Protein 4GV8 (pdb70)

Sequence (920 aa):
NTLQVRLLSENARMPERNHKTDAGYDIFSAETVVLEPQEKAVIKKTDVAVSIPEGYVGLLTSRSGVSSKTHLVIETGKIDAGYHGNLGINIKNDAIASNGYITPGVFDIKGEIDLSDAIRQYGTYQINEGDKLAQLVIVPIWTPELKQVEEFESNTLQVRLLSENARMPERNHKTDAGYDIFSAETVVLEPQEKAVIKTDVAVSIPEGYVGLLTSRSGVSSKTHLVIETGKIDAGYHGNLGINIKNDAIASNGYITPGVFDIKGEIDLSDAIRQYGTYQINEGDKLAQLVIVPIWTPELKQVEEFESFTNTLQVRLLSENARMPERNHKTDAGYDIFSAETVVLEPQEKAVIKTDVAVSIPEGYVGLLTSRSGVSSKTHLVIETGKIDAGYHGNLGINIKNDAIASNGYITPGVFDIKGEIDLSDAIRQYGTYQINEGDKLAQLVIVPIWTPELKQVEEFEFNTLQVRLLSENARMPERNHKTDAGYDIFSAETVVLEPQEKAVIKTDVAVSIPEGYVGLLTSRSGVSSKTHLVIETGKIDAGYHGNLGINIKNDAIASNGYITPGVFDIKGEIDLSDAIRQYGTYQINEGDKLAQLVIVPIWTPELKQVEEFETNTLQVRLLSENARMPERNHKTDAGYDIFSAETVVLEPQEKAVIKTDVAVSIPEGYVGLLTSRSGVSSKTHLVIETGKIDAGYHGNLGINIKNDAIASNGYITPGVFDIKGEIDLSDAIRQYGTYQINEGDKLAQLVIVPIWTPELKQVEEFEFNTLQVRLLSENARRMPERNHKTDAGYDIFSAETVVLEPQEKAVIKTDVAVSIPEGYVGLLTSRSGVSSKTHLVIETGKIDAGYHGNLGINIKNDAIASNGYITPGVFDIKGEIDLSDAIRQYGTYQINEGDKLAQLVIVPIWTPELKQVEEFEF

B-factor: mean 62.06, std 19.72, range [25.77, 141.99]

Foldseek 3Di:
DDKDKDQQDPLADDFADDDDPDQWTFAFFSDKDKAAAFGWDWGWRSMFIAFADQKWKWWFFDCQLVVQAQKHWDIDTHHHPPGDTHTTTITNHDDWQPDDWAQWAAESNNDTDGDPDGGTPRMYIGHRGDRGTIIGMDGDDDDDDDDDPDDDD/DDKDKDQQDPLADDFDDPDPPDQWGFAFFSDKDKAAAFGKDWTWRSMFIQAAAQKWKWWFFDCQLVVQAQKHWDIDTHDNVDGDTHTTTITNNDDFQPDDWAQWAAESNNDTDGDPDGDTPRMYIRHRGDRGTIMGMDGDDDDDDDDDPDDPPD/DPDKDKDQQDPLADDFDDPDPPDQWTFAFFSAKDKAAAFDKDWGWRSMFIADAPQKWKWWAFDCQLVVLAQKHWDIDTHDHPDGDTHTTTIHNHDDWLPPDWAQWAAESNNDTDGDPDRGTPRMYIYHRGHRGTIMGMDGDDDDDDDDDPDPCD/DDKDKDQQDPLADDWDDPDDPDQWTQAFFSAKDKAAAFRKDFGWRSMFIADAPQKWKWWFFDPQLVVQAQKHWDTDTHDHGRGDTHTTTITNNDDWLVPDWAQWAAESNNDTHGDPDGDTPRMHIRHRGDRGTTIGMDGDDDDDDDDDPDDD/DPDKDKDQQDPLADDFDDPDDPDQWTQQFFSDKDKAAAFGWDWGWNSMFIQAAPQKWKWWFFDPQLVVLAQKHWDTDTHDNPTGDTHTTTIHNNDDFPPDDWAQWAAESNNDTDGDPDGGGPRMHIRDRGDRGTIIGMDGDDDDDDDDDDDPCD/DDKDKDQQDPLADDFDDDDPPDQWTQAFFSDKDKAAAFRKDWTWRSMFIAAAPQKWKWWFFDCQLVVQFQKHWDTDTHDHGPGDTHTTTIHNNDDWLVDDWAQWAAESNRDTDGDPDRGTPSMYIYHRGDRGTIMGMDGDDDDDDDDDPDPCD

Structure (mmCIF, N/CA/C/O backbone):
data_4GV8
#
_entry.id   4GV8
#
_cell.length_a   109.660
_cell.length_b   109.660
_cell.length_c   169.270
_cell.angle_alpha   90.00
_cell.angle_beta   90.00
_cell.angle_gamma   90.00
#
_symmetry.space_group_name_H-M   'P 43 2 2'
#
loop_
_entity.id
_entity.type
_entity.pdbx_description
1 polymer DUTPase
2 non-polymer "2'-DEOXYURIDINE 5'-ALPHA,BETA-IMIDO-TRIPHOSPHATE"
3 non-polymer 'MAGNESIUM ION'
4 water water
#
loop_
_atom_site.group_PDB
_atom_site.id
_atom_site.type_symbol
_atom_site.label_atom_id
_atom_site.label_alt_id
_atom_site.label_comp_id
_atom_site.label_asym_id
_atom_site.label_entity_id
_atom_site.label_seq_id
_atom_site.pdbx_PDB_ins_code
_atom_site.Cartn_x
_atom_site.Cartn_y
_atom_site.Cartn_z
_atom_site.occupancy
_atom_site.B_iso_or_equiv
_atom_site.auth_seq_id
_atom_site.auth_comp_id
_atom_site.auth_asym_id
_atom_site.auth_atom_id
_atom_site.pdbx_PDB_model_num
ATOM 1 N N . ASN A 1 3 ? 29.606 57.532 -25.514 1.00 79.68 3 ASN A N 1
ATOM 2 C CA . ASN A 1 3 ? 30.354 56.783 -26.600 1.00 76.79 3 ASN A CA 1
ATOM 3 C C . ASN A 1 3 ? 30.102 55.211 -26.623 1.00 64.00 3 ASN A C 1
ATOM 4 O O . ASN A 1 3 ? 28.928 54.777 -26.584 1.00 64.74 3 ASN A O 1
ATOM 9 N N . THR A 1 4 ? 31.157 54.383 -26.733 1.00 60.72 4 THR A N 1
ATOM 10 C CA . THR A 1 4 ? 31.063 52.898 -26.643 1.00 56.77 4 THR A CA 1
ATOM 11 C C . THR A 1 4 ? 32.120 52.273 -25.650 1.00 56.28 4 THR A C 1
ATOM 12 O O . THR A 1 4 ? 33.201 52.802 -25.467 1.00 54.50 4 THR A O 1
ATOM 16 N N . LEU A 1 5 ? 31.722 51.193 -24.973 1.00 55.35 5 LEU A N 1
ATOM 17 C CA . LEU A 1 5 ? 32.519 50.476 -24.019 1.00 51.48 5 LEU A CA 1
ATOM 18 C C . LEU A 1 5 ? 32.798 49.099 -24.601 1.00 51.77 5 LEU A C 1
ATOM 19 O O . LEU A 1 5 ? 31.846 48.355 -24.906 1.00 48.11 5 LEU A O 1
ATOM 24 N N . GLN A 1 6 ? 34.083 48.747 -24.724 1.00 52.08 6 GLN A N 1
ATOM 25 C CA . GLN A 1 6 ? 34.455 47.434 -25.290 1.00 50.71 6 GLN A CA 1
ATOM 26 C C . GLN A 1 6 ? 34.379 46.378 -24.189 1.00 49.28 6 GLN A C 1
ATOM 27 O O . GLN A 1 6 ? 34.789 46.644 -23.026 1.00 47.95 6 GLN A O 1
ATOM 33 N N . VAL A 1 7 ? 33.857 45.212 -24.588 1.00 47.17 7 VAL A N 1
ATOM 34 C CA . VAL A 1 7 ? 33.650 44.041 -23.746 1.00 44.84 7 VAL A CA 1
ATOM 35 C C . VAL A 1 7 ? 34.241 42.853 -24.467 1.00 47.22 7 VAL A C 1
ATOM 36 O O . VAL A 1 7 ? 33.946 42.649 -25.665 1.00 50.45 7 VAL A O 1
ATOM 40 N N . ARG A 1 8 ? 35.094 42.084 -23.779 1.00 47.05 8 ARG A N 1
ATOM 41 C CA . ARG A 1 8 ? 35.578 40.777 -24.281 1.00 52.26 8 ARG A CA 1
ATOM 42 C C . ARG A 1 8 ? 34.929 39.619 -23.533 1.00 54.92 8 ARG A C 1
ATOM 43 O O . ARG A 1 8 ? 34.968 39.604 -22.311 1.00 51.72 8 ARG A O 1
ATOM 51 N N . LEU A 1 9 ? 34.396 38.628 -24.245 1.00 51.73 9 LEU A N 1
ATOM 52 C CA . LEU A 1 9 ? 33.819 37.442 -23.598 1.00 53.74 9 LEU A CA 1
ATOM 53 C C . LEU A 1 9 ? 34.981 36.477 -23.527 1.00 52.63 9 LEU A C 1
ATOM 54 O O . LEU A 1 9 ? 35.661 36.301 -24.514 1.00 57.40 9 LEU A O 1
ATOM 59 N N . LEU A 1 10 ? 35.296 35.941 -22.348 1.00 50.19 10 LEU A N 1
ATOM 60 C CA . LEU A 1 10 ? 36.565 35.270 -22.151 1.00 52.05 10 LEU A CA 1
ATOM 61 C C . LEU A 1 10 ? 36.416 33.724 -22.253 1.00 54.38 10 LEU A C 1
ATOM 62 O O . LEU A 1 10 ? 37.397 32.988 -22.205 1.00 54.82 10 LEU A O 1
ATOM 67 N N . SER A 1 11 ? 35.178 33.267 -22.386 1.00 52.26 11 SER A N 1
ATOM 68 C CA . SER A 1 11 ? 34.840 31.867 -22.489 1.00 59.57 11 SER A CA 1
ATOM 69 C C . SER A 1 11 ? 33.452 31.792 -23.087 1.00 57.88 11 SER A C 1
ATOM 70 O O . SER A 1 11 ? 32.746 32.802 -23.181 1.00 56.71 11 SER A O 1
ATOM 73 N N . GLU A 1 12 ? 33.089 30.571 -23.468 1.00 64.01 12 GLU A N 1
ATOM 74 C CA . GLU A 1 12 ? 31.743 30.190 -23.889 1.00 63.83 12 GLU A CA 1
ATOM 75 C C . GLU A 1 12 ? 30.661 30.449 -22.802 1.00 65.69 12 GLU A C 1
ATOM 76 O O . GLU A 1 12 ? 29.482 30.616 -23.148 1.00 62.48 12 GLU A O 1
ATOM 78 N N . ASN A 1 13 ? 31.053 30.494 -21.509 1.00 63.00 13 ASN A N 1
ATOM 79 C CA . ASN A 1 13 ? 30.077 30.793 -20.421 1.00 60.26 13 ASN A CA 1
ATOM 80 C C . ASN A 1 13 ? 29.850 32.257 -20.134 1.00 58.41 13 AS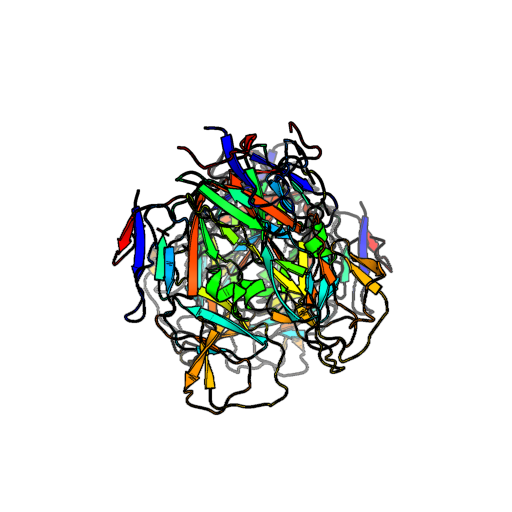N A C 1
ATOM 81 O O . ASN A 1 13 ? 28.900 32.572 -19.393 1.00 56.66 13 ASN A O 1
ATOM 86 N N . ALA A 1 14 ? 30.725 33.122 -20.681 1.00 51.13 14 ALA A N 1
ATOM 87 C CA . ALA A 1 14 ? 30.554 34.595 -20.658 1.00 56.20 14 ALA A CA 1
ATOM 88 C C . ALA A 1 14 ? 29.300 35.046 -21.414 1.00 58.50 14 ALA A C 1
ATOM 89 O O . ALA A 1 14 ? 29.026 34.584 -22.520 1.00 61.55 14 ALA A O 1
ATOM 91 N N . ARG A 1 15 ? 28.535 35.940 -20.793 1.00 54.44 15 ARG A N 1
ATOM 92 C CA . ARG A 1 15 ? 27.425 36.635 -21.419 1.00 51.75 15 ARG A CA 1
ATOM 93 C C . ARG A 1 15 ? 27.756 38.142 -21.489 1.00 56.81 15 ARG A C 1
ATOM 94 O O . ARG A 1 15 ? 28.352 38.687 -20.564 1.00 50.03 15 ARG A O 1
ATOM 102 N N . MET A 1 16 ? 27.342 38.818 -22.562 1.00 48.18 16 MET A N 1
ATOM 103 C CA . MET A 1 16 ? 27.388 40.265 -22.577 1.00 48.52 16 MET A CA 1
ATOM 104 C C . MET A 1 16 ? 26.681 40.912 -21.373 1.00 46.76 16 MET A C 1
ATOM 105 O O . MET A 1 16 ? 25.582 40.564 -21.036 1.00 47.79 16 MET A O 1
ATOM 110 N N . PRO A 1 17 ? 27.323 41.914 -20.742 1.00 49.01 17 PRO A N 1
ATOM 111 C CA . PRO A 1 17 ? 26.535 42.775 -19.864 1.00 49.57 17 PRO A CA 1
ATOM 112 C C . PRO A 1 17 ? 25.257 43.352 -20.541 1.00 51.74 17 PRO A C 1
ATOM 113 O O . PRO A 1 17 ? 25.210 43.504 -21.760 1.00 44.66 17 PRO A O 1
ATOM 117 N N . GLU A 1 18 ? 24.262 43.697 -19.730 1.00 48.54 18 GLU A N 1
ATOM 118 C CA . GLU A 1 18 ? 22.915 43.948 -20.248 1.00 54.10 18 GLU A CA 1
ATOM 119 C C . GLU A 1 18 ? 22.251 45.100 -19.521 1.00 53.90 18 GLU A C 1
ATOM 120 O O . GLU A 1 18 ? 22.009 45.003 -18.315 1.00 49.45 18 GLU A O 1
ATOM 126 N N . ARG A 1 19 ? 21.962 46.179 -20.241 1.00 55.84 19 ARG A N 1
ATOM 127 C CA . ARG A 1 19 ? 21.124 47.236 -19.727 1.00 60.07 19 ARG A CA 1
ATOM 128 C C . ARG A 1 19 ? 19.628 46.762 -19.807 1.00 59.96 19 ARG A C 1
ATOM 129 O O . ARG A 1 19 ? 19.102 46.546 -20.882 1.00 57.72 19 ARG A O 1
ATOM 137 N N . ASN A 1 20 ? 18.989 46.616 -18.648 1.00 62.13 20 ASN A N 1
ATOM 138 C CA . ASN A 1 20 ? 17.617 46.075 -18.532 1.00 63.37 20 ASN A CA 1
ATOM 139 C C . ASN A 1 20 ? 16.598 47.030 -19.186 1.00 64.36 20 ASN A C 1
ATOM 140 O O . ASN A 1 20 ? 16.019 46.719 -20.232 1.00 68.24 20 ASN A O 1
ATOM 145 N N . HIS A 1 21 ? 16.488 48.238 -18.626 1.00 62.44 21 HIS A N 1
ATOM 146 C CA . HIS A 1 21 ? 15.526 49.270 -19.054 1.00 59.05 21 HIS A CA 1
ATOM 147 C C . HIS A 1 21 ? 16.240 50.427 -19.708 1.00 56.03 21 HIS A C 1
ATOM 148 O O . HIS A 1 21 ? 17.451 50.634 -19.468 1.00 52.45 21 HIS A O 1
ATOM 155 N N . LYS A 1 22 ? 15.511 51.205 -20.518 1.00 56.07 22 LYS A N 1
ATOM 156 C CA . LYS A 1 22 ? 16.091 52.269 -21.351 1.00 56.97 22 LYS A CA 1
ATOM 157 C C . LYS A 1 22 ? 17.034 53.252 -20.617 1.00 56.07 22 LYS A C 1
ATOM 158 O O . LYS A 1 22 ? 18.035 53.676 -21.195 1.00 53.00 22 LYS A O 1
ATOM 160 N N . THR A 1 23 ? 16.693 53.666 -19.395 1.00 56.34 23 THR A N 1
ATOM 161 C CA . THR A 1 23 ? 17.451 54.746 -18.679 1.00 59.85 23 THR A CA 1
ATOM 162 C C . THR A 1 23 ? 18.156 54.241 -17.390 1.00 59.23 23 THR A C 1
ATOM 163 O O . THR A 1 23 ? 18.590 55.046 -16.554 1.00 57.42 23 THR A O 1
ATOM 167 N N . ASP A 1 24 ? 18.257 52.913 -17.241 1.00 55.59 24 ASP A N 1
ATOM 168 C CA . ASP A 1 24 ? 19.017 52.313 -16.165 1.00 54.97 24 ASP A CA 1
ATOM 169 C C . ASP A 1 24 ? 20.479 52.837 -16.111 1.00 51.53 24 ASP A C 1
ATOM 170 O O . ASP A 1 24 ? 21.096 53.114 -17.138 1.00 50.69 24 ASP A O 1
ATOM 175 N N . ALA A 1 25 ? 20.975 53.016 -14.877 1.00 54.80 25 ALA A N 1
ATOM 176 C CA . ALA A 1 25 ? 22.336 53.495 -14.603 1.00 49.04 25 ALA A CA 1
ATOM 177 C C . ALA A 1 25 ? 23.387 52.549 -15.166 1.00 57.11 25 ALA A C 1
ATOM 178 O O . ALA A 1 25 ? 24.305 52.992 -15.856 1.00 63.21 25 ALA A O 1
ATOM 180 N N . GLY A 1 26 ? 23.214 51.247 -14.897 1.00 58.25 26 GLY A N 1
ATOM 181 C CA . GLY A 1 26 ? 24.193 50.246 -15.277 1.00 66.74 26 GLY A CA 1
ATOM 182 C C . GLY A 1 26 ? 23.764 49.036 -16.115 1.00 62.11 26 GLY A C 1
ATOM 183 O O . GLY A 1 26 ? 22.703 48.995 -16.775 1.00 55.04 26 GLY A O 1
ATOM 184 N N . TYR A 1 27 ? 24.661 48.066 -16.093 1.00 49.65 27 TYR A N 1
ATOM 185 C CA . TYR A 1 27 ? 24.591 46.891 -16.935 1.00 48.70 27 TYR A CA 1
ATOM 186 C C . TYR A 1 27 ? 24.642 45.729 -15.963 1.0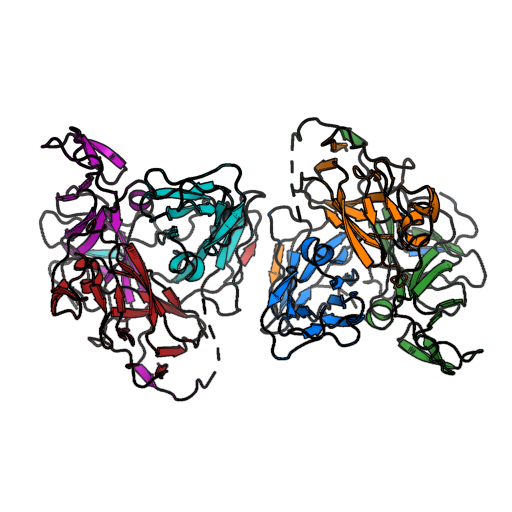0 43.98 27 TYR A C 1
ATOM 187 O O . TYR A 1 27 ? 25.507 45.658 -15.107 1.00 41.85 27 TYR A O 1
ATOM 196 N N . ASP A 1 28 ? 23.694 44.825 -16.129 1.00 43.79 28 ASP A N 1
ATOM 197 C CA . ASP A 1 28 ? 23.651 43.593 -15.409 1.00 41.70 28 ASP A CA 1
ATOM 198 C C . ASP A 1 28 ? 24.778 42.631 -15.866 1.00 44.17 28 ASP A C 1
ATOM 199 O O . ASP A 1 28 ? 25.101 42.540 -17.033 1.00 45.84 28 ASP A O 1
ATOM 204 N N . ILE A 1 29 ? 25.347 41.927 -14.884 1.00 44.90 29 ILE A N 1
ATOM 205 C CA . ILE A 1 29 ? 26.529 41.096 -15.011 1.00 44.47 29 ILE A CA 1
ATOM 206 C C . ILE A 1 29 ? 26.142 39.688 -14.536 1.00 45.93 29 ILE A C 1
ATOM 207 O O . ILE A 1 29 ? 25.564 39.501 -13.437 1.00 48.83 29 ILE A O 1
ATOM 212 N N . PHE A 1 30 ? 26.460 38.716 -15.392 1.00 42.65 30 PHE A N 1
ATOM 213 C CA . PHE A 1 30 ? 26.141 37.329 -15.169 1.00 44.15 30 PHE A CA 1
ATOM 214 C C . PHE A 1 30 ? 27.345 36.531 -14.664 1.00 43.77 30 PHE A C 1
ATOM 215 O O . PHE A 1 30 ? 28.493 36.803 -15.022 1.00 44.70 30 PHE A O 1
ATOM 223 N N . SER A 1 31 ? 27.052 35.535 -13.817 1.00 46.80 31 SER A N 1
ATOM 224 C CA . SER A 1 31 ? 28.007 34.534 -13.380 1.00 42.07 31 SER A CA 1
ATOM 225 C C . SER A 1 31 ? 28.399 33.606 -14.571 1.00 47.16 31 SER A C 1
ATOM 226 O O . SER A 1 31 ? 27.531 33.137 -15.283 1.00 41.30 31 SER A O 1
ATOM 229 N N . ALA A 1 32 ? 29.705 33.317 -14.730 1.00 47.62 32 ALA A N 1
ATOM 230 C CA . ALA A 1 32 ? 30.165 32.319 -15.685 1.00 47.04 32 ALA A CA 1
ATOM 231 C C . ALA A 1 32 ? 30.419 31.014 -14.955 1.00 46.55 32 ALA A C 1
ATOM 232 O O . ALA A 1 32 ? 30.902 30.097 -15.561 1.00 55.76 32 ALA A O 1
ATOM 234 N N . GLU A 1 33 ? 30.069 30.913 -13.666 1.00 50.09 33 GLU A N 1
ATOM 235 C CA . GLU A 1 33 ? 30.285 29.670 -12.956 1.00 48.44 33 GLU A CA 1
ATOM 236 C C . GLU A 1 33 ? 29.120 29.250 -12.118 1.00 49.27 33 GLU A C 1
ATOM 237 O O . GLU A 1 33 ? 28.250 30.047 -11.743 1.00 45.35 33 GLU A O 1
ATOM 243 N N . THR A 1 34 ? 29.123 27.951 -11.860 1.00 45.98 34 THR A N 1
ATOM 244 C CA . THR A 1 34 ? 28.137 27.304 -11.014 1.00 51.74 34 THR A CA 1
ATOM 245 C C . THR A 1 34 ? 28.863 26.876 -9.752 1.00 48.48 34 THR A C 1
ATOM 246 O O . THR A 1 34 ? 29.813 26.125 -9.818 1.00 49.46 34 THR A O 1
ATOM 250 N N . VAL A 1 35 ? 28.426 27.413 -8.611 1.00 52.89 35 VAL A N 1
ATOM 251 C CA . VAL A 1 35 ? 29.127 27.250 -7.333 1.00 47.69 35 VAL A CA 1
ATOM 252 C C . VAL A 1 35 ? 28.150 27.217 -6.128 1.00 45.14 35 VAL A C 1
ATOM 253 O O . VAL A 1 35 ? 27.204 27.998 -6.028 1.00 46.17 35 VAL A O 1
ATOM 257 N N . VAL A 1 36 ? 28.404 26.323 -5.188 1.00 49.30 36 VAL A N 1
ATOM 258 C CA . VAL A 1 36 ? 27.621 26.268 -3.959 1.00 48.43 36 VAL A CA 1
ATOM 259 C C . VAL A 1 36 ? 28.312 27.152 -2.911 1.00 50.27 36 VAL A C 1
ATOM 260 O O . VAL A 1 36 ? 29.548 27.192 -2.816 1.00 48.74 36 VAL A O 1
ATOM 264 N N . LEU A 1 37 ? 27.505 27.871 -2.140 1.00 47.27 37 LEU A N 1
ATOM 265 C CA . LEU A 1 37 ? 28.024 28.787 -1.158 1.00 46.40 37 LEU A CA 1
ATOM 266 C C . LEU A 1 37 ? 27.199 28.628 0.103 1.00 46.87 37 LEU A C 1
ATOM 267 O O . LEU A 1 37 ? 26.026 29.061 0.181 1.00 43.71 37 LEU A O 1
ATOM 272 N N . GLU A 1 38 ? 27.823 27.976 1.080 1.00 46.21 38 GLU A N 1
ATOM 273 C CA . GLU A 1 38 ? 27.135 27.620 2.318 1.00 48.08 38 GLU A CA 1
ATOM 274 C C . GLU A 1 38 ? 27.308 28.785 3.284 1.00 45.62 38 GLU A C 1
ATOM 275 O O . GLU A 1 38 ? 28.063 29.714 3.013 1.00 41.52 38 GLU A O 1
ATOM 281 N N . PRO A 1 39 ? 26.574 28.743 4.397 1.00 44.75 39 PRO A N 1
ATOM 282 C CA . PRO A 1 39 ? 26.626 29.857 5.308 1.00 44.38 39 PRO A CA 1
ATOM 283 C C . PRO A 1 39 ? 28.038 30.169 5.756 1.00 48.39 39 PRO A C 1
ATOM 284 O O . PRO A 1 39 ? 28.846 29.230 6.024 1.00 44.06 39 PRO A O 1
ATOM 288 N N . GLN A 1 40 ? 28.308 31.492 5.720 1.00 40.68 40 GLN A N 1
ATOM 289 C CA . GLN A 1 40 ? 29.542 32.159 6.155 1.00 42.31 40 GLN A CA 1
ATOM 290 C C . GLN A 1 40 ? 30.690 32.016 5.134 1.00 41.61 40 GLN A C 1
ATOM 291 O O . GLN A 1 40 ? 31.770 32.529 5.364 1.00 43.82 40 GLN A O 1
ATOM 297 N N . GLU A 1 41 ? 30.424 31.346 4.002 1.00 41.41 41 GLU A N 1
ATOM 298 C CA . GLU A 1 41 ? 31.441 31.129 2.955 1.00 42.35 41 GLU A CA 1
ATOM 299 C C . GLU A 1 41 ? 31.639 32.325 2.048 1.00 40.81 41 GLU A C 1
ATOM 300 O O . GLU A 1 41 ? 30.714 33.137 1.830 1.00 40.19 41 GLU A O 1
ATOM 306 N N . LYS A 1 42 ? 32.873 32.412 1.529 1.00 39.46 42 LYS A N 1
ATOM 307 C CA . LYS A 1 42 ? 33.309 33.490 0.654 1.00 39.99 42 LYS A CA 1
ATOM 308 C C . LYS A 1 42 ? 33.871 32.877 -0.650 1.00 40.60 42 LYS A C 1
ATOM 309 O O . LYS A 1 42 ? 34.343 31.753 -0.669 1.00 44.54 42 LYS A O 1
ATOM 315 N N . ALA A 1 43 ? 33.749 33.619 -1.734 1.00 38.98 43 ALA A N 1
ATOM 316 C CA . ALA A 1 43 ? 34.210 33.216 -3.053 1.00 42.00 43 ALA A CA 1
ATOM 317 C C . ALA A 1 43 ? 34.306 34.494 -3.916 1.00 39.07 43 ALA A C 1
ATOM 318 O O . ALA A 1 43 ? 33.649 35.512 -3.627 1.00 36.84 43 ALA A O 1
ATOM 320 N N . VAL A 1 44 ? 35.205 34.465 -4.890 1.00 40.98 44 VAL A N 1
ATOM 321 C CA . VAL A 1 44 ? 35.164 35.362 -6.076 1.00 40.57 44 VAL A CA 1
ATOM 322 C C . VAL A 1 44 ? 34.543 34.613 -7.254 1.00 42.21 44 VAL A C 1
ATOM 323 O O . VAL A 1 44 ? 35.066 33.585 -7.715 1.00 39.94 44 VAL A O 1
ATOM 327 N N . ILE A 1 45 ? 33.348 35.052 -7.659 1.00 45.02 45 ILE A N 1
ATOM 328 C CA . ILE A 1 45 ? 32.593 34.360 -8.731 1.00 44.90 45 ILE A CA 1
ATOM 329 C C . ILE A 1 45 ? 33.077 34.967 -10.038 1.00 44.11 45 ILE A C 1
ATOM 330 O O . ILE A 1 45 ? 32.980 36.174 -10.234 1.00 41.23 45 ILE A O 1
ATOM 335 N N . LYS A 1 46 ? 33.538 34.127 -10.954 1.00 44.22 46 LYS A N 1
ATOM 336 C CA A LYS A 1 46 ? 34.041 34.565 -12.262 0.50 46.30 46 LYS A CA 1
ATOM 337 C CA B LYS A 1 46 ? 34.033 34.686 -12.207 0.50 47.07 46 LYS A CA 1
ATOM 338 C C . LYS A 1 46 ? 32.894 34.963 -13.216 1.00 47.08 46 LYS A C 1
ATOM 339 O O . LYS A 1 46 ? 31.877 34.223 -13.314 1.00 43.90 46 LYS A O 1
ATOM 350 N N . THR A 1 47 ? 33.031 36.097 -13.897 1.00 43.86 47 THR A N 1
ATOM 351 C CA . THR A 1 47 ? 32.086 36.514 -14.939 1.00 47.28 47 THR A CA 1
ATOM 352 C C . THR A 1 47 ? 32.576 36.004 -16.290 1.00 45.72 47 THR A C 1
ATOM 353 O O . THR A 1 47 ? 31.792 35.849 -17.237 1.00 50.18 47 THR A O 1
ATOM 357 N N . ASP A 1 48 ? 33.873 35.753 -16.385 1.00 45.15 48 ASP A N 1
ATOM 358 C CA . ASP A 1 48 ? 34.520 35.505 -17.688 1.00 50.63 48 ASP A CA 1
ATOM 359 C C . ASP A 1 48 ? 34.288 36.631 -18.705 1.00 44.61 48 ASP A C 1
ATOM 360 O O . ASP A 1 48 ? 34.227 36.396 -19.933 1.00 49.34 48 ASP A O 1
ATOM 365 N N . VAL A 1 49 ? 34.148 37.848 -18.191 1.00 46.23 49 VAL A N 1
ATOM 366 C CA . VAL A 1 49 ? 34.002 39.092 -18.998 1.00 45.64 49 VAL A CA 1
ATOM 367 C C . VAL A 1 49 ? 35.109 40.071 -18.602 1.00 46.36 49 VAL A C 1
ATOM 368 O O . VAL A 1 49 ? 35.387 40.210 -17.384 1.00 45.10 49 VAL A O 1
ATOM 372 N N . ALA A 1 50 ? 35.744 40.738 -19.595 1.00 44.25 50 ALA A N 1
ATOM 373 C CA . ALA A 1 50 ? 36.615 41.888 -19.354 1.00 43.29 50 ALA A CA 1
ATOM 374 C C . ALA A 1 50 ? 35.987 43.097 -20.028 1.00 44.90 50 ALA A C 1
ATOM 375 O O . ALA A 1 50 ? 35.397 42.969 -21.089 1.00 43.87 50 ALA A O 1
ATOM 377 N N . VAL A 1 51 ? 36.175 44.268 -19.428 1.00 40.07 51 VAL A N 1
ATOM 378 C CA . VAL A 1 51 ? 35.776 45.515 -20.022 1.00 41.99 51 VAL A CA 1
ATOM 379 C C . VAL A 1 51 ? 37.011 46.427 -20.155 1.00 45.41 51 VAL A C 1
ATOM 380 O O . VAL A 1 51 ? 38.070 46.158 -19.545 1.00 46.81 51 VAL A O 1
ATOM 384 N N . SER A 1 52 ? 36.891 47.491 -20.954 1.00 47.04 52 SER A N 1
ATOM 385 C CA . SER A 1 52 ? 37.942 48.504 -20.993 1.00 45.58 52 SER A CA 1
ATOM 386 C C . SER A 1 52 ? 37.395 49.881 -20.608 1.00 48.72 52 SER A C 1
ATOM 387 O O . SER A 1 52 ? 37.027 50.669 -21.453 1.00 44.36 52 SER A O 1
ATOM 390 N N . ILE A 1 53 ? 37.330 50.162 -19.304 1.00 48.84 53 ILE A N 1
ATOM 391 C CA . ILE A 1 53 ? 36.849 51.493 -18.848 1.00 50.81 53 ILE A CA 1
ATOM 392 C C . ILE A 1 53 ? 37.904 52.524 -19.232 1.00 48.07 53 ILE A C 1
ATOM 393 O O . ILE A 1 53 ? 39.086 52.268 -18.979 1.00 46.36 53 ILE A O 1
ATOM 398 N N . PRO A 1 54 ? 37.502 53.654 -19.902 1.00 47.73 54 PRO A N 1
ATOM 399 C CA . PRO A 1 54 ? 38.500 54.661 -20.207 1.00 47.84 54 PRO A CA 1
ATOM 400 C C . PRO A 1 54 ? 39.008 55.440 -18.983 1.00 47.50 54 PRO A C 1
ATOM 401 O O . PRO A 1 54 ? 38.397 55.442 -17.877 1.00 47.10 54 PRO A O 1
ATOM 405 N N . GLU A 1 55 ? 40.165 56.046 -19.210 1.00 50.20 55 GLU A N 1
ATOM 406 C CA . GLU A 1 55 ? 40.812 56.922 -18.265 1.00 54.82 55 GLU A CA 1
ATOM 407 C C . GLU A 1 55 ? 39.764 57.944 -17.925 1.00 49.68 55 GLU A C 1
ATOM 408 O O . GLU A 1 55 ? 38.956 58.315 -18.795 1.00 48.75 55 GLU A O 1
ATOM 411 N N . GLY A 1 56 ? 39.740 58.399 -16.680 1.00 50.02 56 GLY A N 1
ATOM 412 C CA . GLY A 1 56 ? 38.716 59.404 -16.276 1.00 51.08 56 GLY A CA 1
ATOM 413 C C . GLY A 1 56 ? 37.414 58.851 -15.681 1.00 46.97 56 GLY A C 1
ATOM 414 O O . GLY A 1 56 ? 36.611 59.636 -15.151 1.00 44.62 56 GLY A O 1
ATOM 415 N N . TYR A 1 57 ? 37.266 57.517 -15.704 1.00 46.56 57 TYR A N 1
ATOM 416 C CA . TYR A 1 57 ? 36.135 56.759 -15.124 1.00 44.95 57 TYR A CA 1
ATOM 417 C C . TYR A 1 57 ? 36.608 55.592 -14.200 1.00 42.81 57 TYR A C 1
ATOM 418 O O . TYR A 1 57 ? 37.744 55.149 -14.263 1.00 46.88 57 TYR A O 1
ATOM 427 N N . VAL A 1 58 ? 35.717 55.137 -13.332 1.00 40.38 58 VAL A N 1
ATOM 428 C CA . VAL A 1 58 ? 35.844 53.885 -12.555 1.00 40.62 58 VAL A CA 1
ATOM 429 C C . VAL A 1 58 ? 34.533 53.084 -12.759 1.00 41.94 58 VAL A C 1
ATOM 430 O O . VAL A 1 58 ? 33.434 53.676 -12.821 1.00 41.95 58 VAL A O 1
ATOM 434 N N . GLY A 1 59 ? 34.638 51.761 -12.851 1.00 40.93 59 GLY A N 1
ATOM 435 C CA . GLY A 1 59 ? 33.456 50.912 -12.747 1.00 42.36 59 GLY A CA 1
ATOM 436 C C . GLY A 1 59 ? 33.135 50.585 -11.288 1.00 42.16 59 GLY A C 1
ATOM 437 O O . GLY A 1 59 ? 34.065 50.318 -10.464 1.00 42.29 59 GLY A O 1
ATOM 438 N N . LEU A 1 60 ? 31.838 50.606 -10.949 1.00 42.08 60 LEU A N 1
ATOM 439 C CA . LEU A 1 60 ? 31.352 50.087 -9.661 1.00 40.17 60 LEU A CA 1
ATOM 440 C C . LEU A 1 60 ? 30.605 48.792 -9.949 1.00 39.01 60 LEU A C 1
ATOM 441 O O . LEU A 1 60 ? 29.561 48.784 -10.577 1.00 38.63 60 LEU A O 1
ATOM 446 N N . LEU A 1 61 ? 31.177 47.694 -9.502 1.00 39.14 61 LEU A N 1
ATOM 447 C CA . LEU A 1 61 ? 30.621 46.389 -9.704 1.00 38.98 61 LEU A CA 1
ATOM 448 C C . LEU A 1 61 ? 29.934 46.054 -8.373 1.00 42.97 61 LEU A C 1
ATOM 449 O O . LEU A 1 61 ? 30.601 45.732 -7.383 1.00 41.12 61 LEU A O 1
ATOM 454 N N . THR A 1 62 ? 28.599 46.053 -8.391 1.00 40.30 62 THR A N 1
ATOM 455 C CA . THR A 1 62 ? 27.805 46.294 -7.200 1.00 38.37 62 THR A CA 1
ATOM 456 C C . THR A 1 62 ? 26.594 45.298 -7.185 1.00 42.59 62 THR A C 1
ATOM 457 O O . THR A 1 62 ? 26.254 44.613 -8.210 1.00 42.27 62 THR A O 1
ATOM 461 N N . SER A 1 63 ? 25.946 45.226 -6.029 1.00 37.03 63 SER A N 1
ATOM 462 C CA . SER A 1 63 ? 24.774 44.393 -5.851 1.00 37.59 63 SER A CA 1
ATOM 463 C C . SER A 1 63 ? 23.551 44.877 -6.662 1.00 40.02 63 SER A C 1
ATOM 464 O O . SER A 1 63 ? 23.462 46.070 -7.036 1.00 38.75 63 SER A O 1
ATOM 467 N N . ARG A 1 64 ? 22.642 43.925 -6.919 1.00 40.38 64 ARG A N 1
ATOM 468 C CA . ARG A 1 64 ? 21.307 44.206 -7.338 1.00 39.73 64 ARG A CA 1
ATOM 469 C C . ARG A 1 64 ? 20.397 44.191 -6.108 1.00 42.83 64 ARG A C 1
ATOM 470 O O . ARG A 1 64 ? 20.565 43.361 -5.205 1.00 42.62 64 ARG A O 1
ATOM 478 N N . SER A 1 65 ? 19.415 45.090 -6.056 1.00 39.69 65 SER A N 1
ATOM 479 C CA . SER A 1 65 ? 18.615 45.244 -4.822 1.00 41.57 65 SER A CA 1
ATOM 480 C C . SER A 1 65 ? 17.763 44.001 -4.526 1.00 41.26 65 SER A C 1
ATOM 481 O O . SER A 1 65 ? 17.535 43.673 -3.362 1.00 42.63 65 SER A O 1
ATOM 484 N N . GLY A 1 66 ? 17.311 43.291 -5.564 1.00 44.01 66 GLY A N 1
ATOM 485 C CA . GLY A 1 66 ? 16.517 42.078 -5.358 1.00 45.15 66 GLY A CA 1
ATOM 486 C C . GLY A 1 66 ? 17.277 40.917 -4.690 1.00 45.59 66 GLY A C 1
ATOM 487 O O . GLY A 1 66 ? 16.866 40.343 -3.660 1.00 42.37 66 GLY A O 1
ATOM 488 N N . VAL A 1 67 ? 18.385 40.546 -5.299 1.00 42.01 67 VAL A N 1
ATOM 489 C CA . VAL A 1 67 ? 19.293 39.562 -4.683 1.00 44.40 67 VAL A CA 1
ATOM 490 C C . VAL A 1 67 ? 19.705 39.942 -3.236 1.00 45.53 67 VAL A C 1
ATOM 491 O O . VAL A 1 67 ? 19.634 39.120 -2.302 1.00 42.49 67 VAL A O 1
ATOM 495 N N . SER A 1 68 ? 20.157 41.183 -3.078 1.00 43.21 68 SER A N 1
ATOM 496 C CA . SER A 1 68 ? 20.648 41.727 -1.792 1.00 41.63 68 SER A CA 1
ATOM 497 C C . SER A 1 68 ? 19.612 41.652 -0.681 1.00 40.25 68 SER A C 1
ATOM 498 O O . SER A 1 68 ? 19.885 41.258 0.460 1.00 42.19 68 SER A O 1
ATOM 501 N N . SER A 1 69 ? 18.393 42.051 -1.028 1.00 38.74 69 SER A N 1
ATOM 502 C CA . SER A 1 69 ? 17.333 42.208 -0.058 1.00 41.41 69 SER A CA 1
ATOM 503 C C . SER A 1 69 ? 16.634 40.919 0.311 1.00 44.41 69 SER A C 1
ATOM 504 O O . SER A 1 69 ? 16.158 40.806 1.438 1.00 44.77 69 SER A O 1
ATOM 507 N N . LYS A 1 70 ? 16.617 39.955 -0.624 1.00 44.67 70 LYS A N 1
ATOM 508 C CA . LYS A 1 70 ? 15.912 38.668 -0.496 1.00 45.97 70 LYS A CA 1
ATOM 509 C C . LYS A 1 70 ? 16.804 37.443 -0.149 1.00 48.81 70 LYS A C 1
ATOM 510 O O . LYS A 1 70 ? 16.292 36.332 0.107 1.00 49.76 70 LYS A O 1
ATOM 515 N N . THR A 1 71 ? 18.120 37.612 -0.184 1.00 44.98 71 THR A N 1
ATOM 516 C CA . THR A 1 71 ? 19.017 36.512 0.090 1.00 42.52 71 THR A CA 1
ATOM 517 C C . THR A 1 71 ? 20.064 37.023 1.082 1.00 42.89 71 THR A C 1
ATOM 518 O O . THR A 1 71 ? 20.143 38.223 1.385 1.00 42.79 71 THR A O 1
ATOM 522 N N . HIS A 1 72 ? 20.888 36.096 1.560 1.00 41.51 72 HIS A N 1
ATOM 523 C CA . HIS A 1 72 ? 22.045 36.421 2.390 1.00 41.46 72 HIS A CA 1
ATOM 524 C C . HIS A 1 72 ? 23.312 36.683 1.623 1.00 38.75 72 HIS A C 1
ATOM 525 O O . HIS A 1 72 ? 24.379 36.859 2.235 1.00 42.12 72 HIS A O 1
ATOM 532 N N . LEU A 1 73 ? 23.236 36.672 0.292 1.00 38.54 73 LEU A N 1
ATOM 533 C CA . LEU A 1 73 ? 24.424 36.904 -0.590 1.00 36.64 73 LEU A CA 1
ATOM 534 C C . LEU A 1 73 ? 24.767 38.378 -0.558 1.00 39.64 73 LEU A C 1
ATOM 535 O O . LEU A 1 73 ? 23.966 39.247 -1.020 1.00 38.75 73 LEU A O 1
ATOM 540 N N . VAL A 1 74 ? 25.903 38.658 0.072 1.00 39.07 74 VAL A N 1
ATOM 541 C CA . VAL A 1 74 ? 26.453 40.007 0.173 1.00 39.20 74 VAL A CA 1
ATOM 542 C C . VAL A 1 74 ? 27.599 40.183 -0.831 1.00 36.73 74 VAL A C 1
ATOM 543 O O . VAL A 1 74 ? 28.612 39.474 -0.767 1.00 34.86 74 VAL A O 1
ATOM 547 N N . ILE A 1 75 ? 27.460 41.169 -1.720 1.00 38.63 75 ILE A N 1
ATOM 548 C CA . ILE A 1 75 ? 28.480 41.466 -2.700 1.00 39.86 75 ILE A CA 1
ATOM 549 C C . ILE A 1 75 ? 29.163 42.729 -2.265 1.00 38.85 75 ILE A C 1
ATOM 550 O O . ILE A 1 75 ? 28.498 43.740 -2.044 1.00 42.55 75 ILE A O 1
ATOM 555 N N . GLU A 1 76 ? 30.484 42.665 -2.126 1.00 38.45 76 GLU A N 1
ATOM 556 C CA . GLU A 1 76 ? 31.285 43.844 -1.835 1.00 38.65 76 GLU A CA 1
ATOM 557 C C . GLU A 1 76 ? 31.530 44.584 -3.129 1.00 40.22 76 GLU A C 1
ATOM 558 O O . GLU A 1 76 ? 32.081 44.007 -4.089 1.00 41.33 76 GLU A O 1
ATOM 564 N N . THR A 1 77 ? 31.131 45.860 -3.162 1.00 40.32 77 THR A N 1
ATOM 565 C CA . THR A 1 77 ? 31.319 46.674 -4.366 1.00 39.96 77 THR A CA 1
ATOM 566 C C . THR A 1 77 ? 32.788 46.735 -4.786 1.00 40.18 77 THR A C 1
ATOM 567 O O . THR A 1 77 ? 33.660 47.156 -4.035 1.00 40.08 77 THR A O 1
ATOM 571 N N . GLY A 1 78 ? 33.019 46.331 -6.025 1.00 38.71 78 GLY A N 1
ATOM 572 C CA . GLY A 1 78 ? 34.338 46.384 -6.706 1.00 41.11 78 GLY A CA 1
ATOM 573 C C . GLY A 1 78 ? 34.539 47.689 -7.471 1.00 39.21 78 GLY A C 1
ATOM 574 O O . GLY A 1 78 ? 33.615 48.246 -8.102 1.00 40.60 78 GLY A O 1
ATOM 575 N N . LYS A 1 79 ? 35.726 48.246 -7.287 1.00 39.55 79 LYS A N 1
ATOM 576 C CA . LYS A 1 79 ? 36.164 49.417 -8.010 1.00 35.75 79 LYS A CA 1
ATOM 577 C C . LYS A 1 79 ? 37.008 48.946 -9.168 1.00 38.12 79 LYS A C 1
ATOM 578 O O . LYS A 1 79 ? 38.101 48.431 -8.945 1.00 38.09 79 LYS A O 1
ATOM 584 N N . ILE A 1 80 ? 36.494 49.115 -10.391 1.00 37.90 80 ILE A N 1
ATOM 585 C CA . ILE A 1 80 ? 37.137 48.643 -11.636 1.00 37.85 80 ILE A CA 1
ATOM 586 C C . ILE A 1 80 ? 37.838 49.826 -12.310 1.00 39.59 80 ILE A C 1
ATOM 587 O O . ILE A 1 80 ? 37.204 50.810 -12.731 1.00 38.38 80 ILE A O 1
ATOM 592 N N . ASP A 1 81 ? 39.158 49.726 -12.371 1.00 39.19 81 ASP A N 1
ATOM 593 C CA . ASP A 1 81 ? 40.028 50.813 -12.785 1.00 44.41 81 ASP A CA 1
ATOM 594 C C . ASP A 1 81 ? 40.035 50.793 -14.305 1.00 45.61 81 ASP A C 1
ATOM 595 O O . ASP A 1 81 ? 40.015 49.691 -14.931 1.00 43.35 81 ASP A O 1
ATOM 600 N N . ALA A 1 82 ? 40.214 51.984 -14.865 1.00 47.11 82 ALA A N 1
ATOM 601 C CA . ALA A 1 82 ? 40.466 52.160 -16.315 1.00 49.49 82 ALA A CA 1
ATOM 602 C C . ALA A 1 82 ? 41.655 51.317 -16.677 1.00 46.54 82 ALA A C 1
ATOM 603 O O . ALA A 1 82 ? 42.555 51.089 -15.869 1.00 48.61 82 ALA A O 1
ATOM 605 N N . GLY A 1 83 ? 41.596 50.698 -17.837 1.00 51.56 83 GLY A N 1
ATOM 606 C CA . GLY A 1 83 ? 42.639 49.774 -18.213 1.00 54.53 83 GLY A CA 1
ATOM 607 C C . GLY A 1 83 ? 42.767 48.412 -17.549 1.00 60.84 83 GLY A C 1
ATOM 608 O O . GLY A 1 83 ? 43.681 47.663 -17.967 1.00 65.66 83 GLY A O 1
ATOM 609 N N . TYR A 1 84 ? 41.929 48.049 -16.538 1.00 56.01 84 TYR A N 1
ATOM 610 C CA . TYR A 1 84 ? 41.932 46.662 -16.017 1.00 45.98 84 TYR A CA 1
ATOM 611 C C . TYR A 1 84 ? 41.211 45.817 -17.081 1.00 45.55 84 TYR A C 1
ATOM 612 O O . TYR A 1 84 ? 40.033 46.022 -17.389 1.00 49.92 84 TYR A O 1
ATOM 621 N N . HIS A 1 85 ? 41.957 44.911 -17.693 1.00 45.82 85 HIS A N 1
ATOM 622 C CA . HIS A 1 85 ? 41.467 44.102 -18.799 1.00 45.83 85 HIS A CA 1
ATOM 623 C C . HIS A 1 85 ? 41.388 42.664 -18.423 1.00 48.24 85 HIS A C 1
ATOM 624 O O . HIS A 1 85 ? 41.290 41.820 -19.279 1.00 48.64 85 HIS A O 1
ATOM 631 N N . GLY A 1 86 ? 41.373 42.385 -17.114 1.00 47.98 86 GLY A N 1
ATOM 632 C CA . GLY A 1 86 ? 41.187 41.056 -16.611 1.00 44.24 86 GLY A CA 1
ATOM 633 C C . GLY A 1 86 ? 39.718 40.707 -16.466 1.00 45.62 86 GLY A C 1
ATOM 634 O O . GLY A 1 86 ? 38.832 41.545 -16.657 1.00 44.64 86 GLY A O 1
ATOM 635 N N . ASN A 1 87 ? 39.521 39.441 -16.113 1.00 43.47 87 ASN A N 1
ATOM 636 C CA . ASN A 1 87 ? 38.254 38.822 -15.821 1.00 48.98 87 ASN A CA 1
ATOM 637 C C . ASN A 1 87 ? 37.645 39.484 -14.574 1.00 44.96 87 ASN A C 1
ATOM 638 O O . ASN A 1 87 ? 38.276 39.547 -13.536 1.00 46.48 87 ASN A O 1
ATOM 643 N N . LEU A 1 88 ? 36.438 40.015 -14.702 1.00 44.18 88 LEU A N 1
ATOM 644 C CA . LEU A 1 88 ? 35.772 40.666 -13.604 1.00 42.60 88 LEU A CA 1
ATOM 645 C C . LEU A 1 88 ? 35.298 39.574 -12.625 1.00 45.20 88 LEU A C 1
ATOM 646 O O . LEU A 1 88 ? 34.626 38.581 -13.028 1.00 41.82 88 LEU A O 1
ATOM 651 N N . GLY A 1 89 ? 35.709 39.723 -11.358 1.00 39.53 89 GLY A N 1
ATOM 652 C CA . GLY A 1 89 ? 35.308 38.804 -10.268 1.00 39.45 89 GLY A CA 1
ATOM 653 C C . GLY A 1 89 ? 34.274 39.484 -9.348 1.00 41.24 89 GLY A C 1
ATOM 654 O O . GLY A 1 89 ? 34.453 40.659 -8.965 1.00 45.18 89 GLY A O 1
ATOM 655 N N . ILE A 1 90 ? 33.218 38.746 -9.026 1.00 36.00 90 ILE A N 1
ATOM 656 C CA . ILE A 1 90 ? 32.175 39.146 -8.103 1.00 38.43 90 ILE A CA 1
ATOM 657 C C . ILE A 1 90 ? 32.505 38.634 -6.698 1.00 38.31 90 ILE A C 1
ATOM 658 O O . ILE A 1 90 ? 32.567 37.417 -6.435 1.00 43.46 90 ILE A O 1
ATOM 663 N N . ASN A 1 91 ? 32.759 39.602 -5.804 1.00 39.76 91 ASN A N 1
ATOM 664 C CA . ASN A 1 91 ? 33.379 39.353 -4.500 1.00 38.76 91 ASN A CA 1
ATOM 665 C C . ASN A 1 91 ? 32.215 39.186 -3.496 1.00 37.50 91 ASN A C 1
ATOM 666 O O . ASN A 1 91 ? 31.555 40.144 -3.096 1.00 39.56 91 ASN A O 1
ATOM 671 N N . ILE A 1 92 ? 31.962 37.945 -3.116 1.00 36.60 92 ILE A N 1
ATOM 672 C CA . ILE A 1 92 ? 30.662 37.553 -2.547 1.00 38.58 92 ILE A CA 1
ATOM 673 C C . ILE A 1 92 ? 30.859 36.766 -1.199 1.00 39.91 92 ILE A C 1
ATOM 674 O O . ILE A 1 92 ? 31.841 36.027 -0.997 1.00 37.16 92 ILE A O 1
ATOM 679 N N . LYS A 1 93 ? 29.905 36.954 -0.283 1.00 36.14 93 LYS A N 1
ATOM 680 C CA . LYS A 1 93 ? 29.805 36.203 0.939 1.00 35.56 93 LYS A CA 1
ATOM 681 C C . LYS A 1 93 ? 28.365 35.742 1.127 1.00 37.80 93 LYS A C 1
ATOM 682 O O . LYS A 1 93 ? 27.420 36.480 0.837 1.00 37.14 93 LYS A O 1
ATOM 688 N N . ASN A 1 94 ? 28.201 34.519 1.594 1.00 36.10 94 ASN A N 1
ATOM 689 C CA . ASN A 1 94 ? 26.927 34.090 2.144 1.00 37.66 94 ASN A CA 1
ATOM 690 C C . ASN A 1 94 ? 26.974 34.369 3.594 1.00 37.24 94 ASN A C 1
ATOM 691 O O . ASN A 1 94 ? 27.600 33.651 4.363 1.00 39.94 94 ASN A O 1
ATOM 696 N N . ASP A 1 95 ? 26.319 35.460 3.994 1.00 39.68 95 ASP A N 1
ATOM 697 C CA . ASP A 1 95 ? 26.362 35.885 5.382 1.00 38.72 95 ASP A CA 1
ATOM 698 C C . ASP A 1 95 ? 25.246 35.323 6.336 1.00 37.83 95 ASP A C 1
ATOM 699 O O . ASP A 1 95 ? 24.966 35.960 7.388 1.00 41.56 95 ASP A O 1
ATOM 704 N N . ALA A 1 96 ? 24.580 34.237 5.935 1.00 39.31 96 ALA A N 1
ATOM 705 C CA . ALA A 1 96 ? 23.686 33.472 6.792 1.00 42.38 96 ALA A CA 1
ATOM 706 C C . ALA A 1 96 ? 24.544 32.921 7.890 1.00 43.33 96 ALA A C 1
ATOM 707 O O . ALA A 1 96 ? 25.712 32.575 7.644 1.00 40.53 96 ALA A O 1
ATOM 709 N N . ILE A 1 97 ? 23.991 32.816 9.094 1.00 44.68 97 ILE A N 1
ATOM 710 C CA . ILE A 1 97 ? 24.658 32.098 10.203 1.00 48.87 97 ILE A CA 1
ATOM 711 C C . ILE A 1 97 ? 24.491 30.591 9.969 1.00 54.08 97 ILE A C 1
ATOM 712 O O . ILE A 1 97 ? 23.395 30.189 9.613 1.00 53.13 97 ILE A O 1
ATOM 717 N N . ALA A 1 98 ? 25.551 29.788 10.219 1.00 60.87 98 ALA A N 1
ATOM 718 C CA . ALA A 1 98 ? 25.546 28.324 9.960 1.00 72.73 98 ALA A CA 1
ATOM 719 C C . ALA A 1 98 ? 24.369 27.625 10.672 1.00 75.19 98 ALA A C 1
ATOM 720 O O . ALA A 1 98 ? 23.956 28.072 11.757 1.00 63.55 98 ALA A O 1
ATOM 722 N N . SER A 1 99 ? 23.804 26.577 10.024 1.00 88.23 99 SER A N 1
ATOM 723 C CA . SER A 1 99 ? 22.632 25.774 10.573 1.00 97.54 99 SER A CA 1
ATOM 724 C C . SER A 1 99 ? 23.018 24.696 11.682 1.00 93.84 99 SER A C 1
ATOM 725 O O . SER A 1 99 ? 22.149 23.951 12.190 1.00 84.55 99 SER A O 1
ATOM 727 N N . ASN A 1 100 ? 24.309 24.651 12.067 1.00 95.63 100 ASN A N 1
ATOM 728 C CA . ASN A 1 100 ? 24.792 23.771 13.154 1.00 98.35 100 ASN A CA 1
ATOM 729 C C . ASN A 1 100 ? 24.575 22.258 12.853 1.00 89.80 100 ASN A C 1
ATOM 730 O O . ASN A 1 100 ? 24.572 21.427 13.770 1.00 86.00 100 ASN A O 1
ATOM 732 N N . GLY A 1 101 ? 24.404 21.929 11.562 1.00 92.66 101 GLY A N 1
ATOM 733 C CA . GLY A 1 101 ? 24.125 20.563 11.082 1.00 81.93 101 GLY A CA 1
ATOM 734 C C . GLY A 1 101 ? 22.747 20.215 10.489 1.00 77.58 101 GLY A C 1
ATOM 735 O O . GLY A 1 101 ? 22.625 19.102 9.990 1.00 63.85 101 GLY A O 1
ATOM 736 N N . TYR A 1 102 ? 21.731 21.117 10.560 1.00 74.83 102 TYR A N 1
ATOM 737 C CA . TYR A 1 102 ? 20.380 20.918 9.932 1.00 72.60 102 TYR A CA 1
ATOM 738 C C . TYR A 1 102 ? 20.519 20.900 8.408 1.00 66.12 102 TYR A C 1
ATOM 739 O O . TYR A 1 102 ? 21.030 21.862 7.844 1.00 68.32 102 TYR A O 1
ATOM 741 N N . ILE A 1 103 ? 20.130 19.781 7.766 1.00 62.87 103 ILE A N 1
ATOM 742 C CA . ILE A 1 103 ? 20.206 19.630 6.288 1.00 60.13 103 ILE A CA 1
ATOM 743 C C . ILE A 1 103 ? 18.824 19.467 5.638 1.00 61.50 103 ILE A C 1
ATOM 744 O O . ILE A 1 103 ? 17.920 18.902 6.247 1.00 62.05 103 ILE A O 1
ATOM 749 N N . THR A 1 104 ? 18.700 19.955 4.404 1.00 57.79 104 THR A N 1
ATOM 750 C CA . THR A 1 104 ? 17.453 20.029 3.652 1.00 60.77 104 THR A CA 1
ATOM 751 C C . THR A 1 104 ? 17.815 19.584 2.241 1.00 60.44 104 THR A C 1
ATOM 752 O O . THR A 1 104 ? 18.870 19.954 1.725 1.00 57.19 104 THR A O 1
ATOM 754 N N . PRO A 1 105 ? 16.951 18.793 1.594 1.00 59.07 105 PRO A N 1
ATOM 755 C CA . PRO A 1 105 ? 17.194 18.404 0.167 1.00 63.55 105 PRO A CA 1
ATOM 756 C C . PRO A 1 105 ? 17.220 19.561 -0.888 1.00 63.03 105 PRO A C 1
ATOM 757 O O . PRO A 1 105 ? 17.782 19.402 -1.992 1.00 68.23 105 PRO A O 1
ATOM 761 N N . GLY A 1 106 ? 16.590 20.694 -0.569 1.00 66.11 106 GLY A N 1
ATOM 762 C CA . GLY A 1 106 ? 16.624 21.869 -1.434 1.00 62.27 106 GLY A CA 1
ATOM 763 C C . GLY A 1 106 ? 17.893 22.693 -1.236 1.00 66.44 106 GLY A C 1
ATOM 764 O O . GLY A 1 106 ? 18.621 22.497 -0.251 1.00 57.80 106 GLY A O 1
ATOM 765 N N . VAL A 1 107 ? 18.172 23.572 -2.213 1.00 63.09 107 VAL A N 1
ATOM 766 C CA . VAL A 1 107 ? 19.089 24.715 -2.068 1.00 57.50 107 VAL A CA 1
ATOM 767 C C . VAL A 1 107 ? 18.315 25.971 -2.505 1.00 52.57 107 VAL A C 1
ATOM 768 O O . VAL A 1 107 ? 17.395 25.884 -3.308 1.00 48.63 107 VAL A O 1
ATOM 772 N N . PHE A 1 108 ? 18.659 27.108 -1.897 1.00 53.39 108 PHE A N 1
ATOM 773 C CA . PHE A 1 108 ? 18.224 28.422 -2.365 1.00 51.47 108 PHE A CA 1
ATOM 774 C C . PHE A 1 108 ? 18.957 28.878 -3.623 1.00 49.43 108 PHE A C 1
ATOM 775 O O . PHE A 1 108 ? 20.137 28.609 -3.798 1.00 45.52 108 PHE A O 1
ATOM 783 N N . ASP A 1 109 ? 18.254 29.601 -4.483 1.00 49.02 109 ASP A N 1
ATOM 784 C CA . ASP A 1 109 ? 18.894 30.291 -5.617 1.00 50.05 109 ASP A CA 1
ATOM 785 C C . ASP A 1 109 ? 18.883 31.785 -5.304 1.00 49.81 109 ASP A C 1
ATOM 786 O O . ASP A 1 109 ? 18.491 32.186 -4.180 1.00 50.45 109 ASP A O 1
ATOM 791 N N . ILE A 1 110 ? 19.291 32.612 -6.268 1.00 48.60 110 ILE A N 1
ATOM 792 C CA . ILE A 1 110 ? 19.400 34.063 -6.033 1.00 46.27 110 ILE A CA 1
ATOM 793 C C . ILE A 1 110 ? 18.071 34.839 -6.003 1.00 48.05 110 ILE A C 1
ATOM 794 O O . ILE A 1 110 ? 18.049 36.055 -5.725 1.00 47.12 110 ILE A O 1
ATOM 799 N N . LYS A 1 111 ? 16.958 34.150 -6.290 1.00 51.88 111 LYS A N 1
ATOM 800 C CA . LYS A 1 111 ? 15.627 34.739 -6.241 1.00 53.33 111 LYS A CA 1
ATOM 801 C C . LYS A 1 111 ? 15.000 34.572 -4.845 1.00 56.62 111 LYS A C 1
ATOM 802 O O . LYS A 1 111 ? 13.907 35.031 -4.617 1.00 61.93 111 LYS A O 1
ATOM 804 N N . GLY A 1 112 ? 15.699 33.909 -3.921 1.00 58.99 112 GLY A N 1
ATOM 805 C CA . GLY A 1 112 ? 15.106 33.428 -2.659 1.00 60.26 112 GLY A CA 1
ATOM 806 C C . GLY A 1 112 ? 14.341 32.088 -2.724 1.00 61.59 112 GLY A C 1
ATOM 807 O O . GLY A 1 112 ? 13.755 31.655 -1.725 1.00 70.60 112 GLY A O 1
ATOM 808 N N . GLU A 1 113 ? 14.358 31.409 -3.866 1.00 63.58 113 GLU A N 1
ATOM 809 C CA . GLU A 1 113 ? 13.508 30.210 -4.075 1.00 60.66 113 GLU A CA 1
ATOM 810 C C . GLU A 1 113 ? 14.274 28.882 -3.924 1.00 61.73 113 GLU A C 1
ATOM 811 O O . GLU A 1 113 ? 15.479 28.869 -4.026 1.00 60.52 113 GLU A O 1
ATOM 817 N N . ILE A 1 114 ? 13.575 27.764 -3.695 1.00 63.59 114 ILE A N 1
ATOM 818 C CA . ILE A 1 114 ? 14.217 26.466 -3.435 1.00 62.42 114 ILE A CA 1
ATOM 819 C C . ILE A 1 114 ? 14.221 25.563 -4.654 1.00 61.15 114 ILE A C 1
ATOM 820 O O . ILE A 1 114 ? 13.181 25.311 -5.214 1.00 64.24 114 ILE A O 1
ATOM 825 N N . ASP A 1 115 ? 15.409 25.078 -5.032 1.00 65.09 115 ASP A N 1
ATOM 826 C CA . ASP A 1 115 ? 15.612 24.117 -6.139 1.00 64.47 115 ASP A CA 1
ATOM 827 C C . ASP A 1 115 ? 16.129 22.745 -5.640 1.00 69.41 115 ASP A C 1
ATOM 828 O O . ASP A 1 115 ? 16.754 22.654 -4.569 1.00 61.10 115 ASP A O 1
ATOM 833 N N . LEU A 1 116 ? 15.894 21.704 -6.437 1.00 69.97 116 LEU A N 1
ATOM 834 C CA . LEU A 1 116 ? 16.502 20.400 -6.207 1.00 73.06 116 LEU A CA 1
ATOM 835 C C . LEU A 1 116 ? 18.002 20.615 -6.348 1.00 70.72 116 LEU A C 1
ATOM 836 O O . LEU A 1 116 ? 18.460 21.470 -7.103 1.00 68.01 116 LEU A O 1
ATOM 838 N N . SER A 1 117 ? 18.748 19.830 -5.589 1.00 70.14 117 SER A N 1
ATOM 839 C CA . SER A 1 117 ? 20.184 19.965 -5.458 1.00 70.23 117 SER A CA 1
ATOM 840 C C . SER A 1 117 ? 20.798 18.573 -5.722 1.00 73.84 117 SER A C 1
ATOM 841 O O . SER A 1 117 ? 20.057 17.586 -5.723 1.00 65.80 117 SER A O 1
ATOM 844 N N . ASP A 1 118 ? 22.129 18.511 -5.940 1.00 75.03 118 ASP A N 1
ATOM 845 C CA . ASP A 1 118 ? 22.896 17.242 -6.093 1.00 73.72 118 ASP A CA 1
ATOM 846 C C . ASP A 1 118 ? 23.266 16.513 -4.763 1.00 70.16 118 ASP A C 1
ATOM 847 O O . ASP A 1 118 ? 23.706 15.339 -4.768 1.00 65.55 118 ASP A O 1
ATOM 852 N N . ALA A 1 119 ? 23.086 17.214 -3.645 1.00 63.68 119 ALA A N 1
ATOM 853 C CA . ALA A 1 119 ? 23.334 16.668 -2.303 1.00 60.00 119 ALA A CA 1
ATOM 854 C C . ALA A 1 119 ? 22.242 17.212 -1.364 1.00 58.32 119 ALA A C 1
ATOM 855 O O . ALA A 1 119 ? 21.509 18.147 -1.705 1.00 58.24 119 ALA A O 1
ATOM 857 N N . ILE A 1 120 ? 22.079 16.575 -0.214 1.00 60.25 120 ILE A N 1
ATOM 858 C CA . ILE A 1 120 ? 21.212 17.090 0.864 1.00 57.29 120 ILE A CA 1
ATOM 859 C C . ILE A 1 120 ? 22.115 18.034 1.688 1.00 58.84 120 ILE A C 1
ATOM 860 O O . ILE A 1 120 ? 23.066 17.579 2.357 1.00 53.62 120 ILE A O 1
ATOM 865 N N . ARG A 1 121 ? 21.836 19.341 1.599 1.00 56.53 121 ARG A N 1
ATOM 866 C CA . ARG A 1 121 ? 22.775 20.393 2.026 1.00 51.55 121 ARG A CA 1
ATOM 867 C C . ARG A 1 121 ? 22.330 21.234 3.239 1.00 50.95 121 ARG A C 1
ATOM 868 O O . ARG A 1 121 ? 21.138 21.331 3.560 1.00 47.16 121 ARG A O 1
ATOM 876 N N . GLN A 1 122 ? 23.315 21.792 3.949 1.00 51.45 122 GLN A N 1
ATOM 877 C CA . GLN A 1 122 ? 23.028 22.632 5.136 1.00 50.29 122 GLN A CA 1
ATOM 878 C C . GLN A 1 122 ? 22.029 23.723 4.779 1.00 51.05 122 GLN A C 1
ATOM 879 O O . GLN A 1 122 ? 22.171 24.375 3.737 1.00 46.08 122 GLN A O 1
ATOM 885 N N . TYR A 1 123 ? 21.003 23.883 5.618 1.00 51.36 123 TYR A N 1
ATOM 886 C CA . TYR A 1 123 ? 20.032 24.923 5.408 1.00 51.55 123 TYR A CA 1
ATOM 887 C C . TYR A 1 123 ? 20.702 26.314 5.432 1.00 52.11 123 TYR A C 1
ATOM 888 O O . TYR A 1 123 ? 21.571 26.600 6.266 1.00 53.77 123 TYR A O 1
ATOM 897 N N . GLY A 1 124 ? 20.322 27.148 4.468 1.00 52.56 124 GLY A N 1
ATOM 898 C CA . GLY A 1 124 ? 20.955 28.453 4.277 1.00 53.05 124 GLY A CA 1
ATOM 899 C C . GLY A 1 124 ? 21.978 28.505 3.144 1.00 49.38 124 GLY A C 1
ATOM 900 O O . GLY A 1 124 ? 22.477 29.590 2.837 1.00 48.75 124 GLY A O 1
ATOM 901 N N . THR A 1 125 ? 22.326 27.340 2.586 1.00 45.15 125 THR A N 1
ATOM 902 C CA . THR A 1 125 ? 23.156 27.213 1.360 1.00 44.08 125 THR A CA 1
ATOM 903 C C . THR A 1 125 ? 22.434 27.712 0.096 1.00 46.28 125 THR A C 1
ATOM 904 O O . THR A 1 125 ? 21.231 27.507 -0.101 1.00 45.67 125 THR A O 1
ATOM 908 N N . TYR A 1 126 ? 23.212 28.406 -0.747 1.00 47.76 126 TYR A N 1
ATOM 909 C CA . TYR A 1 126 ? 22.791 28.860 -2.043 1.00 42.49 126 TYR A CA 1
ATOM 910 C C . TYR A 1 126 ? 23.578 28.122 -3.086 1.00 43.58 126 TYR A C 1
ATOM 911 O O . TYR A 1 126 ? 24.703 27.730 -2.863 1.00 42.84 126 TYR A O 1
ATOM 920 N N . GLN A 1 127 ? 22.941 27.903 -4.239 1.00 49.55 127 GLN A N 1
ATOM 921 C CA . GLN A 1 127 ? 23.666 27.563 -5.448 1.00 50.35 127 GLN A CA 1
ATOM 922 C C . GLN A 1 127 ? 23.536 28.724 -6.415 1.00 47.01 127 GLN A C 1
ATOM 923 O O . GLN A 1 127 ? 22.422 29.189 -6.719 1.00 45.92 127 GLN A O 1
ATOM 929 N N . ILE A 1 128 ? 24.689 29.190 -6.870 1.00 44.68 128 ILE A N 1
ATOM 930 C CA . ILE A 1 128 ? 24.798 30.211 -7.936 1.00 45.65 128 ILE A CA 1
ATOM 931 C C . ILE A 1 128 ? 25.078 29.377 -9.189 1.00 45.39 128 ILE A C 1
ATOM 932 O O . ILE A 1 128 ? 25.928 28.467 -9.167 1.00 46.51 128 ILE A O 1
ATOM 937 N N . ASN A 1 129 ? 24.274 29.618 -10.216 1.00 46.13 129 ASN A N 1
ATOM 938 C CA . ASN A 1 129 ? 24.368 28.957 -11.494 1.00 47.97 129 ASN A CA 1
ATOM 939 C C . ASN A 1 129 ? 24.928 29.848 -12.579 1.00 47.79 129 ASN A C 1
ATOM 940 O O . ASN A 1 129 ? 24.680 31.046 -12.633 1.00 53.97 129 ASN A O 1
ATOM 945 N N . GLU A 1 130 ? 25.691 29.226 -13.444 1.00 50.68 130 GLU A N 1
ATOM 946 C CA . GLU A 1 130 ? 26.151 29.830 -14.647 1.00 54.68 130 GLU A CA 1
ATOM 947 C C . GLU A 1 130 ? 24.918 30.454 -15.330 1.00 55.81 130 GLU A C 1
ATOM 948 O O . GLU A 1 130 ? 23.861 29.806 -15.474 1.00 47.00 130 GLU A O 1
ATOM 954 N N . GLY A 1 131 ? 25.056 31.745 -15.661 1.00 52.52 131 GLY A N 1
ATOM 955 C CA . GLY A 1 131 ? 23.975 32.545 -16.229 1.00 50.80 131 GLY A CA 1
ATOM 956 C C . GLY A 1 131 ? 23.159 33.387 -15.248 1.00 48.25 131 GLY A C 1
ATOM 957 O O . GLY A 1 131 ? 22.366 34.218 -15.672 1.00 47.77 131 GLY A O 1
ATOM 958 N N . ASP A 1 132 ? 23.347 33.207 -13.938 1.00 46.54 132 ASP A N 1
ATOM 959 C CA . ASP A 1 132 ? 22.602 33.997 -12.958 1.00 46.56 132 ASP A CA 1
ATOM 960 C C . ASP A 1 132 ? 23.002 35.479 -13.093 1.00 48.14 132 ASP A C 1
ATOM 961 O O . ASP A 1 132 ? 24.190 35.808 -13.158 1.00 44.03 132 ASP A O 1
ATOM 966 N N . LYS A 1 133 ? 21.992 36.337 -13.082 1.00 42.70 133 LYS A N 1
ATOM 967 C CA . LYS A 1 133 ? 22.140 37.768 -13.117 1.00 49.49 133 LYS A CA 1
ATOM 968 C C . LYS A 1 133 ? 22.432 38.215 -11.673 1.00 47.08 133 LYS A C 1
ATOM 969 O O . LYS A 1 133 ? 21.536 38.509 -10.859 1.00 49.07 133 LYS A O 1
ATOM 975 N N . LEU A 1 134 ? 23.710 38.246 -11.364 1.00 48.68 134 LEU A N 1
ATOM 976 C CA . LEU A 1 134 ? 24.200 38.313 -9.945 1.00 43.63 134 LEU A CA 1
ATOM 977 C C . LEU A 1 134 ? 24.576 39.732 -9.411 1.00 42.14 134 LEU A C 1
ATOM 978 O O . LEU A 1 134 ? 24.457 40.014 -8.199 1.00 41.68 134 LEU A O 1
ATOM 983 N N . ALA A 1 135 ? 25.008 40.607 -10.323 1.00 41.64 135 ALA A N 1
ATOM 984 C CA . ALA A 1 135 ? 25.621 41.897 -9.994 1.00 42.82 135 ALA A CA 1
ATOM 985 C C . ALA A 1 135 ? 25.282 42.854 -11.119 1.00 43.47 135 ALA A C 1
ATOM 986 O O . ALA A 1 135 ? 24.608 42.465 -12.071 1.00 44.05 135 ALA A O 1
ATOM 988 N N . GLN A 1 136 ? 25.777 44.098 -10.986 1.00 41.43 136 GLN A N 1
ATOM 989 C CA . GLN A 1 136 ? 25.645 45.112 -11.997 1.00 42.49 136 GLN A CA 1
ATOM 990 C C . GLN A 1 136 ? 26.827 46.041 -11.987 1.00 42.10 136 GLN A C 1
ATOM 991 O O . GLN A 1 136 ? 27.515 46.159 -10.993 1.00 40.20 136 GLN A O 1
ATOM 997 N N . LEU A 1 137 ? 27.028 46.718 -13.102 1.00 39.96 137 LEU A N 1
ATOM 998 C CA . LEU A 1 137 ? 28.220 47.535 -13.305 1.00 41.00 137 LEU A CA 1
ATOM 999 C C . LEU A 1 137 ? 27.673 48.916 -13.697 1.00 44.01 137 LEU A C 1
ATOM 1000 O O . LEU A 1 137 ? 26.858 49.030 -14.629 1.00 41.66 137 LEU A O 1
ATOM 1005 N N . VAL A 1 138 ? 28.089 49.929 -12.947 1.00 38.30 138 VAL A N 1
ATOM 1006 C CA . VAL A 1 138 ? 27.715 51.332 -13.149 1.00 41.48 138 VAL A CA 1
ATOM 1007 C C . VAL A 1 138 ? 29.056 52.095 -13.285 1.00 42.53 138 VAL A C 1
ATOM 1008 O O . VAL A 1 138 ? 29.941 51.942 -12.429 1.00 43.16 138 VAL A O 1
ATOM 1012 N N . ILE A 1 139 ? 29.204 52.916 -14.316 1.00 41.85 139 ILE A N 1
ATOM 1013 C CA . ILE A 1 139 ? 30.501 53.592 -14.637 1.00 40.51 139 ILE A CA 1
ATOM 1014 C C . ILE A 1 139 ? 30.345 55.083 -14.324 1.00 44.89 139 ILE A C 1
ATOM 1015 O O . ILE A 1 139 ? 29.381 55.741 -14.790 1.00 41.78 139 ILE A O 1
ATOM 1020 N N . VAL A 1 140 ? 31.236 55.592 -13.463 1.00 40.08 140 VAL A N 1
ATOM 1021 C CA . VAL A 1 140 ? 31.120 56.945 -12.903 1.00 40.61 140 VAL A CA 1
ATOM 1022 C C . VAL A 1 140 ? 32.405 57.701 -13.298 1.00 42.54 140 VAL A C 1
ATOM 1023 O O . VAL A 1 140 ? 33.508 57.115 -13.295 1.00 41.75 140 VAL A O 1
ATOM 1027 N N . PRO A 1 141 ? 32.290 58.989 -13.668 1.00 44.50 141 PRO A N 1
ATOM 1028 C CA . PRO A 1 141 ? 33.576 59.729 -13.805 1.00 47.33 141 PRO A CA 1
ATOM 1029 C C . PRO A 1 141 ? 34.335 59.956 -12.432 1.00 45.02 141 PRO A C 1
ATOM 1030 O O . PRO A 1 141 ? 33.718 60.059 -11.350 1.00 42.78 141 PRO A O 1
ATOM 1034 N N . ILE A 1 142 ? 35.653 60.010 -12.497 1.00 41.08 142 ILE A N 1
ATOM 1035 C CA . ILE A 1 142 ? 36.494 60.223 -11.305 1.00 43.74 142 ILE A CA 1
ATOM 1036 C C . ILE A 1 142 ? 37.376 61.495 -11.449 1.00 43.58 142 ILE A C 1
ATOM 1037 O O . ILE A 1 142 ? 37.639 61.989 -12.536 1.00 38.31 142 ILE A O 1
ATOM 1042 N N . TRP A 1 143 ? 37.799 62.024 -10.313 1.00 44.24 143 TRP A N 1
ATOM 1043 C CA . TRP A 1 143 ? 38.767 63.110 -10.256 1.00 46.01 143 TRP A CA 1
ATOM 1044 C C . TRP A 1 143 ? 40.004 62.508 -9.711 1.00 48.49 143 TRP A C 1
ATOM 1045 O O . TRP A 1 143 ? 39.938 61.891 -8.594 1.00 46.34 143 TRP A O 1
ATOM 1056 N N . THR A 1 144 ? 41.105 62.600 -10.481 1.00 44.55 144 THR A N 1
ATOM 1057 C CA . THR A 1 144 ? 42.403 62.015 -10.052 1.00 46.02 144 THR A CA 1
ATOM 1058 C C . THR A 1 144 ? 43.544 63.074 -9.985 1.00 47.83 144 THR A C 1
ATOM 1059 O O . THR A 1 144 ? 44.538 62.988 -10.744 1.00 44.95 144 THR A O 1
ATOM 1063 N N . PRO A 1 145 ? 43.421 64.059 -9.058 1.00 48.46 145 PRO A N 1
ATOM 1064 C CA . PRO A 1 145 ? 44.465 65.100 -8.927 1.00 53.44 145 PRO A CA 1
ATOM 1065 C C . PRO A 1 145 ? 45.830 64.612 -8.392 1.00 50.13 145 PRO A C 1
ATOM 1066 O O . PRO A 1 145 ? 45.950 63.545 -7.775 1.00 50.96 145 PRO A O 1
ATOM 1070 N N . GLU A 1 146 ? 46.853 65.408 -8.657 1.00 52.33 146 GLU A N 1
ATOM 1071 C CA . GLU A 1 146 ? 48.129 65.342 -7.908 1.00 53.11 146 GLU A CA 1
ATOM 1072 C C . GLU A 1 146 ? 47.790 65.757 -6.470 1.00 50.74 146 GLU A C 1
ATOM 1073 O O . GLU A 1 146 ? 46.949 66.627 -6.218 1.00 47.02 146 GLU A O 1
ATOM 1075 N N . LEU A 1 147 ? 48.441 65.135 -5.524 1.00 51.16 147 LEU A N 1
ATOM 1076 C CA . LEU A 1 147 ? 48.295 65.493 -4.116 1.00 55.78 147 LEU A CA 1
ATOM 1077 C C . LEU A 1 147 ? 49.340 66.556 -3.713 1.00 58.20 147 LEU A C 1
ATOM 1078 O O . LEU A 1 147 ? 50.492 66.434 -4.089 1.00 54.92 147 LEU A O 1
ATOM 1083 N N . LYS A 1 148 ? 48.943 67.561 -2.932 1.00 53.86 148 LYS A N 1
ATOM 1084 C CA . LYS A 1 148 ? 49.915 68.462 -2.310 1.00 54.66 148 LYS A CA 1
ATOM 1085 C C . LYS A 1 148 ? 49.809 68.322 -0.787 1.00 51.32 148 LYS A C 1
ATOM 1086 O O . LYS A 1 148 ? 48.768 68.624 -0.161 1.00 48.88 148 LYS A O 1
ATOM 1088 N N . GLN A 1 149 ? 50.912 67.883 -0.190 1.00 52.08 149 GLN A N 1
ATOM 1089 C CA . GLN A 1 149 ? 51.059 67.934 1.242 1.00 52.61 149 GLN A CA 1
ATOM 1090 C C . GLN A 1 149 ? 51.224 69.361 1.744 1.00 50.35 149 GLN A C 1
ATOM 1091 O O . GLN A 1 149 ? 52.076 70.094 1.296 1.00 56.62 149 GLN A O 1
ATOM 1097 N N . VAL A 1 150 ? 50.349 69.746 2.662 1.00 52.99 150 VAL A N 1
ATOM 1098 C CA . VAL A 1 150 ? 50.328 71.079 3.269 1.00 49.00 150 VAL A CA 1
ATOM 1099 C C . VAL A 1 150 ? 50.402 70.957 4.796 1.00 49.71 150 VAL A C 1
ATOM 1100 O O . VAL A 1 150 ? 49.910 69.981 5.411 1.00 52.13 150 VAL A O 1
ATOM 1104 N N . GLU A 1 151 ? 51.034 71.936 5.410 1.00 52.92 151 GLU A N 1
ATOM 1105 C CA . GLU A 1 151 ? 51.127 72.017 6.866 1.00 56.20 151 GLU A CA 1
ATOM 1106 C C . GLU A 1 151 ? 49.773 72.452 7.401 1.00 53.74 151 GLU A C 1
ATOM 1107 O O . GLU A 1 151 ? 49.344 72.004 8.481 1.00 53.23 151 GLU A O 1
ATOM 1109 N N . GLU A 1 152 ? 49.104 73.321 6.641 1.00 50.87 152 GLU A N 1
ATOM 1110 C CA . GLU A 1 152 ? 47.806 73.868 7.031 1.00 55.84 152 GLU A CA 1
ATOM 1111 C C . GLU A 1 152 ? 46.989 74.002 5.740 1.00 60.65 152 GLU A C 1
ATOM 1112 O O . GLU A 1 152 ? 47.558 74.194 4.676 1.00 53.62 152 GLU A O 1
ATOM 1118 N N . PHE A 1 153 ? 45.666 73.824 5.829 1.00 58.28 153 PHE A N 1
ATOM 1119 C CA . PHE A 1 153 ? 44.773 74.025 4.672 1.00 59.40 153 PHE A CA 1
ATOM 1120 C C . PHE A 1 153 ? 44.610 75.516 4.245 1.00 66.75 153 PHE A C 1
ATOM 1121 O O . PHE A 1 153 ? 44.357 76.369 5.081 1.00 73.92 153 PHE A O 1
ATOM 1129 N N . GLU A 1 154 ? 44.746 75.804 2.945 1.00 80.53 154 GLU A N 1
ATOM 1130 C CA . GLU A 1 154 ? 44.614 77.173 2.381 1.00 86.19 154 GLU A CA 1
ATOM 1131 C C . GLU A 1 154 ? 43.843 77.104 1.068 1.00 88.39 154 GLU A C 1
ATOM 1132 O O . GLU A 1 154 ? 44.202 76.323 0.199 1.00 81.99 154 GLU A O 1
ATOM 1134 N N . SER A 1 155 ? 42.801 77.916 0.902 1.00 96.10 155 SER A N 1
ATOM 1135 C CA . SER A 1 155 ? 42.002 77.888 -0.345 1.00 100.76 155 SER A CA 1
ATOM 1136 C C . SER A 1 155 ? 42.022 79.231 -1.093 1.00 102.55 155 SER A C 1
ATOM 1137 O O . SER A 1 155 ? 42.899 80.065 -0.875 1.00 90.61 155 SER A O 1
ATOM 1140 N N . ASN B 1 3 ? 20.647 73.249 -10.328 1.00 82.34 3 ASN B N 1
ATOM 1141 C CA . ASN B 1 3 ? 19.419 72.774 -11.049 1.00 74.69 3 ASN B CA 1
ATOM 1142 C C . ASN B 1 3 ? 18.425 72.384 -9.935 1.00 68.53 3 ASN B C 1
ATOM 1143 O O . ASN B 1 3 ? 18.663 72.702 -8.768 1.00 61.80 3 ASN B O 1
ATOM 1148 N N . THR B 1 4 ? 17.315 71.717 -10.259 1.00 67.18 4 THR B N 1
ATOM 1149 C CA . THR B 1 4 ? 16.395 71.215 -9.216 1.00 64.19 4 THR B CA 1
ATOM 1150 C C . THR B 1 4 ? 16.120 69.671 -9.325 1.00 59.67 4 THR B C 1
ATOM 1151 O O . THR B 1 4 ? 16.104 69.083 -10.423 1.00 54.66 4 THR B O 1
ATOM 1155 N N . LEU B 1 5 ? 15.932 69.029 -8.178 1.00 56.60 5 LEU B N 1
ATOM 1156 C CA . LEU B 1 5 ? 15.487 67.626 -8.129 1.00 57.75 5 LEU B CA 1
ATOM 1157 C C . LEU B 1 5 ? 14.042 67.539 -7.587 1.00 58.14 5 LEU B C 1
ATOM 1158 O O . LEU B 1 5 ? 13.737 67.999 -6.482 1.00 55.63 5 LEU B O 1
ATOM 1163 N N . GLN B 1 6 ? 13.146 66.974 -8.396 1.00 59.56 6 GLN B N 1
ATOM 1164 C CA . GLN B 1 6 ? 11.775 66.742 -7.946 1.00 59.45 6 GLN B CA 1
ATOM 1165 C C . GLN B 1 6 ? 11.690 65.628 -6.921 1.00 56.19 6 GLN B C 1
ATOM 1166 O O . GLN B 1 6 ? 12.256 64.530 -7.123 1.00 56.74 6 GLN B O 1
ATOM 1172 N N . VAL B 1 7 ? 10.962 65.906 -5.842 1.00 54.86 7 VAL B N 1
ATOM 1173 C CA . VAL B 1 7 ? 10.687 64.946 -4.783 1.00 53.46 7 VAL B CA 1
ATOM 1174 C C . VAL B 1 7 ? 9.169 64.875 -4.551 1.00 57.10 7 VAL B C 1
ATOM 1175 O O . VAL B 1 7 ? 8.503 65.901 -4.407 1.00 54.91 7 VAL B O 1
ATOM 1179 N N . ARG B 1 8 ? 8.624 63.659 -4.511 1.00 57.35 8 ARG B N 1
ATOM 1180 C CA . ARG B 1 8 ? 7.241 63.424 -4.041 1.00 59.87 8 ARG B CA 1
ATOM 1181 C C . ARG B 1 8 ? 7.254 62.768 -2.672 1.00 58.07 8 ARG B C 1
ATOM 1182 O O . ARG B 1 8 ? 7.953 61.775 -2.492 1.00 58.62 8 ARG B O 1
ATOM 1190 N N . LEU B 1 9 ? 6.494 63.327 -1.717 1.00 53.75 9 LEU B N 1
ATOM 1191 C CA . LEU B 1 9 ? 6.234 62.700 -0.448 1.00 52.37 9 LEU B CA 1
ATOM 1192 C C . LEU B 1 9 ? 4.993 61.825 -0.641 1.00 55.45 9 LEU B C 1
ATOM 1193 O O . LEU B 1 9 ? 3.994 62.281 -1.202 1.00 57.29 9 LEU B O 1
ATOM 1198 N N . LEU B 1 10 ? 5.062 60.557 -0.242 1.00 55.21 10 LEU B N 1
ATOM 1199 C CA . LEU B 1 10 ? 3.984 59.572 -0.595 1.00 55.59 10 LEU B CA 1
ATOM 1200 C C . LEU B 1 10 ? 3.042 59.283 0.558 1.00 56.06 10 LEU B C 1
ATOM 1201 O O . LEU B 1 10 ? 2.012 58.613 0.397 1.00 60.58 10 LEU B O 1
ATOM 1206 N N . SER B 1 11 ? 3.369 59.800 1.729 1.00 58.19 11 SER B N 1
ATOM 1207 C CA . SER B 1 11 ? 2.445 59.740 2.845 1.00 60.88 11 SER B CA 1
ATOM 1208 C C . SER B 1 11 ? 2.687 60.878 3.817 1.00 60.38 11 SER B C 1
ATOM 1209 O O . SER B 1 11 ? 3.612 61.698 3.642 1.00 56.88 11 SER B O 1
ATOM 1212 N N . GLU B 1 12 ? 1.816 60.890 4.828 1.00 59.48 12 GLU B N 1
ATOM 1213 C CA . GLU B 1 12 ? 1.915 61.769 5.981 1.00 66.24 12 GLU B CA 1
ATOM 1214 C C . GLU B 1 12 ? 3.150 61.453 6.854 1.00 61.83 12 GLU B C 1
ATOM 1215 O O . GLU B 1 12 ? 3.591 62.324 7.593 1.00 63.47 12 GLU B O 1
ATOM 1221 N N . ASN B 1 13 ? 3.656 60.212 6.764 1.00 56.53 13 ASN B N 1
ATOM 1222 C CA . ASN B 1 13 ? 4.853 59.736 7.517 1.00 56.32 13 ASN B CA 1
ATOM 1223 C C . ASN B 1 13 ? 6.204 60.126 6.852 1.00 52.74 13 ASN B C 1
ATOM 1224 O O . ASN B 1 13 ? 7.276 59.938 7.442 1.00 50.10 13 ASN B O 1
ATOM 1229 N N . ALA B 1 14 ? 6.126 60.676 5.636 1.00 54.03 14 ALA B N 1
ATOM 1230 C CA . ALA B 1 14 ? 7.308 61.047 4.826 1.00 56.36 14 ALA B CA 1
ATOM 1231 C C . ALA B 1 14 ? 7.868 62.410 5.212 1.00 58.37 14 ALA B C 1
ATOM 1232 O O . ALA B 1 14 ? 7.213 63.245 5.811 1.00 58.07 14 ALA B O 1
ATOM 1234 N N . ARG B 1 15 ? 9.121 62.625 4.873 1.00 60.12 15 ARG B N 1
ATOM 1235 C CA . ARG B 1 15 ? 9.745 63.875 5.214 1.00 57.39 15 ARG B CA 1
ATOM 1236 C C . ARG B 1 15 ? 10.706 64.214 4.133 1.00 57.48 15 ARG B C 1
ATOM 1237 O O . ARG B 1 15 ? 11.458 63.337 3.676 1.00 51.93 15 ARG B O 1
ATOM 1245 N N . MET B 1 16 ? 10.690 65.482 3.741 1.00 54.05 16 MET B N 1
ATOM 1246 C CA . MET B 1 16 ? 11.596 65.979 2.724 1.00 59.42 16 MET B CA 1
ATOM 1247 C C . MET B 1 16 ? 13.029 65.613 3.124 1.00 54.25 16 MET B C 1
ATOM 1248 O O . MET B 1 16 ? 13.450 65.900 4.251 1.00 53.83 16 MET B O 1
ATOM 1253 N N . PRO B 1 17 ? 13.767 64.935 2.230 1.00 57.00 17 PRO B N 1
ATOM 1254 C CA . PRO B 1 17 ? 15.206 64.787 2.497 1.00 54.78 17 PRO B CA 1
ATOM 1255 C C . PRO B 1 17 ? 15.900 66.128 2.779 1.00 59.34 17 PRO B C 1
ATOM 1256 O O . PRO B 1 17 ? 15.381 67.193 2.468 1.00 59.47 17 PRO B O 1
ATOM 1260 N N . GLU B 1 18 ? 17.085 66.055 3.357 1.00 67.23 18 GLU B N 1
ATOM 1261 C CA . GLU B 1 18 ? 17.690 67.215 4.007 1.00 70.36 18 GLU B CA 1
ATOM 1262 C C . GLU B 1 18 ? 19.203 67.167 3.920 1.00 62.01 18 GLU B C 1
ATOM 1263 O O . GLU B 1 18 ? 19.824 66.197 4.354 1.00 57.99 18 GLU B O 1
ATOM 1269 N N . ARG B 1 19 ? 19.790 68.235 3.408 1.00 67.29 19 ARG B N 1
ATOM 1270 C CA . ARG B 1 19 ? 21.249 68.405 3.368 1.00 75.59 19 ARG B CA 1
ATOM 1271 C C . ARG B 1 19 ? 21.766 69.109 4.588 1.00 80.25 19 ARG B C 1
ATOM 1272 O O . ARG B 1 19 ? 21.380 70.277 4.847 1.00 74.76 19 ARG B O 1
ATOM 1280 N N . ASN B 1 20 ? 22.679 68.421 5.282 1.00 81.73 20 ASN B N 1
ATOM 1281 C CA . ASN B 1 20 ? 23.258 68.892 6.546 1.00 84.99 20 ASN B CA 1
ATOM 1282 C C . ASN B 1 20 ? 23.945 70.279 6.349 1.00 87.47 20 ASN B C 1
ATOM 1283 O O . ASN B 1 20 ? 23.551 71.259 6.987 1.00 93.47 20 ASN B O 1
ATOM 1288 N N . HIS B 1 21 ? 24.919 70.394 5.451 1.00 89.57 21 HIS B N 1
ATOM 1289 C CA . HIS B 1 21 ? 25.506 71.716 5.164 1.00 93.25 21 HIS B CA 1
ATOM 1290 C C . HIS B 1 21 ? 25.343 72.013 3.699 1.00 89.94 21 HIS B C 1
ATOM 1291 O O . HIS B 1 21 ? 24.894 71.162 2.937 1.00 78.11 21 HIS B O 1
ATOM 1298 N N . LYS B 1 22 ? 25.737 73.225 3.310 1.00 91.86 22 LYS B N 1
ATOM 1299 C CA . LYS B 1 22 ? 25.610 73.745 1.939 1.00 100.73 22 LYS B CA 1
ATOM 1300 C C . LYS B 1 22 ? 26.377 72.940 0.863 1.00 102.83 22 LYS B C 1
ATOM 1301 O O . LYS B 1 22 ? 25.926 72.881 -0.285 1.00 106.94 22 LYS B O 1
ATOM 1303 N N . THR B 1 23 ? 27.516 72.333 1.221 1.00 96.64 23 THR B N 1
ATOM 1304 C CA . THR B 1 23 ? 28.353 71.555 0.257 1.00 90.65 23 THR B CA 1
ATOM 1305 C C . THR B 1 23 ? 28.383 70.000 0.486 1.00 80.62 23 THR B C 1
ATOM 1306 O O . THR B 1 23 ? 29.088 69.238 -0.251 1.00 67.54 23 THR B O 1
ATOM 1310 N N . ASP B 1 24 ? 27.641 69.544 1.499 1.00 65.34 24 ASP B N 1
ATOM 1311 C CA . ASP B 1 24 ? 27.534 68.121 1.764 1.00 61.47 24 ASP B CA 1
ATOM 1312 C C . ASP B 1 24 ? 27.033 67.323 0.549 1.00 56.40 24 ASP B C 1
ATOM 1313 O O . ASP B 1 24 ? 26.123 67.755 -0.193 1.00 57.87 24 ASP B O 1
ATOM 1318 N N . ALA B 1 25 ? 27.671 66.175 0.340 1.00 51.52 25 ALA B N 1
ATOM 1319 C CA . ALA B 1 25 ? 27.365 65.267 -0.760 1.00 56.33 25 ALA B CA 1
ATOM 1320 C C . ALA B 1 25 ? 25.900 64.791 -0.701 1.00 54.68 25 ALA B C 1
ATOM 1321 O O . ALA B 1 25 ? 25.204 64.745 -1.719 1.00 55.33 25 ALA B O 1
ATOM 1323 N N . GLY B 1 26 ? 25.455 64.416 0.491 1.00 57.44 26 GLY B N 1
ATOM 1324 C CA . GLY B 1 26 ? 24.199 63.702 0.631 1.00 63.59 26 GLY B CA 1
ATOM 1325 C C . GLY B 1 26 ? 23.034 64.514 1.199 1.00 56.99 26 GLY B C 1
ATOM 1326 O O . GLY B 1 26 ? 23.215 65.431 2.050 1.00 53.93 26 GLY B O 1
ATOM 1327 N N . TYR B 1 27 ? 21.850 64.117 0.721 1.00 48.98 27 TYR B N 1
ATOM 1328 C CA . TYR B 1 27 ? 20.555 64.454 1.331 1.00 49.72 27 TYR B CA 1
ATOM 1329 C C . TYR B 1 27 ? 20.212 63.309 2.292 1.00 45.45 27 TYR B C 1
ATOM 1330 O O . TYR B 1 27 ? 20.134 62.132 1.906 1.00 40.62 27 TYR B O 1
ATOM 1339 N N . ASP B 1 28 ? 20.073 63.672 3.560 1.00 45.56 28 ASP B N 1
ATOM 1340 C CA . ASP B 1 28 ? 19.676 62.749 4.585 1.00 44.76 28 ASP B CA 1
ATOM 1341 C C . ASP B 1 28 ? 18.241 62.326 4.378 1.00 43.25 28 ASP B C 1
ATOM 1342 O O . ASP B 1 28 ? 17.378 63.096 3.995 1.00 43.38 28 ASP B O 1
ATOM 1347 N N . ILE B 1 29 ? 18.038 61.038 4.580 1.00 44.16 29 ILE B N 1
ATOM 1348 C CA . ILE B 1 29 ? 16.810 60.357 4.254 1.00 44.40 29 ILE B CA 1
ATOM 1349 C C . ILE B 1 29 ? 16.257 59.786 5.567 1.00 46.75 29 ILE B C 1
ATOM 1350 O O . ILE B 1 29 ? 17.017 59.210 6.368 1.00 42.11 29 ILE B O 1
ATOM 1355 N N . PHE B 1 30 ? 14.927 59.901 5.731 1.00 45.05 30 PHE B N 1
ATOM 1356 C CA . PHE B 1 30 ? 14.234 59.548 6.973 1.00 43.69 30 PHE B CA 1
ATOM 1357 C C . PHE B 1 30 ? 13.340 58.343 6.810 1.00 44.66 30 PHE B C 1
ATOM 1358 O O . PHE B 1 30 ? 12.720 58.157 5.775 1.00 43.35 30 PHE B O 1
ATOM 1366 N N . SER B 1 31 ? 13.269 57.533 7.865 1.00 48.34 31 SER B N 1
ATOM 1367 C CA . SER B 1 31 ? 12.369 56.398 7.896 1.00 48.90 31 SER B CA 1
ATOM 1368 C C . SER B 1 31 ? 10.895 56.868 7.967 1.00 48.34 31 SER B C 1
ATOM 1369 O O . SER B 1 31 ? 10.576 57.766 8.719 1.00 46.55 31 SER B O 1
ATOM 1372 N N . ALA B 1 32 ? 10.033 56.254 7.159 1.00 46.98 32 ALA B N 1
ATOM 1373 C CA . ALA B 1 32 ? 8.606 56.440 7.252 1.00 51.21 32 ALA B CA 1
ATOM 1374 C C . ALA B 1 32 ? 7.989 55.324 8.094 1.00 50.20 32 ALA B C 1
ATOM 1375 O O . ALA B 1 32 ? 6.771 55.257 8.173 1.00 52.80 32 ALA B O 1
ATOM 1377 N N . GLU B 1 33 ? 8.819 54.452 8.683 1.00 53.09 33 GLU B N 1
ATOM 1378 C CA . GLU B 1 33 ? 8.311 53.312 9.465 1.00 55.96 33 GLU B CA 1
ATOM 1379 C C . GLU B 1 33 ? 9.021 53.072 10.780 1.00 52.27 33 GLU B C 1
ATOM 1380 O O . GLU B 1 33 ? 10.220 53.406 10.945 1.00 51.96 33 GLU B O 1
ATOM 1386 N N . THR B 1 34 ? 8.236 52.537 11.731 1.00 48.97 34 THR B N 1
ATOM 1387 C CA . THR B 1 34 ? 8.733 52.068 13.010 1.00 53.17 34 THR B CA 1
ATOM 1388 C C . THR B 1 34 ? 8.771 50.559 12.921 1.00 52.77 34 THR B C 1
ATOM 1389 O O . THR B 1 34 ? 7.753 49.927 12.666 1.00 48.12 34 THR B O 1
ATOM 1393 N N . VAL B 1 35 ? 9.967 49.995 13.048 1.00 50.82 35 VAL B N 1
ATOM 1394 C CA . VAL B 1 35 ? 10.157 48.557 12.971 1.00 48.90 35 VAL B CA 1
ATOM 1395 C C . VAL B 1 35 ? 11.257 48.090 13.941 1.00 50.28 35 VAL B C 1
ATOM 1396 O O . VAL B 1 35 ? 12.309 48.744 14.099 1.00 45.22 35 VAL B O 1
ATOM 1400 N N . VAL B 1 36 ? 10.956 46.979 14.631 1.00 48.54 36 VAL B N 1
ATOM 1401 C CA . VAL B 1 36 ? 11.905 46.273 15.474 1.00 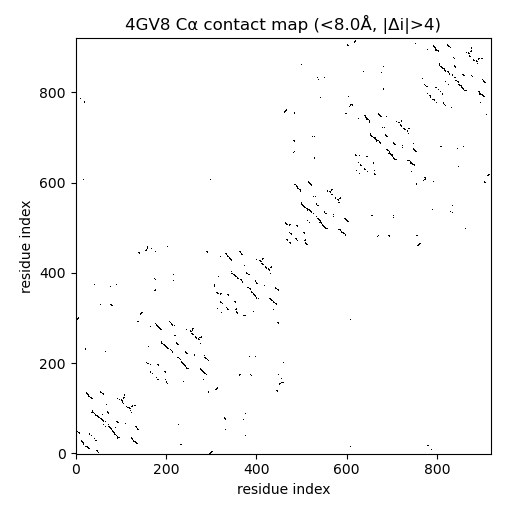47.92 36 VAL B CA 1
ATOM 1402 C C . VAL B 1 36 ? 12.702 45.321 14.579 1.00 43.98 36 VAL B C 1
ATOM 1403 O O . VAL B 1 36 ? 12.136 44.639 13.741 1.00 43.81 36 VAL B O 1
ATOM 1407 N N . LEU B 1 37 ? 14.015 45.323 14.735 1.00 44.73 37 LEU B N 1
ATOM 1408 C CA . LEU B 1 37 ? 14.905 44.478 13.949 1.00 44.83 37 LEU B CA 1
ATOM 1409 C C . LEU B 1 37 ? 15.914 43.777 14.889 1.00 43.68 37 LEU B C 1
ATOM 1410 O O . LEU B 1 37 ? 16.814 44.406 15.467 1.00 40.83 37 LEU B O 1
ATOM 1415 N N . GLU B 1 38 ? 15.752 42.465 15.028 1.00 44.78 38 GLU B N 1
ATOM 1416 C CA . GLU B 1 38 ? 16.535 41.681 15.973 1.00 43.82 38 GLU B CA 1
ATOM 1417 C C . GLU B 1 38 ? 17.777 41.118 15.264 1.00 44.60 38 GLU B C 1
ATOM 1418 O O . GLU B 1 38 ? 17.857 41.141 14.033 1.00 43.98 38 GLU B O 1
ATOM 1424 N N . PRO B 1 39 ? 18.769 40.638 16.034 1.00 44.77 39 PRO B N 1
ATOM 1425 C CA . PRO B 1 39 ? 19.996 40.136 15.405 1.00 42.45 39 PRO B CA 1
ATOM 1426 C C . PRO B 1 39 ? 19.742 39.178 14.258 1.00 43.61 39 PRO B C 1
ATOM 1427 O O . PRO B 1 39 ? 18.889 38.247 14.334 1.00 41.58 39 PRO B O 1
ATOM 1431 N N . GLN B 1 40 ? 20.461 39.477 13.182 1.00 42.78 40 GLN B N 1
ATOM 1432 C CA . GLN B 1 40 ? 20.486 38.726 11.948 1.00 42.22 40 GLN B CA 1
ATOM 1433 C C . GLN B 1 40 ? 19.273 38.975 11.035 1.00 43.10 40 GLN B C 1
ATOM 1434 O O . GLN B 1 40 ? 19.252 38.441 9.934 1.00 44.46 40 GLN B O 1
ATOM 1440 N N . GLU B 1 41 ? 18.318 39.802 11.479 1.00 41.40 41 GLU B N 1
ATOM 1441 C CA . GLU B 1 41 ? 17.097 40.139 10.674 1.00 41.26 41 GLU B CA 1
ATOM 1442 C C . GLU B 1 41 ? 17.332 41.172 9.586 1.00 39.79 41 GLU B C 1
ATOM 1443 O O . GLU B 1 41 ? 18.185 42.046 9.720 1.00 39.42 41 GLU B O 1
ATOM 1449 N N . LYS B 1 42 ? 16.558 41.038 8.512 1.00 41.09 42 LYS B N 1
ATOM 1450 C CA . LYS B 1 42 ? 16.649 41.864 7.299 1.00 44.49 42 LYS B CA 1
ATOM 1451 C C . LYS B 1 42 ? 15.265 42.499 7.044 1.00 44.04 42 LYS B C 1
ATOM 1452 O O . LYS B 1 42 ? 14.251 41.915 7.325 1.00 41.97 42 LYS B O 1
ATOM 1458 N N . ALA B 1 43 ? 15.276 43.730 6.562 1.00 45.83 43 ALA B N 1
ATOM 1459 C CA . ALA B 1 43 ? 14.082 44.443 6.154 1.00 43.00 43 ALA B CA 1
ATOM 1460 C C . ALA B 1 43 ? 14.456 45.481 5.082 1.00 45.57 43 ALA B C 1
ATOM 1461 O O . ALA B 1 43 ? 15.657 45.862 4.896 1.00 44.63 43 ALA B O 1
ATOM 1463 N N . VAL B 1 44 ? 13.420 45.942 4.382 1.00 47.09 44 VAL B N 1
ATOM 1464 C CA . VAL B 1 44 ? 13.464 47.143 3.511 1.00 47.47 44 VAL B CA 1
ATOM 1465 C C . VAL B 1 44 ? 12.579 48.141 4.237 1.00 46.90 44 VAL B C 1
ATOM 1466 O O . VAL B 1 44 ? 11.377 47.922 4.415 1.00 46.25 44 VAL B O 1
ATOM 1470 N N . ILE B 1 45 ? 13.227 49.193 4.715 1.00 45.16 45 ILE B N 1
ATOM 1471 C CA . ILE B 1 45 ? 12.605 50.253 5.431 1.00 48.41 45 ILE B CA 1
ATOM 1472 C C . ILE B 1 45 ? 12.124 51.286 4.412 1.00 50.31 45 ILE B C 1
ATOM 1473 O O . ILE B 1 45 ? 12.888 51.783 3.542 1.00 46.20 45 ILE B O 1
ATOM 1478 N N . LYS B 1 46 ? 10.842 51.616 4.520 1.00 49.00 46 LYS B N 1
ATOM 1479 C CA . LYS B 1 46 ? 10.236 52.576 3.596 1.00 52.06 46 LYS B CA 1
ATOM 1480 C C . LYS B 1 46 ? 10.532 53.983 4.048 1.00 48.54 46 LYS B C 1
ATOM 1481 O O . LYS B 1 46 ? 10.437 54.292 5.230 1.00 49.15 46 LYS B O 1
ATOM 1484 N N . THR B 1 47 ? 10.832 54.839 3.067 1.00 50.30 47 THR B N 1
ATOM 1485 C CA . THR B 1 47 ? 11.054 56.278 3.258 1.00 47.31 47 THR B CA 1
ATOM 1486 C C . THR B 1 47 ? 9.764 57.085 3.004 1.00 48.29 47 THR B C 1
ATOM 1487 O O . THR B 1 47 ? 9.635 58.273 3.420 1.00 49.91 47 THR B O 1
ATOM 1491 N N . ASP B 1 48 ? 8.842 56.437 2.290 1.00 48.88 48 ASP B N 1
ATOM 1492 C CA . ASP B 1 48 ? 7.685 57.098 1.650 1.00 51.39 48 ASP B CA 1
ATOM 1493 C C . ASP B 1 48 ? 8.084 58.363 0.844 1.00 50.31 48 ASP B C 1
ATOM 1494 O O . ASP B 1 48 ? 7.404 59.401 0.824 1.00 53.32 48 ASP B O 1
ATOM 1499 N N . VAL B 1 49 ? 9.183 58.247 0.127 1.00 52.54 49 VAL B N 1
ATOM 1500 C CA . VAL B 1 49 ? 9.672 59.348 -0.712 1.00 51.31 49 VAL B CA 1
ATOM 1501 C C . VAL B 1 49 ? 9.968 58.764 -2.102 1.00 52.43 49 VAL B C 1
ATOM 1502 O O . VAL B 1 49 ? 10.577 57.699 -2.197 1.00 51.94 49 VAL B O 1
ATOM 1506 N N . ALA B 1 50 ? 9.476 59.422 -3.159 1.00 48.13 50 ALA B N 1
ATOM 1507 C CA . ALA B 1 50 ? 9.948 59.185 -4.537 1.00 47.27 50 ALA B CA 1
ATOM 1508 C C . ALA B 1 50 ? 10.749 60.429 -5.029 1.00 49.08 50 ALA B C 1
ATOM 1509 O O . ALA B 1 50 ? 10.495 61.570 -4.638 1.00 50.30 50 ALA B O 1
ATOM 1511 N N . VAL B 1 51 ? 11.771 60.178 -5.844 1.00 49.41 51 VAL B N 1
ATOM 1512 C CA . VAL B 1 51 ? 12.523 61.258 -6.486 1.00 49.13 51 VAL B CA 1
ATOM 1513 C C . VAL B 1 51 ? 12.466 60.973 -7.997 1.00 49.73 51 VAL B C 1
ATOM 1514 O O . VAL B 1 51 ? 12.121 59.855 -8.402 1.00 55.58 51 VAL B O 1
ATOM 1518 N N . SER B 1 52 ? 12.762 61.976 -8.823 1.00 54.09 52 SER B N 1
ATOM 1519 C CA . SER B 1 52 ? 12.961 61.797 -10.258 1.00 53.33 52 SER B CA 1
ATOM 1520 C C . SER B 1 52 ? 14.381 62.267 -10.626 1.00 56.21 52 SER B C 1
ATOM 1521 O O . SER B 1 52 ? 14.610 63.450 -10.934 1.00 55.29 52 SER B O 1
ATOM 1524 N N . ILE B 1 53 ? 15.320 61.330 -10.568 1.00 53.33 53 ILE B N 1
ATOM 1525 C CA . ILE B 1 53 ? 16.712 61.569 -10.965 1.00 49.61 53 ILE B CA 1
ATOM 1526 C C . ILE B 1 53 ? 16.733 61.646 -12.492 1.00 52.42 53 ILE B C 1
ATOM 1527 O O . ILE B 1 53 ? 16.157 60.783 -13.207 1.00 46.87 53 ILE B O 1
ATOM 1532 N N . PRO B 1 54 ? 17.367 62.694 -13.018 1.00 53.25 54 PRO B N 1
ATOM 1533 C CA . PRO B 1 54 ? 17.413 62.727 -14.472 1.00 53.97 54 PRO B CA 1
ATOM 1534 C C . PRO B 1 54 ? 18.377 61.670 -15.057 1.00 57.34 54 PRO B C 1
ATOM 1535 O O . PRO B 1 54 ? 19.323 61.210 -14.379 1.00 49.24 54 PRO B O 1
ATOM 1539 N N . GLU B 1 55 ? 18.125 61.333 -16.319 1.00 52.47 55 GLU B N 1
ATOM 1540 C CA . GLU B 1 55 ? 18.984 60.470 -17.080 1.00 58.48 55 GLU B CA 1
ATOM 1541 C C . GLU B 1 55 ? 20.424 61.029 -17.063 1.00 55.54 55 GLU B C 1
ATOM 1542 O O . GLU B 1 55 ? 20.639 62.241 -17.082 1.00 52.74 55 GLU B O 1
ATOM 1548 N N . GLY B 1 56 ? 21.408 60.153 -16.962 1.00 47.98 56 GLY B N 1
ATOM 1549 C CA . GLY B 1 56 ? 22.791 60.607 -16.885 1.00 49.09 56 GLY B CA 1
ATOM 1550 C C . GLY B 1 56 ? 23.325 60.833 -15.473 1.00 50.38 56 GLY B C 1
ATOM 1551 O O . GLY B 1 56 ? 24.437 61.360 -15.312 1.00 47.54 56 GLY B O 1
ATOM 1552 N N . TYR B 1 57 ? 22.505 60.472 -14.471 1.00 48.09 57 TYR B N 1
ATOM 1553 C CA . TYR B 1 57 ? 22.868 60.421 -13.057 1.00 44.69 57 TYR B CA 1
ATOM 1554 C C . TYR B 1 57 ? 22.321 59.165 -12.394 1.00 42.04 57 TYR B C 1
ATOM 1555 O O . TYR B 1 57 ? 21.336 58.596 -12.852 1.00 46.59 57 TYR B O 1
ATOM 1564 N N . VAL B 1 58 ? 22.974 58.759 -11.304 1.00 41.38 58 VAL B N 1
ATOM 1565 C CA . VAL B 1 58 ? 22.524 57.667 -10.454 1.00 42.03 58 VAL B CA 1
ATOM 1566 C C . VAL B 1 58 ? 22.499 58.153 -8.994 1.00 44.80 58 VAL B C 1
ATOM 1567 O O . VAL B 1 58 ? 23.364 58.971 -8.565 1.00 40.42 58 VAL B O 1
ATOM 1571 N N . GLY B 1 59 ? 21.469 57.722 -8.275 1.00 38.88 59 GLY B N 1
ATOM 1572 C CA . GLY B 1 59 ? 21.412 57.982 -6.874 1.00 39.71 59 GLY B CA 1
ATOM 1573 C C . GLY B 1 59 ? 22.033 56.789 -6.144 1.00 38.88 59 GLY B C 1
ATOM 1574 O O . GLY B 1 59 ? 21.877 55.611 -6.512 1.00 39.47 59 GLY B O 1
ATOM 1575 N N . LEU B 1 60 ? 22.751 57.102 -5.095 1.00 41.22 60 LEU B N 1
ATOM 1576 C CA . LEU B 1 60 ? 23.322 56.101 -4.196 1.00 41.34 60 LEU B CA 1
ATOM 1577 C C . LEU B 1 60 ? 22.692 56.298 -2.841 1.00 40.18 60 LEU B C 1
ATOM 1578 O O . LEU B 1 60 ? 22.940 57.300 -2.138 1.00 37.33 60 LEU B O 1
ATOM 1583 N N . LEU B 1 61 ? 21.836 55.354 -2.497 1.00 36.93 61 LEU B N 1
ATOM 1584 C CA . LEU B 1 61 ? 21.141 55.394 -1.255 1.00 38.98 61 LEU B CA 1
ATOM 1585 C C . LEU B 1 61 ? 21.988 54.587 -0.254 1.00 38.93 61 LEU B C 1
ATOM 1586 O O . LEU B 1 61 ? 22.096 53.358 -0.337 1.00 41.35 61 LEU B O 1
ATOM 1591 N N . THR B 1 62 ? 22.559 55.296 0.711 1.00 41.46 62 THR B N 1
ATOM 1592 C CA . THR B 1 62 ? 23.744 54.828 1.377 1.00 41.04 62 THR B CA 1
ATOM 1593 C C . THR B 1 62 ? 23.769 55.165 2.867 1.00 39.71 62 THR B C 1
ATOM 1594 O O . THR B 1 62 ? 23.002 55.995 3.390 1.00 42.85 62 THR B O 1
ATOM 1598 N N . SER B 1 63 ? 24.639 54.485 3.565 1.00 39.08 63 SER B N 1
ATOM 1599 C CA . SER B 1 63 ? 24.728 54.600 5.023 1.00 36.56 63 SER B CA 1
ATOM 1600 C C . SER B 1 63 ? 25.238 55.988 5.472 1.00 37.49 63 SER B C 1
ATOM 1601 O O . SER B 1 63 ? 25.926 56.699 4.708 1.00 37.71 63 SER B O 1
ATOM 1604 N N . ARG B 1 64 ? 24.908 56.332 6.722 1.00 38.05 64 ARG B N 1
ATOM 1605 C CA . ARG B 1 64 ? 25.532 57.431 7.467 1.00 38.09 64 ARG B CA 1
ATOM 1606 C C . ARG B 1 64 ? 26.616 56.834 8.356 1.00 40.90 64 ARG B C 1
ATOM 1607 O O . ARG B 1 64 ? 26.453 55.725 8.884 1.00 41.56 64 ARG B O 1
ATOM 1615 N N . SER B 1 65 ? 27.741 57.528 8.496 1.00 39.21 65 SER B N 1
ATOM 1616 C CA . SER B 1 65 ? 28.869 56.946 9.260 1.00 41.59 65 SER B CA 1
ATOM 1617 C C . SER B 1 65 ? 28.618 56.770 10.777 1.00 43.98 65 SER B C 1
ATOM 1618 O O . SER B 1 65 ? 29.225 55.874 11.411 1.00 39.89 65 SER B O 1
ATOM 1621 N N . GLY B 1 66 ? 27.740 57.610 11.355 1.00 38.18 66 GLY B N 1
ATOM 1622 C CA . GLY B 1 66 ? 27.414 57.490 12.771 1.00 35.79 66 GLY B CA 1
ATOM 1623 C C . GLY B 1 66 ? 26.564 56.242 12.993 1.00 35.71 66 GLY B C 1
ATOM 1624 O O . GLY B 1 66 ? 26.909 55.367 13.810 1.00 34.78 66 GLY B O 1
ATOM 1625 N N . VAL B 1 67 ? 25.487 56.106 12.254 1.00 37.65 67 VAL B N 1
ATOM 1626 C CA . VAL B 1 67 ? 24.658 54.874 12.372 1.00 39.66 67 VAL B CA 1
ATOM 1627 C C . VAL B 1 67 ? 25.513 53.631 12.107 1.00 40.03 67 VAL B C 1
ATOM 1628 O O . VAL B 1 67 ? 25.543 52.627 12.859 1.00 36.99 67 VAL B O 1
ATOM 1632 N N . SER B 1 68 ? 26.275 53.730 11.039 1.00 39.63 68 SER B N 1
ATOM 1633 C CA . SER B 1 68 ? 27.082 52.582 10.576 1.00 38.19 68 SER B CA 1
ATOM 1634 C C . SER B 1 68 ? 28.147 52.117 11.598 1.00 39.77 68 SER B C 1
ATOM 1635 O O . SER B 1 68 ? 28.295 50.922 11.889 1.00 39.38 68 SER B O 1
ATOM 1638 N N . SER B 1 69 ? 28.931 53.075 12.109 1.00 37.87 69 SER B N 1
ATOM 1639 C CA . SER B 1 69 ? 30.021 52.788 12.988 1.00 41.19 69 SER B CA 1
ATOM 1640 C C . SER B 1 69 ? 29.576 52.414 14.379 1.00 40.15 69 SER B C 1
ATOM 1641 O O . SER B 1 69 ? 30.271 51.671 15.074 1.00 42.99 69 SER B O 1
ATOM 1644 N N . LYS B 1 70 ? 28.425 52.891 14.772 1.00 40.56 70 LYS B N 1
ATOM 1645 C CA . LYS B 1 70 ? 28.008 52.789 16.149 1.00 43.64 70 LYS B CA 1
ATOM 1646 C C . LYS B 1 70 ? 26.970 51.702 16.357 1.00 41.64 70 LYS B C 1
ATOM 1647 O O . LYS B 1 70 ? 26.641 51.393 17.481 1.00 44.01 70 LYS B O 1
ATOM 1652 N N . THR B 1 71 ? 26.436 51.117 15.301 1.00 41.70 71 THR B N 1
ATOM 1653 C CA . THR B 1 71 ? 25.406 50.114 15.471 1.00 39.54 71 THR B CA 1
ATOM 1654 C C . THR B 1 71 ? 25.704 48.902 14.587 1.00 40.21 71 THR B C 1
ATOM 1655 O O . THR B 1 71 ? 26.639 48.895 13.775 1.00 40.78 71 THR B O 1
ATOM 1659 N N . HIS B 1 72 ? 24.878 47.886 14.721 1.00 39.15 72 HIS B N 1
ATOM 1660 C CA . HIS B 1 72 ? 24.973 46.703 13.841 1.00 39.58 72 HIS B CA 1
ATOM 1661 C C . HIS B 1 72 ? 24.143 46.801 12.628 1.00 38.16 72 HIS B C 1
ATOM 1662 O O . HIS B 1 72 ? 23.997 45.800 11.897 1.00 40.68 72 HIS B O 1
ATOM 1669 N N . LEU B 1 73 ? 23.548 47.979 12.422 1.00 38.42 73 LEU B N 1
ATOM 1670 C CA . LEU B 1 73 ? 22.648 48.208 11.302 1.00 37.68 73 LEU B CA 1
ATOM 1671 C C . LEU B 1 73 ? 23.447 48.496 10.048 1.00 36.96 73 LEU B C 1
ATOM 1672 O O . LEU B 1 73 ? 24.109 49.538 9.956 1.00 38.90 73 LEU B O 1
ATOM 1677 N N . VAL B 1 74 ? 23.408 47.534 9.117 1.00 39.26 74 VAL B N 1
ATOM 1678 C CA . VAL B 1 74 ? 24.185 47.538 7.870 1.00 36.48 74 VAL B CA 1
ATOM 1679 C C . VAL B 1 74 ? 23.175 47.808 6.754 1.00 36.40 74 VAL B C 1
ATOM 1680 O O . VAL B 1 74 ? 22.238 47.040 6.523 1.00 39.53 74 VAL B O 1
ATOM 1684 N N . ILE B 1 75 ? 23.398 48.907 6.040 1.00 37.52 75 ILE B N 1
ATOM 1685 C CA . ILE B 1 75 ? 22.664 49.256 4.879 1.00 36.83 75 ILE B CA 1
ATOM 1686 C C . ILE B 1 75 ? 23.495 48.923 3.629 1.00 38.87 75 ILE B C 1
ATOM 1687 O O . ILE B 1 75 ? 24.627 49.431 3.472 1.00 37.91 75 ILE B O 1
ATOM 1692 N N . GLU B 1 76 ? 22.890 48.127 2.737 1.00 38.55 76 GLU B N 1
ATOM 1693 C CA . GLU B 1 76 ? 23.443 47.876 1.419 1.00 40.84 76 GLU B CA 1
ATOM 1694 C C . GLU B 1 76 ? 23.066 49.070 0.556 1.00 41.11 76 GLU B C 1
ATOM 1695 O O . GLU B 1 76 ? 21.875 49.364 0.322 1.00 42.79 76 GLU B O 1
ATOM 1701 N N . THR B 1 77 ? 24.075 49.773 0.099 1.00 39.95 77 THR B N 1
ATOM 1702 C CA . THR B 1 77 ? 23.915 50.900 -0.840 1.00 39.76 77 THR B CA 1
ATOM 1703 C C . THR B 1 77 ? 23.057 50.501 -2.062 1.00 42.49 77 THR B C 1
ATOM 1704 O O . THR B 1 77 ? 23.308 49.509 -2.757 1.00 42.19 77 THR B O 1
ATOM 1708 N N . GLY B 1 78 ? 22.006 51.276 -2.242 1.00 38.99 78 GLY B N 1
ATOM 1709 C CA . GLY B 1 78 ? 21.065 51.111 -3.325 1.00 43.25 78 GLY B CA 1
ATOM 1710 C C . GLY B 1 78 ? 21.412 52.022 -4.455 1.00 40.46 78 GLY B C 1
ATOM 1711 O O . GLY B 1 78 ? 21.705 53.206 -4.265 1.00 41.83 78 GLY B O 1
ATOM 1712 N N . LYS B 1 79 ? 21.393 51.452 -5.646 1.00 42.69 79 LYS B N 1
ATOM 1713 C CA . LYS B 1 79 ? 21.590 52.225 -6.881 1.00 43.41 79 LYS B CA 1
ATOM 1714 C C . LYS B 1 79 ? 20.203 52.588 -7.374 1.00 42.07 79 LYS B C 1
ATOM 1715 O O . LYS B 1 79 ? 19.396 51.713 -7.723 1.00 44.01 79 LYS B O 1
ATOM 1721 N N . ILE B 1 80 ? 19.914 53.878 -7.365 1.00 44.70 80 ILE B N 1
ATOM 1722 C CA . ILE B 1 80 ? 18.588 54.395 -7.728 1.00 47.15 80 ILE B CA 1
ATOM 1723 C C . ILE B 1 80 ? 18.647 54.919 -9.191 1.00 46.75 80 ILE B C 1
ATOM 1724 O O . ILE B 1 80 ? 19.322 55.920 -9.456 1.00 43.05 80 ILE B O 1
ATOM 1729 N N . ASP B 1 81 ? 17.989 54.215 -10.128 1.00 45.64 81 ASP B N 1
ATOM 1730 C CA . ASP B 1 81 ? 18.036 54.614 -11.546 1.00 47.68 81 ASP B CA 1
ATOM 1731 C C . ASP B 1 81 ? 17.223 55.873 -11.820 1.00 49.16 81 ASP B C 1
ATOM 1732 O O . ASP B 1 81 ? 16.157 56.134 -11.192 1.00 47.67 81 ASP B O 1
ATOM 1737 N N . ALA B 1 82 ? 17.700 56.599 -12.830 1.00 53.60 82 ALA B N 1
ATOM 1738 C CA . ALA B 1 82 ? 16.978 57.736 -13.449 1.00 51.30 82 ALA B CA 1
ATOM 1739 C C . ALA B 1 82 ? 15.491 57.439 -13.742 1.00 59.22 82 ALA B C 1
ATOM 1740 O O . ALA B 1 82 ? 14.580 58.267 -13.449 1.00 62.57 82 ALA B O 1
ATOM 1742 N N . GLY B 1 83 ? 15.144 56.257 -14.221 1.00 55.54 83 GLY B N 1
ATOM 1743 C CA . GLY B 1 83 ? 13.643 56.096 -14.439 1.00 61.37 83 GLY B CA 1
ATOM 1744 C C . GLY B 1 83 ? 12.731 55.740 -13.232 1.00 64.17 83 GLY B C 1
ATOM 1745 O O . GLY B 1 83 ? 11.529 55.492 -13.387 1.00 60.28 83 GLY B O 1
ATOM 1746 N N . TYR B 1 84 ? 13.272 55.706 -12.020 1.00 54.47 84 TYR B N 1
ATOM 1747 C CA . TYR B 1 84 ? 12.542 55.114 -10.909 1.00 53.38 84 TYR B CA 1
ATOM 1748 C C . TYR B 1 84 ? 11.779 56.144 -10.099 1.00 54.06 84 TYR B C 1
ATOM 1749 O O . TYR B 1 84 ? 12.383 57.005 -9.432 1.00 51.25 84 TYR B O 1
ATOM 1758 N N . HIS B 1 85 ? 10.446 56.024 -10.119 1.00 52.07 85 HIS B N 1
ATOM 1759 C CA . HIS B 1 85 ? 9.560 56.957 -9.389 1.00 54.62 85 HIS B CA 1
ATOM 1760 C C . HIS B 1 85 ? 8.780 56.294 -8.262 1.00 54.88 85 HIS B C 1
ATOM 1761 O O . HIS B 1 85 ? 7.793 56.840 -7.770 1.00 59.65 85 HIS B O 1
ATOM 1768 N N . GLY B 1 86 ? 9.235 55.123 -7.826 1.00 53.28 86 GLY B N 1
ATOM 1769 C CA . GLY B 1 86 ? 8.686 54.455 -6.671 1.00 52.45 86 GLY B CA 1
ATOM 1770 C C . GLY B 1 86 ? 9.264 54.923 -5.333 1.00 50.88 86 GLY B C 1
ATOM 1771 O O . GLY B 1 86 ? 10.138 55.817 -5.244 1.00 51.40 86 GLY B O 1
ATOM 1772 N N . ASN B 1 87 ? 8.762 54.254 -4.300 1.00 53.88 87 ASN B N 1
ATOM 1773 C CA . ASN B 1 87 ? 9.146 54.427 -2.888 1.00 48.40 87 ASN B CA 1
ATOM 1774 C C . ASN B 1 87 ? 10.607 53.930 -2.796 1.00 47.59 87 ASN B C 1
ATOM 1775 O O . ASN B 1 87 ? 10.964 52.815 -3.234 1.00 49.96 87 ASN B O 1
ATOM 1780 N N . LEU B 1 88 ? 11.457 54.810 -2.301 1.00 44.16 88 LEU B N 1
ATOM 1781 C CA . LEU B 1 88 ? 12.842 54.494 -2.032 1.00 47.31 88 LEU B CA 1
ATOM 1782 C C . LEU B 1 88 ? 12.809 53.631 -0.770 1.00 50.35 88 LEU B C 1
ATOM 1783 O O . LEU B 1 88 ? 12.294 54.057 0.300 1.00 47.54 88 LEU B O 1
ATOM 1788 N N . GLY B 1 89 ? 13.297 52.396 -0.924 1.00 47.53 89 GLY B N 1
ATOM 1789 C CA . GLY B 1 89 ? 13.477 51.485 0.198 1.00 43.26 89 GLY B CA 1
ATOM 1790 C C . GLY B 1 89 ? 14.946 51.375 0.659 1.00 46.67 89 GLY B C 1
ATOM 1791 O O . GLY B 1 89 ? 15.880 51.226 -0.165 1.00 43.42 89 GLY B O 1
ATOM 1792 N N . ILE B 1 90 ? 15.136 51.457 1.988 1.00 44.17 90 ILE B N 1
ATOM 1793 C CA . ILE B 1 90 ? 16.429 51.274 2.646 1.00 42.74 90 ILE B CA 1
ATOM 1794 C C . ILE B 1 90 ? 16.651 49.774 3.038 1.00 42.34 90 ILE B C 1
ATOM 1795 O O . ILE B 1 90 ? 15.964 49.225 3.914 1.00 42.56 90 ILE B O 1
ATOM 1800 N N . ASN B 1 91 ? 17.613 49.161 2.353 1.00 39.59 91 ASN B N 1
ATOM 1801 C CA . ASN B 1 91 ? 17.965 47.750 2.406 1.00 40.94 91 ASN B CA 1
ATOM 1802 C C . ASN B 1 91 ? 18.917 47.490 3.589 1.00 38.32 91 ASN B C 1
ATOM 1803 O O . ASN B 1 91 ? 20.121 47.735 3.478 1.00 40.82 91 ASN B O 1
ATOM 1808 N N . ILE B 1 92 ? 18.361 46.968 4.691 1.00 38.18 92 ILE B N 1
ATOM 1809 C CA . ILE B 1 92 ? 18.997 46.900 6.036 1.00 38.59 92 ILE B CA 1
ATOM 1810 C C . ILE B 1 92 ? 19.038 45.477 6.581 1.00 37.67 92 ILE B C 1
ATOM 1811 O O . ILE B 1 92 ? 18.222 44.651 6.197 1.00 42.16 92 ILE B O 1
ATOM 1816 N N . LYS B 1 93 ? 20.085 45.182 7.368 1.00 37.39 93 LYS B N 1
ATOM 1817 C CA . LYS B 1 93 ? 20.260 43.977 8.149 1.00 36.31 93 LYS B CA 1
ATOM 1818 C C . LYS B 1 93 ? 20.770 44.405 9.543 1.00 37.81 93 LYS B C 1
ATOM 1819 O O . LYS B 1 93 ? 21.615 45.312 9.665 1.00 37.30 93 LYS B O 1
ATOM 1825 N N . ASN B 1 94 ? 20.274 43.764 10.591 1.00 40.18 94 ASN B N 1
ATOM 1826 C CA . ASN B 1 94 ? 20.949 43.814 11.880 1.00 39.74 94 ASN B CA 1
ATOM 1827 C C . ASN B 1 94 ? 21.954 42.686 11.857 1.00 42.63 94 ASN B C 1
ATOM 1828 O O . ASN B 1 94 ? 21.554 41.504 11.953 1.00 43.30 94 ASN B O 1
ATOM 1833 N N . ASP B 1 95 ? 23.244 43.026 11.679 1.00 38.62 95 ASP B N 1
ATOM 1834 C CA . ASP B 1 95 ? 24.301 41.998 11.599 1.00 39.51 95 ASP B CA 1
ATOM 1835 C C . ASP B 1 95 ? 24.931 41.587 12.973 1.00 40.30 95 ASP B C 1
ATOM 1836 O O . ASP B 1 95 ? 25.975 40.887 13.021 1.00 37.38 95 ASP B O 1
ATOM 1841 N N . ALA B 1 96 ? 24.294 41.991 14.081 1.00 41.16 96 ALA B N 1
ATOM 1842 C CA . ALA B 1 96 ? 24.661 41.437 15.405 1.00 42.23 96 ALA B CA 1
ATOM 1843 C C . ALA B 1 96 ? 24.359 39.946 15.420 1.00 42.69 96 ALA B C 1
ATOM 1844 O O . ALA B 1 96 ? 23.456 39.456 14.702 1.00 41.51 96 ALA B O 1
ATOM 1846 N N . ILE B 1 97 ? 25.197 39.216 16.165 1.00 47.93 97 ILE B N 1
ATOM 1847 C CA . ILE B 1 97 ? 25.060 37.775 16.342 1.00 51.67 97 ILE B CA 1
ATOM 1848 C C . ILE B 1 97 ? 23.916 37.554 17.348 1.00 57.12 97 ILE B C 1
ATOM 1849 O O . ILE B 1 97 ? 23.719 38.348 18.282 1.00 54.24 97 ILE B O 1
ATOM 1854 N N . ALA B 1 98 ? 23.151 36.486 17.121 1.00 64.42 98 ALA B N 1
ATOM 1855 C CA . ALA B 1 98 ? 21.985 36.207 17.933 1.00 71.88 98 ALA B CA 1
ATOM 1856 C C . ALA B 1 98 ? 22.374 35.992 19.430 1.00 71.74 98 ALA B C 1
ATOM 1857 O O . ALA B 1 98 ? 23.392 35.363 19.737 1.00 64.39 98 ALA B O 1
ATOM 1859 N N . SER B 1 99 ? 21.560 36.566 20.334 1.00 87.52 99 SER B N 1
ATOM 1860 C CA . SER B 1 99 ? 21.701 36.461 21.826 1.00 87.58 99 SER B CA 1
ATOM 1861 C C . SER B 1 99 ? 21.402 35.061 22.485 1.00 89.43 99 SER B C 1
ATOM 1862 O O . SER B 1 99 ? 21.592 34.896 23.711 1.00 84.18 99 SER B O 1
ATOM 1865 N N . ASN B 1 100 ? 20.898 34.101 21.684 1.00 93.72 100 ASN B N 1
ATOM 1866 C CA . ASN B 1 100 ? 20.465 32.760 22.154 1.00 93.47 100 ASN B CA 1
ATOM 1867 C C . ASN B 1 100 ? 19.448 32.819 23.341 1.00 91.49 100 ASN B C 1
ATOM 1868 O O . ASN B 1 100 ? 19.385 31.909 24.181 1.00 95.13 100 ASN B O 1
ATOM 1870 N N . GLY B 1 101 ? 18.659 33.904 23.375 1.00 88.60 101 GLY B N 1
ATOM 1871 C CA . GLY B 1 101 ? 17.616 34.134 24.380 1.00 75.52 101 GLY B CA 1
ATOM 1872 C C . GLY B 1 101 ? 17.960 34.899 25.669 1.00 71.90 101 GLY B C 1
ATOM 1873 O O . GLY B 1 101 ? 17.181 34.736 26.625 1.00 63.41 101 GLY B O 1
ATOM 1874 N N . TYR B 1 102 ? 19.086 35.675 25.741 1.00 60.41 102 TYR B N 1
ATOM 1875 C CA . TYR B 1 102 ? 19.277 36.755 26.776 1.00 57.46 102 TYR B CA 1
ATOM 1876 C C . TYR B 1 102 ? 18.309 37.922 26.450 1.00 57.50 102 TYR B C 1
ATOM 1877 O O . TYR B 1 102 ? 18.372 38.508 25.357 1.00 52.65 102 TYR B O 1
ATOM 1879 N N . ILE B 1 103 ? 17.370 38.224 27.350 1.00 50.98 103 ILE B N 1
ATOM 1880 C CA . ILE B 1 103 ? 16.445 39.340 27.111 1.00 54.55 103 ILE B CA 1
ATOM 1881 C C . ILE B 1 103 ? 16.613 40.453 28.150 1.00 51.62 103 ILE B C 1
ATOM 1882 O O . ILE B 1 103 ? 17.054 40.210 29.271 1.00 53.34 103 ILE B O 1
ATOM 1887 N N . THR B 1 104 ? 16.267 41.673 27.721 1.00 52.65 104 THR B N 1
ATOM 1888 C CA . THR B 1 104 ? 16.418 42.903 28.516 1.00 56.53 104 THR B CA 1
ATOM 1889 C C . THR B 1 104 ? 15.307 43.842 28.154 1.00 56.14 104 THR B C 1
ATOM 1890 O O . THR B 1 104 ? 14.730 43.755 27.044 1.00 53.64 104 THR B O 1
ATOM 1894 N N . PRO B 1 105 ? 14.984 44.753 29.081 1.00 61.51 105 PRO B N 1
ATOM 1895 C CA . PRO B 1 105 ? 13.771 45.565 28.853 1.00 65.42 105 PRO B CA 1
ATOM 1896 C C . PRO B 1 105 ? 13.954 46.725 27.838 1.00 66.77 105 PRO B C 1
ATOM 1897 O O . PRO B 1 105 ? 12.958 47.257 27.320 1.00 68.48 105 PRO B O 1
ATOM 1901 N N . GLY B 1 106 ? 15.205 47.103 27.567 1.00 59.24 106 GLY B N 1
ATOM 1902 C CA . GLY B 1 106 ? 15.491 48.137 26.588 1.00 61.23 106 GLY B CA 1
ATOM 1903 C C . GLY B 1 106 ? 15.794 47.616 25.185 1.00 52.99 106 GLY B C 1
ATOM 1904 O O . GLY B 1 106 ? 16.061 46.435 24.998 1.00 54.52 106 GLY B O 1
ATOM 1905 N N . VAL B 1 107 ? 15.719 48.524 24.212 1.00 53.85 107 VAL B N 1
ATOM 1906 C CA . VAL B 1 107 ? 16.118 48.315 22.816 1.00 50.37 107 VAL B CA 1
ATOM 1907 C C . VAL B 1 107 ? 17.106 49.422 22.438 1.00 49.88 107 VAL B C 1
ATOM 1908 O O . VAL B 1 107 ? 17.076 50.519 22.988 1.00 52.27 107 VAL B O 1
ATOM 1912 N N . PHE B 1 108 ? 17.948 49.128 21.463 1.00 47.98 108 PHE B N 1
ATOM 1913 C CA . PHE B 1 108 ? 18.838 50.114 20.890 1.00 48.14 108 PHE B CA 1
ATOM 1914 C C . PHE B 1 108 ? 18.123 50.886 19.803 1.00 50.28 108 PHE B C 1
ATOM 1915 O O . PHE B 1 108 ? 17.258 50.350 19.061 1.00 44.92 108 PHE B O 1
ATOM 1923 N N . ASP B 1 109 ? 18.486 52.161 19.742 1.00 48.45 109 ASP B N 1
ATOM 1924 C CA . ASP B 1 109 ? 18.155 53.010 18.625 1.00 48.94 109 ASP B CA 1
ATOM 1925 C C . ASP B 1 109 ? 19.394 53.250 17.728 1.00 51.85 109 ASP B C 1
ATOM 1926 O O . ASP B 1 109 ? 20.509 52.702 17.976 1.00 47.21 109 ASP B O 1
ATOM 1931 N N . ILE B 1 110 ? 19.166 54.041 16.674 1.00 45.50 110 ILE B N 1
ATOM 1932 C CA . ILE B 1 110 ? 20.169 54.281 15.632 1.00 47.40 110 ILE B CA 1
ATOM 1933 C C . ILE B 1 110 ? 21.323 55.205 16.107 1.00 46.72 110 ILE B C 1
ATOM 1934 O O . ILE B 1 110 ? 22.299 55.312 15.416 1.00 51.78 110 ILE B O 1
ATOM 1939 N N . LYS B 1 111 ? 21.206 55.854 17.272 1.00 55.74 111 LYS B N 1
ATOM 1940 C CA . LYS B 1 111 ? 22.333 56.574 17.936 1.00 54.12 111 LYS B CA 1
ATOM 1941 C C . LYS B 1 111 ? 23.209 55.623 18.811 1.00 61.26 111 LYS B C 1
ATOM 1942 O O . LYS B 1 111 ? 24.206 56.045 19.450 1.00 59.58 111 LYS B O 1
ATOM 1944 N N . GLY B 1 112 ? 22.810 54.352 18.909 1.00 56.81 112 GLY B N 1
ATOM 1945 C CA . GLY B 1 112 ? 23.483 53.418 19.852 1.00 57.18 112 GLY B CA 1
ATOM 1946 C C . GLY B 1 112 ? 23.126 53.568 21.333 1.00 56.93 112 GLY B C 1
ATOM 1947 O O . GLY B 1 112 ? 23.817 53.019 22.181 1.00 56.98 112 GLY B O 1
ATOM 1948 N N . GLU B 1 113 ? 22.056 54.315 21.633 1.00 55.15 113 GLU B N 1
ATOM 1949 C CA . GLU B 1 113 ? 21.530 54.479 22.989 1.00 59.96 113 GLU B CA 1
ATOM 1950 C C . GLU B 1 113 ? 20.397 53.489 23.242 1.00 64.75 113 GLU B C 1
ATOM 1951 O O . GLU B 1 113 ? 19.868 52.865 22.305 1.00 56.80 113 GLU B O 1
ATOM 1957 N N . ILE B 1 114 ? 19.998 53.385 24.506 1.00 62.19 114 ILE B N 1
ATOM 1958 C CA . ILE B 1 114 ? 18.928 52.450 24.897 1.00 63.09 114 ILE B CA 1
ATOM 1959 C C . ILE B 1 114 ? 17.586 53.119 25.173 1.00 58.08 114 ILE B C 1
ATOM 1960 O O . ILE B 1 114 ? 17.480 53.966 26.039 1.00 68.69 114 ILE B O 1
ATOM 1965 N N . ASP B 1 115 ? 16.540 52.679 24.493 1.00 61.33 115 ASP B N 1
ATOM 1966 C CA . ASP B 1 115 ? 15.182 53.157 24.778 1.00 62.71 115 ASP B CA 1
ATOM 1967 C C . ASP B 1 115 ? 14.285 52.107 25.472 1.00 68.62 115 ASP B C 1
ATOM 1968 O O . ASP B 1 115 ? 14.545 50.904 25.398 1.00 62.29 115 ASP B O 1
ATOM 1973 N N . LEU B 1 116 ? 13.236 52.598 26.155 1.00 72.09 116 LEU B N 1
ATOM 1974 C CA . LEU B 1 116 ? 12.149 51.773 26.674 1.00 66.37 116 LEU B CA 1
ATOM 1975 C C . LEU B 1 116 ? 11.442 51.083 25.508 1.00 64.28 116 LEU B C 1
ATOM 1976 O O . LEU B 1 116 ? 11.180 51.687 24.464 1.00 67.15 116 LEU B O 1
ATOM 1978 N N . SER B 1 117 ? 11.155 49.809 25.687 1.00 61.87 117 SER B N 1
ATOM 1979 C CA . SER B 1 117 ? 10.427 49.013 24.698 1.00 61.85 117 SER B CA 1
ATOM 1980 C C . SER B 1 117 ? 9.040 48.558 25.236 1.00 67.01 117 SER B C 1
ATOM 1981 O O . SER B 1 117 ? 8.741 48.672 26.423 1.00 60.77 117 SER B O 1
ATOM 1984 N N . ASP B 1 118 ? 8.232 48.029 24.323 1.00 72.23 118 ASP B N 1
ATOM 1985 C CA . ASP B 1 118 ? 6.922 47.450 24.597 1.00 68.74 118 ASP B CA 1
ATOM 1986 C C . ASP B 1 118 ? 7.038 45.958 24.928 1.00 69.04 118 ASP B C 1
ATOM 1987 O O . ASP B 1 118 ? 6.025 45.277 25.069 1.00 64.94 118 ASP B O 1
ATOM 1992 N N . ALA B 1 119 ? 8.273 45.436 24.983 1.00 65.99 119 ALA B N 1
ATOM 1993 C CA . ALA B 1 119 ? 8.506 44.023 25.232 1.00 54.13 119 ALA B CA 1
ATOM 1994 C C . ALA B 1 119 ? 9.863 43.887 25.884 1.00 53.27 119 ALA B C 1
ATOM 1995 O O . ALA B 1 119 ? 10.672 44.817 25.830 1.00 52.90 119 ALA B O 1
ATOM 1997 N N . ILE B 1 120 ? 10.106 42.749 26.530 1.00 48.16 120 ILE B N 1
ATOM 1998 C CA . ILE B 1 120 ? 11.461 42.428 27.020 1.00 50.24 120 ILE B CA 1
ATOM 1999 C C . ILE B 1 120 ? 12.077 41.606 25.919 1.00 47.95 120 ILE B C 1
ATOM 2000 O O . ILE B 1 120 ? 11.645 40.471 25.651 1.00 44.05 120 ILE B O 1
ATOM 2005 N N . ARG B 1 121 ? 13.020 42.230 25.217 1.00 47.78 121 ARG B N 1
ATOM 2006 C CA . ARG B 1 121 ? 13.467 41.761 23.909 1.00 50.51 121 ARG B CA 1
ATOM 2007 C C . ARG B 1 121 ? 14.901 41.282 23.982 1.00 51.31 121 ARG B C 1
ATOM 2008 O O . ARG B 1 121 ? 15.660 41.690 24.858 1.00 47.17 121 ARG B O 1
ATOM 2016 N N . GLN B 1 122 ? 15.238 40.384 23.054 1.00 52.19 122 GLN B N 1
ATOM 2017 C CA . GLN B 1 122 ? 16.574 39.846 22.933 1.00 51.08 122 GLN B CA 1
ATOM 2018 C C . GLN B 1 122 ? 17.627 40.985 22.766 1.00 52.06 122 GLN B C 1
ATOM 2019 O O . GLN B 1 122 ? 17.465 41.901 21.941 1.00 44.18 122 GLN B O 1
ATOM 2025 N N . TYR B 1 123 ? 18.728 40.853 23.508 1.00 52.03 123 TYR B N 1
ATOM 2026 C CA . TYR B 1 123 ? 19.781 41.849 23.560 1.00 51.86 123 TYR B CA 1
ATOM 2027 C C . TYR B 1 123 ? 20.405 41.945 22.151 1.00 47.40 123 TYR B C 1
ATOM 2028 O O . TYR B 1 123 ? 20.655 40.916 21.514 1.00 47.93 123 TYR B O 1
ATOM 2037 N N . GLY B 1 124 ? 20.606 43.171 21.648 1.00 48.73 124 GLY B N 1
ATOM 2038 C CA . GLY B 1 124 ? 21.126 43.382 20.277 1.00 42.91 124 GLY B CA 1
ATOM 2039 C C . GLY B 1 124 ? 20.034 43.766 19.262 1.00 46.47 124 GLY B C 1
ATOM 2040 O O . GLY B 1 124 ? 20.308 44.044 18.073 1.00 42.24 124 GLY B O 1
ATOM 2041 N N . THR B 1 125 ? 18.787 43.769 19.742 1.00 45.66 125 THR B N 1
ATOM 2042 C CA . THR B 1 125 ? 17.631 44.225 18.979 1.00 43.96 125 THR B CA 1
ATOM 2043 C C . THR B 1 125 ? 17.655 45.757 18.919 1.00 43.02 125 THR B C 1
ATOM 2044 O O . THR B 1 125 ? 17.969 46.424 19.928 1.00 45.61 125 THR B O 1
ATOM 2048 N N . TYR B 1 126 ? 17.346 46.298 17.736 1.00 43.75 126 TYR B N 1
ATOM 2049 C CA . TYR B 1 126 ? 17.179 47.751 17.478 1.00 40.97 126 TYR B CA 1
ATOM 2050 C C . TYR B 1 126 ? 15.716 48.078 17.204 1.00 44.65 126 TYR B C 1
ATOM 2051 O O . TYR B 1 126 ? 14.978 47.262 16.618 1.00 45.10 126 TYR B O 1
ATOM 2060 N N . GLN B 1 127 ? 15.281 49.260 17.644 1.00 47.49 127 GLN B N 1
ATOM 2061 C CA . GLN B 1 127 ? 14.040 49.813 17.127 1.00 49.08 127 GLN B CA 1
ATOM 2062 C C . GLN B 1 127 ? 14.338 51.077 16.269 1.00 48.07 127 GLN B C 1
ATOM 2063 O O . GLN B 1 127 ? 14.969 52.048 16.710 1.00 49.05 127 GLN B O 1
ATOM 2069 N N . ILE B 1 128 ? 13.985 50.958 15.003 1.00 46.26 128 ILE B N 1
ATOM 2070 C CA . ILE B 1 128 ? 14.045 52.049 14.042 1.00 48.77 128 ILE B CA 1
ATOM 2071 C C . ILE B 1 128 ? 12.650 52.695 14.156 1.00 45.79 128 ILE B C 1
ATOM 2072 O O . ILE B 1 128 ? 11.608 52.014 14.146 1.00 47.39 128 ILE B O 1
ATOM 2077 N N . ASN B 1 129 ? 12.658 53.987 14.331 1.00 46.33 129 ASN B N 1
ATOM 2078 C CA . ASN B 1 129 ? 11.442 54.754 14.528 1.00 51.23 129 ASN B CA 1
ATOM 2079 C C . ASN B 1 129 ? 11.209 55.623 13.343 1.00 49.01 129 ASN B C 1
ATOM 2080 O O . ASN B 1 129 ? 12.152 56.168 12.728 1.00 43.58 129 ASN B O 1
ATOM 2085 N N . GLU B 1 130 ? 9.938 55.691 12.992 1.00 53.98 130 GLU B N 1
ATOM 2086 C CA . GLU B 1 130 ? 9.426 56.656 12.043 1.00 55.48 130 GLU B CA 1
ATOM 2087 C C . GLU B 1 130 ? 10.139 57.978 12.357 1.00 50.59 130 GLU B C 1
ATOM 2088 O O . GLU B 1 130 ? 10.187 58.372 13.518 1.00 47.60 130 GLU B O 1
ATOM 2094 N N . GLY B 1 131 ? 10.774 58.622 11.368 1.00 49.75 131 GLY B N 1
ATOM 2095 C CA . GLY B 1 131 ? 11.435 59.936 11.588 1.00 47.93 131 GLY B CA 1
ATOM 2096 C C . GLY B 1 131 ? 12.953 59.833 11.738 1.00 52.87 131 GLY B C 1
ATOM 2097 O O . GLY B 1 131 ? 13.667 60.837 11.645 1.00 46.77 131 GLY B O 1
ATOM 2098 N N . ASP B 1 132 ? 13.445 58.619 11.998 1.00 44.45 132 ASP B N 1
ATOM 2099 C CA . ASP B 1 132 ? 14.906 58.406 12.113 1.00 49.73 132 ASP B CA 1
ATOM 2100 C C . ASP B 1 132 ? 15.629 58.777 10.831 1.00 45.56 132 ASP B C 1
ATOM 2101 O O . ASP B 1 132 ? 15.199 58.398 9.727 1.00 51.07 132 ASP B O 1
ATOM 2106 N N . LYS B 1 133 ? 16.708 59.532 10.998 1.00 44.46 133 LYS B N 1
ATOM 2107 C CA . LYS B 1 133 ? 17.626 59.925 9.904 1.00 46.10 133 LYS B CA 1
ATOM 2108 C C . LYS B 1 133 ? 18.621 58.748 9.679 1.00 44.23 133 LYS B C 1
ATOM 2109 O O . LYS B 1 133 ? 19.707 58.673 10.270 1.00 45.53 133 LYS B O 1
ATOM 2115 N N . LEU B 1 134 ? 18.148 57.785 8.886 1.00 45.42 134 LEU B N 1
ATOM 2116 C CA . LEU B 1 134 ? 18.700 56.441 8.811 1.00 42.85 134 LEU B CA 1
ATOM 2117 C C . LEU B 1 134 ? 19.748 56.235 7.690 1.00 41.67 134 LEU B C 1
ATOM 2118 O O . LEU B 1 134 ? 20.629 55.384 7.807 1.00 39.35 134 LEU B O 1
ATOM 2123 N N . ALA B 1 135 ? 19.608 56.972 6.598 1.00 41.74 135 ALA B N 1
ATOM 2124 C CA . ALA B 1 135 ? 20.505 56.878 5.401 1.00 43.09 135 ALA B CA 1
ATOM 2125 C C . ALA B 1 135 ? 20.675 58.241 4.754 1.00 41.09 135 ALA B C 1
ATOM 2126 O O . ALA B 1 135 ? 20.121 59.255 5.222 1.00 45.09 135 ALA B O 1
ATOM 2128 N N . GLN B 1 136 ? 21.443 58.271 3.667 1.00 41.95 136 GLN B N 1
ATOM 2129 C CA . GLN B 1 136 ? 21.618 59.468 2.834 1.00 40.53 136 GLN B CA 1
ATOM 2130 C C . GLN B 1 136 ? 21.664 59.097 1.372 1.00 42.17 136 GLN B C 1
ATOM 2131 O O . GLN B 1 136 ? 21.889 57.949 1.008 1.00 41.55 136 GLN B O 1
ATOM 2137 N N . LEU B 1 137 ? 21.379 60.093 0.544 1.00 45.09 137 LEU B N 1
ATOM 2138 C CA . LEU B 1 137 ? 21.240 59.950 -0.914 1.00 45.54 137 LEU B CA 1
ATOM 2139 C C . LEU B 1 137 ? 22.240 60.892 -1.583 1.00 42.00 137 LEU B C 1
ATOM 2140 O O . LEU B 1 137 ? 22.161 62.128 -1.448 1.00 43.23 137 LEU B O 1
ATOM 2145 N N . VAL B 1 138 ? 23.228 60.295 -2.259 1.00 42.97 138 VAL B N 1
ATOM 2146 C CA . VAL B 1 138 ? 24.266 61.033 -2.975 1.00 36.99 138 VAL B CA 1
ATOM 2147 C C . VAL B 1 138 ? 24.017 60.778 -4.474 1.00 42.66 138 VAL B C 1
ATOM 2148 O O . VAL B 1 138 ? 23.852 59.636 -4.883 1.00 40.15 138 VAL B O 1
ATOM 2152 N N . ILE B 1 139 ? 23.999 61.835 -5.284 1.00 44.43 139 ILE B N 1
ATOM 2153 C CA . ILE B 1 139 ? 23.738 61.728 -6.739 1.00 43.83 139 ILE B CA 1
ATOM 2154 C C . ILE B 1 139 ? 25.021 62.082 -7.530 1.00 45.09 139 ILE B C 1
ATOM 2155 O O . ILE B 1 139 ? 25.677 63.122 -7.284 1.00 45.23 139 ILE B O 1
ATOM 2160 N N . VAL B 1 140 ? 25.370 61.197 -8.469 1.00 40.88 140 VAL B N 1
ATOM 2161 C CA . VAL B 1 140 ? 26.610 61.273 -9.166 1.00 43.47 140 VAL B CA 1
ATOM 2162 C C . VAL B 1 140 ? 26.307 61.078 -10.649 1.00 45.94 140 VAL B C 1
ATOM 2163 O O . VAL B 1 140 ? 25.393 60.342 -11.026 1.00 43.51 140 VAL B O 1
ATOM 2167 N N . PRO B 1 141 ? 27.049 61.788 -11.507 1.00 46.28 141 PRO B N 1
ATOM 2168 C CA . PRO B 1 141 ? 26.828 61.573 -12.954 1.00 49.57 141 PRO B CA 1
ATOM 2169 C C . PRO B 1 141 ? 27.345 60.189 -13.348 1.00 45.38 141 PRO B C 1
ATOM 2170 O O . PRO B 1 141 ? 28.223 59.658 -12.652 1.00 49.32 141 PRO B O 1
ATOM 2174 N N . ILE B 1 142 ? 26.773 59.622 -14.417 1.00 46.99 142 ILE B N 1
ATOM 2175 C CA . ILE B 1 142 ? 27.175 58.320 -14.929 1.00 45.38 142 ILE B CA 1
ATOM 2176 C C . ILE B 1 142 ? 27.450 58.381 -16.421 1.00 47.88 142 ILE B C 1
ATOM 2177 O O . ILE B 1 142 ? 27.088 59.342 -17.085 1.00 45.69 142 ILE B O 1
ATOM 2182 N N . TRP B 1 143 ? 28.084 57.321 -16.904 1.00 43.39 143 TRP B N 1
ATOM 2183 C CA . TRP B 1 143 ? 28.351 57.106 -18.271 1.00 46.92 143 TRP B CA 1
ATOM 2184 C C . TRP B 1 143 ? 27.716 55.807 -18.620 1.00 49.33 143 TRP B C 1
ATOM 2185 O O . TRP B 1 143 ? 28.012 54.758 -17.986 1.00 46.02 143 TRP B O 1
ATOM 2196 N N . THR B 1 144 ? 26.824 55.851 -19.624 1.00 44.01 144 THR B N 1
ATOM 2197 C CA . THR B 1 144 ? 26.064 54.681 -20.011 1.00 50.76 144 THR B CA 1
ATOM 2198 C C . THR B 1 144 ? 26.184 54.527 -21.544 1.00 51.84 144 THR B C 1
ATOM 2199 O O . THR B 1 144 ? 25.176 54.640 -22.266 1.00 47.63 144 THR B O 1
ATOM 2203 N N . PRO B 1 145 ? 27.396 54.230 -22.018 1.00 50.24 145 PRO B N 1
ATOM 2204 C CA . PRO B 1 145 ? 27.645 53.978 -23.447 1.00 53.73 145 PRO B CA 1
ATOM 2205 C C . PRO B 1 145 ? 26.904 52.752 -24.047 1.00 51.66 145 PRO B C 1
ATOM 2206 O O . PRO B 1 145 ? 26.390 51.878 -23.354 1.00 49.32 145 PRO B O 1
ATOM 2210 N N . GLU B 1 146 ? 26.895 52.678 -25.361 1.00 55.46 146 GLU B N 1
ATOM 2211 C CA . GLU B 1 146 ? 26.546 51.435 -26.024 1.00 58.89 146 GLU B CA 1
ATOM 2212 C C . GLU B 1 146 ? 27.719 50.485 -25.821 1.00 53.11 146 GLU B C 1
ATOM 2213 O O . GLU B 1 146 ? 28.852 50.913 -25.606 1.00 51.08 146 GLU B O 1
ATOM 2219 N N . LEU B 1 147 ? 27.440 49.192 -25.837 1.00 48.54 147 LEU B N 1
ATOM 2220 C CA . LEU B 1 147 ? 28.476 48.191 -25.646 1.00 53.28 147 LEU B CA 1
ATOM 2221 C C . LEU B 1 147 ? 28.892 47.661 -27.039 1.00 56.49 147 LEU B C 1
ATOM 2222 O O . LEU B 1 147 ? 28.026 47.489 -27.921 1.00 58.79 147 LEU B O 1
ATOM 2227 N N . LYS B 1 148 ? 30.202 47.435 -27.229 1.00 57.48 148 LYS B N 1
ATOM 2228 C CA . LYS B 1 148 ? 30.755 46.743 -28.411 1.00 52.95 148 LYS B CA 1
ATOM 2229 C C . LYS B 1 148 ? 31.566 45.545 -27.935 1.00 50.50 148 LYS B C 1
ATOM 2230 O O . LYS B 1 148 ? 32.548 45.704 -27.236 1.00 46.48 148 LYS B O 1
ATOM 2232 N N . GLN B 1 149 ? 31.129 44.345 -28.301 1.00 52.10 149 GLN B N 1
ATOM 2233 C CA . GLN B 1 149 ? 31.923 43.138 -28.118 1.00 50.61 149 GLN B CA 1
ATOM 2234 C C . GLN B 1 149 ? 33.129 43.161 -29.067 1.00 53.46 149 GLN B C 1
ATOM 2235 O O . GLN B 1 149 ? 32.970 43.419 -30.260 1.00 49.91 149 GLN B O 1
ATOM 2241 N N . VAL B 1 150 ? 34.307 42.861 -28.529 1.00 50.99 150 VAL B N 1
ATOM 2242 C CA . VAL B 1 150 ? 35.561 42.841 -29.278 1.00 50.87 150 VAL B CA 1
ATOM 2243 C C . VAL B 1 150 ? 36.314 41.562 -28.945 1.00 47.62 150 VAL B C 1
ATOM 2244 O O . VAL B 1 150 ? 36.096 40.938 -27.889 1.00 50.39 150 VAL B O 1
ATOM 2248 N N . GLU B 1 151 ? 37.209 41.170 -29.835 1.00 47.52 151 GLU B N 1
ATOM 2249 C CA . GLU B 1 151 ? 38.093 40.026 -29.603 1.00 48.01 151 GLU B CA 1
ATOM 2250 C C . GLU B 1 151 ? 39.372 40.494 -28.879 1.00 52.74 151 GLU B C 1
ATOM 2251 O O . GLU B 1 151 ? 39.967 39.722 -28.141 1.00 55.46 151 GLU B O 1
ATOM 2253 N N . GLU B 1 152 ? 39.773 41.749 -29.126 1.00 53.53 152 GLU B N 1
ATOM 2254 C CA . GLU B 1 152 ? 40.939 42.389 -28.540 1.00 53.95 152 GLU B CA 1
ATOM 2255 C C . GLU B 1 152 ? 40.542 43.818 -28.203 1.00 51.73 152 GLU B C 1
ATOM 2256 O O . GLU B 1 152 ? 39.823 44.447 -28.959 1.00 53.86 152 GLU B O 1
ATOM 2262 N N . PHE B 1 153 ? 41.040 44.340 -27.092 1.00 47.61 153 PHE B N 1
ATOM 2263 C CA . PHE B 1 153 ? 40.816 45.721 -26.732 1.00 47.50 153 PHE B CA 1
ATOM 2264 C C . PHE B 1 153 ? 41.705 46.592 -27.559 1.00 50.94 153 PHE B C 1
ATOM 2265 O O . PHE B 1 153 ? 42.881 46.268 -27.859 1.00 48.20 153 PHE B O 1
ATOM 2273 N N . GLU B 1 154 ? 41.117 47.716 -27.918 1.00 53.96 154 GLU B N 1
ATOM 2274 C CA . GLU B 1 154 ? 41.826 48.785 -28.566 1.00 57.71 154 GLU B CA 1
ATOM 2275 C C . GLU B 1 154 ? 41.925 49.980 -27.581 1.00 64.86 154 GLU B C 1
ATOM 2276 O O . GLU B 1 154 ? 41.025 50.231 -26.771 1.00 65.65 154 GLU B O 1
ATOM 2282 N N . SER B 1 155 ? 43.059 50.665 -27.623 1.00 69.55 155 SER B N 1
ATOM 2283 C CA . SER B 1 155 ? 43.206 52.021 -27.111 1.00 72.22 155 SER B CA 1
ATOM 2284 C C . SER B 1 155 ? 43.845 52.851 -28.244 1.00 83.97 155 SER B C 1
ATOM 2285 O O . SER B 1 155 ? 43.315 53.852 -28.724 1.00 82.12 155 SER B O 1
ATOM 2288 N N . PHE B 1 164 ? 43.890 41.500 -7.173 1.00 99.48 164 PHE B N 1
ATOM 2289 C CA . PHE B 1 164 ? 43.486 41.322 -5.758 1.00 101.46 164 PHE B CA 1
ATOM 2290 C C . PHE B 1 164 ? 44.724 41.070 -4.854 1.00 95.18 164 PHE B C 1
ATOM 2291 O O . PHE B 1 164 ? 45.341 42.011 -4.298 1.00 73.56 164 PHE B O 1
ATOM 2299 N N . THR C 1 2 ? 41.296 73.375 -9.428 1.00 84.81 2 THR C N 1
ATOM 2300 C CA . THR C 1 2 ? 42.706 72.874 -9.573 1.00 91.24 2 THR C CA 1
ATOM 2301 C C . THR C 1 2 ? 42.709 71.404 -10.030 1.00 83.62 2 THR C C 1
ATOM 2302 O O . THR C 1 2 ? 41.667 70.736 -10.032 1.00 85.26 2 THR C O 1
ATOM 2304 N N . ASN C 1 3 ? 43.870 70.908 -10.456 1.00 81.58 3 ASN C N 1
ATOM 2305 C CA . ASN C 1 3 ? 44.093 69.466 -10.454 1.00 70.16 3 ASN C CA 1
ATOM 2306 C C . ASN C 1 3 ? 45.078 69.130 -9.314 1.00 61.72 3 ASN C C 1
ATOM 2307 O O . ASN C 1 3 ? 46.033 68.342 -9.490 1.00 59.87 3 ASN C O 1
ATOM 2312 N N . THR C 1 4 ? 44.803 69.738 -8.149 1.00 55.05 4 THR C N 1
ATOM 2313 C CA . THR C 1 4 ? 45.506 69.470 -6.875 1.00 59.08 4 THR C CA 1
ATOM 2314 C C . THR C 1 4 ? 44.526 69.192 -5.731 1.00 50.14 4 THR C C 1
ATOM 2315 O O . THR C 1 4 ? 43.507 69.865 -5.609 1.00 55.06 4 THR C O 1
ATOM 2319 N N . LEU C 1 5 ? 44.828 68.180 -4.924 1.00 50.38 5 LEU C N 1
ATOM 2320 C CA . LEU C 1 5 ? 44.100 67.906 -3.676 1.00 53.39 5 LEU C CA 1
ATOM 2321 C C . LEU C 1 5 ? 45.099 68.148 -2.550 1.00 50.91 5 LEU C C 1
ATOM 2322 O O . LEU C 1 5 ? 46.161 67.537 -2.525 1.00 47.16 5 LEU C O 1
ATOM 2327 N N . GLN C 1 6 ? 44.761 69.034 -1.615 1.00 51.90 6 GLN C N 1
ATOM 2328 C CA . GLN C 1 6 ? 45.606 69.194 -0.469 1.00 52.03 6 GLN C CA 1
ATOM 2329 C C . GLN C 1 6 ? 45.384 68.102 0.588 1.00 48.13 6 GLN C C 1
ATOM 2330 O O . GLN C 1 6 ? 44.262 67.708 0.855 1.00 40.73 6 GLN C O 1
ATOM 2336 N N . VAL C 1 7 ? 46.487 67.667 1.189 1.00 46.30 7 VAL C N 1
ATOM 2337 C CA . VAL C 1 7 ? 46.517 66.572 2.139 1.00 46.51 7 VAL C CA 1
ATOM 2338 C C . VAL C 1 7 ? 47.322 67.026 3.364 1.00 47.33 7 VAL C C 1
ATOM 2339 O O . VAL C 1 7 ? 48.392 67.663 3.230 1.00 50.74 7 VAL C O 1
ATOM 2343 N N . ARG C 1 8 ? 46.824 66.735 4.566 1.00 45.75 8 ARG C N 1
ATOM 2344 C CA . ARG C 1 8 ? 47.526 67.205 5.776 1.00 45.18 8 ARG C CA 1
ATOM 2345 C C . ARG C 1 8 ? 47.772 65.970 6.638 1.00 46.85 8 ARG C C 1
ATOM 2346 O O . ARG C 1 8 ? 46.820 65.255 7.008 1.00 48.29 8 ARG C O 1
ATOM 2354 N N . LEU C 1 9 ? 49.038 65.695 6.920 1.00 45.43 9 LEU C N 1
ATOM 2355 C CA . LEU C 1 9 ? 49.381 64.571 7.760 1.00 46.37 9 LEU C CA 1
ATOM 2356 C C . LEU C 1 9 ? 49.279 64.988 9.212 1.00 47.20 9 LEU C C 1
ATOM 2357 O O . LEU C 1 9 ? 49.825 65.992 9.628 1.00 51.40 9 LEU C O 1
ATOM 2362 N N . LEU C 1 10 ? 48.499 64.237 9.969 1.00 46.91 10 LEU C N 1
ATOM 2363 C CA . LEU C 1 10 ? 48.224 64.605 11.354 1.00 49.72 10 LEU C CA 1
ATOM 2364 C C . LEU C 1 10 ? 49.261 64.021 12.344 1.00 47.79 10 LEU C C 1
ATOM 2365 O O . LEU C 1 10 ? 49.307 64.458 13.460 1.00 47.64 10 LEU C O 1
ATOM 2370 N N . SER C 1 11 ? 50.083 63.070 11.926 1.00 47.82 11 SER C N 1
ATOM 2371 C CA . SER C 1 11 ? 51.161 62.554 12.756 1.00 50.58 11 SER C CA 1
ATOM 2372 C C . SER C 1 11 ? 52.225 61.866 11.942 1.00 50.56 11 SER C C 1
ATOM 2373 O O . SER C 1 11 ? 52.096 61.678 10.741 1.00 49.73 11 SER C O 1
ATOM 2376 N N . GLU C 1 12 ? 53.300 61.518 12.636 1.00 57.74 12 GLU C N 1
ATOM 2377 C CA . GLU C 1 12 ? 54.380 60.638 12.106 1.00 63.23 12 GLU C CA 1
ATOM 2378 C C . GLU C 1 12 ? 53.919 59.176 11.810 1.00 55.57 12 GLU C C 1
ATOM 2379 O O . GLU C 1 12 ? 54.624 58.410 11.175 1.00 57.32 12 GLU C O 1
ATOM 2385 N N . ASN C 1 13 ? 52.758 58.768 12.311 1.00 51.25 13 ASN C N 1
ATOM 2386 C CA . ASN C 1 13 ? 52.218 57.451 11.957 1.00 55.35 13 ASN C CA 1
ATOM 2387 C C . ASN C 1 13 ? 51.452 57.483 10.670 1.00 50.26 13 ASN C C 1
ATOM 2388 O O . ASN C 1 13 ? 51.182 56.425 10.129 1.00 53.26 13 ASN C O 1
ATOM 2393 N N . ALA C 1 14 ? 51.137 58.707 10.220 1.00 47.50 14 ALA C N 1
ATOM 2394 C CA . ALA C 1 14 ? 50.504 59.024 8.954 1.00 48.87 14 ALA C CA 1
ATOM 2395 C C . ALA C 1 14 ? 51.425 58.814 7.764 1.00 50.93 14 ALA C C 1
ATOM 2396 O O . ALA C 1 14 ? 52.645 59.097 7.793 1.00 48.74 14 ALA C O 1
ATOM 2398 N N . ARG C 1 15 ? 50.803 58.360 6.682 1.00 50.42 15 ARG C N 1
ATOM 2399 C CA . ARG C 1 15 ? 51.509 58.147 5.412 1.00 56.10 15 ARG C CA 1
ATOM 2400 C C . ARG C 1 15 ? 50.720 58.774 4.302 1.00 50.05 15 ARG C C 1
ATOM 2401 O O . ARG C 1 15 ? 49.480 58.602 4.273 1.00 46.13 15 ARG C O 1
ATOM 2409 N N . MET C 1 16 ? 51.406 59.487 3.410 1.00 47.08 16 MET C N 1
ATOM 2410 C CA . MET C 1 16 ? 50.747 60.068 2.231 1.00 51.22 16 MET C CA 1
ATOM 2411 C C . MET C 1 16 ? 49.987 58.972 1.476 1.00 52.09 16 MET C C 1
ATOM 2412 O O . MET C 1 16 ? 50.557 57.910 1.173 1.00 53.00 16 MET C O 1
ATOM 2417 N N . PRO C 1 17 ? 48.704 59.232 1.152 1.00 48.53 17 PRO C N 1
ATOM 2418 C CA . PRO C 1 17 ? 48.003 58.343 0.215 1.00 49.31 17 PRO C CA 1
ATOM 2419 C C . PRO C 1 17 ? 48.766 58.215 -1.103 1.00 46.50 17 PRO C C 1
ATOM 2420 O O . PRO C 1 17 ? 49.382 59.159 -1.499 1.00 51.19 17 PRO C O 1
ATOM 2424 N N . GLU C 1 18 ? 48.665 57.082 -1.785 1.00 51.41 18 GLU C N 1
ATOM 2425 C CA . GLU C 1 18 ? 49.478 56.784 -2.963 1.00 51.98 18 GLU C CA 1
ATOM 2426 C C . GLU C 1 18 ? 48.648 56.204 -4.089 1.00 55.58 18 GLU C C 1
ATOM 2427 O O . GLU C 1 18 ? 47.952 55.205 -3.875 1.00 50.76 18 GLU C O 1
ATOM 2433 N N . ARG C 1 19 ? 48.735 56.771 -5.294 1.00 58.66 19 ARG C N 1
ATOM 2434 C CA . ARG C 1 19 ? 48.265 56.032 -6.499 1.00 70.78 19 ARG C CA 1
ATOM 2435 C C . ARG C 1 19 ? 49.146 54.879 -7.069 1.00 73.63 19 ARG C C 1
ATOM 2436 O O . ARG C 1 19 ? 50.293 55.097 -7.466 1.00 58.74 19 ARG C O 1
ATOM 2444 N N . ASN C 1 20 ? 48.529 53.695 -7.180 1.00 81.85 20 ASN C N 1
ATOM 2445 C CA . ASN C 1 20 ? 49.174 52.414 -7.574 1.00 91.25 20 ASN C CA 1
ATOM 2446 C C . ASN C 1 20 ? 49.676 52.377 -9.055 1.00 98.60 20 ASN C C 1
ATOM 2447 O O . ASN C 1 20 ? 50.800 51.938 -9.334 1.00 90.58 20 ASN C O 1
ATOM 2452 N N . HIS C 1 21 ? 48.839 52.846 -9.985 1.00 105.87 21 HIS C N 1
ATOM 2453 C CA . HIS C 1 21 ? 49.247 53.182 -11.377 1.00 90.89 21 HIS C CA 1
ATOM 2454 C C . HIS C 1 21 ? 48.581 54.522 -11.723 1.00 84.55 21 HIS C C 1
ATOM 2455 O O . HIS C 1 21 ? 47.616 54.898 -11.049 1.00 76.17 21 HIS C O 1
ATOM 2457 N N . LYS C 1 22 ? 49.061 55.265 -12.741 1.00 77.38 22 LYS C N 1
ATOM 2458 C CA . LYS C 1 22 ? 48.395 56.533 -13.200 1.00 78.59 22 LYS C CA 1
ATOM 2459 C C . LYS C 1 22 ? 47.007 56.273 -13.825 1.00 78.55 22 LYS C C 1
ATOM 2460 O O . LYS C 1 22 ? 46.226 57.195 -14.050 1.00 79.35 22 LYS C O 1
ATOM 2462 N N . THR C 1 23 ? 46.742 55.000 -14.120 1.00 83.67 23 THR C N 1
ATOM 2463 C CA . THR C 1 23 ? 45.443 54.475 -14.575 1.00 80.81 23 THR C CA 1
ATOM 2464 C C . THR C 1 23 ? 44.446 54.086 -13.418 1.00 79.30 23 THR C C 1
ATOM 2465 O O . THR C 1 23 ? 43.260 53.813 -13.658 1.00 72.50 23 THR C O 1
ATOM 2469 N N . ASP C 1 24 ? 44.922 54.092 -12.171 1.00 65.64 24 ASP C N 1
ATOM 2470 C CA . ASP C 1 24 ? 44.098 53.693 -11.036 1.00 61.98 24 ASP C CA 1
ATOM 2471 C C . ASP C 1 24 ? 43.141 54.803 -10.544 1.00 55.20 24 ASP C C 1
ATOM 2472 O O . ASP C 1 24 ? 43.483 55.991 -10.513 1.00 57.79 24 ASP C O 1
ATOM 2477 N N . ALA C 1 25 ? 41.906 54.394 -10.257 1.00 51.60 25 ALA C N 1
ATOM 2478 C CA . ALA C 1 25 ? 40.805 55.293 -9.849 1.00 54.54 25 ALA C CA 1
ATOM 2479 C C . ALA C 1 25 ? 41.065 55.996 -8.498 1.00 54.75 25 ALA C C 1
ATOM 2480 O O . ALA C 1 25 ? 40.551 57.068 -8.226 1.00 53.73 25 ALA C O 1
ATOM 2482 N N . GLY C 1 26 ? 41.841 55.347 -7.642 1.00 52.56 26 GLY C N 1
ATOM 2483 C CA . GLY C 1 26 ? 41.902 55.704 -6.237 1.00 57.09 26 GLY C CA 1
ATOM 2484 C C . GLY C 1 26 ? 43.305 55.829 -5.635 1.00 50.40 26 GLY C C 1
ATOM 2485 O O . GLY C 1 26 ? 44.309 55.456 -6.241 1.00 47.67 26 GLY C O 1
ATOM 2486 N N . TYR C 1 27 ? 43.325 56.406 -4.435 1.00 45.39 27 TYR C N 1
ATOM 2487 C CA . TYR C 1 27 ? 44.527 56.620 -3.664 1.00 43.14 27 TYR C CA 1
ATOM 2488 C C . TYR C 1 27 ? 44.427 55.598 -2.542 1.00 42.95 27 TYR C C 1
ATOM 2489 O O . TYR C 1 27 ? 43.468 55.595 -1.763 1.00 41.17 27 TYR C O 1
ATOM 2498 N N . ASP C 1 28 ? 45.439 54.749 -2.461 1.00 42.07 28 ASP C N 1
ATOM 2499 C CA . ASP C 1 28 ? 45.623 53.872 -1.332 1.00 44.72 28 ASP C CA 1
ATOM 2500 C C . ASP C 1 28 ? 45.891 54.686 -0.050 1.00 44.87 28 ASP C C 1
ATOM 2501 O O . ASP C 1 28 ? 46.643 55.691 -0.035 1.00 41.26 28 ASP C O 1
ATOM 2506 N N . ILE C 1 29 ? 45.216 54.224 1.000 1.00 43.59 29 ILE C N 1
ATOM 2507 C CA . ILE C 1 29 ? 45.122 54.865 2.327 1.00 40.77 29 ILE C CA 1
ATOM 2508 C C . ILE C 1 29 ? 45.660 53.843 3.304 1.00 42.09 29 ILE C C 1
ATOM 2509 O O . ILE C 1 29 ? 45.324 52.658 3.209 1.00 42.12 29 ILE C O 1
ATOM 2514 N N . PHE C 1 30 ? 46.507 54.322 4.223 1.00 42.42 30 PHE C N 1
ATOM 2515 C CA . PHE C 1 30 ? 47.291 53.495 5.146 1.00 41.75 30 PHE C CA 1
ATOM 2516 C C . PHE C 1 30 ? 46.743 53.675 6.565 1.00 39.87 30 PHE C C 1
ATOM 2517 O O . PHE C 1 30 ? 46.391 54.805 6.940 1.00 40.73 30 PHE C O 1
ATOM 2525 N N . SER C 1 31 ? 46.658 52.579 7.337 1.00 41.06 31 SER C N 1
ATOM 2526 C CA . SER C 1 31 ? 46.427 52.641 8.790 1.00 41.99 31 SER C CA 1
ATOM 2527 C C . SER C 1 31 ? 47.509 53.496 9.554 1.00 46.01 31 SER C C 1
ATOM 2528 O O . SER C 1 31 ? 48.705 53.328 9.300 1.00 44.67 31 SER C O 1
ATOM 2531 N N . ALA C 1 32 ? 47.070 54.400 10.450 1.00 40.68 32 ALA C N 1
ATOM 2532 C CA . ALA C 1 32 ? 47.996 55.130 11.316 1.00 43.56 32 ALA C CA 1
ATOM 2533 C C . ALA C 1 32 ? 48.094 54.388 12.677 1.00 47.97 32 ALA C C 1
ATOM 2534 O O . ALA C 1 32 ? 48.870 54.806 13.520 1.00 50.31 32 ALA C O 1
ATOM 2536 N N . GLU C 1 33 ? 47.346 53.283 12.861 1.00 43.36 33 GLU C N 1
ATOM 2537 C CA . GLU C 1 33 ? 47.319 52.569 14.113 1.00 49.49 33 GLU C CA 1
ATOM 2538 C C . GLU C 1 33 ? 47.473 51.041 14.042 1.00 48.54 33 GLU C C 1
ATOM 2539 O O . GLU C 1 33 ? 47.105 50.396 13.080 1.00 39.27 33 GLU C O 1
ATOM 2545 N N . THR C 1 34 ? 48.075 50.494 15.094 1.00 45.89 34 THR C N 1
ATOM 2546 C CA . THR C 1 34 ? 48.130 49.065 15.290 1.00 47.04 34 THR C CA 1
ATOM 2547 C C . THR C 1 34 ? 46.939 48.674 16.194 1.00 46.17 34 THR C C 1
ATOM 2548 O O . THR C 1 34 ? 46.869 49.098 17.329 1.00 43.56 34 THR C O 1
ATOM 2552 N N . VAL C 1 35 ? 45.998 47.886 15.666 1.00 45.51 35 VAL C N 1
ATOM 2553 C CA . VAL C 1 35 ? 44.834 47.461 16.418 1.00 46.66 35 VAL C CA 1
ATOM 2554 C C . VAL C 1 35 ? 44.586 45.967 16.166 1.00 42.31 35 VAL C C 1
ATOM 2555 O O . VAL C 1 35 ? 44.585 45.529 15.034 1.00 36.73 35 VAL C O 1
ATOM 2559 N N . VAL C 1 36 ? 44.221 45.250 17.218 1.00 41.79 36 VAL C N 1
ATOM 2560 C CA . VAL C 1 36 ? 43.757 43.890 17.123 1.00 41.31 36 VAL C CA 1
ATOM 2561 C C . VAL C 1 36 ? 42.230 43.952 16.991 1.00 39.35 36 VAL C C 1
ATOM 2562 O O . VAL C 1 36 ? 41.554 44.693 17.716 1.00 38.73 36 VAL C O 1
ATOM 2566 N N . LEU C 1 37 ? 41.686 43.174 16.057 1.00 39.58 37 LEU C N 1
ATOM 2567 C CA . LEU C 1 37 ? 40.247 43.098 15.862 1.00 39.84 37 LEU C CA 1
ATOM 2568 C C . LEU C 1 37 ? 39.830 41.648 15.802 1.00 37.85 37 LEU C C 1
ATOM 2569 O O . LEU C 1 37 ? 40.163 40.948 14.822 1.00 41.18 37 LEU C O 1
ATOM 2574 N N . GLU C 1 38 ? 39.019 41.240 16.779 1.00 37.32 38 GLU C N 1
ATOM 2575 C CA . GLU C 1 38 ? 38.626 39.876 16.982 1.00 39.58 38 GLU C CA 1
ATOM 2576 C C . GLU C 1 38 ? 37.278 39.652 16.299 1.00 39.71 38 GLU C C 1
ATOM 2577 O O . GLU C 1 38 ? 36.594 40.600 15.883 1.00 40.19 38 GLU C O 1
ATOM 2583 N N . PRO C 1 39 ? 36.906 38.387 16.132 1.00 39.71 39 PRO C N 1
ATOM 2584 C CA . PRO C 1 39 ? 35.646 38.174 15.396 1.00 41.50 39 PRO C CA 1
ATOM 2585 C C . PRO C 1 39 ? 34.447 38.911 15.943 1.00 39.66 39 PRO C C 1
ATOM 2586 O O . PRO C 1 39 ? 34.222 38.929 17.163 1.00 39.99 39 PRO C O 1
ATOM 2590 N N . GLN C 1 40 ? 33.704 39.529 15.023 1.00 40.71 40 GLN C N 1
ATOM 2591 C CA . GLN C 1 40 ? 32.475 40.285 15.293 1.00 38.63 40 GLN C CA 1
ATOM 2592 C C . GLN C 1 40 ? 32.720 41.696 15.830 1.00 37.15 40 GLN C C 1
ATOM 2593 O O . GLN C 1 40 ? 31.789 42.486 15.862 1.00 39.52 40 GLN C O 1
ATOM 2599 N N . GLU C 1 41 ? 33.976 42.046 16.123 1.00 37.80 41 GLU C N 1
ATOM 2600 C CA . GLU C 1 41 ? 34.317 43.398 16.605 1.00 37.69 41 GLU C CA 1
ATOM 2601 C C . GLU C 1 41 ? 34.344 44.455 15.452 1.00 41.30 41 GLU C C 1
ATOM 2602 O O . GLU C 1 41 ? 34.550 44.145 14.298 1.00 35.64 41 GLU C O 1
ATOM 2608 N N . LYS C 1 42 ? 34.133 45.701 15.868 1.00 37.71 42 LYS C N 1
ATOM 2609 C CA . LYS C 1 42 ? 33.967 46.848 15.051 1.00 37.21 42 LYS C CA 1
ATOM 2610 C C . LYS C 1 42 ? 34.930 47.913 15.590 1.00 37.57 42 LYS C C 1
ATOM 2611 O O . LYS C 1 42 ? 35.134 48.045 16.809 1.00 35.03 42 LYS C O 1
ATOM 2617 N N . ALA C 1 43 ? 35.475 48.705 14.685 1.00 38.24 43 ALA C N 1
ATOM 2618 C CA . ALA C 1 43 ? 36.325 49.841 15.064 1.00 36.57 43 ALA C CA 1
ATOM 2619 C C . ALA C 1 43 ? 36.349 50.860 13.905 1.00 39.73 43 ALA C C 1
ATOM 2620 O O . ALA C 1 43 ? 35.918 50.559 12.766 1.00 37.88 43 ALA C O 1
ATOM 2622 N N . VAL C 1 44 ? 36.777 52.078 14.251 1.00 38.85 44 VAL C N 1
ATOM 2623 C CA . VAL C 1 44 ? 37.164 53.118 13.310 1.00 40.86 44 VAL C CA 1
ATOM 2624 C C . VAL C 1 44 ? 38.701 53.233 13.379 1.00 38.37 44 VAL C C 1
ATOM 2625 O O . VAL C 1 44 ? 39.225 53.677 14.356 1.00 40.50 44 VAL C O 1
ATOM 2629 N N . ILE C 1 45 ? 39.400 52.795 12.327 1.00 37.05 45 ILE C N 1
ATOM 2630 C CA . ILE C 1 45 ? 40.827 52.820 12.298 1.00 37.74 45 ILE C CA 1
ATOM 2631 C C . ILE C 1 45 ? 41.253 54.240 11.833 1.00 40.44 45 ILE C C 1
ATOM 2632 O O . ILE C 1 45 ? 40.905 54.660 10.733 1.00 36.77 45 ILE C O 1
ATOM 2637 N N . LYS C 1 46 ? 41.961 54.991 12.678 1.00 39.14 46 LYS C N 1
ATOM 2638 C CA . LYS C 1 46 ? 42.535 56.265 12.253 1.00 41.64 46 LYS C CA 1
ATOM 2639 C C . LYS C 1 46 ? 43.616 56.112 11.149 1.00 43.30 46 LYS C C 1
ATOM 2640 O O . LYS C 1 46 ? 44.459 55.226 11.174 1.00 42.49 46 LYS C O 1
ATOM 2643 N N . THR C 1 47 ? 43.578 57.042 10.207 1.00 38.10 47 THR C N 1
ATOM 2644 C CA . THR C 1 47 ? 44.616 57.217 9.202 1.00 41.11 47 THR C CA 1
ATOM 2645 C C . THR C 1 47 ? 45.618 58.342 9.511 1.00 40.23 47 THR C C 1
ATOM 2646 O O . THR C 1 47 ? 46.657 58.414 8.880 1.00 39.21 47 THR C O 1
ATOM 2650 N N . ASP C 1 48 ? 45.238 59.248 10.409 1.00 42.06 48 ASP C N 1
ATOM 2651 C CA . ASP C 1 48 ? 45.942 60.503 10.642 1.00 42.36 48 ASP C CA 1
ATOM 2652 C C . ASP C 1 48 ? 46.189 61.299 9.353 1.00 41.90 48 ASP C C 1
ATOM 2653 O O . ASP C 1 48 ? 47.133 62.042 9.243 1.00 42.66 48 ASP C O 1
ATOM 2658 N N . VAL C 1 49 ? 45.271 61.155 8.397 1.00 41.42 49 VAL C N 1
ATOM 2659 C CA . VAL C 1 49 ? 45.254 61.968 7.177 1.00 40.42 49 VAL C CA 1
ATOM 2660 C C . VAL C 1 49 ? 43.943 62.806 7.143 1.00 38.44 49 VAL C C 1
ATOM 2661 O O . VAL C 1 49 ? 42.881 62.307 7.489 1.00 39.96 49 VAL C O 1
ATOM 2665 N N . ALA C 1 50 ? 44.083 64.104 6.865 1.00 41.49 50 ALA C N 1
ATOM 2666 C CA . ALA C 1 50 ? 42.989 65.018 6.487 1.00 42.53 50 ALA C CA 1
ATOM 2667 C C . ALA C 1 50 ? 43.190 65.402 5.008 1.00 42.30 50 ALA C C 1
ATOM 2668 O O . ALA C 1 50 ? 44.327 65.592 4.565 1.00 42.85 50 ALA C O 1
ATOM 2670 N N . VAL C 1 51 ? 42.078 65.503 4.255 1.00 43.19 51 VAL C N 1
ATOM 2671 C CA . VAL C 1 51 ? 42.090 65.965 2.850 1.00 41.49 51 VAL C CA 1
ATOM 2672 C C . VAL C 1 51 ? 41.158 67.169 2.728 1.00 46.42 51 VAL C C 1
ATOM 2673 O O . VAL C 1 51 ? 40.302 67.430 3.608 1.00 42.05 51 VAL C O 1
ATOM 2677 N N . SER C 1 52 ? 41.367 67.954 1.671 1.00 45.02 52 SER C N 1
ATOM 2678 C CA . SER C 1 52 ? 40.412 69.026 1.348 1.00 44.44 52 SER C CA 1
ATOM 2679 C C . SER C 1 52 ? 39.701 68.798 -0.001 1.00 42.77 52 SER C C 1
ATOM 2680 O O . SER C 1 52 ? 40.081 69.312 -1.041 1.00 42.95 52 SER C O 1
ATOM 2683 N N . ILE C 1 53 ? 38.676 67.975 0.018 1.00 43.22 53 ILE C N 1
ATOM 2684 C CA . ILE C 1 53 ? 37.939 67.699 -1.175 1.00 44.79 53 ILE C CA 1
ATOM 2685 C C . ILE C 1 53 ? 37.167 68.985 -1.534 1.00 45.46 53 ILE C C 1
ATOM 2686 O O . ILE C 1 53 ? 36.432 69.513 -0.688 1.00 44.66 53 ILE C O 1
ATOM 2691 N N . PRO C 1 54 ? 37.368 69.521 -2.766 1.00 47.67 54 PRO C N 1
ATOM 2692 C CA . PRO C 1 54 ? 36.575 70.728 -3.143 1.00 50.32 54 PRO C CA 1
ATOM 2693 C C . PRO C 1 54 ? 35.065 70.523 -3.353 1.00 47.76 54 PRO C C 1
ATOM 2694 O O . PRO C 1 54 ? 34.580 69.406 -3.598 1.00 44.30 54 PRO C O 1
ATOM 2698 N N . GLU C 1 55 ? 34.363 71.649 -3.354 1.00 48.72 55 GLU C N 1
ATOM 2699 C CA . GLU C 1 55 ? 32.935 71.675 -3.608 1.00 52.02 55 GLU C CA 1
ATOM 2700 C C . GLU C 1 55 ? 32.712 71.019 -4.978 1.00 46.01 55 GLU C C 1
ATOM 2701 O O . GLU C 1 55 ? 33.519 71.182 -5.949 1.00 45.79 55 GLU C O 1
ATOM 2703 N N . GLY C 1 56 ? 31.609 70.280 -5.045 1.00 41.99 56 GLY C N 1
ATOM 2704 C CA . GLY C 1 56 ? 31.220 69.582 -6.274 1.00 46.53 56 GLY C CA 1
ATOM 2705 C C . GLY C 1 56 ? 31.686 68.129 -6.375 1.00 45.75 56 GLY C C 1
ATOM 2706 O O . GLY C 1 56 ? 31.449 67.479 -7.395 1.00 46.01 56 GLY C O 1
ATOM 2707 N N . TYR C 1 57 ? 32.326 67.626 -5.306 1.00 46.19 57 TYR C N 1
ATOM 2708 C CA . TYR C 1 57 ? 32.874 66.273 -5.273 1.00 43.32 57 TYR C CA 1
ATOM 2709 C C . TYR C 1 57 ? 32.589 65.582 -3.941 1.00 42.81 57 TYR C C 1
ATOM 2710 O O . TYR C 1 57 ? 32.270 66.205 -2.929 1.00 41.30 57 TYR C O 1
ATOM 2719 N N . VAL C 1 58 ? 32.751 64.267 -3.954 1.00 42.88 58 VAL C N 1
ATOM 2720 C CA . VAL C 1 58 ? 32.681 63.471 -2.746 1.00 42.24 58 VAL C CA 1
ATOM 2721 C C . VAL C 1 58 ? 33.819 62.450 -2.854 1.00 42.06 58 VAL C C 1
ATOM 2722 O O . VAL C 1 58 ? 34.111 61.914 -3.965 1.00 40.59 58 VAL C O 1
ATOM 2726 N N . GLY C 1 59 ? 34.416 62.138 -1.720 1.00 40.48 59 GLY C N 1
ATOM 2727 C CA . GLY C 1 59 ? 35.397 61.029 -1.669 1.00 41.31 59 GLY C CA 1
ATOM 2728 C C . GLY C 1 59 ? 34.680 59.820 -1.166 1.00 43.14 59 GLY C C 1
ATOM 2729 O O . GLY C 1 59 ? 33.771 59.936 -0.318 1.00 39.08 59 GLY C O 1
ATOM 2730 N N . LEU C 1 60 ? 35.084 58.665 -1.705 1.00 41.22 60 LEU C N 1
ATOM 2731 C CA . LEU C 1 60 ? 34.556 57.407 -1.321 1.00 38.84 60 LEU C CA 1
ATOM 2732 C C . LEU C 1 60 ? 35.738 56.627 -0.751 1.00 39.07 60 LEU C C 1
ATOM 2733 O O . LEU C 1 60 ? 36.650 56.215 -1.469 1.00 38.63 60 LEU C O 1
ATOM 2738 N N . LEU C 1 61 ? 35.704 56.489 0.566 1.00 37.37 61 LEU C N 1
ATOM 2739 C CA . LEU C 1 61 ? 36.718 55.780 1.357 1.00 37.57 61 LEU C CA 1
ATOM 2740 C C . LEU C 1 61 ? 36.231 54.325 1.446 1.00 36.98 61 LEU C C 1
ATOM 2741 O O . LEU C 1 61 ? 35.289 54.012 2.157 1.00 35.03 61 LEU C O 1
ATOM 2746 N N . THR C 1 62 ? 36.905 53.439 0.726 1.00 36.14 62 THR C N 1
ATOM 2747 C CA . THR C 1 62 ? 36.302 52.189 0.356 1.00 37.32 62 THR C CA 1
ATOM 2748 C C . THR C 1 62 ? 37.321 51.051 0.383 1.00 38.03 62 THR C C 1
ATOM 2749 O O . THR C 1 62 ? 38.562 51.272 0.416 1.00 36.84 62 THR C O 1
ATOM 2753 N N . SER C 1 63 ? 36.802 49.831 0.399 1.00 36.61 63 SER C N 1
ATOM 2754 C CA . SER C 1 63 ? 37.665 48.630 0.433 1.00 37.26 63 SER C CA 1
ATOM 2755 C C . SER C 1 63 ? 38.607 48.486 -0.820 1.00 41.39 63 SER C C 1
ATOM 2756 O O . SER C 1 63 ? 38.366 49.011 -1.924 1.00 37.74 63 SER C O 1
ATOM 2759 N N . ARG C 1 64 ? 39.693 47.746 -0.586 1.00 39.52 64 ARG C N 1
ATOM 2760 C CA . ARG C 1 64 ? 40.523 47.151 -1.663 1.00 39.80 64 ARG C CA 1
ATOM 2761 C C . ARG C 1 64 ? 40.119 45.724 -1.852 1.00 37.94 64 ARG C C 1
ATOM 2762 O O . ARG C 1 64 ? 39.765 45.057 -0.871 1.00 37.47 64 ARG C O 1
ATOM 2770 N N . SER C 1 65 ? 40.167 45.218 -3.079 1.00 38.81 65 SER C N 1
ATOM 2771 C CA . SER C 1 65 ? 39.527 43.862 -3.359 1.00 39.17 65 SER C CA 1
ATOM 2772 C C . SER C 1 65 ? 40.327 42.713 -2.740 1.00 40.51 65 SER C C 1
ATOM 2773 O O . SER C 1 65 ? 39.768 41.680 -2.447 1.00 41.63 65 SER C O 1
ATOM 2776 N N . GLY C 1 66 ? 41.650 42.895 -2.592 1.00 40.49 66 GLY C N 1
ATOM 2777 C CA . GLY C 1 66 ? 42.532 41.898 -1.972 1.00 40.36 66 GLY C CA 1
ATOM 2778 C C . GLY C 1 66 ? 42.082 41.697 -0.551 1.00 39.48 66 GLY C C 1
ATOM 2779 O O . GLY C 1 66 ? 41.634 40.606 -0.178 1.00 40.38 66 GLY C O 1
ATOM 2780 N N . VAL C 1 67 ? 42.157 42.763 0.239 1.00 38.15 67 VAL C N 1
ATOM 2781 C CA . VAL C 1 67 ? 41.815 42.698 1.638 1.00 37.08 67 VAL C CA 1
ATOM 2782 C C . VAL C 1 67 ? 40.400 42.112 1.808 1.00 40.26 67 VAL C C 1
ATOM 2783 O O . VAL C 1 67 ? 40.149 41.184 2.543 1.00 41.22 67 VAL C O 1
ATOM 2787 N N . SER C 1 68 ? 39.480 42.704 1.087 1.00 39.67 68 SER C N 1
ATOM 2788 C CA . SER C 1 68 ? 38.080 42.381 1.155 1.00 40.21 68 SER C CA 1
ATOM 2789 C C . SER C 1 68 ? 37.745 40.901 0.852 1.00 41.32 68 SER C C 1
ATOM 2790 O O . SER C 1 68 ? 36.998 40.199 1.594 1.00 37.95 68 SER C O 1
ATOM 2793 N N . SER C 1 69 ? 38.240 40.434 -0.291 1.00 38.75 69 SER C N 1
ATOM 2794 C CA . SER C 1 69 ? 37.991 39.031 -0.738 1.00 40.09 69 SER C CA 1
ATOM 2795 C C . SER C 1 69 ? 38.783 37.974 0.053 1.00 41.30 69 SER C C 1
ATOM 2796 O O . SER C 1 69 ? 38.365 36.777 0.139 1.00 41.98 69 SER C O 1
ATOM 2799 N N . LYS C 1 70 ? 39.964 38.352 0.541 1.00 40.42 70 LYS C N 1
ATOM 2800 C CA . LYS C 1 70 ? 40.857 37.352 1.218 1.00 40.78 70 LYS C CA 1
ATOM 2801 C C . LYS C 1 70 ? 40.735 37.330 2.745 1.00 40.22 70 LYS C C 1
ATOM 2802 O O . LYS C 1 70 ? 41.251 36.407 3.384 1.00 41.81 70 LYS C O 1
ATOM 2807 N N . THR C 1 71 ? 40.103 38.355 3.341 1.00 39.94 71 THR C N 1
ATOM 2808 C CA . THR C 1 71 ? 39.910 38.444 4.799 1.00 36.55 71 THR C CA 1
ATOM 2809 C C . THR C 1 71 ? 38.405 38.688 5.130 1.00 39.57 71 THR C C 1
ATOM 2810 O O . THR C 1 71 ? 37.584 38.930 4.236 1.00 40.18 71 THR C O 1
ATOM 2814 N N . HIS C 1 72 ? 38.074 38.602 6.426 1.00 40.15 72 HIS C N 1
ATOM 2815 C CA . HIS C 1 72 ? 36.772 38.966 6.992 1.00 35.68 72 HIS C CA 1
ATOM 2816 C C . HIS C 1 72 ? 36.608 40.368 7.416 1.00 37.05 72 HIS C C 1
ATOM 2817 O O . HIS C 1 72 ? 35.595 40.717 8.034 1.00 38.98 72 HIS C O 1
ATOM 2824 N N . LEU C 1 73 ? 37.590 41.182 7.091 1.00 35.63 73 LEU C N 1
ATOM 2825 C CA . LEU C 1 73 ? 37.548 42.588 7.337 1.00 38.23 73 LEU C CA 1
ATOM 2826 C C . LEU C 1 73 ? 36.660 43.279 6.334 1.00 39.34 73 LEU C C 1
ATOM 2827 O O . LEU C 1 73 ? 36.931 43.290 5.103 1.00 39.36 73 LEU C O 1
ATOM 2832 N N . VAL C 1 74 ? 35.567 43.833 6.879 1.00 39.15 74 VAL C N 1
ATOM 2833 C CA . VAL C 1 74 ? 34.520 44.450 6.057 1.00 37.57 74 VAL C CA 1
ATOM 2834 C C . VAL C 1 74 ? 34.586 45.920 6.359 1.00 36.20 74 VAL C C 1
ATOM 2835 O O . VAL C 1 74 ? 34.433 46.332 7.534 1.00 36.44 74 VAL C O 1
ATOM 2839 N N . ILE C 1 75 ? 34.849 46.713 5.323 1.00 38.54 75 ILE C N 1
ATOM 2840 C CA . ILE C 1 75 ? 34.917 48.172 5.442 1.00 33.88 75 ILE C CA 1
ATOM 2841 C C . ILE C 1 75 ? 33.717 48.782 4.808 1.00 36.28 75 ILE C C 1
ATOM 2842 O O . ILE C 1 75 ? 33.414 48.484 3.612 1.00 34.65 75 ILE C O 1
ATOM 2847 N N . GLU C 1 76 ? 33.001 49.602 5.601 1.00 38.50 76 GLU C N 1
ATOM 2848 C CA . GLU C 1 76 ? 31.803 50.288 5.111 1.00 39.07 76 GLU C CA 1
ATOM 2849 C C . GLU C 1 76 ? 32.262 51.589 4.442 1.00 37.47 76 GLU C C 1
ATOM 2850 O O . GLU C 1 76 ? 32.924 52.461 5.073 1.00 38.37 76 GLU C O 1
ATOM 2856 N N . THR C 1 77 ? 31.893 51.721 3.174 1.00 36.78 77 THR C N 1
ATOM 2857 C CA . THR C 1 77 ? 32.317 52.898 2.376 1.00 38.71 77 THR C CA 1
ATOM 2858 C C . THR C 1 77 ? 31.870 54.180 2.972 1.00 37.61 77 THR C C 1
ATOM 2859 O O . TH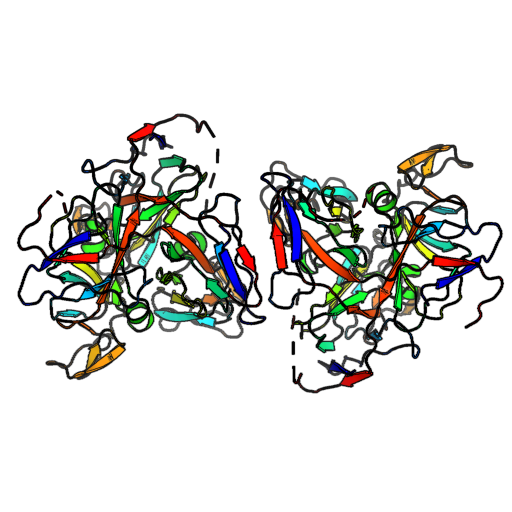R C 1 77 ? 30.682 54.395 3.237 1.00 39.76 77 THR C O 1
ATOM 2863 N N . GLY C 1 78 ? 32.861 55.040 3.172 1.00 36.05 78 GLY C N 1
ATOM 2864 C CA . GLY C 1 78 ? 32.669 56.317 3.805 1.00 37.45 78 GLY C CA 1
ATOM 2865 C C . GLY C 1 78 ? 32.460 57.360 2.749 1.00 37.35 78 GLY C C 1
ATOM 2866 O O . GLY C 1 78 ? 33.115 57.336 1.668 1.00 40.03 78 GLY C O 1
ATOM 2867 N N . LYS C 1 79 ? 31.503 58.242 3.025 1.00 35.98 79 LYS C N 1
ATOM 2868 C CA . LYS C 1 79 ? 31.222 59.358 2.132 1.00 38.47 79 LYS C CA 1
ATOM 2869 C C . LYS C 1 79 ? 31.864 60.613 2.718 1.00 39.66 79 LYS C C 1
ATOM 2870 O O . LYS C 1 79 ? 31.390 61.160 3.700 1.00 42.49 79 LYS C O 1
ATOM 2876 N N . ILE C 1 80 ? 32.964 61.030 2.089 1.00 39.21 80 ILE C N 1
ATOM 2877 C CA . ILE C 1 80 ? 33.821 62.086 2.572 1.00 38.59 80 ILE C CA 1
ATOM 2878 C C . ILE C 1 80 ? 33.399 63.374 1.851 1.00 40.95 80 ILE C C 1
ATOM 2879 O O . ILE C 1 80 ? 33.672 63.569 0.673 1.00 40.10 80 ILE C O 1
ATOM 2884 N N . ASP C 1 81 ? 32.769 64.254 2.624 1.00 41.27 81 ASP C N 1
ATOM 2885 C CA . ASP C 1 81 ? 32.216 65.504 2.162 1.00 42.65 81 ASP C CA 1
ATOM 2886 C C . ASP C 1 81 ? 33.294 66.530 1.830 1.00 41.82 81 ASP C C 1
ATOM 2887 O O . ASP C 1 81 ? 34.382 66.609 2.501 1.00 45.56 81 ASP C O 1
ATOM 2892 N N . ALA C 1 82 ? 32.985 67.346 0.824 1.00 41.38 82 ALA C N 1
ATOM 2893 C CA . ALA C 1 82 ? 33.790 68.556 0.557 1.00 43.65 82 ALA C CA 1
ATOM 2894 C C . ALA C 1 82 ? 33.970 69.370 1.832 1.00 43.55 82 ALA C C 1
ATOM 2895 O O . ALA C 1 82 ? 33.022 69.509 2.646 1.00 46.53 82 ALA C O 1
ATOM 2897 N N . GLY C 1 83 ? 35.185 69.880 2.028 1.00 49.62 83 GLY C N 1
ATOM 2898 C CA . GLY C 1 83 ? 35.524 70.669 3.230 1.00 47.88 83 GLY C CA 1
ATOM 2899 C C . GLY C 1 83 ? 35.646 69.985 4.593 1.00 48.49 83 GLY C C 1
ATOM 2900 O O . GLY C 1 83 ? 35.872 70.663 5.625 1.00 49.28 83 GLY C O 1
ATOM 2901 N N . TYR C 1 84 ? 35.458 68.659 4.656 1.00 45.53 84 TYR C N 1
ATOM 2902 C CA . TYR C 1 84 ? 35.694 67.956 5.916 1.00 46.25 84 TYR C CA 1
ATOM 2903 C C . TYR C 1 84 ? 37.223 67.849 6.040 1.00 44.08 84 TYR C C 1
ATOM 2904 O O . TYR C 1 84 ? 37.876 67.196 5.214 1.00 43.94 84 TYR C O 1
ATOM 2913 N N . HIS C 1 85 ? 37.757 68.439 7.106 1.00 44.39 85 HIS C N 1
ATOM 2914 C CA . HIS C 1 85 ? 39.190 68.475 7.391 1.00 45.90 85 HIS C CA 1
ATOM 2915 C C . HIS C 1 85 ? 39.558 67.670 8.599 1.00 48.57 85 HIS C C 1
ATOM 2916 O O . HIS C 1 85 ? 40.585 67.897 9.218 1.00 49.36 85 HIS C O 1
ATOM 2923 N N . GLY C 1 86 ? 38.728 66.693 8.937 1.00 48.00 86 GLY C N 1
ATOM 2924 C CA . GLY C 1 86 ? 39.025 65.789 10.067 1.00 43.61 86 GLY C CA 1
ATOM 2925 C C . GLY C 1 86 ? 39.889 64.626 9.634 1.00 43.78 86 GLY C C 1
ATOM 2926 O O . GLY C 1 86 ? 40.245 64.478 8.447 1.00 39.49 86 GLY C O 1
ATOM 2927 N N . ASN C 1 87 ? 40.289 63.852 10.630 1.00 41.15 87 ASN C N 1
ATOM 2928 C CA . ASN C 1 87 ? 41.029 62.607 10.473 1.00 42.16 87 ASN C CA 1
ATOM 2929 C C . ASN C 1 87 ? 40.128 61.631 9.683 1.00 42.99 87 ASN C C 1
ATOM 2930 O O . ASN C 1 87 ? 39.014 61.332 10.099 1.00 43.73 87 ASN C O 1
ATOM 2935 N N . LEU C 1 88 ? 40.565 61.184 8.507 1.00 40.64 88 LEU C N 1
ATOM 2936 C CA . LEU C 1 88 ? 39.781 60.141 7.810 1.00 42.45 88 LEU C CA 1
ATOM 2937 C C . LEU C 1 88 ? 39.717 58.815 8.631 1.00 42.09 88 LEU C C 1
ATOM 2938 O O . LEU C 1 88 ? 40.783 58.237 8.987 1.00 39.12 88 LEU C O 1
ATOM 2943 N N . GLY C 1 89 ? 38.488 58.323 8.914 1.00 38.62 89 GLY C N 1
ATOM 2944 C CA . GLY C 1 89 ? 38.358 57.073 9.715 1.00 37.43 89 GLY C CA 1
ATOM 2945 C C . GLY C 1 89 ? 37.861 55.921 8.868 1.00 37.87 89 GLY C C 1
ATOM 2946 O O . GLY C 1 89 ? 36.869 56.095 8.178 1.00 39.09 89 GLY C O 1
ATOM 2947 N N . ILE C 1 90 ? 38.608 54.795 8.891 1.00 37.62 90 ILE C N 1
ATOM 2948 C CA . ILE C 1 90 ? 38.243 53.531 8.236 1.00 36.83 90 ILE C CA 1
ATOM 2949 C C . ILE C 1 90 ? 37.270 52.756 9.155 1.00 38.14 90 ILE C C 1
ATOM 2950 O O . ILE C 1 90 ? 37.611 52.285 10.225 1.00 35.38 90 ILE C O 1
ATOM 2955 N N . ASN C 1 91 ? 36.015 52.745 8.748 1.00 35.77 91 ASN C N 1
ATOM 2956 C CA . ASN C 1 91 ? 34.912 52.093 9.462 1.00 38.53 91 ASN C CA 1
ATOM 2957 C C . ASN C 1 91 ? 34.868 50.580 9.126 1.00 35.56 91 ASN C C 1
ATOM 2958 O O . ASN C 1 91 ? 34.467 50.208 8.015 1.00 35.87 91 ASN C O 1
ATOM 2963 N N . ILE C 1 92 ? 35.284 49.727 10.070 1.00 33.90 92 ILE C N 1
ATOM 2964 C CA . ILE C 1 92 ? 35.683 48.322 9.799 1.00 34.20 92 ILE C CA 1
ATOM 2965 C C . ILE C 1 92 ? 34.995 47.379 10.774 1.00 33.44 92 ILE C C 1
ATOM 2966 O O . ILE C 1 92 ? 34.741 47.741 11.960 1.00 36.59 92 ILE C O 1
ATOM 2971 N N . LYS C 1 93 ? 34.614 46.193 10.268 1.00 34.37 93 LYS C N 1
ATOM 2972 C CA . LYS C 1 93 ? 34.151 45.098 11.131 1.00 34.85 93 LYS C CA 1
ATOM 2973 C C . LYS C 1 93 ? 34.906 43.825 10.743 1.00 35.80 93 LYS C C 1
ATOM 2974 O O . LYS C 1 93 ? 35.181 43.618 9.552 1.00 35.99 93 LYS C O 1
ATOM 2980 N N . ASN C 1 94 ? 35.298 43.027 11.752 1.00 35.48 94 ASN C N 1
ATOM 2981 C CA . ASN C 1 94 ? 35.731 41.666 11.546 1.00 35.19 94 ASN C CA 1
ATOM 2982 C C . ASN C 1 94 ? 34.467 40.819 11.601 1.00 36.22 94 ASN C C 1
ATOM 2983 O O . ASN C 1 94 ? 33.901 40.595 12.664 1.00 33.68 94 ASN C O 1
ATOM 2988 N N . ASP C 1 95 ? 34.011 40.385 10.420 1.00 36.15 95 ASP C N 1
ATOM 2989 C CA . ASP C 1 95 ? 32.722 39.656 10.317 1.00 36.84 95 ASP C CA 1
ATOM 2990 C C . ASP C 1 95 ? 32.844 38.123 10.296 1.00 36.23 95 ASP C C 1
ATOM 2991 O O . ASP C 1 95 ? 31.880 37.428 9.920 1.00 40.74 95 ASP C O 1
ATOM 2996 N N . ALA C 1 96 ? 34.002 37.615 10.692 1.00 37.43 96 ALA C N 1
ATOM 2997 C CA . ALA C 1 96 ? 34.188 36.191 11.042 1.00 42.04 96 ALA C CA 1
ATOM 2998 C C . ALA C 1 96 ? 33.270 35.908 12.222 1.00 42.08 96 ALA C C 1
ATOM 2999 O O . ALA C 1 96 ? 33.072 36.766 13.076 1.00 42.28 96 ALA C O 1
ATOM 3001 N N . ILE C 1 97 ? 32.731 34.701 12.256 1.00 45.39 97 ILE C N 1
ATOM 3002 C CA . ILE C 1 97 ? 31.947 34.173 13.425 1.00 50.73 97 ILE C CA 1
ATOM 3003 C C . ILE C 1 97 ? 32.932 33.824 14.590 1.00 57.14 97 ILE C C 1
ATOM 3004 O O . ILE C 1 97 ? 34.048 33.407 14.345 1.00 52.54 97 ILE C O 1
ATOM 3009 N N . ALA C 1 98 ? 32.548 34.087 15.849 1.00 72.50 98 ALA C N 1
ATOM 3010 C CA . ALA C 1 98 ? 33.460 33.852 16.991 1.00 76.35 98 ALA C CA 1
ATOM 3011 C C . ALA C 1 98 ? 33.865 32.361 17.104 1.00 72.36 98 ALA C C 1
ATOM 3012 O O . ALA C 1 98 ? 33.020 31.485 16.974 1.00 64.24 98 ALA C O 1
ATOM 3014 N N . SER C 1 99 ? 35.177 32.124 17.266 1.00 80.26 99 SER C N 1
ATOM 3015 C CA . SER C 1 99 ? 35.781 30.779 17.482 1.00 89.98 99 SER C CA 1
ATOM 3016 C C . SER C 1 99 ? 35.512 30.186 18.893 1.00 91.05 99 SER C C 1
ATOM 3017 O O . SER C 1 99 ? 36.067 29.129 19.222 1.00 82.03 99 SER C O 1
ATOM 3019 N N . ASN C 1 100 ? 34.686 30.870 19.714 1.00 98.80 100 ASN C N 1
ATOM 3020 C CA . ASN C 1 100 ? 34.127 30.306 20.974 1.00 97.68 100 ASN C CA 1
ATOM 3021 C C . ASN C 1 100 ? 35.166 29.857 22.015 1.00 90.61 100 ASN C C 1
ATOM 3022 O O . ASN C 1 100 ? 34.855 29.043 22.891 1.00 89.25 100 ASN C O 1
ATOM 3027 N N . GLY C 1 101 ? 36.383 30.407 21.919 1.00 86.17 101 GLY C N 1
ATOM 3028 C CA . GLY C 1 101 ? 37.492 30.049 22.811 1.00 75.38 101 GLY C CA 1
ATOM 3029 C C . GLY C 1 101 ? 38.639 29.197 22.248 1.00 70.01 101 GLY C C 1
ATOM 3030 O O . GLY C 1 101 ? 39.531 28.874 23.032 1.00 70.20 101 GLY C O 1
ATOM 3031 N N . TYR C 1 102 ? 38.624 28.793 20.950 1.00 65.70 102 TYR C N 1
ATOM 3032 C CA . TYR C 1 102 ? 39.847 28.271 20.251 1.00 57.83 102 TYR C CA 1
ATOM 3033 C C . TYR C 1 102 ? 40.893 29.430 20.089 1.00 56.60 102 TYR C C 1
ATOM 3034 O O . TYR C 1 102 ? 40.630 30.474 19.432 1.00 49.59 102 TYR C O 1
ATOM 3036 N N . ILE C 1 103 ? 42.061 29.253 20.715 1.00 49.78 103 ILE C N 1
ATOM 3037 C CA . ILE C 1 103 ? 43.115 30.253 20.677 1.00 48.44 103 ILE C CA 1
ATOM 3038 C C . ILE C 1 103 ? 44.341 29.633 19.960 1.00 52.76 103 ILE C C 1
ATOM 3039 O O . ILE C 1 103 ? 44.496 28.400 19.935 1.00 59.78 103 ILE C O 1
ATOM 3044 N N . THR C 1 104 ? 45.145 30.485 19.302 1.00 48.49 104 THR C N 1
ATOM 3045 C CA . THR C 1 104 ? 46.334 30.069 18.592 1.00 50.04 104 THR C CA 1
ATOM 3046 C C . THR C 1 104 ? 47.364 31.158 18.766 1.00 51.53 104 THR C C 1
ATOM 3047 O O . THR C 1 104 ? 47.022 32.353 18.903 1.00 46.58 104 THR C O 1
ATOM 3051 N N . PRO C 1 105 ? 48.637 30.773 18.685 1.00 52.44 105 PRO C N 1
ATOM 3052 C CA . PRO C 1 105 ? 49.725 31.749 18.769 1.00 54.09 105 PRO C CA 1
ATOM 3053 C C . PRO C 1 105 ? 49.895 32.742 17.558 1.00 53.71 105 PRO C C 1
ATOM 3054 O O . PRO C 1 105 ? 50.555 33.769 17.668 1.00 63.66 105 PRO C O 1
ATOM 3058 N N . GLY C 1 106 ? 49.325 32.470 16.412 1.00 53.59 106 GLY C N 1
ATOM 3059 C CA . GLY C 1 106 ? 49.404 33.478 15.348 1.00 52.83 106 GLY C CA 1
ATOM 3060 C C . GLY C 1 106 ? 48.145 34.326 15.306 1.00 52.38 106 GLY C C 1
ATOM 3061 O O . GLY C 1 106 ? 47.129 33.933 15.909 1.00 54.51 106 GLY C O 1
ATOM 3062 N N . VAL C 1 107 ? 48.235 35.490 14.639 1.00 46.90 107 VAL C N 1
ATOM 3063 C CA . VAL C 1 107 ? 47.087 36.295 14.182 1.00 46.61 107 VAL C CA 1
ATOM 3064 C C . VAL C 1 107 ? 47.170 36.507 12.654 1.00 46.78 107 VAL C C 1
ATOM 3065 O O . VAL C 1 107 ? 48.263 36.532 12.090 1.00 47.64 107 VAL C O 1
ATOM 3069 N N . PHE C 1 108 ? 46.008 36.739 12.041 1.00 43.42 108 PHE C N 1
ATOM 3070 C CA . PHE C 1 108 ? 45.896 37.100 10.648 1.00 42.84 108 PHE C CA 1
ATOM 3071 C C . PHE C 1 108 ? 46.214 38.561 10.392 1.00 44.14 108 PHE C C 1
ATOM 3072 O O . PHE C 1 108 ? 46.012 39.414 11.218 1.00 38.94 108 PHE C O 1
ATOM 3080 N N . ASP C 1 109 ? 46.815 38.787 9.232 1.00 46.63 109 ASP C N 1
ATOM 3081 C CA . ASP C 1 109 ? 47.062 40.077 8.732 1.00 43.32 109 ASP C CA 1
ATOM 3082 C C . ASP C 1 109 ? 46.092 40.331 7.596 1.00 42.96 109 ASP C C 1
ATOM 3083 O O . ASP C 1 109 ? 45.262 39.457 7.213 1.00 43.18 109 ASP C O 1
ATOM 3088 N N . ILE C 1 110 ? 46.166 41.555 7.101 1.00 40.80 110 ILE C N 1
ATOM 3089 C CA . ILE C 1 110 ? 45.243 42.029 6.083 1.00 44.50 110 ILE C CA 1
ATOM 3090 C C . ILE C 1 110 ? 45.493 41.365 4.721 1.00 42.04 110 ILE C C 1
ATOM 3091 O O . ILE C 1 110 ? 44.755 41.604 3.812 1.00 44.86 110 ILE C O 1
ATOM 3096 N N . LYS C 1 111 ? 46.543 40.549 4.593 1.00 49.59 111 LYS C N 1
ATOM 3097 C CA . LYS C 1 111 ? 46.883 39.809 3.363 1.00 48.34 111 LYS C CA 1
ATOM 3098 C C . LYS C 1 111 ? 46.355 38.359 3.474 1.00 56.10 111 LYS C C 1
ATOM 3099 O O . LYS C 1 111 ? 46.478 37.569 2.540 1.00 54.80 111 LYS C O 1
ATOM 3101 N N . GLY C 1 112 ? 45.740 38.005 4.604 1.00 53.18 112 GLY C N 1
ATOM 3102 C CA . GLY C 1 112 ? 45.232 36.651 4.792 1.00 52.14 112 GLY C CA 1
ATOM 3103 C C . GLY C 1 112 ? 46.307 35.710 5.331 1.00 54.69 112 GLY C C 1
ATOM 3104 O O . GLY C 1 112 ? 46.067 34.530 5.453 1.00 53.21 112 GLY C O 1
ATOM 3105 N N . GLU C 1 113 ? 47.471 36.255 5.678 1.00 49.74 113 GLU C N 1
ATOM 3106 C CA . GLU C 1 113 ? 48.595 35.449 6.108 1.00 56.40 113 GLU C CA 1
ATOM 3107 C C . GLU C 1 113 ? 48.607 35.450 7.639 1.00 56.15 113 GLU C C 1
ATOM 3108 O O . GLU C 1 113 ? 47.907 36.271 8.271 1.00 48.78 113 GLU C O 1
ATOM 3110 N N . ILE C 1 114 ? 49.376 34.513 8.216 1.00 55.24 114 ILE C N 1
ATOM 3111 C CA . ILE C 1 114 ? 49.543 34.348 9.670 1.00 54.31 114 ILE C CA 1
ATOM 3112 C C . ILE C 1 114 ? 50.880 34.944 10.134 1.00 54.82 114 ILE C C 1
ATOM 3113 O O . ILE C 1 114 ? 51.917 34.715 9.527 1.00 56.12 114 ILE C O 1
ATOM 3118 N N . ASP C 1 115 ? 50.811 35.767 11.175 1.00 50.95 115 ASP C N 1
ATOM 3119 C CA . ASP C 1 115 ? 51.966 36.436 11.790 1.00 54.61 115 ASP C CA 1
ATOM 3120 C C . ASP C 1 115 ? 52.045 35.974 13.271 1.00 56.75 115 ASP C C 1
ATOM 3121 O O . ASP C 1 115 ? 50.998 35.834 13.902 1.00 52.50 115 ASP C O 1
ATOM 3126 N N . LEU C 1 116 ? 53.258 35.810 13.816 1.00 61.10 116 LEU C N 1
ATOM 3127 C CA . LEU C 1 116 ? 53.481 35.717 15.272 1.00 63.47 116 LEU C CA 1
ATOM 3128 C C . LEU C 1 116 ? 52.803 36.942 15.931 1.00 64.69 116 LEU C C 1
ATOM 3129 O O . LEU C 1 116 ? 52.836 38.054 15.382 1.00 70.53 116 LEU C O 1
ATOM 3131 N N . SER C 1 117 ? 52.115 36.732 17.049 1.00 60.33 117 SER C N 1
ATOM 3132 C CA . SER C 1 117 ? 51.604 37.871 17.844 1.00 64.95 117 SER C CA 1
ATOM 3133 C C . SER C 1 117 ? 52.114 37.867 19.312 1.00 64.04 117 SER C C 1
ATOM 3134 O O . SER C 1 117 ? 52.768 36.906 19.754 1.00 58.13 117 SER C O 1
ATOM 3137 N N . ASP C 1 118 ? 51.769 38.942 20.020 1.00 59.16 118 ASP C N 1
ATOM 3138 C CA . ASP C 1 118 ? 52.151 39.211 21.421 1.00 68.77 118 ASP C CA 1
ATOM 3139 C C . ASP C 1 118 ? 51.262 38.485 22.502 1.00 65.28 118 ASP C C 1
ATOM 3140 O O . ASP C 1 118 ? 51.599 38.472 23.676 1.00 65.59 118 ASP C O 1
ATOM 3145 N N . ALA C 1 119 ? 50.133 37.915 22.080 1.00 54.62 119 ALA C N 1
ATOM 3146 C CA . ALA C 1 119 ? 49.232 37.124 22.925 1.00 50.64 119 ALA C CA 1
ATOM 3147 C C . ALA C 1 119 ? 48.899 35.850 22.117 1.00 48.65 119 ALA C C 1
ATOM 3148 O O . ALA C 1 119 ? 49.055 35.811 20.889 1.00 44.33 119 ALA C O 1
ATOM 3150 N N . ILE C 1 120 ? 48.430 34.820 22.795 1.00 46.40 120 ILE C N 1
ATOM 3151 C CA . ILE C 1 120 ? 47.800 33.647 22.128 1.00 45.90 120 ILE C CA 1
ATOM 3152 C C . ILE C 1 120 ? 46.305 34.007 22.033 1.00 46.00 120 ILE C C 1
ATOM 3153 O O . ILE C 1 120 ? 45.587 34.020 23.046 1.00 43.79 120 ILE C O 1
ATOM 3158 N N . ARG C 1 121 ? 45.854 34.366 20.831 1.00 43.18 121 ARG C N 1
ATOM 3159 C CA . ARG C 1 121 ? 44.545 34.956 20.648 1.00 42.14 121 ARG C CA 1
ATOM 3160 C C . ARG C 1 121 ? 43.531 34.050 19.972 1.00 42.76 121 ARG C C 1
ATOM 3161 O O . ARG C 1 121 ? 43.876 33.121 19.276 1.00 41.83 121 ARG C O 1
ATOM 3169 N N . GLN C 1 122 ? 42.254 34.384 20.150 1.00 45.38 122 GLN C N 1
ATOM 3170 C CA . GLN C 1 122 ? 41.163 33.694 19.462 1.00 42.95 122 GLN C CA 1
ATOM 3171 C C . GLN C 1 122 ? 41.331 33.623 17.938 1.00 42.03 122 GLN C C 1
ATOM 3172 O O . GLN C 1 122 ? 41.521 34.633 17.249 1.00 44.42 122 GLN C O 1
ATOM 3178 N N . TYR C 1 123 ? 41.190 32.418 17.414 1.00 45.51 123 TYR C N 1
ATOM 3179 C CA . TYR C 1 123 ? 41.274 32.154 15.987 1.00 47.36 123 TYR C CA 1
ATOM 3180 C C . TYR C 1 123 ? 40.226 32.978 15.228 1.00 43.24 123 TYR C C 1
ATOM 3181 O O . TYR C 1 123 ? 39.057 33.066 15.641 1.00 40.50 123 TYR C O 1
ATOM 3190 N N . GLY C 1 124 ? 40.692 33.599 14.137 1.00 43.07 124 GLY C N 1
ATOM 3191 C CA . GLY C 1 124 ? 39.890 34.518 13.315 1.00 41.35 124 GLY C CA 1
ATOM 3192 C C . GLY C 1 124 ? 40.193 35.991 13.588 1.00 42.85 124 GLY C C 1
ATOM 3193 O O . GLY C 1 124 ? 39.615 36.882 12.949 1.00 43.96 124 GLY C O 1
ATOM 3194 N N . THR C 1 125 ? 41.062 36.251 14.566 1.00 39.10 125 THR C N 1
ATOM 3195 C CA . THR C 1 125 ? 41.451 37.603 14.966 1.00 39.45 125 THR C CA 1
ATOM 3196 C C . THR C 1 125 ? 42.483 38.077 13.944 1.00 41.18 125 THR C C 1
ATOM 3197 O O . THR C 1 125 ? 43.368 37.303 13.508 1.00 40.93 125 THR C O 1
ATOM 3201 N N . TYR C 1 126 ? 42.381 39.369 13.626 1.00 37.29 126 TYR C N 1
ATOM 3202 C CA . TYR C 1 126 ? 43.302 40.100 12.720 1.00 39.62 126 TYR C CA 1
ATOM 3203 C C . TYR C 1 126 ? 44.101 41.068 13.547 1.00 39.48 126 TYR C C 1
ATOM 3204 O O . TYR C 1 126 ? 43.613 41.663 14.521 1.00 39.65 126 TYR C O 1
ATOM 3213 N N . GLN C 1 127 ? 45.341 41.221 13.166 1.00 42.42 127 GLN C N 1
ATOM 3214 C CA . GLN C 1 127 ? 46.058 42.349 13.656 1.00 46.21 127 GLN C CA 1
ATOM 3215 C C . GLN C 1 127 ? 46.264 43.316 12.520 1.00 42.12 127 GLN C C 1
ATOM 3216 O O . GLN C 1 127 ? 46.898 42.982 11.539 1.00 44.99 127 GLN C O 1
ATOM 3222 N N . ILE C 1 128 ? 45.734 44.511 12.685 1.00 38.43 128 ILE C N 1
ATOM 3223 C CA . ILE C 1 128 ? 45.938 45.579 11.693 1.00 43.41 128 ILE C CA 1
ATOM 3224 C C . ILE C 1 128 ? 47.135 46.380 12.207 1.00 39.22 128 ILE C C 1
ATOM 3225 O O . ILE C 1 128 ? 47.176 46.765 13.357 1.00 44.78 128 ILE C O 1
ATOM 3230 N N . ASN C 1 129 ? 48.138 46.550 11.384 1.00 40.53 129 ASN C N 1
ATOM 3231 C CA . ASN C 1 129 ? 49.380 47.252 11.789 1.00 45.99 129 ASN C CA 1
ATOM 3232 C C . ASN C 1 129 ? 49.505 48.675 11.242 1.00 45.47 129 ASN C C 1
ATOM 3233 O O . ASN C 1 129 ? 49.006 48.978 10.133 1.00 44.80 129 ASN C O 1
ATOM 3238 N N . GLU C 1 130 ? 50.161 49.558 11.998 1.00 45.42 130 GLU C N 1
ATOM 3239 C CA . GLU C 1 130 ? 50.501 50.907 11.458 1.00 49.10 130 GLU C CA 1
ATOM 3240 C C . GLU C 1 130 ? 51.207 50.688 10.129 1.00 46.69 130 GLU C C 1
ATOM 3241 O O . GLU C 1 130 ? 52.063 49.828 10.044 1.00 42.79 130 GLU C O 1
ATOM 3244 N N . GLY C 1 131 ? 50.808 51.431 9.088 1.00 40.64 131 GLY C N 1
ATOM 3245 C CA . GLY C 1 131 ? 51.497 51.400 7.803 1.00 40.32 131 GLY C CA 1
ATOM 3246 C C . GLY C 1 131 ? 50.796 50.430 6.819 1.00 44.68 131 GLY C C 1
ATOM 3247 O O . GLY C 1 131 ? 51.184 50.369 5.692 1.00 40.61 131 GLY C O 1
ATOM 3248 N N . ASP C 1 132 ? 49.776 49.656 7.268 1.00 43.05 132 ASP C N 1
ATOM 3249 C CA . ASP C 1 132 ? 49.066 48.678 6.380 1.00 40.61 132 ASP C CA 1
ATOM 3250 C C . ASP C 1 132 ? 48.231 49.428 5.389 1.00 41.25 132 ASP C C 1
ATOM 3251 O O . ASP C 1 132 ? 47.570 50.416 5.761 1.00 38.87 132 ASP C O 1
ATOM 3256 N N . LYS C 1 133 ? 48.224 48.945 4.148 1.00 39.60 133 LYS C N 1
ATOM 3257 C CA . LYS C 1 133 ? 47.452 49.552 3.094 1.00 39.73 133 LYS C CA 1
ATOM 3258 C C . LYS C 1 133 ? 46.039 48.899 3.085 1.00 39.68 133 LYS C C 1
ATOM 3259 O O . LYS C 1 133 ? 45.756 47.922 2.399 1.00 38.28 133 LYS C O 1
ATOM 3265 N N . LEU C 1 134 ? 45.176 49.509 3.871 1.00 36.87 134 LEU C N 1
ATOM 3266 C CA . LEU C 1 134 ? 43.901 48.963 4.281 1.00 39.84 134 LEU C CA 1
ATOM 3267 C C . LEU C 1 134 ? 42.680 49.376 3.408 1.00 40.62 134 LEU C C 1
ATOM 3268 O O . LEU C 1 134 ? 41.669 48.643 3.320 1.00 38.12 134 LEU C O 1
ATOM 3273 N N . ALA C 1 135 ? 42.751 50.576 2.828 1.00 39.51 135 ALA C N 1
ATOM 3274 C CA . ALA C 1 135 ? 41.599 51.142 2.053 1.00 37.97 135 ALA C CA 1
ATOM 3275 C C . ALA C 1 135 ? 42.117 51.961 0.866 1.00 37.27 135 ALA C C 1
ATOM 3276 O O . ALA C 1 135 ? 43.377 52.126 0.608 1.00 38.62 135 ALA C O 1
ATOM 3278 N N . GLN C 1 136 ? 41.160 52.440 0.110 1.00 37.73 136 GLN C N 1
ATOM 3279 C CA . GLN C 1 136 ? 41.427 53.423 -0.916 1.00 39.28 136 GLN C CA 1
ATOM 3280 C C . GLN C 1 136 ? 40.353 54.520 -0.935 1.00 36.22 136 GLN C C 1
ATOM 3281 O O . GLN C 1 136 ? 39.230 54.363 -0.468 1.00 39.09 136 GLN C O 1
ATOM 3287 N N . LEU C 1 137 ? 40.744 55.629 -1.521 1.00 36.82 137 LEU C N 1
ATOM 3288 C CA . LEU C 1 137 ? 39.896 56.779 -1.683 1.00 38.64 137 LEU C CA 1
ATOM 3289 C C . LEU C 1 137 ? 39.713 57.090 -3.170 1.00 37.71 137 LEU C C 1
ATOM 3290 O O . LEU C 1 137 ? 40.656 57.372 -3.881 1.00 37.86 137 LEU C O 1
ATOM 3295 N N . VAL C 1 138 ? 38.464 57.086 -3.612 1.00 42.88 138 VAL C N 1
ATOM 3296 C CA . VAL C 1 138 ? 38.088 57.386 -4.996 1.00 42.38 138 VAL C CA 1
ATOM 3297 C C . VAL C 1 138 ? 37.218 58.630 -4.934 1.00 46.15 138 VAL C C 1
ATOM 3298 O O . VAL C 1 138 ? 36.228 58.649 -4.206 1.00 45.91 138 VAL C O 1
ATOM 3302 N N . ILE C 1 139 ? 37.579 59.669 -5.688 1.00 42.75 139 ILE C N 1
ATOM 3303 C CA . ILE C 1 139 ? 36.863 60.930 -5.650 1.00 39.72 139 ILE C CA 1
ATOM 3304 C C . ILE C 1 139 ? 36.030 61.104 -6.930 1.00 42.86 139 ILE C C 1
ATOM 3305 O O . ILE C 1 139 ? 36.553 60.977 -8.042 1.00 39.45 139 ILE C O 1
ATOM 3310 N N . VAL C 1 140 ? 34.728 61.348 -6.766 1.00 43.74 140 VAL C N 1
ATOM 33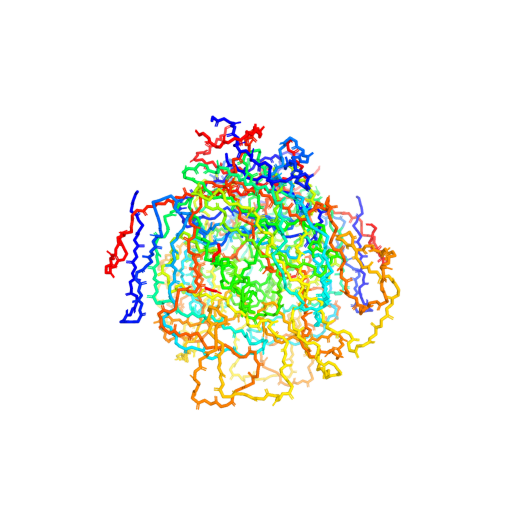11 C CA . VAL C 1 140 ? 33.792 61.455 -7.894 1.00 42.64 140 VAL C CA 1
ATOM 3312 C C . VAL C 1 140 ? 33.014 62.754 -7.816 1.00 43.83 140 VAL C C 1
ATOM 3313 O O . VAL C 1 140 ? 32.714 63.257 -6.681 1.00 40.00 140 VAL C O 1
ATOM 3317 N N . PRO C 1 141 ? 32.648 63.316 -8.995 1.00 46.96 141 PRO C N 1
ATOM 3318 C CA . PRO C 1 141 ? 31.822 64.543 -8.993 1.00 45.45 141 PRO C CA 1
ATOM 3319 C C . PRO C 1 141 ? 30.443 64.237 -8.433 1.00 42.61 141 PRO C C 1
ATOM 3320 O O . PRO C 1 141 ? 30.010 63.096 -8.502 1.00 42.62 141 PRO C O 1
ATOM 3324 N N . ILE C 1 142 ? 29.784 65.231 -7.845 1.00 45.16 142 ILE C N 1
ATOM 3325 C CA . ILE C 1 142 ? 28.418 65.048 -7.325 1.00 46.30 142 ILE C CA 1
ATOM 3326 C C . ILE C 1 142 ? 27.441 66.055 -7.943 1.00 47.34 142 ILE C C 1
ATOM 3327 O O . ILE C 1 142 ? 27.838 67.139 -8.345 1.00 46.27 142 ILE C O 1
ATOM 3332 N N . TRP C 1 143 ? 26.152 65.698 -8.010 1.00 47.40 143 TRP C N 1
ATOM 3333 C CA . TRP C 1 143 ? 25.108 66.686 -8.328 1.00 50.76 143 TRP C CA 1
ATOM 3334 C C . TRP C 1 143 ? 24.422 67.077 -7.052 1.00 49.83 143 TRP C C 1
ATOM 3335 O O . TRP C 1 143 ? 23.931 66.188 -6.339 1.00 48.30 143 TRP C O 1
ATOM 3346 N N . THR C 1 144 ? 24.388 68.379 -6.726 1.00 47.35 144 THR C N 1
ATOM 3347 C CA . THR C 1 144 ? 23.740 68.850 -5.464 1.00 54.38 144 THR C CA 1
ATOM 3348 C C . THR C 1 144 ? 22.618 69.937 -5.681 1.00 56.23 144 THR C C 1
ATOM 3349 O O . THR C 1 144 ? 22.723 71.086 -5.187 1.00 55.33 144 THR C O 1
ATOM 3353 N N . PRO C 1 145 ? 21.539 69.564 -6.403 1.00 58.54 145 PRO C N 1
ATOM 3354 C CA . PRO C 1 145 ? 20.473 70.499 -6.763 1.00 57.02 145 PRO C CA 1
ATOM 3355 C C . PRO C 1 145 ? 19.601 70.841 -5.577 1.00 55.67 145 PRO C C 1
ATOM 3356 O O . PRO C 1 145 ? 19.516 70.051 -4.629 1.00 58.16 145 PRO C O 1
ATOM 3360 N N . GLU C 1 146 ? 18.941 71.992 -5.628 1.00 55.75 146 GLU C N 1
ATOM 3361 C CA . GLU C 1 146 ? 17.858 72.327 -4.683 1.00 56.54 146 GLU C CA 1
ATOM 3362 C C . GLU C 1 146 ? 16.725 71.302 -4.898 1.00 56.93 146 GLU C C 1
ATOM 3363 O O . GLU C 1 146 ? 16.413 70.950 -6.049 1.00 59.07 146 GLU C O 1
ATOM 3365 N N . LEU C 1 147 ? 16.116 70.807 -3.817 1.00 55.11 147 LEU C N 1
ATOM 3366 C CA . LEU C 1 147 ? 14.984 69.873 -3.966 1.00 60.26 147 LEU C CA 1
ATOM 3367 C C . LEU C 1 147 ? 13.707 70.679 -4.200 1.00 58.61 147 LEU C C 1
ATOM 3368 O O . LEU C 1 147 ? 13.510 71.709 -3.558 1.00 57.94 147 LEU C O 1
ATOM 3373 N N . LYS C 1 148 ? 12.867 70.232 -5.137 1.00 65.45 148 LYS C N 1
ATOM 3374 C CA . LYS C 1 148 ? 11.526 70.795 -5.320 1.00 59.46 148 LYS C CA 1
ATOM 3375 C C . LYS C 1 148 ? 10.474 69.748 -4.966 1.00 55.38 148 LYS C C 1
ATOM 3376 O O . LYS C 1 148 ? 10.286 68.791 -5.698 1.00 54.21 148 LYS C O 1
ATOM 3378 N N . GLN C 1 149 ? 9.751 69.932 -3.862 1.00 60.72 149 GLN C N 1
ATOM 3379 C CA . GLN C 1 149 ? 8.587 69.059 -3.597 1.00 61.19 149 GLN C CA 1
ATOM 3380 C C . GLN C 1 149 ? 7.466 69.289 -4.639 1.00 68.80 149 GLN C C 1
ATOM 3381 O O . GLN C 1 149 ? 7.047 70.431 -4.890 1.00 64.55 149 GLN C O 1
ATOM 3387 N N . VAL C 1 150 ? 7.012 68.196 -5.256 1.00 62.99 150 VAL C N 1
ATOM 3388 C CA . VAL C 1 150 ? 5.918 68.235 -6.236 1.00 64.96 150 VAL C CA 1
ATOM 3389 C C . VAL C 1 150 ? 4.821 67.230 -5.799 1.00 68.69 150 VAL C C 1
ATOM 3390 O O . VAL C 1 150 ? 5.087 66.230 -5.079 1.00 62.38 150 VAL C O 1
ATOM 3394 N N . GLU C 1 151 ? 3.589 67.510 -6.213 1.00 67.73 151 GLU C N 1
ATOM 3395 C CA . GLU C 1 151 ? 2.462 66.579 -6.061 1.00 73.33 151 GLU C CA 1
ATOM 3396 C C . GLU C 1 151 ? 2.505 65.447 -7.119 1.00 64.84 151 GLU C C 1
ATOM 3397 O O . GLU C 1 151 ? 2.110 64.323 -6.852 1.00 70.24 151 GLU C O 1
ATOM 3403 N N . GLU C 1 152 ? 2.967 65.778 -8.316 1.00 63.82 152 GLU C N 1
ATOM 3404 C CA . GLU C 1 152 ? 3.055 64.859 -9.457 1.00 68.79 152 GLU C CA 1
ATOM 3405 C C . GLU C 1 152 ? 4.330 65.247 -10.226 1.00 64.64 152 GLU C C 1
ATOM 3406 O O . GLU C 1 152 ? 4.569 66.428 -10.412 1.00 62.38 152 GLU C O 1
ATOM 3409 N N . PHE C 1 153 ? 5.147 64.261 -10.639 1.00 65.27 153 PHE C N 1
ATOM 3410 C CA . PHE C 1 153 ? 6.371 64.510 -11.478 1.00 63.87 153 PHE C CA 1
ATOM 3411 C C . PHE C 1 153 ? 5.999 64.961 -12.900 1.00 66.22 153 PHE C C 1
ATOM 3412 O O . PHE C 1 153 ? 5.067 64.395 -13.498 1.00 69.61 153 PHE C O 1
ATOM 3420 N N . GLU C 1 154 ? 6.746 65.908 -13.479 1.00 75.19 154 GLU C N 1
ATOM 3421 C CA . GLU C 1 154 ? 6.399 66.455 -14.828 1.00 90.23 154 GLU C CA 1
ATOM 3422 C C . GLU C 1 154 ? 7.024 65.675 -16.000 1.00 91.13 154 GLU C C 1
ATOM 3423 O O . GLU C 1 154 ? 8.010 64.954 -15.831 1.00 90.22 154 GLU C O 1
ATOM 3425 N N . PHE C 1 164 ? 12.760 47.611 -6.750 1.00 93.39 164 PHE C N 1
ATOM 3426 C CA . PHE C 1 164 ? 13.337 46.258 -6.752 1.00 91.97 164 PHE C CA 1
ATOM 3427 C C . PHE C 1 164 ? 12.651 45.391 -7.811 1.00 92.53 164 PHE C C 1
ATOM 3428 O O . PHE C 1 164 ? 12.299 45.886 -8.891 1.00 82.43 164 PHE C O 1
ATOM 3436 N N . ASN D 1 3 ? 23.870 15.744 -44.888 1.00 118.52 3 ASN D N 1
ATOM 3437 C CA . ASN D 1 3 ? 24.708 15.764 -43.652 1.00 120.61 3 ASN D CA 1
ATOM 3438 C C . ASN D 1 3 ? 24.221 14.642 -42.698 1.00 120.62 3 ASN D C 1
ATOM 3439 O O . ASN D 1 3 ? 23.490 13.750 -43.130 1.00 126.95 3 ASN D O 1
ATOM 3444 N N . THR D 1 4 ? 24.650 14.640 -41.436 1.00 117.25 4 THR D N 1
ATOM 3445 C CA . THR D 1 4 ? 24.066 13.729 -40.434 1.00 116.58 4 THR D CA 1
ATOM 3446 C C . THR D 1 4 ? 23.398 14.546 -39.290 1.00 117.70 4 THR D C 1
ATOM 3447 O O . THR D 1 4 ? 23.949 15.551 -38.821 1.00 120.36 4 THR D O 1
ATOM 3449 N N . LEU D 1 5 ? 22.185 14.153 -38.889 1.00 119.55 5 LEU D N 1
ATOM 3450 C CA . LEU D 1 5 ? 21.570 14.623 -37.622 1.00 113.55 5 LEU D CA 1
ATOM 3451 C C . LEU D 1 5 ? 21.426 13.377 -36.732 1.00 106.24 5 LEU D C 1
ATOM 3452 O O . LEU D 1 5 ? 20.907 12.352 -37.176 1.00 106.14 5 LEU D O 1
ATOM 3454 N N . GLN D 1 6 ? 21.917 13.439 -35.500 1.00 102.12 6 GLN D N 1
ATOM 3455 C CA . GLN D 1 6 ? 21.803 12.290 -34.599 1.00 105.60 6 GLN D CA 1
ATOM 3456 C C . GLN D 1 6 ? 20.361 12.156 -34.065 1.00 108.88 6 GLN D C 1
ATOM 3457 O O . GLN D 1 6 ? 19.593 13.143 -34.020 1.00 94.86 6 GLN D O 1
ATOM 3463 N N . VAL D 1 7 ? 20.007 10.918 -33.715 1.00 106.75 7 VAL D N 1
ATOM 3464 C CA . VAL D 1 7 ? 18.715 10.573 -33.131 1.00 106.99 7 VAL D CA 1
ATOM 3465 C C . VAL D 1 7 ? 18.916 9.488 -32.063 1.00 107.24 7 VAL D C 1
ATOM 3466 O O . VAL D 1 7 ? 19.652 8.518 -32.279 1.00 114.17 7 VAL D O 1
ATOM 3470 N N . ARG D 1 8 ? 18.258 9.665 -30.920 1.00 106.14 8 ARG D N 1
ATOM 3471 C CA . ARG D 1 8 ? 18.176 8.653 -29.869 1.00 103.81 8 ARG D CA 1
ATOM 3472 C C . ARG D 1 8 ? 16.732 8.192 -29.667 1.00 105.08 8 ARG D C 1
ATOM 3473 O O . ARG D 1 8 ? 15.849 9.008 -29.378 1.00 97.59 8 ARG D O 1
ATOM 3481 N N . LEU D 1 9 ? 16.487 6.892 -29.816 1.00 104.38 9 LEU D N 1
ATOM 3482 C CA . LEU D 1 9 ? 15.213 6.308 -29.396 1.00 104.32 9 LEU D CA 1
ATOM 3483 C C . LEU D 1 9 ? 15.299 6.107 -27.882 1.00 103.57 9 LEU D C 1
ATOM 3484 O O . LEU D 1 9 ? 16.080 5.282 -27.411 1.00 101.60 9 LEU D O 1
ATOM 3489 N N . LEU D 1 10 ? 14.509 6.873 -27.125 1.00 101.29 10 LEU D N 1
ATOM 3490 C CA . LEU D 1 10 ? 14.522 6.791 -25.655 1.00 98.06 10 LEU D CA 1
ATOM 3491 C C . LEU D 1 10 ? 13.751 5.574 -25.069 1.00 96.35 10 LEU D C 1
ATOM 3492 O O . LEU D 1 10 ? 13.735 5.413 -23.834 1.00 93.31 10 LEU D O 1
ATOM 3497 N N . SER D 1 11 ? 13.130 4.733 -25.917 1.00 91.82 11 SER D N 1
ATOM 3498 C CA . SER D 1 11 ? 12.384 3.545 -25.434 1.00 95.17 11 SER D CA 1
ATOM 3499 C C . SER D 1 11 ? 11.997 2.516 -26.517 1.00 99.49 11 SER D C 1
ATOM 3500 O O . SER D 1 11 ? 12.090 2.790 -27.729 1.00 99.12 11 SER D O 1
ATOM 3503 N N . GLU D 1 12 ? 11.531 1.348 -26.049 1.00 97.25 12 GLU D N 1
ATOM 3504 C CA . GLU D 1 12 ? 10.908 0.330 -26.903 1.00 101.21 12 GLU D CA 1
ATOM 3505 C C . GLU D 1 12 ? 9.638 0.836 -27.637 1.00 101.78 12 GLU D C 1
ATOM 3506 O O . GLU D 1 12 ? 9.165 0.179 -28.572 1.00 101.82 12 GLU D O 1
ATOM 3508 N N . ASN D 1 13 ? 9.104 1.999 -27.216 1.00 107.54 13 ASN D N 1
ATOM 3509 C CA . ASN D 1 13 ? 7.918 2.660 -27.833 1.00 96.54 13 ASN D CA 1
ATOM 3510 C C . ASN D 1 13 ? 8.237 3.817 -28.787 1.00 93.49 13 ASN D C 1
ATOM 3511 O O . ASN D 1 13 ? 7.346 4.299 -29.488 1.00 99.93 13 ASN D O 1
ATOM 3516 N N . ALA D 1 14 ? 9.479 4.296 -28.785 1.00 87.99 14 ALA D N 1
ATOM 3517 C CA . ALA D 1 14 ? 9.904 5.293 -29.766 1.00 87.15 14 ALA D CA 1
ATOM 3518 C C . ALA D 1 14 ? 10.075 4.644 -31.124 1.00 90.41 14 ALA D C 1
ATOM 3519 O O . ALA D 1 14 ? 10.369 3.449 -31.224 1.00 105.20 14 ALA D O 1
ATOM 3521 N N . ARG D 1 15 ? 9.878 5.442 -32.166 1.00 94.81 15 ARG D N 1
ATOM 3522 C CA . ARG D 1 15 ? 10.125 5.040 -33.551 1.00 99.01 15 ARG D CA 1
ATOM 3523 C C . ARG D 1 15 ? 10.925 6.163 -34.252 1.00 99.89 15 ARG D C 1
ATOM 3524 O O . ARG D 1 15 ? 10.621 7.347 -34.100 1.00 97.32 15 ARG D O 1
ATOM 3532 N N . MET D 1 16 ? 11.962 5.783 -34.999 1.00 101.84 16 MET D N 1
ATOM 3533 C CA . MET D 1 16 ? 12.741 6.735 -35.804 1.00 98.92 16 MET D CA 1
ATOM 3534 C C . MET D 1 16 ? 11.827 7.647 -36.639 1.00 89.89 16 MET D C 1
ATOM 3535 O O . MET D 1 16 ? 10.823 7.191 -37.163 1.00 88.25 16 MET D O 1
ATOM 3540 N N . PRO D 1 17 ? 12.185 8.933 -36.764 1.00 86.53 17 PRO D N 1
ATOM 3541 C CA . PRO D 1 17 ? 11.588 9.839 -37.741 1.00 90.79 17 PRO D CA 1
ATOM 3542 C C . PRO D 1 17 ? 11.782 9.403 -39.201 1.00 97.99 17 PRO D C 1
ATOM 3543 O O . PRO D 1 17 ? 12.559 8.486 -39.462 1.00 101.33 17 PRO D O 1
ATOM 3547 N N . GLU D 1 18 ? 11.089 10.060 -40.139 1.00 100.05 18 GLU D N 1
ATOM 3548 C CA . GLU D 1 18 ? 10.842 9.481 -41.477 1.00 108.33 18 GLU D CA 1
ATOM 3549 C C . GLU D 1 18 ? 10.382 10.488 -42.554 1.00 109.30 18 GLU D C 1
ATOM 3550 O O . GLU D 1 18 ? 9.576 11.362 -42.265 1.00 101.16 18 GLU D O 1
ATOM 3556 N N . ARG D 1 19 ? 10.843 10.327 -43.798 1.00 123.19 19 ARG D N 1
ATOM 3557 C CA . ARG D 1 19 ? 10.464 11.233 -44.925 1.00 132.62 19 ARG D CA 1
ATOM 3558 C C . ARG D 1 19 ? 9.688 10.561 -46.099 1.00 139.16 19 ARG D C 1
ATOM 3559 O O . ARG D 1 19 ? 10.163 9.573 -46.687 1.00 122.39 19 ARG D O 1
ATOM 3567 N N . ASN D 1 20 ? 8.523 11.137 -46.453 1.00 141.99 20 ASN D N 1
ATOM 3568 C CA . ASN D 1 20 ? 7.618 10.593 -47.510 1.00 141.35 20 ASN D CA 1
ATOM 3569 C C . ASN D 1 20 ? 8.149 10.701 -48.957 1.00 138.90 20 ASN D C 1
ATOM 3570 O O . ASN D 1 20 ? 7.580 10.125 -49.896 1.00 127.04 20 ASN D O 1
ATOM 3572 N N . HIS D 1 21 ? 9.227 11.458 -49.130 1.00 138.64 21 HIS D N 1
ATOM 3573 C CA . HIS D 1 21 ? 9.884 11.592 -50.421 1.00 131.06 21 HIS D CA 1
ATOM 3574 C C . HIS D 1 21 ? 11.262 12.164 -50.210 1.00 129.58 21 HIS D C 1
ATOM 3575 O O . HIS D 1 21 ? 11.643 12.456 -49.073 1.00 128.15 21 HIS D O 1
ATOM 3577 N N . LYS D 1 22 ? 12.025 12.321 -51.293 1.00 128.80 22 LYS D N 1
ATOM 3578 C CA . LYS D 1 22 ? 13.360 12.938 -51.228 1.00 127.93 22 LYS D CA 1
ATOM 3579 C C . LYS D 1 22 ? 13.271 14.419 -50.838 1.00 127.34 22 LYS D C 1
ATOM 3580 O O . LYS D 1 22 ? 13.931 14.846 -49.895 1.00 120.61 22 LYS D O 1
ATOM 3582 N N . THR D 1 23 ? 12.449 15.197 -51.550 1.00 122.94 23 THR D N 1
ATOM 3583 C CA . THR D 1 23 ? 12.379 16.656 -51.336 1.00 125.80 23 THR D CA 1
ATOM 3584 C C . THR D 1 23 ? 11.148 17.078 -50.461 1.00 130.19 23 THR D C 1
ATOM 3585 O O . THR D 1 23 ? 10.470 18.083 -50.752 1.00 106.27 23 THR D O 1
ATOM 3589 N N . ASP D 1 24 ? 10.883 16.289 -49.405 1.00 124.44 24 ASP D N 1
ATOM 3590 C CA . ASP D 1 24 ? 9.953 16.656 -48.321 1.00 113.06 24 ASP D CA 1
ATOM 3591 C C . ASP D 1 24 ? 10.685 17.523 -47.278 1.00 107.91 24 ASP D C 1
ATOM 3592 O O . ASP D 1 24 ? 11.793 17.178 -46.836 1.00 107.79 24 ASP D O 1
ATOM 3597 N N . ALA D 1 25 ? 10.045 18.633 -46.894 1.00 101.79 25 ALA D N 1
ATOM 3598 C CA . ALA D 1 25 ? 10.586 19.635 -45.951 1.00 94.05 25 ALA D CA 1
ATOM 3599 C C . ALA D 1 25 ? 11.071 19.089 -44.612 1.00 96.03 25 ALA D C 1
ATOM 3600 O O . ALA D 1 25 ? 12.038 19.621 -44.034 1.00 106.83 25 ALA D O 1
ATOM 3602 N N . GLY D 1 26 ? 10.408 18.043 -44.115 1.00 91.54 26 GLY D N 1
ATOM 3603 C CA . GLY D 1 26 ? 10.665 17.559 -42.760 1.00 91.76 26 GLY D CA 1
ATOM 3604 C C . GLY D 1 26 ? 10.346 16.106 -42.467 1.00 90.32 26 GLY D C 1
ATOM 3605 O O . GLY D 1 26 ? 9.897 15.359 -43.326 1.00 91.96 26 GLY D O 1
ATOM 3606 N N . TYR D 1 27 ? 10.543 15.743 -41.207 1.00 90.32 27 TYR D N 1
ATOM 3607 C CA . TYR D 1 27 ? 10.521 14.360 -40.752 1.00 94.63 27 TYR D CA 1
ATOM 3608 C C . TYR D 1 27 ? 9.276 14.111 -39.936 1.00 90.76 27 TYR D C 1
ATOM 3609 O O . TYR D 1 27 ? 9.070 14.747 -38.881 1.00 88.50 27 TYR D O 1
ATOM 3618 N N . ASP D 1 28 ? 8.455 13.188 -40.428 1.00 88.28 28 ASP D N 1
ATOM 3619 C CA . ASP D 1 28 ? 7.261 12.730 -39.715 1.00 94.87 28 ASP D CA 1
ATOM 3620 C C . ASP D 1 28 ? 7.611 12.039 -38.361 1.00 89.07 28 ASP D C 1
ATOM 3621 O O . ASP D 1 28 ? 8.365 11.071 -38.322 1.00 84.13 28 ASP D O 1
ATOM 3626 N N . ILE D 1 29 ? 7.054 12.591 -37.272 1.00 85.09 29 ILE D N 1
ATOM 3627 C CA . ILE D 1 29 ? 7.282 12.166 -35.878 1.00 80.53 29 ILE D CA 1
ATOM 3628 C C . ILE D 1 29 ? 6.094 11.358 -35.346 1.00 83.61 29 ILE D C 1
ATOM 3629 O O . ILE D 1 29 ? 4.939 11.705 -35.632 1.00 77.83 29 ILE D O 1
ATOM 3634 N N . PHE D 1 30 ? 6.381 10.316 -34.550 1.00 86.61 30 PHE D N 1
ATOM 3635 C CA . PHE D 1 30 ? 5.360 9.382 -34.031 1.00 83.17 30 PHE D CA 1
ATOM 3636 C C . PHE D 1 30 ? 5.112 9.474 -32.521 1.00 81.87 30 PHE D C 1
ATOM 3637 O O . PHE D 1 30 ? 6.059 9.586 -31.728 1.00 82.32 30 PHE D O 1
ATOM 3645 N N . SER D 1 31 ? 3.837 9.435 -32.122 1.00 79.96 31 SER D N 1
ATOM 3646 C CA . SER D 1 31 ? 3.483 9.252 -30.704 1.00 77.50 31 SER D CA 1
ATOM 3647 C C . SER D 1 31 ? 4.140 7.968 -30.124 1.00 77.47 31 SER D C 1
ATOM 3648 O O . SER D 1 31 ? 4.083 6.915 -30.755 1.00 72.22 31 SER D O 1
ATOM 3651 N N . ALA D 1 32 ? 4.742 8.086 -28.936 1.00 78.38 32 ALA D N 1
ATOM 3652 C CA . ALA D 1 32 ? 5.157 6.933 -28.130 1.00 81.17 32 ALA D CA 1
ATOM 3653 C C . ALA D 1 32 ? 4.205 6.665 -26.941 1.00 81.95 32 ALA D C 1
ATOM 3654 O O . ALA D 1 32 ? 4.547 5.916 -26.043 1.00 76.04 32 ALA D O 1
ATOM 3656 N N . GLU D 1 33 ? 3.010 7.281 -26.941 1.00 90.54 33 GLU D N 1
ATOM 3657 C CA . GLU D 1 33 ? 1.962 6.985 -25.930 1.00 87.96 33 GLU D CA 1
ATOM 3658 C C . GLU D 1 33 ? 0.533 6.917 -26.498 1.00 87.73 33 GLU D C 1
ATOM 3659 O O . GLU D 1 33 ? 0.200 7.573 -27.502 1.00 84.67 33 GLU D O 1
ATOM 3665 N N . THR D 1 34 ? -0.289 6.087 -25.855 1.00 81.19 34 THR D N 1
ATOM 3666 C CA . THR D 1 34 ? -1.728 6.035 -26.136 1.00 82.84 34 THR D CA 1
ATOM 3667 C C . THR D 1 34 ? -2.405 6.977 -25.113 1.00 74.69 34 THR D C 1
ATOM 3668 O O . THR D 1 34 ? -2.210 6.817 -23.909 1.00 73.07 34 THR D O 1
ATOM 3672 N N . VAL D 1 35 ? -3.120 7.992 -25.618 1.00 72.05 35 VAL D N 1
ATOM 3673 C CA . VAL D 1 35 ? -3.798 9.025 -24.803 1.00 73.34 35 VAL D CA 1
ATOM 3674 C C . VAL D 1 35 ? -5.205 9.366 -25.315 1.00 70.37 35 VAL D C 1
ATOM 3675 O O . VAL D 1 35 ? -5.368 9.755 -26.467 1.00 71.87 35 VAL D O 1
ATOM 3679 N N . VAL D 1 36 ? -6.207 9.222 -24.440 1.00 76.09 36 VAL D N 1
ATOM 3680 C CA . VAL D 1 36 ? -7.568 9.761 -24.652 1.00 72.77 36 VAL D CA 1
ATOM 3681 C C . VAL D 1 36 ? -7.519 11.262 -24.364 1.00 64.64 36 VAL D C 1
ATOM 3682 O O . VAL D 1 36 ? -7.102 11.683 -23.275 1.00 62.10 36 VAL D O 1
ATOM 3686 N N . LEU D 1 37 ? -7.904 12.063 -25.354 1.00 61.40 37 LEU D N 1
ATOM 3687 C CA . LEU D 1 37 ? -7.916 13.512 -25.212 1.00 63.66 37 LEU D CA 1
ATOM 3688 C C . LEU D 1 37 ? -9.282 14.047 -25.642 1.00 61.37 37 LEU D C 1
ATOM 3689 O O . LEU D 1 37 ? -9.591 14.067 -26.830 1.00 59.70 37 LEU D O 1
ATOM 3694 N N . GLU D 1 38 ? -10.075 14.478 -24.661 1.00 61.02 38 GLU D N 1
ATOM 3695 C CA . GLU D 1 38 ? -11.477 14.850 -24.839 1.00 61.36 38 GLU D CA 1
ATOM 3696 C C . GLU D 1 38 ? -11.578 16.325 -25.092 1.00 59.72 38 GLU D C 1
ATOM 3697 O O . GLU D 1 38 ? -10.601 17.041 -24.883 1.00 53.09 38 GLU D O 1
ATOM 3703 N N . PRO D 1 39 ? -12.777 16.803 -25.502 1.00 54.57 39 PRO D N 1
ATOM 3704 C CA . PRO D 1 39 ? -12.858 18.227 -25.834 1.00 57.16 39 PRO D CA 1
ATOM 3705 C C . PRO D 1 39 ? -12.283 19.173 -24.783 1.00 54.65 39 PRO D C 1
ATOM 3706 O O . PRO D 1 39 ? -12.531 19.003 -23.574 1.00 55.54 39 PRO D O 1
ATOM 3710 N N . GLN D 1 40 ? -11.543 20.160 -25.287 1.00 54.30 40 GLN D N 1
ATOM 3711 C CA . GLN D 1 40 ? -10.853 21.223 -24.527 1.00 55.97 40 GLN D CA 1
ATOM 3712 C C . GLN D 1 40 ? -9.612 20.779 -23.687 1.00 53.65 40 GLN D C 1
ATOM 3713 O O . GLN D 1 40 ? -8.900 21.606 -23.114 1.00 56.08 40 GLN D O 1
ATOM 3719 N N . GLU D 1 41 ? -9.371 19.493 -23.609 1.00 54.62 41 GLU D N 1
ATOM 3720 C CA . GLU D 1 41 ? -8.198 18.979 -22.889 1.00 60.07 41 GLU D CA 1
ATOM 3721 C C . GLU D 1 41 ? -6.858 19.287 -23.591 1.00 60.39 41 GLU D C 1
ATOM 3722 O O . GLU D 1 41 ? -6.786 19.299 -24.825 1.00 54.50 41 GLU D O 1
ATOM 3728 N N . LYS D 1 42 ? -5.823 19.526 -22.775 1.00 59.77 42 LYS D N 1
ATOM 3729 C CA . LYS D 1 42 ? -4.435 19.747 -23.236 1.00 60.72 42 LYS D CA 1
ATOM 3730 C C . LYS D 1 42 ? -3.521 18.618 -22.762 1.00 63.51 42 LYS D C 1
ATOM 3731 O O . LYS D 1 42 ? -3.748 18.035 -21.703 1.00 64.79 42 LYS D O 1
ATOM 3737 N N . ALA D 1 43 ? -2.496 18.308 -23.551 1.00 59.90 43 ALA D N 1
ATOM 3738 C CA . ALA D 1 43 ? -1.473 17.319 -23.159 1.00 66.60 43 ALA D CA 1
ATOM 3739 C C . ALA D 1 43 ? -0.110 17.612 -23.862 1.00 65.78 43 ALA D C 1
ATOM 3740 O O . ALA D 1 43 ? -0.040 18.339 -24.862 1.00 66.00 43 ALA D O 1
ATOM 3742 N N . VAL D 1 44 ? 0.973 17.103 -23.287 1.00 67.78 44 VAL D N 1
ATOM 3743 C CA . VAL D 1 44 ? 2.251 17.000 -23.996 1.00 67.21 44 VAL D CA 1
ATOM 3744 C C . VAL D 1 44 ? 2.401 15.507 -24.244 1.00 67.92 44 VAL D C 1
ATOM 3745 O O . VAL D 1 44 ? 2.598 14.709 -23.303 1.00 68.80 44 VAL D O 1
ATOM 3749 N N . ILE D 1 45 ? 2.268 15.145 -25.513 1.00 69.35 45 ILE D N 1
ATOM 3750 C CA . ILE D 1 45 ? 2.374 13.772 -25.978 1.00 67.37 45 ILE D CA 1
ATOM 3751 C C . ILE D 1 45 ? 3.891 13.407 -26.158 1.00 79.80 45 ILE D C 1
ATOM 3752 O O . ILE D 1 45 ? 4.571 13.983 -27.026 1.00 74.84 45 ILE D O 1
ATOM 3756 N N . LYS D 1 46 ? 4.417 12.504 -25.299 1.00 78.68 46 LYS D N 1
ATOM 3757 C CA . LYS D 1 46 ? 5.803 11.931 -25.421 1.00 82.91 46 LYS D CA 1
ATOM 3758 C C . LYS D 1 46 ? 6.052 11.241 -26.779 1.00 78.04 46 LYS D C 1
ATOM 3759 O O . LYS D 1 46 ? 5.284 10.351 -27.178 1.00 80.29 46 LYS D O 1
ATOM 3762 N N . THR D 1 47 ? 7.112 11.647 -27.484 1.00 77.46 47 THR D N 1
ATOM 3763 C CA . THR D 1 47 ? 7.638 10.862 -28.653 1.00 81.02 47 THR D CA 1
ATOM 3764 C C . THR D 1 47 ? 8.650 9.723 -28.262 1.00 83.12 47 THR D C 1
ATOM 3765 O O . THR D 1 47 ? 8.796 8.722 -28.990 1.00 85.78 47 THR D O 1
ATOM 3769 N N . ASP D 1 48 ? 9.318 9.893 -27.113 1.00 86.44 48 ASP D N 1
ATOM 3770 C CA . ASP D 1 48 ? 10.496 9.098 -26.701 1.00 90.83 48 ASP D CA 1
ATOM 3771 C C . ASP D 1 48 ? 11.572 9.120 -27.796 1.00 90.77 48 ASP D C 1
ATOM 3772 O O . ASP D 1 48 ? 12.277 8.133 -28.016 1.00 98.87 48 ASP D O 1
ATOM 3777 N N . VAL D 1 49 ? 11.663 10.257 -28.489 1.00 87.39 49 VAL D N 1
ATOM 3778 C CA . VAL D 1 49 ? 12.708 10.522 -29.464 1.00 82.59 49 VAL D CA 1
ATOM 3779 C C . VAL D 1 49 ? 13.429 11.760 -28.948 1.00 88.49 49 VAL D C 1
ATOM 3780 O O . VAL D 1 49 ? 12.799 12.749 -28.535 1.00 84.72 49 VAL D O 1
ATOM 3784 N N . ALA D 1 50 ? 14.759 11.655 -28.920 1.00 90.36 50 ALA D N 1
ATOM 3785 C CA . ALA D 1 50 ? 15.639 12.766 -28.633 1.00 84.00 50 ALA D CA 1
ATOM 3786 C C . ALA D 1 50 ? 16.522 12.963 -29.857 1.00 91.28 50 ALA D C 1
ATOM 3787 O O . ALA D 1 50 ? 17.066 11.982 -30.380 1.00 91.21 50 ALA D O 1
ATOM 3789 N N . VAL D 1 51 ? 16.614 14.212 -30.334 1.00 95.17 51 VAL D N 1
ATOM 3790 C CA . VAL D 1 51 ? 17.497 14.603 -31.458 1.00 93.24 51 VAL D CA 1
ATOM 3791 C C . VAL D 1 51 ? 18.576 15.566 -30.968 1.00 99.02 51 VAL D C 1
ATOM 3792 O O . VAL D 1 51 ? 18.463 16.148 -29.879 1.00 96.26 51 VAL D O 1
ATOM 3796 N N . SER D 1 52 ? 19.621 15.723 -31.785 1.00 101.37 52 SER D N 1
ATOM 3797 C CA . SER D 1 52 ? 20.718 16.655 -31.502 1.00 100.40 52 SER D CA 1
ATOM 3798 C C . SER D 1 52 ? 20.886 17.583 -32.696 1.00 100.51 52 SER D C 1
ATOM 3799 O O . SER D 1 52 ? 21.587 17.279 -33.666 1.00 100.63 52 SER D O 1
ATOM 3802 N N . ILE D 1 53 ? 20.218 18.724 -32.606 1.00 103.20 53 ILE D N 1
ATOM 3803 C CA . ILE D 1 53 ? 20.189 19.690 -33.689 1.00 99.91 53 ILE D CA 1
ATOM 3804 C C . ILE D 1 53 ? 21.462 20.531 -33.523 1.00 96.35 53 ILE D C 1
ATOM 3805 O O . ILE D 1 53 ? 21.731 21.025 -32.425 1.00 86.15 53 ILE D O 1
ATOM 3810 N N . PRO D 1 54 ? 22.285 20.636 -34.586 1.00 99.84 54 PRO D N 1
ATOM 3811 C CA . PRO D 1 54 ? 23.563 21.371 -34.465 1.00 100.87 54 PRO D CA 1
ATOM 3812 C C . PRO D 1 54 ? 23.362 22.863 -34.224 1.00 96.34 54 PRO D C 1
ATOM 3813 O O . PRO D 1 54 ? 22.280 23.359 -34.504 1.00 96.33 54 PRO D O 1
ATOM 3817 N N . GLU D 1 55 ? 24.382 23.558 -33.708 1.00 95.67 55 GLU D N 1
ATOM 3818 C CA . GLU D 1 55 ? 24.350 25.027 -33.577 1.00 95.05 55 GLU D CA 1
ATOM 3819 C C . GLU D 1 55 ? 24.076 25.647 -34.961 1.00 90.45 55 GLU D C 1
ATOM 3820 O O . GLU D 1 55 ? 24.466 25.086 -35.990 1.00 93.29 55 GLU D O 1
ATOM 3822 N N . GLY D 1 56 ? 23.370 26.778 -34.974 1.00 89.21 56 GLY D N 1
ATOM 3823 C CA . GLY D 1 56 ? 22.978 27.472 -36.212 1.00 88.58 56 GLY D CA 1
ATOM 3824 C C . GLY D 1 56 ? 21.657 27.038 -36.860 1.00 85.61 56 GLY D C 1
ATOM 3825 O O . GLY D 1 56 ? 21.290 27.581 -37.906 1.00 84.72 56 GLY D O 1
ATOM 3826 N N . TYR D 1 57 ? 20.952 26.079 -36.236 1.00 87.87 57 TYR D N 1
ATOM 3827 C CA . TYR D 1 57 ? 19.620 25.586 -36.682 1.00 87.06 57 TYR D CA 1
ATOM 3828 C C . TYR D 1 57 ? 18.556 25.502 -35.561 1.00 84.17 57 TYR D C 1
ATOM 3829 O O . TYR D 1 57 ? 18.881 25.352 -34.382 1.00 83.44 57 TYR D O 1
ATOM 3838 N N . VAL D 1 58 ? 17.282 25.585 -35.955 1.00 81.24 58 VAL D N 1
ATOM 3839 C CA . VAL D 1 58 ? 16.135 25.373 -35.051 1.00 80.51 58 VAL D CA 1
ATOM 3840 C C . VAL D 1 58 ? 15.209 24.287 -35.619 1.00 76.97 58 VAL D C 1
ATOM 3841 O O . VAL D 1 58 ? 14.877 24.296 -36.798 1.00 73.16 58 VAL D O 1
ATOM 3845 N N . GLY D 1 59 ? 14.840 23.323 -34.781 1.00 77.44 59 GLY D N 1
ATOM 3846 C CA . GLY D 1 59 ? 13.808 22.356 -35.126 1.00 75.23 59 GLY D CA 1
ATOM 3847 C C . GLY D 1 59 ? 12.426 23.004 -34.917 1.00 76.85 59 GLY D C 1
ATOM 3848 O O . GLY D 1 59 ? 12.187 23.713 -33.917 1.00 66.12 59 GLY D O 1
ATOM 3849 N N . LEU D 1 60 ? 11.534 22.787 -35.884 1.00 75.59 60 LEU D N 1
ATOM 3850 C CA . LEU D 1 60 ? 10.114 23.165 -35.763 1.00 70.83 60 LEU D CA 1
ATOM 3851 C C . LEU D 1 60 ? 9.274 21.874 -35.659 1.00 72.54 60 LEU D C 1
ATOM 3852 O O . LEU D 1 60 ? 9.034 21.181 -36.685 1.00 66.19 60 LEU D O 1
ATOM 3857 N N . LEU D 1 61 ? 8.872 21.533 -34.423 1.00 67.41 61 LEU D N 1
ATOM 3858 C CA . LEU D 1 61 ? 7.938 20.428 -34.200 1.00 67.55 61 LEU D CA 1
ATOM 3859 C C . LEU D 1 61 ? 6.535 21.014 -34.476 1.00 68.97 61 LEU D C 1
ATOM 3860 O O . LEU D 1 61 ? 5.995 21.820 -33.680 1.00 71.81 61 LEU D O 1
ATOM 3865 N N . THR D 1 62 ? 5.980 20.624 -35.626 1.00 66.65 62 THR D N 1
ATOM 3866 C CA . THR D 1 62 ? 4.832 21.314 -36.252 1.00 68.79 62 THR D CA 1
ATOM 3867 C C . THR D 1 62 ? 3.751 20.321 -36.752 1.00 70.76 62 THR D C 1
ATOM 3868 O O . THR D 1 62 ? 3.971 19.088 -36.780 1.00 64.52 62 THR D O 1
ATOM 3872 N N . SER D 1 63 ? 2.580 20.864 -37.119 1.00 68.34 63 SER D N 1
ATOM 3873 C CA . SER D 1 63 ? 1.430 20.041 -37.522 1.00 60.30 63 SER D CA 1
ATOM 3874 C C . SER D 1 63 ? 1.608 19.433 -38.916 1.00 63.25 63 SER D C 1
ATOM 3875 O O . SER D 1 63 ? 2.346 19.954 -39.750 1.00 64.97 63 SER D O 1
ATOM 3878 N N . ARG D 1 64 ? 0.928 18.311 -39.128 1.00 60.78 64 ARG D N 1
ATOM 3879 C CA . ARG D 1 64 ? 0.602 17.800 -40.454 1.00 65.86 64 ARG D CA 1
ATOM 3880 C C . ARG D 1 64 ? -0.732 18.378 -40.934 1.00 65.79 64 ARG D C 1
ATOM 3881 O O . ARG D 1 64 ? -1.650 18.573 -40.139 1.00 67.27 64 ARG D O 1
ATOM 3889 N N . SER D 1 65 ? -0.813 18.692 -42.222 1.00 69.68 65 SER D N 1
ATOM 3890 C CA . SER D 1 65 ? -2.017 19.307 -42.801 1.00 72.02 65 SER D CA 1
ATOM 3891 C C . SER D 1 65 ? -3.244 18.407 -42.682 1.00 69.02 65 SER D C 1
ATOM 3892 O O . SER D 1 65 ? -4.330 18.915 -42.457 1.00 74.93 65 SER D O 1
ATOM 3895 N N . GLY D 1 66 ? -3.074 17.089 -42.807 1.00 69.80 66 GLY D N 1
ATOM 3896 C CA . GLY D 1 66 ? -4.187 16.131 -42.711 1.00 70.50 66 GLY D CA 1
ATOM 3897 C C . GLY D 1 66 ? -4.857 16.093 -41.328 1.00 74.59 66 GLY D C 1
ATOM 3898 O O . GLY D 1 66 ? -6.103 16.247 -41.204 1.00 65.83 66 GLY D O 1
ATOM 3899 N N . VAL D 1 67 ? -4.042 15.894 -40.289 1.00 66.36 67 VAL D N 1
ATOM 3900 C CA . VAL D 1 67 ? -4.556 15.834 -38.904 1.00 66.47 67 VAL D CA 1
ATOM 3901 C C . VAL D 1 67 ? -5.200 17.190 -38.524 1.00 67.37 67 VAL D C 1
ATOM 3902 O O . VAL D 1 67 ? -6.349 17.242 -38.122 1.00 68.31 67 VAL D O 1
ATOM 3906 N N . SER D 1 68 ? -4.424 18.261 -38.658 1.00 65.92 68 SER D N 1
ATOM 3907 C CA . SER D 1 68 ? -4.862 19.636 -38.480 1.00 68.03 68 SER D CA 1
ATOM 3908 C C . SER D 1 68 ? -6.203 20.010 -39.191 1.00 67.13 68 SER D C 1
ATOM 3909 O O . SER D 1 68 ? -7.130 20.541 -38.558 1.00 60.44 68 SER D O 1
ATOM 3912 N N . SER D 1 69 ? -6.281 19.745 -40.501 1.00 61.31 69 SER D N 1
ATOM 3913 C CA . SER D 1 69 ? -7.465 20.080 -41.314 1.00 63.09 69 SER D CA 1
ATOM 3914 C C . SER D 1 69 ? -8.715 19.216 -41.023 1.00 63.16 69 SER D C 1
ATOM 3915 O O . SER D 1 69 ? -9.833 19.715 -41.081 1.00 61.99 69 SER D O 1
ATOM 3918 N N . LYS D 1 70 ? -8.496 17.948 -40.683 1.00 63.08 70 LYS D N 1
ATOM 3919 C CA . LYS D 1 70 ? -9.531 16.927 -40.548 1.00 65.00 70 LYS D CA 1
ATOM 3920 C C . LYS D 1 70 ? -9.969 16.678 -39.100 1.00 64.24 70 LYS D C 1
ATOM 3921 O O . LYS D 1 70 ? -11.010 16.079 -38.852 1.00 63.45 70 LYS D O 1
ATOM 3926 N N . THR D 1 71 ? -9.159 17.105 -38.133 1.00 65.41 71 THR D N 1
ATOM 3927 C CA . THR D 1 71 ? -9.477 16.877 -36.736 1.00 61.35 71 THR D CA 1
ATOM 3928 C C . THR D 1 71 ? -9.430 18.209 -35.945 1.00 59.18 71 THR D C 1
ATOM 3929 O O . THR D 1 71 ? -9.016 19.265 -36.454 1.00 63.79 71 THR D O 1
ATOM 3933 N N . HIS D 1 72 ? -9.887 18.134 -34.700 1.00 54.46 72 HIS D N 1
ATOM 3934 C CA . HIS D 1 72 ? -9.833 19.230 -33.737 1.00 53.66 72 HIS D CA 1
ATOM 3935 C C . HIS D 1 72 ? -8.524 19.269 -32.958 1.00 55.79 72 HIS D C 1
ATOM 3936 O O . HIS D 1 72 ? -8.381 20.041 -31.987 1.00 57.04 72 HIS D O 1
ATOM 3943 N N . LEU D 1 73 ? -7.551 18.450 -33.371 1.00 59.17 73 LEU D N 1
ATOM 3944 C CA . LEU D 1 73 ? -6.246 18.376 -32.698 1.00 61.08 73 LEU D CA 1
ATOM 3945 C C . LEU D 1 73 ? -5.333 19.515 -33.170 1.00 57.35 73 LEU D C 1
ATOM 3946 O O . LEU D 1 73 ? -4.966 19.603 -34.329 1.00 59.15 73 LEU D O 1
ATOM 3951 N N . VAL D 1 74 ? -5.040 20.419 -32.243 1.00 55.77 74 VAL D N 1
ATOM 3952 C CA . VAL D 1 74 ? -4.259 21.636 -32.518 1.00 59.37 74 VAL D CA 1
ATOM 3953 C C . VAL D 1 74 ? -2.889 21.510 -31.841 1.00 55.93 74 VAL D C 1
ATOM 3954 O O . VAL D 1 74 ? -2.784 21.507 -30.630 1.00 56.78 74 VAL D O 1
ATOM 3958 N N . ILE D 1 75 ? -1.856 21.406 -32.650 1.00 57.42 75 ILE D N 1
ATOM 3959 C CA . ILE D 1 75 ? -0.469 21.253 -32.168 1.00 59.71 75 ILE D CA 1
ATOM 3960 C C . ILE D 1 75 ? 0.143 22.634 -32.222 1.00 62.00 75 ILE D C 1
ATOM 3961 O O . ILE D 1 75 ? 0.113 23.294 -33.296 1.00 59.79 75 ILE D O 1
ATOM 3966 N N . GLU D 1 76 ? 0.646 23.096 -31.063 1.00 58.74 76 GLU D N 1
ATOM 3967 C CA . GLU D 1 76 ? 1.422 24.351 -31.008 1.00 61.48 76 GLU D CA 1
ATOM 3968 C C . GLU D 1 76 ? 2.876 24.098 -31.473 1.00 62.00 76 GLU D C 1
ATOM 3969 O O . GLU D 1 76 ? 3.581 23.226 -30.933 1.00 61.94 76 GLU D O 1
ATOM 3975 N N . THR D 1 77 ? 3.296 24.851 -32.486 1.00 63.85 77 THR D N 1
ATOM 3976 C CA . THR D 1 77 ? 4.599 24.609 -33.109 1.00 67.95 77 THR D CA 1
ATOM 3977 C C . THR D 1 77 ? 5.703 24.870 -32.054 1.00 67.20 77 THR D C 1
ATOM 3978 O O . THR D 1 77 ? 5.771 25.964 -31.459 1.00 62.59 77 THR D O 1
ATOM 3982 N N . GLY D 1 78 ? 6.491 23.819 -31.795 1.00 67.75 78 GLY D N 1
ATOM 3983 C CA . GLY D 1 78 ? 7.598 23.825 -30.834 1.00 70.15 78 GLY D CA 1
ATOM 3984 C C . GLY D 1 78 ? 8.975 24.140 -31.431 1.00 68.86 78 GLY D C 1
ATOM 3985 O O . GLY D 1 78 ? 9.377 23.535 -32.417 1.00 64.89 78 GLY D O 1
ATOM 3986 N N . LYS D 1 79 ? 9.685 25.093 -30.811 1.00 67.59 79 LYS D N 1
ATOM 3987 C CA . LYS D 1 79 ? 10.995 25.573 -31.279 1.00 65.42 79 LYS D CA 1
ATOM 3988 C C . LYS D 1 79 ? 12.010 24.779 -30.557 1.00 66.06 79 LYS D C 1
ATOM 3989 O O . LYS D 1 79 ? 12.240 25.018 -29.382 1.00 67.20 79 LYS D O 1
ATOM 3995 N N . ILE D 1 80 ? 12.586 23.811 -31.274 1.00 70.19 80 ILE D N 1
ATOM 3996 C CA . ILE D 1 80 ? 13.479 22.809 -30.720 1.00 74.38 80 ILE D CA 1
ATOM 3997 C C . ILE D 1 80 ? 14.938 23.305 -30.931 1.00 75.23 80 ILE D C 1
ATOM 3998 O O . ILE D 1 80 ? 15.430 23.441 -32.057 1.00 78.23 80 ILE D O 1
ATOM 4002 N N . ASP D 1 81 ? 15.591 23.601 -29.810 1.00 75.32 81 ASP D N 1
ATOM 4003 C CA . ASP D 1 81 ? 16.836 24.362 -29.759 1.00 80.04 81 ASP D CA 1
ATOM 4004 C C . ASP D 1 81 ? 18.032 23.495 -30.063 1.00 79.82 81 ASP D C 1
ATOM 4005 O O . ASP D 1 81 ? 18.007 22.266 -29.879 1.00 77.38 81 ASP D O 1
ATOM 4010 N N . ALA D 1 82 ? 19.074 24.161 -30.553 1.00 89.68 82 ALA D N 1
ATOM 4011 C CA . ALA D 1 82 ? 20.393 23.539 -30.731 1.00 91.52 82 ALA D CA 1
ATOM 4012 C C . ALA D 1 82 ? 20.849 23.015 -29.369 1.00 89.20 82 ALA D C 1
ATOM 4013 O O . ALA D 1 82 ? 20.738 23.722 -28.351 1.00 88.44 82 ALA D O 1
ATOM 4015 N N . GLY D 1 83 ? 21.273 21.755 -29.342 1.00 94.40 83 GLY D N 1
ATOM 4016 C CA . GLY D 1 83 ? 21.773 21.131 -28.118 1.00 100.93 83 GLY D CA 1
ATOM 4017 C C . GLY D 1 83 ? 20.729 20.692 -27.097 1.00 110.70 83 GLY D C 1
ATOM 4018 O O . GLY D 1 83 ? 21.114 20.197 -26.035 1.00 115.01 83 GLY D O 1
ATOM 4019 N N . TYR D 1 84 ? 19.427 20.876 -27.387 1.00 110.56 84 TYR D N 1
ATOM 4020 C CA . TYR D 1 84 ? 18.355 20.283 -26.558 1.00 101.31 84 TYR D CA 1
ATOM 4021 C C . TYR D 1 84 ? 18.313 18.795 -26.911 1.00 98.08 84 TYR D C 1
ATOM 4022 O O . TYR D 1 84 ? 17.958 18.425 -28.047 1.00 96.83 84 TYR D O 1
ATOM 4031 N N . HIS D 1 85 ? 18.681 17.965 -25.932 1.00 99.01 85 HIS D N 1
ATOM 4032 C CA . HIS D 1 85 ? 18.906 16.529 -26.136 1.00 103.76 85 HIS D CA 1
ATOM 4033 C C . HIS D 1 85 ? 17.790 15.692 -25.584 1.00 97.70 85 HIS D C 1
ATOM 4034 O O . HIS D 1 85 ? 17.828 14.468 -25.681 1.00 95.62 85 HIS D O 1
ATOM 4041 N N . GLY D 1 86 ? 16.767 16.350 -25.033 1.00 102.84 86 GLY D N 1
ATOM 4042 C CA . GLY D 1 86 ? 15.668 15.671 -24.350 1.00 94.25 86 GLY D CA 1
ATOM 4043 C C . GLY D 1 86 ? 14.615 15.019 -25.236 1.00 89.46 86 GLY D C 1
ATOM 4044 O O . GLY D 1 86 ? 14.692 15.054 -26.490 1.00 82.71 86 GLY D O 1
ATOM 4045 N N . ASN D 1 87 ? 13.656 14.402 -24.539 1.00 88.25 87 ASN D N 1
ATOM 4046 C CA . ASN D 1 87 ? 12.433 13.834 -25.114 1.00 89.82 87 ASN D CA 1
ATOM 4047 C C . ASN D 1 87 ? 11.620 14.929 -25.823 1.00 83.53 87 ASN D C 1
ATOM 4048 O O . ASN D 1 87 ? 11.289 15.955 -25.225 1.00 79.64 87 ASN D O 1
ATOM 4053 N N . LEU D 1 88 ? 11.337 14.725 -27.107 1.00 85.45 88 LEU D N 1
ATOM 4054 C CA . LEU D 1 88 ? 10.546 15.682 -27.875 1.00 83.40 88 LEU D CA 1
ATOM 4055 C C . LEU D 1 88 ? 9.044 15.515 -27.507 1.00 80.86 88 LEU D C 1
ATOM 4056 O O . LEU D 1 88 ? 8.455 14.435 -27.706 1.00 75.45 88 LEU D O 1
ATOM 4061 N N . GLY D 1 89 ? 8.453 16.580 -26.947 1.00 71.77 89 GLY D N 1
ATOM 4062 C CA . GLY D 1 89 ? 7.033 16.586 -26.508 1.00 70.79 89 GLY D CA 1
ATOM 4063 C C . GLY D 1 89 ? 6.143 17.302 -27.518 1.00 66.65 89 GLY D C 1
ATOM 4064 O O . GLY D 1 89 ? 6.423 18.442 -27.865 1.00 65.89 89 GLY D O 1
ATOM 4065 N N . ILE D 1 90 ? 5.106 16.632 -28.036 1.00 67.36 90 ILE D N 1
ATOM 4066 C CA . ILE D 1 90 ? 4.134 17.306 -28.926 1.00 67.25 90 ILE D CA 1
ATOM 4067 C C . ILE D 1 90 ? 3.061 18.070 -28.073 1.00 68.22 90 ILE D C 1
ATOM 4068 O O . ILE D 1 90 ? 2.272 17.477 -27.336 1.00 60.81 90 ILE D O 1
ATOM 4073 N N . ASN D 1 91 ? 3.073 19.393 -28.160 1.00 64.77 91 ASN D N 1
ATOM 4074 C CA . ASN D 1 91 ? 2.197 20.239 -27.327 1.00 64.81 91 ASN D CA 1
ATOM 4075 C C . ASN D 1 91 ? 0.790 20.412 -27.997 1.00 65.81 91 ASN D C 1
ATOM 4076 O O . ASN D 1 91 ? 0.619 21.214 -28.926 1.00 68.09 91 ASN D O 1
ATOM 4081 N N . ILE D 1 92 ? -0.194 19.636 -27.511 1.00 62.15 92 ILE D N 1
ATOM 4082 C CA . ILE D 1 92 ? -1.477 19.400 -28.224 1.00 65.40 92 ILE D CA 1
ATOM 4083 C C . ILE D 1 92 ? -2.727 19.752 -27.362 1.00 60.65 92 ILE D C 1
ATOM 4084 O O . ILE D 1 92 ? -2.746 19.533 -26.148 1.00 56.64 92 ILE D O 1
ATOM 4089 N N . LYS D 1 93 ? -3.754 20.290 -28.022 1.00 59.43 93 LYS D N 1
ATOM 4090 C CA . LYS D 1 93 ? -5.083 20.554 -27.420 1.00 60.89 93 LYS D CA 1
ATOM 4091 C C . LYS D 1 93 ? -6.178 19.990 -28.315 1.00 56.51 93 LYS D C 1
ATOM 4092 O O . LYS D 1 93 ? -6.083 20.074 -29.539 1.00 57.25 93 LYS D O 1
ATOM 4098 N N . ASN D 1 94 ? -7.202 19.392 -27.714 1.00 54.22 94 ASN D N 1
ATOM 4099 C CA . ASN D 1 94 ? -8.418 19.076 -28.461 1.00 53.44 94 ASN D CA 1
ATOM 4100 C C . ASN D 1 94 ? -9.265 20.335 -28.310 1.00 53.03 94 ASN D C 1
ATOM 4101 O O . ASN D 1 94 ? -9.722 20.609 -27.224 1.00 52.34 94 ASN D O 1
ATOM 4106 N N . ASP D 1 95 ? -9.382 21.128 -29.383 1.00 52.27 95 ASP D N 1
ATOM 4107 C CA . ASP D 1 95 ? -10.093 22.410 -29.347 1.00 51.26 95 ASP D CA 1
ATOM 4108 C C . ASP D 1 95 ? -11.534 22.283 -29.819 1.00 51.93 95 ASP D C 1
ATOM 4109 O O . ASP D 1 95 ? -12.165 23.301 -30.135 1.00 50.57 95 ASP D O 1
ATOM 4114 N N . ALA D 1 96 ? -12.042 21.043 -29.879 1.00 52.50 96 ALA D N 1
ATOM 4115 C CA . ALA D 1 96 ? -13.501 20.826 -29.984 1.00 56.55 96 ALA D CA 1
ATOM 4116 C C . ALA D 1 96 ? -14.216 21.452 -28.783 1.00 59.95 96 ALA D C 1
ATOM 4117 O O . ALA D 1 96 ? -13.661 21.507 -27.684 1.00 60.17 96 ALA D O 1
ATOM 4119 N N . ILE D 1 97 ? -15.441 21.940 -28.992 1.00 66.66 97 ILE D N 1
ATOM 4120 C CA . ILE D 1 97 ? -16.299 22.385 -27.884 1.00 61.17 97 ILE D CA 1
ATOM 4121 C C . ILE D 1 97 ? -16.883 21.128 -27.211 1.00 62.89 97 ILE D C 1
ATOM 4122 O O . ILE D 1 97 ? -17.101 20.120 -27.881 1.00 66.17 97 ILE D O 1
ATOM 4127 N N . ALA D 1 98 ? -17.106 21.203 -25.890 1.00 66.16 98 ALA D N 1
ATOM 4128 C CA . ALA D 1 98 ? -17.646 20.093 -25.062 1.00 76.89 98 ALA D CA 1
ATOM 4129 C C . ALA D 1 98 ? -19.063 19.566 -25.450 1.00 80.22 98 ALA D C 1
ATOM 4130 O O . ALA D 1 98 ? -19.987 20.339 -25.777 1.00 74.65 98 ALA D O 1
ATOM 4132 N N . SER D 1 99 ? -19.192 18.230 -25.365 1.00 88.81 99 SER D N 1
ATOM 4133 C CA . SER D 1 99 ? -20.405 17.475 -25.730 1.00 96.79 99 SER D CA 1
ATOM 4134 C C . SER D 1 99 ? -21.566 17.735 -24.764 1.00 99.88 99 SER D C 1
ATOM 4135 O O . SER D 1 99 ? -22.722 17.418 -25.093 1.00 95.38 99 SER D O 1
ATOM 4137 N N . ASN D 1 100 ? -21.244 18.294 -23.582 1.00 101.39 100 ASN D N 1
ATOM 4138 C CA . ASN D 1 100 ? -22.219 18.608 -22.528 1.00 101.88 100 ASN D CA 1
ATOM 4139 C C . ASN D 1 100 ? -22.816 17.317 -21.908 1.00 97.72 100 ASN D C 1
ATOM 4140 O O . ASN D 1 100 ? -23.867 17.342 -21.268 1.00 93.32 100 ASN D O 1
ATOM 4142 N N . GLY D 1 101 ? -22.117 16.195 -22.099 1.00 100.06 101 GLY D N 1
ATOM 4143 C CA . GLY D 1 101 ? -22.573 14.881 -21.646 1.00 92.33 101 GLY D CA 1
ATOM 4144 C C . GLY D 1 101 ? -23.058 13.889 -22.705 1.00 87.77 101 GLY D C 1
ATOM 4145 O O . GLY D 1 101 ? -23.335 12.756 -22.331 1.00 86.27 101 GLY D O 1
ATOM 4146 N N . TYR D 1 102 ? -23.205 14.281 -23.992 1.00 89.03 102 TYR D N 1
ATOM 4147 C CA . TYR D 1 102 ? -23.596 13.315 -25.081 1.00 88.44 102 TYR D CA 1
ATOM 4148 C C . TYR D 1 102 ? -22.447 12.326 -25.253 1.00 75.05 102 TYR D C 1
ATOM 4149 O O . TYR D 1 102 ? -21.309 12.744 -25.446 1.00 76.15 102 TYR D O 1
ATOM 4151 N N . ILE D 1 103 ? -22.746 11.035 -25.130 1.00 71.98 103 ILE D N 1
ATOM 4152 C CA . ILE D 1 103 ? -21.737 9.964 -25.266 1.00 72.88 103 ILE D CA 1
ATOM 4153 C C . ILE D 1 103 ? -22.077 8.949 -26.402 1.00 73.20 103 ILE D C 1
ATOM 4154 O O . ILE D 1 103 ? -23.226 8.837 -26.832 1.00 75.49 103 ILE D O 1
ATOM 4159 N N . THR D 1 104 ? -21.034 8.282 -26.910 1.00 71.97 104 THR D N 1
ATOM 4160 C CA . THR D 1 104 ? -21.090 7.366 -28.069 1.00 72.32 104 THR D CA 1
ATOM 4161 C C . THR D 1 104 ? -19.946 6.339 -27.898 1.00 75.78 104 THR D C 1
ATOM 4162 O O . THR D 1 104 ? -18.846 6.691 -27.438 1.00 62.17 104 THR D O 1
ATOM 4166 N N . PRO D 1 105 ? -20.203 5.062 -28.239 1.00 77.02 105 PRO D N 1
ATOM 4167 C CA . PRO D 1 105 ? -19.209 3.972 -28.141 1.00 77.43 105 PRO D CA 1
ATOM 4168 C C . PRO D 1 105 ? -17.912 4.180 -28.943 1.00 75.34 105 PRO D C 1
ATOM 4169 O O . PRO D 1 105 ? -16.869 3.594 -28.607 1.00 76.13 105 PRO D O 1
ATOM 4173 N N . GLY D 1 106 ? -17.988 4.983 -29.999 1.00 71.87 106 GLY D N 1
ATOM 4174 C CA . GLY D 1 106 ? -16.837 5.231 -30.857 1.00 76.59 106 GLY D CA 1
ATOM 4175 C C . GLY D 1 106 ? -15.851 6.228 -30.282 1.00 78.39 106 GLY D C 1
ATOM 4176 O O . GLY D 1 106 ? -16.085 6.826 -29.230 1.00 75.44 106 GLY D O 1
ATOM 4177 N N . VAL D 1 107 ? -14.730 6.401 -30.969 1.00 78.58 107 VAL D N 1
ATOM 4178 C CA . VAL D 1 107 ? -13.786 7.460 -30.625 1.00 75.80 107 VAL D CA 1
ATOM 4179 C C . VAL D 1 107 ? -13.060 7.863 -31.918 1.00 71.74 107 VAL D C 1
ATOM 4180 O O . VAL D 1 107 ? -12.894 7.068 -32.829 1.00 78.51 107 VAL D O 1
ATOM 4184 N N . PHE D 1 108 ? -12.668 9.117 -32.003 1.00 71.06 108 PHE D N 1
ATOM 4185 C CA . PHE D 1 108 ? -12.005 9.612 -33.194 1.00 73.62 108 PHE D CA 1
ATOM 4186 C C . PHE D 1 108 ? -10.493 9.376 -33.137 1.00 72.57 108 PHE D C 1
ATOM 4187 O O . PHE D 1 108 ? -9.831 9.608 -32.115 1.00 65.19 108 PHE D O 1
ATOM 4195 N N . ASP D 1 109 ? -9.948 8.944 -34.263 1.00 76.69 109 ASP D N 1
ATOM 4196 C CA . ASP D 1 109 ? -8.508 8.896 -34.415 1.00 71.88 109 ASP D CA 1
ATOM 4197 C C . ASP D 1 109 ? -8.029 10.138 -35.164 1.00 74.73 109 ASP D C 1
ATOM 4198 O O . ASP D 1 109 ? -8.838 10.979 -35.607 1.00 68.81 109 ASP D O 1
ATOM 4203 N N . ILE D 1 110 ? -6.704 10.214 -35.313 1.00 72.10 110 ILE D N 1
ATOM 4204 C CA . ILE D 1 110 ? -6.025 11.347 -35.911 1.00 68.65 110 ILE D CA 1
ATOM 4205 C C . ILE D 1 110 ? -6.236 11.477 -37.433 1.00 68.92 110 ILE D C 1
ATOM 4206 O O . ILE D 1 110 ? -5.823 12.481 -38.022 1.00 68.73 110 ILE D O 1
ATOM 4211 N N . LYS D 1 111 ? -6.863 10.471 -38.058 1.00 71.89 111 LYS D N 1
ATOM 4212 C CA . LYS D 1 111 ? -7.332 10.543 -39.462 1.00 77.71 111 LYS D CA 1
ATOM 4213 C C . LYS D 1 111 ? -8.758 11.159 -39.602 1.00 81.76 111 LYS D C 1
ATOM 4214 O O . LYS D 1 111 ? -9.210 11.462 -40.719 1.00 77.55 111 LYS D O 1
ATOM 4216 N N . GLY D 1 112 ? -9.443 11.364 -38.473 1.00 74.88 112 GLY D N 1
ATOM 4217 C CA . GLY D 1 112 ? -10.841 11.792 -38.481 1.00 80.52 112 GLY D CA 1
ATOM 4218 C C . GLY D 1 112 ? -11.837 10.642 -38.645 1.00 77.85 112 GLY D C 1
ATOM 4219 O O . GLY D 1 112 ? -13.013 10.883 -38.877 1.00 80.83 112 GLY D O 1
ATOM 4220 N N . GLU D 1 113 ? -11.356 9.400 -38.543 1.00 85.16 113 GLU D N 1
ATOM 4221 C CA . GLU D 1 113 ? -12.191 8.180 -38.607 1.00 84.69 113 GLU D CA 1
ATOM 4222 C C . GLU D 1 113 ? -12.666 7.812 -37.195 1.00 74.61 113 GLU D C 1
ATOM 4223 O O . GLU D 1 113 ? -12.064 8.245 -36.226 1.00 71.01 113 GLU D O 1
ATOM 4229 N N . ILE D 1 114 ? -13.725 7.005 -37.0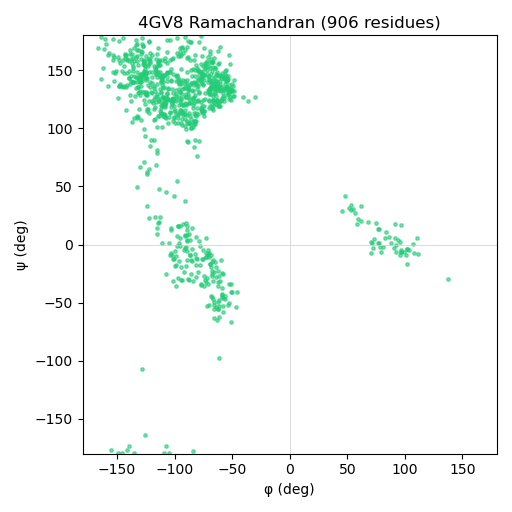94 1.00 73.46 114 ILE D N 1
ATOM 4230 C CA . ILE D 1 114 ? -14.253 6.519 -35.808 1.00 77.11 114 ILE D CA 1
ATOM 4231 C C . ILE D 1 114 ? -13.744 5.095 -35.507 1.00 76.72 114 ILE D C 1
ATOM 4232 O O . ILE D 1 114 ? -13.765 4.239 -36.387 1.00 85.83 114 ILE D O 1
ATOM 4237 N N . ASP D 1 115 ? -13.260 4.861 -34.273 1.00 84.52 115 ASP D N 1
ATOM 4238 C CA . ASP D 1 115 ? -12.792 3.514 -33.799 1.00 77.84 115 ASP D CA 1
ATOM 4239 C C . ASP D 1 115 ? -13.536 3.034 -32.545 1.00 77.93 115 ASP D C 1
ATOM 4240 O O . ASP D 1 115 ? -14.064 3.848 -31.792 1.00 81.61 115 ASP D O 1
ATOM 4245 N N . LEU D 1 116 ? -13.513 1.717 -32.317 1.00 82.65 116 LEU D N 1
ATOM 4246 C CA . LEU D 1 116 ? -14.049 1.064 -31.116 1.00 79.95 116 LEU D CA 1
ATOM 4247 C C . LEU D 1 116 ? -13.253 1.535 -29.900 1.00 81.61 116 LEU D C 1
ATOM 4248 O O . LEU D 1 116 ? -12.041 1.483 -29.929 1.00 87.72 116 LEU D O 1
ATOM 4250 N N . SER D 1 117 ? -13.916 2.021 -28.847 1.00 82.91 117 SER D N 1
ATOM 4251 C CA . SER D 1 117 ? -13.202 2.463 -27.633 1.00 84.29 117 SER D CA 1
ATOM 4252 C C . SER D 1 117 ? -13.402 1.468 -26.493 1.00 82.00 117 SER D C 1
ATOM 4253 O O . SER D 1 117 ? -14.299 0.633 -26.552 1.00 81.42 117 SER D O 1
ATOM 4256 N N . ASP D 1 118 ? -12.581 1.582 -25.445 1.00 85.48 118 ASP D N 1
ATOM 4257 C CA . ASP D 1 118 ? -12.810 0.838 -24.174 1.00 87.84 118 ASP D CA 1
ATOM 4258 C C . ASP D 1 118 ? -13.955 1.410 -23.260 1.00 80.80 118 ASP D C 1
ATOM 4259 O O . ASP D 1 118 ? -14.404 0.750 -22.307 1.00 75.11 118 ASP D O 1
ATOM 4264 N N . ALA D 1 119 ? -14.415 2.621 -23.573 1.00 74.65 119 ALA D N 1
ATOM 4265 C CA . ALA D 1 119 ? -15.480 3.290 -22.834 1.00 71.45 119 ALA D CA 1
ATOM 4266 C C . ALA D 1 119 ? -16.415 3.995 -23.821 1.00 70.40 119 ALA D C 1
ATOM 4267 O O . ALA D 1 119 ? -16.034 4.283 -24.954 1.00 74.78 119 ALA D O 1
ATOM 4269 N N . ILE D 1 120 ? -17.643 4.242 -23.374 1.00 68.19 120 ILE D N 1
ATOM 4270 C CA . ILE D 1 120 ? -18.610 5.039 -24.107 1.00 67.33 120 ILE D CA 1
ATOM 4271 C C . ILE D 1 120 ? -18.298 6.479 -23.692 1.00 67.43 120 ILE D C 1
ATOM 4272 O O . ILE D 1 120 ? -18.560 6.887 -22.559 1.00 64.04 120 ILE D O 1
ATOM 4277 N N . ARG D 1 121 ? -17.715 7.226 -24.628 1.00 67.92 121 ARG D N 1
ATOM 4278 C CA . ARG D 1 121 ? -17.049 8.487 -24.343 1.00 69.13 121 ARG D CA 1
ATOM 4279 C C . ARG D 1 121 ? -17.747 9.707 -24.971 1.00 72.27 121 ARG D C 1
ATOM 4280 O O . ARG D 1 121 ? -18.432 9.601 -25.998 1.00 65.32 121 ARG D O 1
ATOM 4288 N N . GLN D 1 122 ? -17.501 10.869 -24.360 1.00 66.62 122 GLN D N 1
ATOM 4289 C CA . GLN D 1 122 ? -18.024 12.134 -24.831 1.00 67.72 122 GLN D CA 1
ATOM 4290 C C . GLN D 1 122 ? -17.726 12.301 -26.288 1.00 64.80 122 GLN D C 1
ATOM 4291 O O . GLN D 1 122 ? -16.595 12.132 -26.716 1.00 66.70 122 GLN D O 1
ATOM 4297 N N . TYR D 1 123 ? -18.746 12.682 -27.039 1.00 64.01 123 TYR D N 1
ATOM 4298 C CA . TYR D 1 123 ? -18.587 12.979 -28.434 1.00 64.82 123 TYR D CA 1
ATOM 4299 C C . TYR D 1 123 ? -17.549 14.123 -28.637 1.00 59.49 123 TYR D C 1
ATOM 4300 O O . TYR D 1 123 ? -17.536 15.136 -27.898 1.00 63.89 123 TYR D O 1
ATOM 4309 N N . GLY D 1 124 ? -16.656 13.919 -29.619 1.00 59.89 124 GLY D N 1
ATOM 4310 C CA . GLY D 1 124 ? -15.553 14.846 -29.916 1.00 60.17 124 GLY D CA 1
ATOM 4311 C C . GLY D 1 124 ? -14.244 14.439 -29.248 1.00 59.81 124 GLY D C 1
ATOM 4312 O O . GLY D 1 124 ? -13.246 15.129 -29.357 1.00 57.54 124 GLY D O 1
ATOM 4313 N N . THR D 1 125 ? -14.275 13.310 -28.553 1.00 62.04 125 THR D N 1
ATOM 4314 C CA . THR D 1 125 ? -13.116 12.762 -27.893 1.00 62.94 125 THR D CA 1
ATOM 4315 C C . THR D 1 125 ? -12.280 12.015 -28.945 1.00 65.60 125 THR D C 1
ATOM 4316 O O . THR D 1 125 ? -12.824 11.282 -29.808 1.00 62.02 125 THR D O 1
ATOM 4320 N N . TYR D 1 126 ? -10.967 12.275 -28.896 1.00 66.74 126 TYR D N 1
ATOM 4321 C CA . TYR D 1 126 ? -9.944 11.543 -29.672 1.00 65.44 126 TYR D CA 1
ATOM 4322 C C . TYR D 1 126 ? -9.155 10.586 -28.810 1.00 63.76 126 TYR D C 1
ATOM 4323 O O . TYR D 1 126 ? -8.924 10.824 -27.631 1.00 63.97 126 TYR D O 1
ATOM 4332 N N . GLN D 1 127 ? -8.728 9.500 -29.436 1.00 73.03 127 GLN D N 1
ATOM 4333 C CA . GLN D 1 127 ? -7.700 8.628 -28.877 1.00 78.51 127 GLN D CA 1
ATOM 4334 C C . GLN D 1 127 ? -6.460 8.596 -29.806 1.00 77.47 127 GLN D C 1
ATOM 4335 O O . GLN D 1 127 ? -6.530 8.181 -30.973 1.00 71.87 127 GLN D O 1
ATOM 4341 N N . ILE D 1 128 ? -5.352 9.093 -29.260 1.00 76.10 128 ILE D N 1
ATOM 4342 C CA . ILE D 1 128 ? -4.060 9.132 -29.920 1.00 76.04 128 ILE D CA 1
ATOM 4343 C C . ILE D 1 128 ? -3.417 7.813 -29.531 1.00 78.30 128 ILE D C 1
ATOM 4344 O O . ILE D 1 128 ? -3.280 7.512 -28.342 1.00 73.22 128 ILE D O 1
ATOM 4349 N N . ASN D 1 129 ? -3.091 6.987 -30.520 1.00 77.63 129 ASN D N 1
ATOM 4350 C CA . ASN D 1 129 ? -2.455 5.701 -30.234 1.00 80.00 129 ASN D CA 1
ATOM 4351 C C . ASN D 1 129 ? -0.923 5.725 -30.421 1.00 75.50 129 ASN D C 1
ATOM 4352 O O . ASN D 1 129 ? -0.394 6.443 -31.296 1.00 69.25 129 ASN D O 1
ATOM 4357 N N . GLU D 1 130 ? -0.218 4.970 -29.568 1.00 75.22 130 GLU D N 1
ATOM 4358 C CA . GLU D 1 130 ? 1.218 4.715 -29.763 1.00 75.68 130 GLU D CA 1
ATOM 4359 C C . GLU D 1 130 ? 1.406 4.210 -31.181 1.00 74.97 130 GLU D C 1
ATOM 4360 O O . GLU D 1 130 ? 0.699 3.269 -31.620 1.00 73.73 130 GLU D O 1
ATOM 4366 N N . GLY D 1 131 ? 2.309 4.884 -31.904 1.00 76.33 131 GLY D N 1
ATOM 4367 C CA . GLY D 1 131 ? 2.572 4.608 -33.325 1.00 77.95 131 GLY D CA 1
ATOM 4368 C C . GLY D 1 131 ? 1.891 5.544 -34.305 1.00 78.00 131 GLY D C 1
ATOM 4369 O O . GLY D 1 131 ? 2.142 5.467 -35.505 1.00 73.01 131 GLY D O 1
ATOM 4370 N N . ASP D 1 132 ? 1.019 6.428 -33.802 1.00 82.41 132 ASP D N 1
ATOM 4371 C CA . ASP D 1 132 ? 0.358 7.409 -34.667 1.00 82.98 132 ASP D CA 1
ATOM 4372 C C . ASP D 1 132 ? 1.399 8.423 -35.192 1.00 77.92 132 ASP D C 1
ATOM 4373 O O . ASP D 1 132 ? 2.223 8.925 -34.436 1.00 70.70 132 ASP D O 1
ATOM 4378 N N . LYS D 1 133 ? 1.327 8.710 -36.488 1.00 74.22 133 LYS D N 1
ATOM 4379 C CA . LYS D 1 133 ? 2.153 9.719 -37.155 1.00 76.03 133 LYS D CA 1
ATOM 4380 C C . LYS D 1 133 ? 1.555 11.129 -36.900 1.00 75.32 133 LYS D C 1
ATOM 4381 O O . LYS D 1 133 ? 0.917 11.719 -37.769 1.00 76.91 133 LYS D O 1
ATOM 4387 N N . LEU D 1 134 ? 1.764 11.658 -35.700 1.00 78.89 134 LEU D N 1
ATOM 4388 C CA . LEU D 1 134 ? 1.054 12.861 -35.210 1.00 72.75 134 LEU D CA 1
ATOM 4389 C C . LEU D 1 134 ? 1.631 14.244 -35.616 1.00 71.07 134 LEU D C 1
ATOM 4390 O O . LEU D 1 134 ? 0.874 15.209 -35.731 1.00 65.75 134 LEU D O 1
ATOM 4395 N N . ALA D 1 135 ? 2.953 14.365 -35.792 1.00 67.03 135 ALA D N 1
ATOM 4396 C CA . ALA D 1 135 ? 3.564 15.657 -36.193 1.00 68.82 135 ALA D CA 1
ATOM 4397 C C . ALA D 1 135 ? 4.704 15.527 -37.236 1.00 67.03 135 ALA D C 1
ATOM 4398 O O . ALA D 1 135 ? 4.935 14.464 -37.795 1.00 68.37 135 ALA D O 1
ATOM 4400 N N . GLN D 1 136 ? 5.365 16.649 -37.517 1.00 72.43 136 GLN D N 1
ATOM 4401 C CA . GLN D 1 136 ? 6.614 16.671 -38.269 1.00 77.29 136 GLN D CA 1
ATOM 4402 C C . GLN D 1 136 ? 7.655 17.672 -37.714 1.00 77.58 136 GLN D C 1
ATOM 4403 O O . GLN D 1 136 ? 7.288 18.766 -37.232 1.00 71.78 136 GLN D O 1
ATOM 4409 N N . LEU D 1 137 ? 8.931 17.255 -37.781 1.00 76.47 137 LEU D N 1
ATOM 4410 C CA . LEU D 1 137 ? 10.130 18.073 -37.472 1.00 76.25 137 LEU D CA 1
ATOM 4411 C C . LEU D 1 137 ? 10.767 18.662 -38.747 1.00 78.15 137 LEU D C 1
ATOM 4412 O O . LEU D 1 137 ? 11.271 17.911 -39.597 1.00 83.30 137 LEU D O 1
ATOM 4414 N N . VAL D 1 138 ? 10.717 19.990 -38.882 1.00 76.51 138 VAL D N 1
ATOM 4415 C CA . VAL D 1 138 ? 11.324 20.733 -39.999 1.00 76.21 138 VAL D CA 1
ATOM 4416 C C . VAL D 1 138 ? 12.462 21.618 -39.447 1.00 83.29 138 VAL D C 1
ATOM 4417 O O . VAL D 1 138 ? 12.206 22.613 -38.714 1.00 75.21 138 VAL D O 1
ATOM 4421 N N . ILE D 1 139 ? 13.711 21.262 -39.787 1.00 84.12 139 ILE D N 1
ATOM 4422 C CA . ILE D 1 139 ? 14.883 22.036 -39.347 1.00 81.01 139 ILE D CA 1
ATOM 4423 C C . ILE D 1 139 ? 15.215 23.170 -40.341 1.00 78.47 139 ILE D C 1
ATOM 4424 O O . ILE D 1 139 ? 15.202 22.976 -41.568 1.00 76.63 139 ILE D O 1
ATOM 4429 N N . VAL D 1 140 ? 15.489 24.350 -39.783 1.00 72.62 140 VAL D N 1
ATOM 4430 C CA . VAL D 1 140 ? 15.622 25.611 -40.527 1.00 78.11 140 VAL D CA 1
ATOM 4431 C C . VAL D 1 140 ? 16.810 26.373 -39.935 1.00 83.70 140 VAL D C 1
ATOM 4432 O O . VAL D 1 140 ? 16.992 26.400 -38.704 1.00 85.74 140 VAL D O 1
ATOM 4436 N N . PRO D 1 141 ? 17.643 26.985 -40.789 1.00 85.40 141 PRO D N 1
ATOM 4437 C CA . PRO D 1 141 ? 18.736 27.717 -40.158 1.00 86.51 141 PRO D CA 1
ATOM 4438 C C . PRO D 1 141 ? 18.219 28.932 -39.410 1.00 83.76 141 PRO D C 1
ATOM 4439 O O . PRO D 1 141 ? 17.129 29.433 -39.691 1.00 82.65 141 PRO D O 1
ATOM 4443 N N . ILE D 1 142 ? 19.009 29.370 -38.444 1.00 74.93 142 ILE D N 1
ATOM 4444 C CA . ILE D 1 142 ? 18.726 30.578 -37.714 1.00 80.69 142 ILE D CA 1
ATOM 4445 C C . ILE D 1 142 ? 19.929 31.504 -37.741 1.00 77.80 142 ILE D C 1
ATOM 4446 O O . ILE D 1 142 ? 21.070 31.063 -37.934 1.00 83.35 142 ILE D O 1
ATOM 4451 N N . TRP D 1 143 ? 19.627 32.783 -37.527 1.00 82.21 143 TRP D N 1
ATOM 4452 C CA . TRP D 1 143 ? 20.583 33.830 -37.209 1.00 81.08 143 TRP D CA 1
ATOM 4453 C C . TRP D 1 143 ? 20.590 34.119 -35.713 1.00 84.12 143 TRP D C 1
ATOM 4454 O O . TRP D 1 143 ? 19.596 34.572 -35.147 1.00 76.22 143 TRP D O 1
ATOM 4465 N N . THR D 1 144 ? 21.721 33.855 -35.057 1.00 85.54 144 THR D N 1
ATOM 4466 C CA . THR D 1 144 ? 21.853 34.091 -33.625 1.00 92.93 144 THR D CA 1
ATOM 4467 C C . THR D 1 144 ? 22.912 35.173 -33.352 1.00 93.69 144 THR D C 1
ATOM 4468 O O . THR D 1 144 ? 23.981 34.894 -32.789 1.00 101.60 144 THR D O 1
ATOM 4472 N N . PRO D 1 145 ? 22.606 36.427 -33.740 1.00 87.25 145 PRO D N 1
ATOM 4473 C CA . PRO D 1 145 ? 23.486 37.516 -33.360 1.00 88.89 145 PRO D CA 1
ATOM 4474 C C . PRO D 1 145 ? 23.408 37.870 -31.868 1.00 91.93 145 PRO D C 1
ATOM 4475 O O . PRO D 1 145 ? 22.394 37.627 -31.191 1.00 84.28 145 PRO D O 1
ATOM 4479 N N . GLU D 1 146 ? 24.472 38.468 -31.356 1.00 92.80 146 GLU D N 1
ATOM 4480 C CA . GLU D 1 146 ? 24.341 39.219 -30.124 1.00 96.33 146 GLU D CA 1
ATOM 4481 C C . GLU D 1 146 ? 23.448 40.453 -30.414 1.00 88.80 146 GLU D C 1
ATOM 4482 O O . GLU D 1 146 ? 23.509 41.034 -31.502 1.00 80.46 146 GLU D O 1
ATOM 4488 N N . LEU D 1 147 ? 22.611 40.830 -29.448 1.00 84.49 147 LEU D N 1
ATOM 4489 C CA . LEU D 1 147 ? 21.853 42.087 -29.520 1.00 83.78 147 LEU D CA 1
ATOM 4490 C C . LEU D 1 147 ? 22.720 43.334 -29.235 1.00 82.86 147 LEU D C 1
ATOM 4491 O O . LEU D 1 147 ? 23.688 43.261 -28.473 1.00 87.90 147 LEU D O 1
ATOM 4496 N N . LYS D 1 148 ? 22.363 44.466 -29.853 1.00 81.81 148 LYS D N 1
ATOM 4497 C CA . LYS D 1 148 ? 22.999 45.772 -29.591 1.00 84.96 148 LYS D CA 1
ATOM 4498 C C . LYS D 1 148 ? 21.892 46.767 -29.246 1.00 82.22 148 LYS D C 1
ATOM 4499 O O . LYS D 1 148 ? 21.219 47.286 -30.140 1.00 72.29 148 LYS D O 1
ATOM 4503 N N . GLN D 1 149 ? 21.702 47.018 -27.950 1.00 79.41 149 GLN D N 1
ATOM 4504 C CA . GLN D 1 149 ? 20.786 48.080 -27.506 1.00 83.14 149 GLN D CA 1
ATOM 4505 C C . GLN D 1 149 ? 21.300 49.418 -28.035 1.00 81.88 149 GLN D C 1
ATOM 4506 O O . GLN D 1 149 ? 22.455 49.815 -27.756 1.00 79.53 149 GLN D O 1
ATOM 4512 N N . VAL D 1 150 ? 20.427 50.086 -28.790 1.00 73.08 150 VAL D N 1
ATOM 4513 C CA . VAL D 1 150 ? 20.731 51.345 -29.434 1.00 76.72 150 VAL D CA 1
ATOM 4514 C C . VAL D 1 150 ? 19.668 52.356 -29.062 1.00 80.10 150 VAL D C 1
ATOM 4515 O O . VAL D 1 150 ? 18.506 51.980 -28.836 1.00 79.88 150 VAL D O 1
ATOM 4519 N N . GLU D 1 151 ? 20.084 53.627 -28.946 1.00 83.22 151 GLU D N 1
ATOM 4520 C CA . GLU D 1 151 ? 19.146 54.734 -28.751 1.00 76.70 151 GLU D CA 1
ATOM 4521 C C . GLU D 1 151 ? 18.302 54.830 -30.016 1.00 70.98 151 GLU D C 1
ATOM 4522 O O . GLU D 1 151 ? 17.093 54.851 -29.913 1.00 78.72 151 GLU D O 1
ATOM 4524 N N . GLU D 1 152 ? 18.937 54.852 -31.189 1.00 78.04 152 GLU D N 1
ATOM 4525 C CA . GLU D 1 152 ? 18.246 54.956 -32.496 1.00 84.67 152 GLU D CA 1
ATOM 4526 C C . GLU D 1 152 ? 18.781 53.930 -33.466 1.00 77.76 152 GLU D C 1
ATOM 4527 O O . GLU D 1 152 ? 19.878 53.403 -33.253 1.00 72.94 152 GLU D O 1
ATOM 4533 N N . PHE D 1 153 ? 18.013 53.672 -34.534 1.00 78.94 153 PHE D N 1
ATOM 4534 C CA . PHE D 1 153 ? 18.468 52.799 -35.635 1.00 89.46 153 PHE D CA 1
ATOM 4535 C C . PHE D 1 153 ? 19.423 53.536 -36.614 1.00 89.55 153 PHE D C 1
ATOM 4536 O O . PHE D 1 153 ? 19.327 54.743 -36.816 1.00 96.61 153 PHE D O 1
ATOM 4544 N N . GLU D 1 154 ? 20.324 52.776 -37.224 1.00 100.53 154 GLU D N 1
ATOM 4545 C CA . GLU D 1 154 ? 21.256 53.273 -38.270 1.00 111.71 154 GLU D CA 1
ATOM 4546 C C . GLU D 1 154 ? 20.580 53.753 -39.595 1.00 106.07 154 GLU D C 1
ATOM 4547 O O . GLU D 1 154 ? 19.480 53.310 -39.994 1.00 94.33 154 GLU D O 1
ATOM 4553 N N . THR E 1 2 ? 16.376 30.604 -60.541 1.00 123.16 2 THR E N 1
ATOM 4554 C CA . THR E 1 2 ? 17.454 31.576 -60.215 1.00 126.91 2 THR E CA 1
ATOM 4555 C C . THR E 1 2 ? 16.972 32.395 -59.025 1.00 129.36 2 THR E C 1
ATOM 4556 O O . THR E 1 2 ? 17.057 31.935 -57.886 1.00 127.19 2 THR E O 1
ATOM 4558 N N . ASN E 1 3 ? 16.477 33.606 -59.304 1.00 129.49 3 ASN E N 1
ATOM 4559 C CA . ASN E 1 3 ? 15.689 34.417 -58.361 1.00 112.36 3 ASN E CA 1
ATOM 4560 C C . ASN E 1 3 ? 14.271 34.529 -58.934 1.00 112.60 3 ASN E C 1
ATOM 4561 O O . ASN E 1 3 ? 13.699 35.632 -59.015 1.00 104.18 3 ASN E O 1
ATOM 4566 N N . THR E 1 4 ? 13.730 33.373 -59.349 1.00 110.43 4 THR E N 1
ATOM 4567 C CA . THR E 1 4 ? 12.392 33.267 -59.947 1.00 105.16 4 THR E CA 1
ATOM 4568 C C . THR E 1 4 ? 11.577 32.129 -59.295 1.00 105.57 4 THR E C 1
ATOM 4569 O O . THR E 1 4 ? 12.085 31.013 -59.154 1.00 110.33 4 THR E O 1
ATOM 4573 N N . LEU E 1 5 ? 10.333 32.406 -58.884 1.00 100.40 5 LEU E N 1
ATOM 4574 C CA . LEU E 1 5 ? 9.423 31.334 -58.423 1.00 98.11 5 LEU E CA 1
ATOM 4575 C C . LEU E 1 5 ? 8.296 31.115 -59.428 1.00 90.29 5 LEU E C 1
ATOM 4576 O O . LEU E 1 5 ? 7.592 32.060 -59.800 1.00 92.41 5 LEU E O 1
ATOM 4581 N N . GLN E 1 6 ? 8.119 29.866 -59.852 1.00 88.99 6 GLN E N 1
ATOM 4582 C CA . GLN E 1 6 ? 7.044 29.526 -60.790 1.00 99.28 6 GLN E CA 1
ATOM 4583 C C . GLN E 1 6 ? 5.709 29.434 -60.058 1.00 94.09 6 GLN E C 1
ATOM 4584 O O . GLN E 1 6 ? 5.624 28.746 -59.030 1.00 81.53 6 GLN E O 1
ATOM 4590 N N . VAL E 1 7 ? 4.698 30.115 -60.623 1.00 90.02 7 VAL E N 1
ATOM 4591 C CA . VAL E 1 7 ? 3.308 30.110 -60.152 1.00 85.25 7 VAL E CA 1
ATOM 4592 C C . VAL E 1 7 ? 2.371 29.765 -61.321 1.00 84.65 7 VAL E C 1
ATOM 4593 O O . VAL E 1 7 ? 2.478 30.312 -62.420 1.00 82.55 7 VAL E O 1
ATOM 4597 N N . ARG E 1 8 ? 1.467 28.828 -61.074 1.00 86.62 8 ARG E N 1
ATOM 4598 C CA . ARG E 1 8 ? 0.370 28.519 -61.982 1.00 78.99 8 ARG E CA 1
ATOM 4599 C C . ARG E 1 8 ? -0.935 28.998 -61.354 1.00 79.25 8 ARG E C 1
ATOM 4600 O O . ARG E 1 8 ? -1.248 28.599 -60.250 1.00 81.43 8 ARG E O 1
ATOM 4608 N N . LEU E 1 9 ? -1.707 29.811 -62.067 1.00 80.17 9 LEU E N 1
ATOM 4609 C CA . LEU E 1 9 ? -3.067 30.143 -61.666 1.00 82.31 9 LEU E CA 1
ATOM 4610 C C . LEU E 1 9 ? -4.046 29.095 -62.218 1.00 81.90 9 LEU E C 1
ATOM 4611 O O . LEU E 1 9 ? -4.136 28.919 -63.421 1.00 87.63 9 LEU E O 1
ATOM 4616 N N . LEU E 1 10 ? -4.791 28.437 -61.330 1.00 79.06 10 LEU E N 1
ATOM 4617 C CA . LEU E 1 10 ? -5.599 27.254 -61.671 1.00 77.91 10 LEU E CA 1
ATOM 4618 C C . LEU E 1 10 ? -7.064 27.537 -62.088 1.00 80.31 10 LEU E C 1
ATOM 4619 O O . LEU E 1 10 ? -7.775 26.602 -62.456 1.00 78.00 10 LEU E O 1
ATOM 4624 N N . SER E 1 11 ? -7.514 28.796 -62.021 1.00 80.50 11 SER E N 1
ATOM 4625 C CA . SER E 1 11 ? -8.846 29.201 -62.544 1.00 74.84 11 SER E CA 1
ATOM 4626 C C . SER E 1 11 ? -8.905 30.711 -62.769 1.00 74.84 11 SER E C 1
ATOM 4627 O O . SER E 1 11 ? -7.939 31.428 -62.464 1.00 71.80 11 SER E O 1
ATOM 4630 N N . GLU E 1 12 ? -10.035 31.170 -63.300 1.00 75.70 12 GLU E N 1
ATOM 4631 C CA . GLU E 1 12 ? -10.352 32.603 -63.454 1.00 80.58 12 GLU E CA 1
ATOM 4632 C C . GLU E 1 12 ? -10.478 33.329 -62.106 1.00 83.96 12 GLU E C 1
ATOM 4633 O O . GLU E 1 12 ? -10.401 34.551 -62.051 1.00 85.29 12 GLU E O 1
ATOM 4635 N N . ASN E 1 13 ? -10.693 32.580 -61.027 1.00 85.95 13 ASN E N 1
ATOM 4636 C CA . ASN E 1 13 ? -10.825 33.167 -59.683 1.00 86.08 13 ASN E CA 1
ATOM 4637 C C . ASN E 1 13 ? -9.528 33.284 -58.907 1.00 86.32 13 ASN E C 1
ATOM 4638 O O . ASN E 1 13 ? -9.530 33.790 -57.772 1.00 78.42 13 ASN E O 1
ATOM 4643 N N . ALA E 1 14 ? -8.443 32.791 -59.503 1.00 82.73 14 ALA E N 1
ATOM 4644 C CA . ALA E 1 14 ? -7.142 32.880 -58.890 1.00 77.47 14 ALA E CA 1
ATOM 4645 C C . ALA E 1 14 ? -6.548 34.253 -59.159 1.00 73.51 14 ALA E C 1
ATOM 4646 O O . ALA E 1 14 ? -6.781 34.867 -60.187 1.00 80.89 14 ALA E O 1
ATOM 4648 N N . ARG E 1 15 ? -5.809 34.745 -58.189 1.00 83.20 15 ARG E N 1
ATOM 4649 C CA . ARG E 1 15 ? -5.077 35.976 -58.338 1.00 88.12 15 ARG E CA 1
ATOM 4650 C C . ARG E 1 15 ? -3.619 35.694 -57.977 1.00 89.19 15 ARG E C 1
ATOM 4651 O O . ARG E 1 15 ? -3.318 34.849 -57.118 1.00 83.33 15 ARG E O 1
ATOM 4659 N N . MET E 1 16 ? -2.718 36.398 -58.657 1.00 94.28 16 MET E N 1
ATOM 4660 C CA . MET E 1 16 ? -1.285 36.224 -58.463 1.00 92.09 16 MET E CA 1
ATOM 4661 C C . MET E 1 16 ? -0.848 36.761 -57.094 1.00 87.94 16 MET E C 1
ATOM 4662 O O . MET E 1 16 ? -1.227 37.888 -56.734 1.00 75.41 16 MET E O 1
ATOM 4667 N N . PRO E 1 17 ? -0.059 35.956 -56.334 1.00 82.89 17 PRO E N 1
ATOM 4668 C CA . PRO E 1 17 ? 0.513 36.421 -55.056 1.00 88.35 17 PRO E CA 1
ATOM 4669 C C . PRO E 1 17 ? 1.369 37.684 -55.167 1.00 86.57 17 PRO E C 1
ATOM 4670 O O . PRO E 1 17 ? 2.091 37.873 -56.145 1.00 91.41 17 PRO E O 1
ATOM 4674 N N . GLU E 1 18 ? 1.281 38.533 -54.147 1.00 92.54 18 GLU E N 1
ATOM 4675 C CA . GLU E 1 18 ? 1.850 39.874 -54.194 1.00 93.61 18 GLU E CA 1
ATOM 4676 C C . GLU E 1 18 ? 2.659 40.255 -52.980 1.00 94.77 18 GLU E C 1
ATOM 4677 O O . GLU E 1 18 ? 2.274 39.940 -51.852 1.00 95.69 18 GLU E O 1
ATOM 4683 N N . ARG E 1 19 ? 3.737 41.004 -53.222 1.00 99.60 19 ARG E N 1
ATOM 4684 C CA . ARG E 1 19 ? 4.613 41.495 -52.165 1.00 98.10 19 ARG E CA 1
ATOM 4685 C C . ARG E 1 19 ? 4.265 42.962 -51.815 1.00 106.18 19 ARG E C 1
ATOM 4686 O O . ARG E 1 19 ? 4.154 43.840 -52.694 1.00 108.27 19 ARG E O 1
ATOM 4691 N N . ASN E 1 20 ? 4.092 43.189 -50.512 1.00 110.81 20 ASN E N 1
ATOM 4692 C CA . ASN E 1 20 ? 3.589 44.446 -49.955 1.00 114.98 20 ASN E CA 1
ATOM 4693 C C . ASN E 1 20 ? 4.651 45.565 -50.111 1.00 114.03 20 ASN E C 1
ATOM 4694 O O . ASN E 1 20 ? 4.370 46.637 -50.653 1.00 110.76 20 ASN E O 1
ATOM 4699 N N . HIS E 1 21 ? 5.875 45.294 -49.666 1.00 113.89 21 HIS E N 1
ATOM 4700 C CA . HIS E 1 21 ? 6.999 46.217 -49.873 1.00 118.52 21 HIS E CA 1
ATOM 4701 C C . HIS E 1 21 ? 8.178 45.484 -50.493 1.00 113.79 21 HIS E C 1
ATOM 4702 O O . HIS E 1 21 ? 8.128 44.261 -50.707 1.00 91.69 21 HIS E O 1
ATOM 4709 N N . LYS E 1 22 ? 9.249 46.229 -50.782 1.00 114.22 22 LYS E N 1
ATOM 4710 C CA . LYS E 1 22 ? 10.502 45.644 -51.269 1.00 114.97 22 LYS E CA 1
ATOM 4711 C C . LYS E 1 22 ? 10.949 44.507 -50.347 1.00 108.86 22 LYS E C 1
ATOM 4712 O O . LYS E 1 22 ? 10.910 43.340 -50.741 1.00 102.04 22 LYS E O 1
ATOM 4714 N N . THR E 1 23 ? 11.321 44.846 -49.112 1.00 111.57 23 THR E N 1
ATOM 4715 C CA . THR E 1 23 ? 11.834 43.858 -48.145 1.00 106.33 23 THR E CA 1
ATOM 4716 C C . THR E 1 23 ? 10.755 43.347 -47.152 1.00 107.62 23 THR E C 1
ATOM 4717 O O . THR E 1 23 ? 10.941 43.421 -45.919 1.00 104.71 23 THR E O 1
ATOM 4719 N N . ASP E 1 24 ? 9.641 42.840 -47.706 1.00 90.59 24 ASP E N 1
ATOM 4720 C CA . ASP E 1 24 ? 8.600 42.117 -46.945 1.00 90.88 24 ASP E CA 1
ATOM 4721 C C . ASP E 1 24 ? 8.744 40.602 -47.133 1.00 84.05 24 ASP E C 1
ATOM 4722 O O . ASP E 1 24 ? 8.738 40.123 -48.255 1.00 86.38 24 ASP E O 1
ATOM 4727 N N . ALA E 1 25 ? 8.857 39.867 -46.022 1.00 82.70 25 ALA E N 1
ATOM 4728 C CA . ALA E 1 25 ? 9.076 38.411 -46.004 1.00 80.67 25 ALA E CA 1
ATOM 4729 C C . ALA E 1 25 ? 8.093 37.630 -46.868 1.00 88.22 25 ALA E C 1
ATOM 4730 O O . ALA E 1 25 ? 8.488 36.686 -47.577 1.00 86.80 25 ALA E O 1
ATOM 4732 N N . GLY E 1 26 ? 6.824 38.039 -46.829 1.00 94.90 26 GLY E N 1
ATOM 4733 C CA . GLY E 1 26 ? 5.753 37.246 -47.421 1.00 93.71 26 GLY E CA 1
ATOM 4734 C C . GLY E 1 26 ? 5.137 37.733 -48.724 1.00 89.65 26 GLY E C 1
ATOM 4735 O O . GLY E 1 26 ? 5.183 38.926 -49.045 1.00 92.00 26 GLY E O 1
ATOM 4736 N N . TYR E 1 27 ? 4.557 36.772 -49.453 1.00 77.26 27 TYR E N 1
ATOM 4737 C CA . TYR E 1 27 ? 3.643 37.019 -50.562 1.00 81.78 27 TYR E CA 1
ATOM 4738 C C . TYR E 1 27 ? 2.199 36.810 -50.071 1.00 75.05 27 TYR E C 1
ATOM 4739 O O . TYR E 1 27 ? 1.812 35.709 -49.656 1.00 64.49 27 TYR E O 1
ATOM 4748 N N . ASP E 1 28 ? 1.419 37.882 -50.156 1.00 72.43 28 ASP E N 1
ATOM 4749 C CA . ASP E 1 28 ? 0.021 37.867 -49.797 1.00 70.32 28 ASP E CA 1
ATOM 4750 C C . ASP E 1 28 ? -0.691 36.949 -50.752 1.00 67.31 28 ASP E C 1
ATOM 4751 O O . ASP E 1 28 ? -0.517 37.054 -51.958 1.00 66.73 28 ASP E O 1
ATOM 4756 N N . ILE E 1 29 ? -1.479 36.053 -50.167 1.00 66.39 29 ILE E N 1
ATOM 4757 C CA . ILE E 1 29 ? -2.257 35.013 -50.850 1.00 65.39 29 ILE E CA 1
ATOM 4758 C C . ILE E 1 29 ? -3.734 35.449 -50.803 1.00 70.01 29 ILE E C 1
ATOM 4759 O O . ILE E 1 29 ? -4.170 36.037 -49.811 1.00 67.14 29 ILE E O 1
ATOM 4764 N N . PHE E 1 30 ? -4.466 35.220 -51.898 1.00 64.24 30 PHE E N 1
ATOM 4765 C CA . PHE E 1 30 ? -5.876 35.610 -52.059 1.00 65.54 30 PHE E CA 1
ATOM 4766 C C . PHE E 1 30 ? -6.770 34.370 -52.104 1.00 64.50 30 PHE E C 1
ATOM 4767 O O . PHE E 1 30 ? -6.367 33.339 -52.649 1.00 64.54 30 PHE E O 1
ATOM 4775 N N . SER E 1 31 ? -7.943 34.453 -51.453 1.00 66.08 31 SER E N 1
ATOM 4776 C CA . SER E 1 31 ? -8.996 33.418 -51.531 1.00 63.87 31 SER E CA 1
ATOM 4777 C C . SER E 1 31 ? -9.573 33.404 -52.910 1.00 60.82 31 SER E C 1
ATOM 4778 O O . SER E 1 31 ? -9.865 34.454 -53.444 1.00 59.93 31 SER E O 1
ATOM 4781 N N . ALA E 1 32 ? -9.761 32.204 -53.453 1.00 60.50 32 ALA E N 1
ATOM 4782 C CA . ALA E 1 32 ? -10.420 32.023 -54.741 1.00 69.03 32 ALA E CA 1
ATOM 4783 C C . ALA E 1 32 ? -11.861 31.530 -54.501 1.00 67.89 32 ALA E C 1
ATOM 4784 O O . ALA E 1 32 ? -12.517 31.092 -55.428 1.00 71.14 32 ALA E O 1
ATOM 4786 N N . GLU E 1 33 ? -12.348 31.601 -53.258 1.00 67.65 33 GLU E N 1
ATOM 4787 C CA . GLU E 1 33 ? -13.719 31.193 -52.970 1.00 69.17 33 GLU E CA 1
ATOM 4788 C C . GLU E 1 33 ? -14.450 32.066 -51.954 1.00 62.38 33 GLU E C 1
ATOM 4789 O O . GLU E 1 33 ? -13.853 32.655 -51.047 1.00 58.97 33 GLU E O 1
ATOM 4795 N N . THR E 1 34 ? -15.753 32.157 -52.174 1.00 59.79 34 THR E N 1
ATOM 4796 C CA . THR E 1 34 ? -16.656 32.841 -51.301 1.00 59.05 34 THR E CA 1
ATOM 4797 C C . THR E 1 34 ? -17.240 31.778 -50.395 1.00 59.73 34 THR E C 1
ATOM 4798 O O . THR E 1 34 ? -17.822 30.834 -50.875 1.00 58.46 34 THR E O 1
ATOM 4802 N N . VAL E 1 35 ? -17.037 31.901 -49.077 1.00 59.97 35 VAL E N 1
ATOM 4803 C CA . VAL E 1 35 ? -17.517 30.865 -48.114 1.00 59.23 35 VAL E CA 1
ATOM 4804 C C . VAL E 1 35 ? -17.892 31.512 -46.739 1.00 56.55 35 VAL E C 1
ATOM 4805 O O . VAL E 1 35 ? -17.163 32.420 -46.217 1.00 51.06 35 VAL E O 1
ATOM 4809 N N . VAL E 1 36 ? -19.040 31.054 -46.202 1.00 52.62 36 VAL E N 1
ATOM 4810 C CA . VAL E 1 36 ? -19.535 31.464 -44.903 1.00 54.47 36 VAL E CA 1
ATOM 4811 C C . VAL E 1 36 ? -18.922 30.517 -43.883 1.00 53.74 36 VAL E C 1
ATOM 4812 O O . VAL E 1 36 ? -18.904 29.290 -44.083 1.00 50.94 36 VAL E O 1
ATOM 4816 N N . LEU E 1 37 ? -18.396 31.089 -42.800 1.00 49.14 37 LEU E N 1
ATOM 4817 C CA . LEU E 1 37 ? -17.761 30.290 -41.772 1.00 50.73 37 LEU E CA 1
ATOM 4818 C C . LEU E 1 37 ? -18.246 30.780 -40.433 1.00 50.17 37 LEU E C 1
ATOM 4819 O O . LEU E 1 37 ? -17.884 31.848 -39.983 1.00 49.35 37 LEU E O 1
ATOM 4824 N N . GLU E 1 38 ? -19.063 29.964 -39.794 1.00 52.87 38 GLU E N 1
ATOM 4825 C CA . GLU E 1 38 ? -19.716 30.334 -38.568 1.00 50.63 38 GLU E CA 1
ATOM 4826 C C . GLU E 1 38 ? -18.898 29.875 -37.353 1.00 55.44 38 GLU E C 1
ATOM 4827 O O . GLU E 1 38 ? -17.939 29.115 -37.487 1.00 51.67 38 GLU E O 1
ATOM 4833 N N . PRO E 1 39 ? -19.280 30.334 -36.151 1.00 52.36 39 PRO E N 1
ATOM 4834 C CA . PRO E 1 39 ? -18.491 29.980 -34.969 1.00 50.79 39 PRO E CA 1
ATOM 4835 C C . PRO E 1 39 ? -18.196 28.464 -34.855 1.00 49.66 39 PRO E C 1
ATOM 4836 O O . PRO E 1 39 ? -19.090 27.612 -34.996 1.00 48.19 39 PRO E O 1
ATOM 4840 N N . GLN E 1 40 ? -16.928 28.171 -34.589 1.00 46.36 40 GLN E N 1
ATOM 4841 C CA . GLN E 1 40 ? -16.368 26.821 -34.429 1.00 49.19 40 GLN E CA 1
ATOM 4842 C C . GLN E 1 40 ? -16.195 25.987 -35.715 1.00 52.43 40 GLN E C 1
ATOM 4843 O O . GLN E 1 40 ? -15.759 24.824 -35.674 1.00 54.46 40 GLN E O 1
ATOM 4849 N N . GLU E 1 41 ? -16.473 26.600 -36.853 1.00 50.53 41 GLU E N 1
ATOM 4850 C CA . GLU E 1 41 ? -16.376 25.899 -38.097 1.00 52.90 41 GLU E CA 1
ATOM 4851 C C . GLU E 1 41 ? -14.945 25.939 -38.665 1.00 53.89 41 GLU E C 1
ATOM 4852 O O . GLU E 1 41 ? -14.167 26.886 -38.418 1.00 53.02 41 GLU E O 1
ATOM 4858 N N . LYS E 1 42 ? -14.632 24.870 -39.395 1.00 52.27 42 LYS E N 1
ATOM 4859 C CA . LYS E 1 42 ? -13.329 24.642 -40.003 1.00 55.23 42 LYS E CA 1
ATOM 4860 C C . LYS E 1 42 ? -13.529 24.493 -41.490 1.00 53.32 42 LYS E C 1
ATOM 4861 O O . LYS E 1 42 ? -14.567 24.011 -41.935 1.00 51.30 42 LYS E O 1
ATOM 4867 N N . ALA E 1 43 ? -12.540 24.920 -42.254 1.00 56.85 43 ALA E N 1
ATOM 4868 C CA . ALA E 1 43 ? -12.546 24.740 -43.721 1.00 57.62 43 ALA E CA 1
ATOM 4869 C C . ALA E 1 43 ? -11.097 24.794 -44.278 1.00 56.66 43 ALA E C 1
ATOM 4870 O O . ALA E 1 43 ? -10.152 25.223 -43.568 1.00 57.16 43 ALA E O 1
ATOM 4872 N N . VAL E 1 44 ? -10.930 24.336 -45.523 1.00 59.18 44 VAL E N 1
ATOM 4873 C CA . VAL E 1 44 ? -9.735 24.614 -46.334 1.00 57.47 44 VAL E CA 1
ATOM 4874 C C . VAL E 1 44 ? -10.183 25.575 -47.443 1.00 55.38 44 VAL E C 1
ATOM 4875 O O . VAL E 1 44 ? -10.957 25.220 -48.281 1.00 54.80 44 VAL E O 1
ATOM 4879 N N . ILE E 1 45 ? -9.752 26.826 -47.414 1.00 56.77 45 ILE E N 1
ATOM 4880 C CA . ILE E 1 45 ? -10.133 27.770 -48.480 1.00 59.10 45 ILE E CA 1
ATOM 4881 C C . ILE E 1 45 ? -9.175 27.568 -49.697 1.00 62.97 45 ILE E C 1
ATOM 4882 O O . ILE E 1 45 ? -7.971 27.572 -49.539 1.00 61.09 45 ILE E O 1
ATOM 4886 N N . LYS E 1 46 ? -9.732 27.349 -50.884 1.00 60.26 46 LYS E N 1
ATOM 4887 C CA . LYS E 1 46 ? -8.950 27.201 -52.120 1.00 67.88 46 LYS E CA 1
ATOM 4888 C C . LYS E 1 46 ? -8.334 28.558 -52.501 1.00 69.14 46 LYS E C 1
ATOM 4889 O O . LYS E 1 46 ? -9.054 29.588 -52.496 1.00 62.01 46 LYS E O 1
ATOM 4892 N N . THR E 1 47 ? -7.015 28.560 -52.801 1.00 69.07 47 THR E N 1
ATOM 4893 C CA . THR E 1 47 ? -6.340 29.695 -53.447 1.00 63.38 47 THR E CA 1
ATOM 4894 C C . THR E 1 47 ? -6.422 29.620 -55.004 1.00 73.00 47 THR E C 1
ATOM 4895 O O . THR E 1 47 ? -6.488 30.656 -55.676 1.00 71.67 47 THR E O 1
ATOM 4899 N N . ASP E 1 48 ? -6.465 28.397 -55.559 1.00 73.84 48 ASP E N 1
ATOM 4900 C CA . ASP E 1 48 ? -6.426 28.156 -57.014 1.00 71.59 48 ASP E CA 1
ATOM 4901 C C . ASP E 1 48 ? -5.119 28.679 -57.582 1.00 72.17 48 ASP E C 1
ATOM 4902 O O . ASP E 1 48 ? -5.094 29.180 -58.691 1.00 69.73 48 ASP E O 1
ATOM 4907 N N . VAL E 1 49 ? -4.070 28.579 -56.752 1.00 67.70 49 VAL E N 1
ATOM 4908 C CA . VAL E 1 49 ? -2.685 28.911 -57.059 1.00 76.50 49 VAL E CA 1
ATOM 4909 C C . VAL E 1 49 ? -1.889 27.637 -56.725 1.00 79.59 49 VAL E C 1
ATOM 4910 O O . VAL E 1 49 ? -2.070 27.058 -55.652 1.00 79.01 49 VAL E O 1
ATOM 4914 N N . ALA E 1 50 ? -1.068 27.160 -57.664 1.00 85.04 50 ALA E N 1
ATOM 4915 C CA . ALA E 1 50 ? -0.033 26.150 -57.365 1.00 76.57 50 ALA E CA 1
ATOM 4916 C C . ALA E 1 50 ? 1.309 26.875 -57.455 1.00 74.93 50 ALA E C 1
ATOM 4917 O O . ALA E 1 50 ? 1.457 27.828 -58.215 1.00 74.13 50 ALA E O 1
ATOM 4919 N N . VAL E 1 51 ? 2.269 26.491 -56.630 1.00 80.40 51 VAL E N 1
ATOM 4920 C CA . VAL E 1 51 ? 3.629 27.046 -56.784 1.00 82.00 51 VAL E CA 1
ATOM 4921 C C . VAL E 1 51 ? 4.644 25.898 -56.897 1.00 88.88 51 VAL E C 1
ATOM 4922 O O . VAL E 1 51 ? 4.364 24.756 -56.480 1.00 85.90 51 VAL E O 1
ATOM 4926 N N . SER E 1 52 ? 5.812 26.201 -57.472 1.00 95.61 52 SER E N 1
ATOM 4927 C CA . SER E 1 52 ? 6.892 25.223 -57.570 1.00 98.87 52 SER E CA 1
ATOM 4928 C C . SER E 1 52 ? 8.113 25.652 -56.761 1.00 97.68 52 SER E C 1
ATOM 4929 O O . SER E 1 52 ? 9.106 26.159 -57.306 1.00 111.03 52 SER E O 1
ATOM 4932 N N . ILE E 1 53 ? 8.007 25.425 -55.454 1.00 95.42 53 ILE E N 1
ATOM 4933 C CA . ILE E 1 53 ? 9.087 25.657 -54.487 1.00 97.94 53 ILE E CA 1
ATOM 4934 C C . ILE E 1 53 ? 10.245 24.666 -54.832 1.00 99.27 53 ILE E C 1
ATOM 4935 O O . ILE E 1 53 ? 9.977 23.478 -55.066 1.00 93.69 53 ILE E O 1
ATOM 4939 N N . PRO E 1 54 ? 11.514 25.153 -54.922 1.00 99.06 54 PRO E N 1
ATOM 4940 C CA . PRO E 1 54 ? 12.653 24.236 -55.197 1.00 99.24 54 PRO E CA 1
ATOM 4941 C C . PRO E 1 54 ? 13.128 23.366 -54.011 1.00 98.23 54 PRO E C 1
ATOM 4942 O O . PRO E 1 54 ? 12.819 23.666 -52.840 1.00 89.81 54 PRO E O 1
ATOM 4946 N N . GLU E 1 55 ? 13.871 22.297 -54.336 1.00 93.37 55 GLU E N 1
ATOM 4947 C CA . GLU E 1 55 ? 14.558 21.446 -53.341 1.00 91.13 55 GLU E CA 1
ATOM 4948 C C . GLU E 1 55 ? 15.387 22.324 -52.406 1.00 97.16 55 GLU E C 1
ATOM 4949 O O . GLU E 1 55 ? 16.095 23.237 -52.867 1.00 94.22 55 GLU E O 1
ATOM 4951 N N . GLY E 1 56 ? 15.270 22.057 -51.099 1.00 97.81 56 GLY E N 1
ATOM 4952 C CA . GLY E 1 56 ? 16.049 22.748 -50.053 1.00 92.23 56 GLY E CA 1
ATOM 4953 C C . GLY E 1 56 ? 15.338 23.911 -49.369 1.00 92.75 56 GLY E C 1
ATOM 4954 O O . GLY E 1 56 ? 15.993 24.738 -48.726 1.00 82.66 56 GLY E O 1
ATOM 4955 N N . TYR E 1 57 ? 14.008 23.965 -49.512 1.00 96.39 57 TYR E N 1
ATOM 4956 C CA . TYR E 1 57 ? 13.172 25.088 -49.085 1.00 88.90 57 TYR E CA 1
ATOM 4957 C C . TYR E 1 57 ? 11.777 24.578 -48.758 1.00 91.94 57 TYR E C 1
ATOM 4958 O O . TYR E 1 57 ? 11.274 23.613 -49.395 1.00 82.45 57 TYR E O 1
ATOM 4967 N N . VAL E 1 58 ? 11.148 25.248 -47.786 1.00 84.95 58 VAL E N 1
ATOM 4968 C CA . VAL E 1 58 ? 9.741 25.004 -47.462 1.00 79.37 58 VAL E CA 1
ATOM 4969 C C . VAL E 1 58 ? 9.000 26.342 -47.530 1.00 73.36 58 VAL E C 1
ATOM 4970 O O . VAL E 1 58 ? 9.579 27.399 -47.229 1.00 80.12 58 VAL E O 1
ATOM 4974 N N . GLY E 1 59 ? 7.770 26.295 -48.017 1.00 66.62 59 GLY E N 1
ATOM 4975 C CA . GLY E 1 59 ? 6.900 27.457 -48.040 1.00 72.86 59 GLY E CA 1
ATOM 4976 C C . GLY E 1 59 ? 6.063 27.396 -46.767 1.00 69.73 59 GLY E C 1
ATOM 4977 O O . GLY E 1 59 ? 5.570 26.329 -46.396 1.00 71.49 59 GLY E O 1
ATOM 4978 N N . LEU E 1 60 ? 5.943 28.516 -46.066 1.00 68.13 60 LEU E N 1
ATOM 4979 C CA . LEU E 1 60 ? 5.049 28.612 -44.895 1.00 64.33 60 LEU E CA 1
ATOM 4980 C C . LEU E 1 60 ? 3.791 29.443 -45.262 1.00 62.34 60 LEU E C 1
ATOM 4981 O O . LEU E 1 60 ? 3.887 30.665 -45.466 1.00 61.39 60 LEU E O 1
ATOM 4986 N N . LEU E 1 61 ? 2.655 28.752 -45.455 1.00 59.26 61 LEU E N 1
ATOM 4987 C CA . LEU E 1 61 ? 1.362 29.418 -45.731 1.00 65.73 61 LEU E CA 1
ATOM 4988 C C . LEU E 1 61 ? 0.757 29.853 -44.382 1.00 63.59 61 LEU E C 1
ATOM 4989 O O . LEU E 1 61 ? 0.231 29.040 -43.624 1.00 64.52 61 LEU E O 1
ATOM 4994 N N . THR E 1 62 ? 0.847 31.133 -44.075 1.00 63.48 62 THR E N 1
ATOM 4995 C CA . THR E 1 62 ? 0.647 31.586 -42.694 1.00 62.71 62 THR E CA 1
ATOM 4996 C C . THR E 1 62 ? -0.306 32.785 -42.563 1.00 60.89 62 THR E C 1
ATOM 4997 O O . THR E 1 62 ? -0.633 33.460 -43.543 1.00 56.47 62 THR E O 1
ATOM 5001 N N . SER E 1 63 ? -0.712 33.043 -41.316 1.00 59.24 63 SER E N 1
ATOM 5002 C CA . SER E 1 63 ? -1.597 34.150 -40.996 1.00 59.34 63 SER E CA 1
ATOM 5003 C C . SER E 1 63 ? -0.930 35.521 -41.281 1.00 63.79 63 SER E C 1
ATOM 5004 O O . SER E 1 63 ? 0.309 35.657 -41.275 1.00 55.16 63 SER E O 1
ATOM 5007 N N . ARG E 1 64 ? -1.789 36.495 -41.590 1.00 59.32 64 ARG E N 1
ATOM 5008 C CA . ARG E 1 64 ? -1.479 37.923 -41.588 1.00 57.11 64 ARG E CA 1
ATOM 5009 C C . ARG E 1 64 ? -1.895 38.483 -40.227 1.00 57.80 64 ARG E C 1
ATOM 5010 O O . ARG E 1 64 ? -2.948 38.096 -39.677 1.00 51.55 64 ARG E O 1
ATOM 5018 N N . SER E 1 65 ? -1.066 39.372 -39.683 1.00 56.48 65 SER E N 1
ATOM 5019 C CA . SER E 1 65 ? -1.280 39.886 -38.327 1.00 59.76 65 SER E CA 1
ATOM 5020 C C . SER E 1 65 ? -2.635 40.577 -38.151 1.00 55.27 65 SER E C 1
ATOM 5021 O O . SER E 1 65 ? -3.285 40.443 -37.095 1.00 51.51 65 SER E O 1
ATOM 5024 N N . GLY E 1 66 ? -3.052 41.289 -39.190 1.00 59.34 66 GLY E N 1
ATOM 5025 C CA . GLY E 1 66 ? -4.305 42.034 -39.205 1.00 60.39 66 GLY E CA 1
ATOM 5026 C C . GLY E 1 66 ? -5.547 41.169 -39.057 1.00 58.98 66 GLY E C 1
ATOM 5027 O O . GLY E 1 66 ? -6.359 41.408 -38.166 1.00 56.64 66 GLY E O 1
ATOM 5028 N N . VAL E 1 67 ? -5.692 40.181 -39.942 1.00 62.16 67 VAL E N 1
ATOM 5029 C CA . VAL E 1 67 ? -6.816 39.237 -39.915 1.00 56.16 67 VAL E CA 1
ATOM 5030 C C . VAL E 1 67 ? -6.829 38.509 -38.579 1.00 55.52 67 VAL E C 1
ATOM 5031 O O . VAL E 1 67 ? -7.884 38.360 -37.924 1.00 54.29 67 VAL E O 1
ATOM 5035 N N . SER E 1 68 ? -5.641 38.114 -38.162 1.00 49.66 68 SER E N 1
ATOM 5036 C CA . SER E 1 68 ? -5.457 37.223 -37.023 1.00 53.08 68 SER E CA 1
ATOM 5037 C C . SER E 1 68 ? -5.853 37.910 -35.678 1.00 55.77 68 SER E C 1
ATOM 5038 O O . SER E 1 68 ? -6.564 37.316 -34.833 1.00 48.21 68 SER E O 1
ATOM 5041 N N . SER E 1 69 ? -5.414 39.166 -35.533 1.00 53.89 69 SER E N 1
ATOM 5042 C CA . SER E 1 69 ? -5.620 39.998 -34.346 1.00 53.79 69 SER E CA 1
ATOM 5043 C C . SER E 1 69 ? -7.049 40.575 -34.272 1.00 55.04 69 SER E C 1
ATOM 5044 O O . SER E 1 69 ? -7.574 40.722 -33.185 1.00 54.00 69 SER E O 1
ATOM 5047 N N . LYS E 1 70 ? -7.652 40.886 -35.424 1.00 54.24 70 LYS E N 1
ATOM 5048 C CA . LYS E 1 70 ? -8.905 41.641 -35.485 1.00 52.10 70 LYS E CA 1
ATOM 5049 C C . LYS E 1 70 ? -10.107 40.748 -35.669 1.00 50.82 70 LYS E C 1
ATOM 5050 O O . LYS E 1 70 ? -11.233 41.230 -35.589 1.00 52.58 70 LYS E O 1
ATOM 5055 N N . THR E 1 71 ? -9.874 39.461 -35.950 1.00 50.58 71 THR E N 1
ATOM 5056 C CA . THR E 1 71 ? -10.943 38.485 -36.139 1.00 49.41 71 THR E CA 1
ATOM 5057 C C . THR E 1 71 ? -10.668 37.186 -35.364 1.00 50.50 71 THR E C 1
ATOM 5058 O O . THR E 1 71 ? -9.558 37.000 -34.821 1.00 49.39 71 THR E O 1
ATOM 5062 N N . HIS E 1 72 ? -11.687 36.314 -35.352 1.00 44.89 72 HIS E N 1
ATOM 5063 C CA . HIS E 1 72 ? -11.612 34.952 -34.856 1.00 47.46 72 HIS E CA 1
ATOM 5064 C C . HIS E 1 72 ? -11.141 33.932 -35.860 1.00 49.40 72 HIS E C 1
ATOM 5065 O O . HIS E 1 72 ? -11.137 32.735 -35.564 1.00 53.24 72 HIS E O 1
ATOM 5072 N N . LEU E 1 73 ? -10.762 34.360 -37.055 1.00 48.75 73 LEU E N 1
ATOM 5073 C CA . LEU E 1 73 ? -10.236 33.410 -38.066 1.00 49.60 73 LEU E CA 1
ATOM 5074 C C . LEU E 1 73 ? -8.802 32.963 -37.726 1.00 48.40 73 LEU E C 1
ATOM 5075 O O . LEU E 1 73 ? -7.844 33.784 -37.620 1.00 45.34 73 LEU E O 1
ATOM 5080 N N . VAL E 1 74 ? -8.678 31.667 -37.441 1.00 49.92 74 VAL E N 1
ATOM 5081 C CA . VAL E 1 74 ? -7.368 31.103 -37.006 1.00 46.95 74 VAL E CA 1
ATOM 5082 C C . VAL E 1 74 ? -6.866 30.250 -38.170 1.00 51.17 74 VAL E C 1
ATOM 5083 O O . VAL E 1 74 ? -7.499 29.252 -38.541 1.00 54.06 74 VAL E O 1
ATOM 5087 N N . ILE E 1 75 ? -5.772 30.687 -38.807 1.00 59.96 75 ILE E N 1
ATOM 5088 C CA . ILE E 1 75 ? -5.130 29.911 -39.893 1.00 55.95 75 ILE E CA 1
ATOM 5089 C C . ILE E 1 75 ? -3.989 29.030 -39.332 1.00 53.06 75 ILE E C 1
ATOM 5090 O O . ILE E 1 75 ? -3.108 29.512 -38.661 1.00 55.88 75 ILE E O 1
ATOM 5095 N N . GLU E 1 76 ? -4.034 27.727 -39.579 1.00 56.74 76 GLU E N 1
ATOM 5096 C CA . GLU E 1 76 ? -2.928 26.841 -39.219 1.00 61.49 76 GLU E CA 1
ATOM 5097 C C . GLU E 1 76 ? -1.834 26.980 -40.286 1.00 59.00 76 GLU E C 1
ATOM 5098 O O . GLU E 1 76 ? -2.101 26.855 -41.481 1.00 58.05 76 GLU E O 1
ATOM 5104 N N . THR E 1 77 ? -0.615 27.312 -39.859 1.00 59.17 77 THR E N 1
ATOM 5105 C CA . THR E 1 77 ? 0.510 27.472 -40.803 1.00 61.26 77 THR E CA 1
ATOM 5106 C C . THR E 1 77 ? 0.771 26.132 -41.544 1.00 62.90 77 THR E C 1
ATOM 5107 O O . THR E 1 77 ? 1.002 25.074 -40.923 1.00 61.59 77 THR E O 1
ATOM 5111 N N . GLY E 1 78 ? 0.636 26.194 -42.868 1.00 64.92 78 GLY E N 1
ATOM 5112 C CA . GLY E 1 78 ? 0.882 25.063 -43.759 1.00 70.77 78 GLY E CA 1
ATOM 5113 C C . GLY E 1 78 ? 2.345 25.046 -44.165 1.00 70.79 78 GLY E C 1
ATOM 5114 O O . GLY E 1 78 ? 2.941 26.107 -44.488 1.00 62.78 78 GLY E O 1
ATOM 5115 N N . LYS E 1 79 ? 2.928 23.849 -44.110 1.00 69.43 79 LYS E N 1
ATOM 5116 C CA . LYS E 1 79 ? 4.317 23.651 -44.534 1.00 71.89 79 LYS E CA 1
ATOM 5117 C C . LYS E 1 79 ? 4.244 23.141 -45.964 1.00 67.30 79 LYS E C 1
ATOM 5118 O O . LYS E 1 79 ? 3.848 22.012 -46.191 1.00 72.61 79 LYS E O 1
ATOM 5124 N N . ILE E 1 80 ? 4.554 24.015 -46.918 1.00 64.49 80 ILE E N 1
ATOM 5125 C CA . ILE E 1 80 ? 4.389 23.721 -48.327 1.00 73.37 80 ILE E CA 1
ATOM 5126 C C . ILE E 1 80 ? 5.700 23.092 -48.884 1.00 77.83 80 ILE E C 1
ATOM 5127 O O . ILE E 1 80 ? 6.753 23.755 -48.920 1.00 69.48 80 ILE E O 1
ATOM 5132 N N . ASP E 1 81 ? 5.623 21.825 -49.321 1.00 77.63 81 ASP E N 1
ATOM 5133 C CA . ASP E 1 81 ? 6.828 21.067 -49.765 1.00 82.75 81 ASP E CA 1
ATOM 5134 C C . ASP E 1 81 ? 7.361 21.491 -51.131 1.00 80.46 81 ASP E C 1
ATOM 5135 O O . ASP E 1 81 ? 6.582 21.842 -52.041 1.00 74.22 81 ASP E O 1
ATOM 5140 N N . ALA E 1 82 ? 8.688 21.432 -51.267 1.00 85.67 82 ALA E N 1
ATOM 5141 C CA . ALA E 1 82 ? 9.344 21.601 -52.570 1.00 88.35 82 ALA E CA 1
ATOM 5142 C C . ALA E 1 82 ? 8.726 20.676 -53.632 1.00 85.37 82 ALA E C 1
ATOM 5143 O O . ALA E 1 82 ? 8.604 21.060 -54.802 1.00 97.03 82 ALA E O 1
ATOM 5145 N N . GLY E 1 83 ? 8.295 19.481 -53.228 1.00 88.15 83 GLY E N 1
ATOM 5146 C CA . GLY E 1 83 ? 7.544 18.587 -54.131 1.00 91.75 83 GLY E CA 1
ATOM 5147 C C . GLY E 1 83 ? 6.228 19.122 -54.713 1.00 94.29 83 GLY E C 1
ATOM 5148 O O . GLY E 1 83 ? 5.970 18.970 -55.919 1.00 87.94 83 GLY E O 1
ATOM 5149 N N . TYR E 1 84 ? 5.431 19.781 -53.862 1.00 87.23 84 TYR E N 1
ATOM 5150 C CA . TYR E 1 84 ? 4.000 20.066 -54.107 1.00 84.75 84 TYR E CA 1
ATOM 5151 C C . TYR E 1 84 ? 3.640 21.045 -55.249 1.00 81.74 84 TYR E C 1
ATOM 5152 O O . TYR E 1 84 ? 4.080 22.200 -55.251 1.00 87.06 84 TYR E O 1
ATOM 5161 N N . HIS E 1 85 ? 2.817 20.572 -56.191 1.00 81.83 85 HIS E N 1
ATOM 5162 C CA . HIS E 1 85 ? 2.315 21.375 -57.322 1.00 87.41 85 HIS E CA 1
ATOM 5163 C C . HIS E 1 85 ? 0.800 21.405 -57.348 1.00 87.49 85 HIS E C 1
ATOM 5164 O O . HIS E 1 85 ? 0.200 21.649 -58.391 1.00 95.40 85 HIS E O 1
ATOM 5171 N N . GLY E 1 86 ? 0.167 21.154 -56.198 1.00 87.94 86 GLY E N 1
ATOM 5172 C CA . GLY E 1 86 ? -1.288 21.200 -56.064 1.00 79.31 86 GLY E CA 1
ATOM 5173 C C . GLY E 1 86 ? -1.809 22.589 -55.709 1.00 71.46 86 GLY E C 1
ATOM 5174 O O . GLY E 1 86 ? -1.032 23.523 -55.495 1.00 72.64 86 GLY E O 1
ATOM 5175 N N . ASN E 1 87 ? -3.141 22.695 -55.672 1.00 75.96 87 ASN E N 1
ATOM 5176 C CA . ASN E 1 87 ? -3.889 23.898 -55.275 1.00 75.80 87 ASN E CA 1
ATOM 5177 C C . ASN E 1 87 ? -3.522 24.203 -53.809 1.00 72.20 87 ASN E C 1
ATOM 5178 O O . ASN E 1 87 ? -3.655 23.341 -52.933 1.00 71.26 87 ASN E O 1
ATOM 5183 N N . LEU E 1 88 ? -2.951 25.383 -53.565 1.00 76.94 88 LEU E N 1
ATOM 5184 C CA . LEU E 1 88 ? -2.573 25.803 -52.203 1.00 73.47 88 LEU E CA 1
ATOM 5185 C C . LEU E 1 88 ? -3.864 26.053 -51.375 1.00 70.20 88 LEU E C 1
ATOM 5186 O O . LEU E 1 88 ? -4.702 26.882 -51.742 1.00 70.94 88 LEU E O 1
ATOM 5191 N N . GLY E 1 89 ? -4.033 25.297 -50.293 1.00 63.87 89 GLY E N 1
ATOM 5192 C CA . GLY E 1 89 ? -5.211 25.402 -49.429 1.00 62.55 89 GLY E CA 1
ATOM 5193 C C . GLY E 1 89 ? -4.913 26.052 -48.089 1.00 63.10 89 GLY E C 1
ATOM 5194 O O . GLY E 1 89 ? -3.996 25.636 -47.375 1.00 64.08 89 GLY E O 1
ATOM 5195 N N . ILE E 1 90 ? -5.687 27.084 -47.751 1.00 66.54 90 ILE E N 1
ATOM 5196 C CA . ILE E 1 90 ? -5.544 27.840 -46.466 1.00 56.94 90 ILE E CA 1
ATOM 5197 C C . ILE E 1 90 ? -6.410 27.105 -45.409 1.00 59.46 90 ILE E C 1
ATOM 5198 O O . ILE E 1 90 ? -7.658 27.049 -45.548 1.00 52.25 90 ILE E O 1
ATOM 5203 N N . ASN E 1 91 ? -5.729 26.511 -44.411 1.00 54.76 91 ASN E N 1
ATOM 5204 C CA . ASN E 1 91 ? -6.323 25.680 -43.337 1.00 56.35 91 ASN E CA 1
ATOM 5205 C C . ASN E 1 91 ? -6.792 26.603 -42.152 1.00 56.57 91 ASN E C 1
ATOM 5206 O O . ASN E 1 91 ? -5.981 27.082 -41.319 1.00 51.01 91 ASN E O 1
ATOM 5211 N N . ILE E 1 92 ? -8.107 26.806 -42.083 1.00 56.52 92 ILE E N 1
ATOM 5212 C CA . ILE E 1 92 ? -8.731 27.868 -41.281 1.00 51.80 92 ILE E CA 1
ATOM 5213 C C . ILE E 1 92 ? -9.872 27.331 -40.353 1.00 54.97 92 ILE E C 1
ATOM 5214 O O . ILE E 1 92 ? -10.595 26.406 -40.690 1.00 50.70 92 ILE E O 1
ATOM 5219 N N . LYS E 1 93 ? -9.969 27.930 -39.157 1.00 55.27 93 LYS E N 1
ATOM 5220 C CA . LYS E 1 93 ? -11.078 27.777 -38.229 1.00 48.91 93 LYS E CA 1
ATOM 5221 C C . LYS E 1 93 ? -11.545 29.170 -37.750 1.00 50.54 93 LYS E C 1
ATOM 5222 O O . LYS E 1 93 ? -10.737 30.092 -37.537 1.00 49.98 93 LYS E O 1
ATOM 5228 N N . ASN E 1 94 ? -12.861 29.310 -37.625 1.00 53.98 94 ASN E N 1
ATOM 5229 C CA . ASN E 1 94 ? -13.468 30.415 -36.869 1.00 50.48 94 ASN E CA 1
ATOM 5230 C C . ASN E 1 94 ? -13.505 29.924 -35.418 1.00 51.07 94 ASN E C 1
ATOM 5231 O O . ASN E 1 94 ? -14.371 29.114 -35.078 1.00 44.55 94 ASN E O 1
ATOM 5236 N N . ASP E 1 95 ? -12.534 30.368 -34.586 1.00 48.79 95 ASP E N 1
ATOM 5237 C CA . ASP E 1 95 ? -12.502 29.961 -33.181 1.00 50.40 95 ASP E CA 1
ATOM 5238 C C . ASP E 1 95 ? -13.382 30.822 -32.229 1.00 46.67 95 ASP E C 1
ATOM 5239 O O . ASP E 1 95 ? -13.268 30.699 -30.968 1.00 48.74 95 ASP E O 1
ATOM 5244 N N . ALA E 1 96 ? -14.289 31.623 -32.797 1.00 49.47 96 ALA E N 1
ATOM 5245 C CA . ALA E 1 96 ? -15.381 32.253 -31.983 1.00 51.47 96 ALA E CA 1
ATOM 5246 C C . ALA E 1 96 ? -16.238 31.179 -31.274 1.00 48.48 96 ALA E C 1
ATOM 5247 O O . ALA E 1 96 ? -16.422 30.101 -31.793 1.00 50.14 96 ALA E O 1
ATOM 5249 N N . ILE E 1 97 ? -16.715 31.457 -30.067 1.00 55.59 97 ILE E N 1
ATOM 5250 C CA . ILE E 1 97 ? -17.670 30.572 -29.367 1.00 59.91 97 ILE E CA 1
ATOM 5251 C C . ILE E 1 97 ? -19.091 30.774 -29.966 1.00 61.77 97 ILE E C 1
ATOM 5252 O O . ILE E 1 97 ? -19.478 31.885 -30.343 1.00 60.29 97 ILE E O 1
ATOM 5257 N N . ALA E 1 98 ? -19.825 29.672 -30.109 1.00 61.40 98 ALA E N 1
ATOM 5258 C CA . ALA E 1 98 ? -21.201 29.702 -30.627 1.00 75.15 98 ALA E CA 1
ATOM 5259 C C . ALA E 1 98 ? -22.140 30.589 -29.735 1.00 79.98 98 ALA E C 1
ATOM 5260 O O . ALA E 1 98 ? -22.208 30.382 -28.525 1.00 76.64 98 ALA E O 1
ATOM 5262 N N . SER E 1 99 ? -22.819 31.592 -30.317 1.00 96.03 99 SER E N 1
ATOM 5263 C CA . SER E 1 99 ? -23.739 32.481 -29.541 1.00 104.77 99 SER E CA 1
ATOM 5264 C C . SER E 1 99 ? -25.208 31.967 -29.515 1.00 103.14 99 SER E C 1
ATOM 5265 O O . SER E 1 99 ? -26.157 32.764 -29.606 1.00 102.88 99 SER E O 1
ATOM 5267 N N . ASN E 1 100 ? -25.366 30.635 -29.424 1.00 98.41 100 ASN E N 1
ATOM 5268 C CA . ASN E 1 100 ? -26.567 29.969 -28.861 1.00 98.26 100 ASN E CA 1
ATOM 5269 C C . ASN E 1 100 ? -27.944 30.270 -29.532 1.00 103.17 100 ASN E C 1
ATOM 5270 O O . ASN E 1 100 ? -29.012 30.000 -28.936 1.00 91.45 100 ASN E O 1
ATOM 5272 N N . GLY E 1 101 ? -27.888 30.797 -30.769 1.00 95.61 101 GLY E N 1
ATOM 5273 C CA . GLY E 1 101 ? -29.063 31.176 -31.575 1.00 84.81 101 GLY E CA 1
ATOM 5274 C C . GLY E 1 101 ? -29.317 32.669 -31.818 1.00 68.08 101 GLY E C 1
ATOM 5275 O O . GLY E 1 101 ? -30.355 32.976 -32.383 1.00 72.09 101 GLY E O 1
ATOM 5276 N N . TYR E 1 102 ? -28.415 33.588 -31.392 1.00 67.96 102 TYR E N 1
ATOM 5277 C CA . TYR E 1 102 ? -28.532 35.064 -31.681 1.00 62.91 102 TYR E CA 1
ATOM 5278 C C . TYR E 1 102 ? -28.144 35.406 -33.146 1.00 60.50 102 TYR E C 1
ATOM 5279 O O . TYR E 1 102 ? -27.015 35.178 -33.570 1.00 60.48 102 TYR E O 1
ATOM 5281 N N . ILE E 1 103 ? -29.086 35.907 -33.934 1.00 52.96 103 ILE E N 1
ATOM 5282 C CA . ILE E 1 103 ? -28.792 36.172 -35.357 1.00 54.43 103 ILE E CA 1
ATOM 5283 C C . ILE E 1 103 ? -28.906 37.668 -35.640 1.00 51.72 103 ILE E C 1
ATOM 5284 O O . ILE E 1 103 ? -29.724 38.356 -35.011 1.00 55.29 103 ILE E O 1
ATOM 5289 N N . THR E 1 104 ? -28.081 38.155 -36.566 1.00 51.92 104 THR E N 1
ATOM 5290 C CA . THR E 1 104 ? -28.125 39.574 -37.008 1.00 60.53 104 THR E CA 1
ATOM 5291 C C . THR E 1 104 ? -28.008 39.605 -38.517 1.00 60.58 104 THR E C 1
ATOM 5292 O O . THR E 1 104 ? -27.431 38.672 -39.104 1.00 55.42 104 THR E O 1
ATOM 5296 N N . PRO E 1 105 ? -28.552 40.664 -39.151 1.00 59.10 105 PRO E N 1
ATOM 5297 C CA . PRO E 1 105 ? -28.504 40.768 -40.614 1.00 62.79 105 PRO E CA 1
ATOM 5298 C C . PRO E 1 105 ? -27.090 41.001 -41.202 1.00 66.88 105 PRO E C 1
ATOM 5299 O O . PRO E 1 105 ? -26.888 40.761 -42.404 1.00 82.26 105 PRO E O 1
ATOM 5303 N N . GLY E 1 106 ? -26.130 41.476 -40.403 1.00 59.43 106 GLY E N 1
ATOM 5304 C CA . GLY E 1 106 ? -24.746 41.573 -40.894 1.00 65.80 106 GLY E CA 1
ATOM 5305 C C . GLY E 1 106 ? -23.926 40.282 -40.712 1.00 59.17 106 GLY E C 1
ATOM 5306 O O . GLY E 1 106 ? -24.278 39.418 -39.897 1.00 61.68 106 GLY E O 1
ATOM 5307 N N . VAL E 1 107 ? -22.863 40.152 -41.501 1.00 59.45 107 VAL E N 1
ATOM 5308 C CA . VAL E 1 107 ? -21.748 39.219 -41.253 1.00 55.87 107 VAL E CA 1
ATOM 5309 C C . VAL E 1 107 ? -20.450 40.013 -41.163 1.00 53.78 107 VAL E C 1
ATOM 5310 O O . VAL E 1 107 ? -20.367 41.137 -41.667 1.00 55.90 107 VAL E O 1
ATOM 5314 N N . PHE E 1 108 ? -19.435 39.401 -40.547 1.00 50.69 108 PHE E N 1
ATOM 5315 C CA . PHE E 1 108 ? -18.096 39.984 -40.490 1.00 58.31 108 PHE E CA 1
ATOM 5316 C C . PHE E 1 108 ? -17.257 39.563 -41.696 1.00 56.24 108 PHE E C 1
ATOM 5317 O O . PHE E 1 108 ? -17.473 38.497 -42.323 1.00 52.70 108 PHE E O 1
ATOM 5325 N N . ASP E 1 109 ? -16.383 40.488 -42.065 1.00 60.87 109 ASP E N 1
ATOM 5326 C CA . ASP E 1 109 ? -15.346 40.251 -43.060 1.00 61.94 109 ASP E CA 1
ATOM 5327 C C . ASP E 1 109 ? -13.995 40.073 -42.336 1.00 59.57 109 ASP E C 1
ATOM 5328 O O . ASP E 1 109 ? -13.871 40.239 -41.109 1.00 53.82 109 ASP E O 1
ATOM 5333 N N . ILE E 1 110 ? -12.970 39.759 -43.121 1.00 62.65 110 ILE E N 1
ATOM 5334 C CA . ILE E 1 110 ? -11.617 39.494 -42.603 1.00 57.98 110 ILE E CA 1
ATOM 5335 C C . ILE E 1 110 ? -10.936 40.750 -42.024 1.00 59.07 110 ILE E C 1
ATOM 5336 O O . ILE E 1 110 ? -9.833 40.656 -41.479 1.00 55.80 110 ILE E O 1
ATOM 5341 N N . LYS E 1 111 ? -11.558 41.920 -42.224 1.00 62.40 111 LYS E N 1
ATOM 5342 C CA . LYS E 1 111 ? -11.062 43.225 -41.691 1.00 61.84 111 LYS E CA 1
ATOM 5343 C C . LYS E 1 111 ? -11.777 43.548 -40.371 1.00 64.07 111 LYS E C 1
ATOM 5344 O O . LYS E 1 111 ? -11.539 44.594 -39.750 1.00 57.77 111 LYS E O 1
ATOM 5347 N N . GLY E 1 112 ? -12.649 42.642 -39.943 1.00 62.81 112 GLY E N 1
ATOM 5348 C CA . GLY E 1 112 ? -13.395 42.828 -38.714 1.00 67.17 112 GLY E CA 1
ATOM 5349 C C . GLY E 1 112 ? -14.516 43.845 -38.822 1.00 61.81 112 GLY E C 1
ATOM 5350 O O . GLY E 1 112 ? -15.020 44.318 -37.804 1.00 61.49 112 GLY E O 1
ATOM 5351 N N . GLU E 1 113 ? -14.930 44.148 -40.047 1.00 59.23 113 GLU E N 1
ATOM 5352 C CA . GLU E 1 113 ? -15.995 45.098 -40.303 1.00 58.17 113 GLU E CA 1
ATOM 5353 C C . GLU E 1 113 ? -17.286 44.313 -40.642 1.00 60.89 113 GLU E C 1
ATOM 5354 O O . GLU E 1 113 ? -17.226 43.132 -41.010 1.00 58.94 113 GLU E O 1
ATOM 5356 N N . ILE E 1 114 ? -18.442 44.954 -40.493 1.00 59.10 114 ILE E N 1
ATOM 5357 C CA . ILE E 1 114 ? -19.727 44.299 -40.769 1.00 64.11 114 ILE E CA 1
ATOM 5358 C C . ILE E 1 114 ? -20.202 44.609 -42.168 1.00 58.67 114 ILE E C 1
ATOM 5359 O O . ILE E 1 114 ? -20.268 45.758 -42.530 1.00 62.63 114 ILE E O 1
ATOM 5364 N N . ASP E 1 115 ? -20.510 43.575 -42.953 1.00 66.95 115 ASP E N 1
ATOM 5365 C CA . ASP E 1 115 ? -21.166 43.736 -44.282 1.00 64.74 115 ASP E CA 1
ATOM 5366 C C . ASP E 1 115 ? -22.589 43.167 -44.324 1.00 68.23 115 ASP E C 1
ATOM 5367 O O . ASP E 1 115 ? -22.935 42.272 -43.544 1.00 65.31 115 ASP E O 1
ATOM 5372 N N . LEU E 1 116 ? -23.387 43.653 -45.280 1.00 68.55 116 LEU E N 1
ATOM 5373 C CA . LEU E 1 116 ? -24.687 43.064 -45.603 1.00 65.64 116 LEU E CA 1
ATOM 5374 C C . LEU E 1 116 ? -24.491 41.608 -46.043 1.00 66.33 116 LEU E C 1
ATOM 5375 O O . LEU E 1 116 ? -23.507 41.262 -46.677 1.00 67.21 116 LEU E O 1
ATOM 5377 N N . SER E 1 117 ? -25.434 40.755 -45.666 1.00 67.20 117 SER E N 1
ATOM 5378 C CA . SER E 1 117 ? -25.353 39.328 -45.893 1.00 61.40 117 SER E CA 1
ATOM 5379 C C . SER E 1 117 ? -26.643 38.894 -46.625 1.00 61.48 117 SER E C 1
ATOM 5380 O O . SER E 1 117 ? -27.665 39.583 -46.504 1.00 62.74 117 SER E O 1
ATOM 5383 N N . ASP E 1 118 ? -26.600 37.752 -47.331 1.00 60.14 118 ASP E N 1
ATOM 5384 C CA . ASP E 1 118 ? -27.812 37.127 -47.978 1.00 63.99 118 ASP E CA 1
ATOM 5385 C C . ASP E 1 118 ? -28.841 36.448 -47.028 1.00 54.99 118 ASP E C 1
ATOM 5386 O O . ASP E 1 118 ? -29.922 36.063 -47.436 1.00 59.20 118 ASP E O 1
ATOM 5391 N N . ALA E 1 119 ? -28.455 36.295 -45.777 1.00 52.40 119 ALA E N 1
ATOM 5392 C CA . ALA E 1 119 ? -29.221 35.615 -44.757 1.00 51.84 119 ALA E CA 1
ATOM 5393 C C . ALA E 1 119 ? -29.000 36.380 -43.436 1.00 48.42 119 ALA E C 1
ATOM 5394 O O . ALA E 1 119 ? -28.024 37.116 -43.291 1.00 52.26 119 ALA E O 1
ATOM 5396 N N . ILE E 1 120 ? -29.907 36.184 -42.483 1.00 51.20 120 ILE E N 1
ATOM 5397 C CA . ILE E 1 120 ? -29.738 36.677 -41.115 1.00 48.85 120 ILE E CA 1
ATOM 5398 C C . ILE E 1 120 ? -29.000 35.568 -40.348 1.00 48.16 120 ILE E C 1
ATOM 5399 O O . ILE E 1 120 ? -29.569 34.496 -40.124 1.00 47.05 120 ILE E O 1
ATOM 5404 N N . ARG E 1 121 ? -27.733 35.835 -39.971 1.00 46.49 121 ARG E N 1
ATOM 5405 C CA . ARG E 1 121 ? -26.828 34.800 -39.537 1.00 49.20 121 ARG E CA 1
ATOM 5406 C C . ARG E 1 121 ? -26.381 34.900 -38.097 1.00 50.09 121 ARG E C 1
ATOM 5407 O O . ARG E 1 121 ? -26.373 35.967 -37.514 1.00 48.24 121 ARG E O 1
ATOM 5415 N N . GLN E 1 122 ? -26.030 33.742 -37.533 1.00 48.25 122 GLN E N 1
ATOM 5416 C CA . GLN E 1 122 ? -25.514 33.654 -36.191 1.00 47.87 122 GLN E CA 1
ATOM 5417 C C . GLN E 1 122 ? -24.354 34.618 -35.994 1.00 52.45 122 GLN E C 1
ATOM 5418 O O . GLN E 1 122 ? -23.417 34.718 -36.828 1.00 48.62 122 GLN E O 1
ATOM 5424 N N . TYR E 1 123 ? -24.436 35.351 -34.889 1.00 48.48 123 TYR E N 1
ATOM 5425 C CA . TYR E 1 123 ? -23.485 36.410 -34.605 1.00 49.25 123 TYR E CA 1
ATOM 5426 C C . TYR E 1 123 ? -22.113 35.806 -34.430 1.00 46.48 123 TYR E C 1
ATOM 5427 O O . TYR E 1 123 ? -21.980 34.787 -33.784 1.00 47.25 123 TYR E O 1
ATOM 5436 N N . GLY E 1 124 ? -21.073 36.426 -35.003 1.00 50.02 124 GLY E N 1
ATOM 5437 C CA . GLY E 1 124 ? -19.728 35.828 -34.961 1.00 48.27 124 GLY E CA 1
ATOM 5438 C C . GLY E 1 124 ? -19.367 35.037 -36.213 1.00 45.33 124 GLY E C 1
ATOM 5439 O O . GLY E 1 124 ? -18.245 34.589 -36.357 1.00 45.99 124 GLY E O 1
ATOM 5440 N N . THR E 1 125 ? -20.330 34.902 -37.118 1.00 49.35 125 THR E N 1
ATOM 5441 C CA . THR E 1 125 ? -20.107 34.385 -38.478 1.00 48.50 125 THR E CA 1
ATOM 5442 C C . THR E 1 125 ? -19.324 35.338 -39.327 1.00 47.62 125 THR E C 1
ATOM 5443 O O . THR E 1 125 ? -19.538 36.548 -39.278 1.00 46.27 125 THR E O 1
ATOM 5447 N N . TYR E 1 126 ? -18.343 34.778 -40.035 1.00 48.72 126 TYR E N 1
ATOM 5448 C CA . TYR E 1 126 ? -17.606 35.503 -41.068 1.00 53.46 126 TYR E CA 1
ATOM 5449 C C . TYR E 1 126 ? -17.992 35.054 -42.468 1.00 51.97 126 TYR E C 1
ATOM 5450 O O . TYR E 1 126 ? -18.299 33.893 -42.724 1.00 52.76 126 TYR E O 1
ATOM 5459 N N . GLN E 1 127 ? -17.933 36.004 -43.377 1.00 56.23 127 GLN E N 1
ATOM 5460 C CA . GLN E 1 127 ? -17.961 35.704 -44.782 1.00 53.05 127 GLN E CA 1
ATOM 5461 C C . GLN E 1 127 ? -16.634 36.045 -45.411 1.00 50.61 127 GLN E C 1
ATOM 5462 O O . GLN E 1 127 ? -16.203 37.232 -45.431 1.00 53.19 127 GLN E O 1
ATOM 5468 N N . ILE E 1 128 ? -15.972 34.988 -45.876 1.00 50.56 128 ILE E N 1
ATOM 5469 C CA . ILE E 1 128 ? -14.716 35.083 -46.638 1.00 56.86 128 ILE E CA 1
ATOM 5470 C C . ILE E 1 128 ? -15.099 35.174 -48.122 1.00 56.93 128 ILE E C 1
ATOM 5471 O O . ILE E 1 128 ? -15.824 34.334 -48.644 1.00 54.27 128 ILE E O 1
ATOM 5476 N N . ASN E 1 129 ? -14.678 36.262 -48.752 1.00 61.41 129 ASN E N 1
ATOM 5477 C CA . ASN E 1 129 ? -14.986 36.519 -50.144 1.00 61.30 129 ASN E CA 1
ATOM 5478 C C . ASN E 1 129 ? -13.838 36.253 -51.106 1.00 59.98 129 ASN E C 1
ATOM 5479 O O . ASN E 1 129 ? -12.684 36.543 -50.823 1.00 54.87 129 ASN E O 1
ATOM 5484 N N . GLU E 1 130 ? -14.192 35.691 -52.256 1.00 61.73 130 GLU E N 1
ATOM 5485 C CA . GLU E 1 130 ? -13.354 35.715 -53.428 1.00 62.74 130 GLU E CA 1
ATOM 5486 C C . GLU E 1 130 ? -12.585 37.074 -53.544 1.00 63.27 130 GLU E C 1
ATOM 5487 O O . GLU E 1 130 ? -13.170 38.160 -53.536 1.00 61.71 130 GLU E O 1
ATOM 5493 N N . GLY E 1 131 ? -11.257 37.002 -53.614 1.00 59.81 131 GLY E N 1
ATOM 5494 C CA . GLY E 1 131 ? -10.420 38.208 -53.686 1.00 61.56 131 GLY E CA 1
ATOM 5495 C C . GLY E 1 131 ? -9.845 38.691 -52.357 1.00 67.78 131 GLY E C 1
ATOM 5496 O O . GLY E 1 131 ? -9.017 39.618 -52.335 1.00 70.94 131 GLY E O 1
ATOM 5497 N N . ASP E 1 132 ? -10.260 38.071 -51.248 1.00 66.46 132 ASP E N 1
ATOM 5498 C CA . ASP E 1 132 ? -9.753 38.457 -49.921 1.00 64.94 132 ASP E CA 1
ATOM 5499 C C . ASP E 1 132 ? -8.281 38.127 -49.729 1.00 65.41 132 ASP E C 1
ATOM 5500 O O . ASP E 1 132 ? -7.847 36.980 -49.944 1.00 66.31 132 ASP E O 1
ATOM 5505 N N . LYS E 1 133 ? -7.526 39.121 -49.273 1.00 61.24 133 LYS E N 1
ATOM 5506 C CA . LYS E 1 133 ? -6.120 38.941 -48.951 1.00 58.50 133 LYS E CA 1
ATOM 5507 C C . LYS E 1 133 ? -6.050 38.266 -47.575 1.00 54.49 133 LYS E C 1
ATOM 5508 O O . LYS E 1 133 ? -6.001 38.925 -46.534 1.00 61.11 133 LYS E O 1
ATOM 5514 N N . LEU E 1 134 ? -6.054 36.938 -47.583 1.00 56.88 134 LEU E N 1
ATOM 5515 C CA . LEU E 1 134 ? -6.364 36.119 -46.388 1.00 60.54 134 LEU E CA 1
ATOM 5516 C C . LEU E 1 134 ? -5.143 35.521 -45.670 1.00 64.30 134 LEU E C 1
ATOM 5517 O O . LEU E 1 134 ? -5.183 35.305 -44.459 1.00 59.69 134 LEU E O 1
ATOM 5522 N N . ALA E 1 135 ? -4.089 35.214 -46.424 1.00 56.52 135 ALA E N 1
ATOM 5523 C CA . ALA E 1 135 ? -2.924 34.585 -45.869 1.00 60.94 135 ALA E CA 1
ATOM 5524 C C . ALA E 1 135 ? -1.688 35.189 -46.531 1.00 61.25 135 ALA E C 1
ATOM 5525 O O . ALA E 1 135 ? -1.776 36.150 -47.313 1.00 57.34 135 ALA E O 1
ATOM 5527 N N . GLN E 1 136 ? -0.535 34.653 -46.154 1.00 65.47 136 GLN E N 1
ATOM 5528 C CA . GLN E 1 136 ? 0.715 34.996 -46.786 1.00 62.56 136 GLN E CA 1
ATOM 5529 C C . GLN E 1 136 ? 1.630 33.751 -46.828 1.00 66.82 136 GLN E C 1
ATOM 5530 O O . GLN E 1 136 ? 1.433 32.790 -46.094 1.00 59.97 136 GLN E O 1
ATOM 5536 N N . LEU E 1 137 ? 2.607 33.781 -47.736 1.00 72.95 137 LEU E N 1
ATOM 5537 C CA . LEU E 1 137 ? 3.522 32.661 -47.961 1.00 70.99 137 LEU E CA 1
ATOM 5538 C C . LEU E 1 137 ? 4.926 33.212 -47.784 1.00 71.77 137 LEU E C 1
ATOM 5539 O O . LEU E 1 137 ? 5.319 34.136 -48.491 1.00 69.70 137 LEU E O 1
ATOM 5544 N N . VAL E 1 138 ? 5.637 32.703 -46.776 1.00 71.76 138 VAL E N 1
ATOM 5545 C CA . VAL E 1 138 ? 7.049 33.028 -46.530 1.00 72.32 138 VAL E CA 1
ATOM 5546 C C . VAL E 1 138 ? 7.896 31.798 -46.894 1.00 72.75 138 VAL E C 1
ATOM 5547 O O . VAL E 1 138 ? 7.661 30.726 -46.353 1.00 68.90 138 VAL E O 1
ATOM 5551 N N . ILE E 1 139 ? 8.892 31.952 -47.779 1.00 87.55 139 ILE E N 1
ATOM 5552 C CA . ILE E 1 139 ? 9.774 30.815 -48.180 1.00 80.79 139 ILE E CA 1
ATOM 5553 C C . ILE E 1 139 ? 11.116 30.787 -47.434 1.00 81.15 139 ILE E C 1
ATOM 5554 O O . ILE E 1 139 ? 11.857 31.764 -47.425 1.00 71.87 139 ILE E O 1
ATOM 5559 N N . VAL E 1 140 ? 11.409 29.647 -46.807 1.00 87.46 140 VAL E N 1
ATOM 5560 C CA . VAL E 1 140 ? 12.568 29.503 -45.922 1.00 85.12 140 VAL E CA 1
ATOM 5561 C C . VAL E 1 140 ? 13.450 28.284 -46.329 1.00 93.68 140 VAL E C 1
ATOM 5562 O O . VAL E 1 140 ? 12.936 27.254 -46.811 1.00 79.21 140 VAL E O 1
ATOM 5566 N N . PRO E 1 141 ? 14.793 28.408 -46.154 1.00 97.02 141 PRO E N 1
ATOM 5567 C CA . PRO E 1 141 ? 15.652 27.229 -46.328 1.00 93.08 141 PRO E CA 1
ATOM 5568 C C . PRO E 1 141 ? 15.430 26.140 -45.265 1.00 92.28 141 PRO E C 1
ATOM 5569 O O . PRO E 1 141 ? 15.350 26.447 -44.051 1.00 84.10 141 PRO E O 1
ATOM 5573 N N . ILE E 1 142 ? 15.328 24.892 -45.730 1.00 86.98 142 ILE E N 1
ATOM 5574 C CA . ILE E 1 142 ? 15.372 23.714 -44.870 1.00 89.27 142 ILE E CA 1
ATOM 5575 C C . ILE E 1 142 ? 16.767 23.002 -44.943 1.00 94.87 142 ILE E C 1
ATOM 5576 O O . ILE E 1 142 ? 17.502 23.070 -45.949 1.00 93.54 142 ILE E O 1
ATOM 5578 N N . TRP E 1 143 ? 17.134 22.348 -43.849 1.00 89.50 143 TRP E N 1
ATOM 5579 C CA . TRP E 1 143 ? 18.270 21.449 -43.812 1.00 97.86 143 TRP E CA 1
ATOM 5580 C C . TRP E 1 143 ? 17.644 20.084 -43.719 1.00 100.56 143 TRP E C 1
ATOM 5581 O O . TRP E 1 143 ? 16.848 19.822 -42.805 1.00 92.45 143 TRP E O 1
ATOM 5592 N N . THR E 1 144 ? 17.953 19.220 -44.690 1.00 99.43 144 THR E N 1
ATOM 5593 C CA . THR E 1 144 ? 17.289 17.920 -44.813 1.00 101.58 144 THR E CA 1
ATOM 5594 C C . THR E 1 144 ? 18.304 16.777 -44.880 1.00 101.40 144 THR E C 1
ATOM 5595 O O . THR E 1 144 ? 18.475 16.166 -45.925 1.00 109.40 144 THR E O 1
ATOM 5599 N N . PRO E 1 145 ? 18.972 16.476 -43.751 1.00 106.91 145 PRO E N 1
ATOM 5600 C CA . PRO E 1 145 ? 19.967 15.399 -43.721 1.00 108.49 145 PRO E CA 1
ATOM 5601 C C . PRO E 1 145 ? 19.382 13.981 -43.732 1.00 113.30 145 PRO E C 1
ATOM 5602 O O . PRO E 1 145 ? 18.162 13.799 -43.606 1.00 99.70 145 PRO E O 1
ATOM 5606 N N . GLU E 1 146 ? 20.266 12.994 -43.927 1.00 115.10 146 GLU E N 1
ATOM 5607 C CA . GLU E 1 146 ? 19.982 11.604 -43.572 1.00 110.31 146 GLU E CA 1
ATOM 5608 C C . GLU E 1 146 ? 20.134 11.529 -42.048 1.00 106.77 146 GLU E C 1
ATOM 5609 O O . GLU E 1 146 ? 20.898 12.293 -41.454 1.00 104.47 146 GLU E O 1
ATOM 5611 N N . LEU E 1 147 ? 19.365 10.653 -41.410 1.00 107.53 147 LEU E N 1
ATOM 5612 C CA . LEU E 1 147 ? 19.393 10.542 -39.950 1.00 106.28 147 LEU E CA 1
ATOM 5613 C C . LEU E 1 147 ? 20.356 9.436 -39.559 1.00 115.40 147 LEU E C 1
ATOM 5614 O O . LEU E 1 147 ? 20.554 8.472 -40.313 1.00 125.65 147 LEU E O 1
ATOM 5619 N N . LYS E 1 148 ? 20.954 9.569 -38.379 1.00 115.03 148 LYS E N 1
ATOM 5620 C CA . LYS E 1 148 ? 21.786 8.503 -37.829 1.00 116.82 148 LYS E CA 1
ATOM 5621 C C . LYS E 1 148 ? 21.400 8.233 -36.381 1.00 109.25 148 LYS E C 1
ATOM 5622 O O . LYS E 1 148 ? 21.654 9.051 -35.492 1.00 103.15 148 LYS E O 1
ATOM 5624 N N . GLN E 1 149 ? 20.776 7.082 -36.155 1.00 107.72 149 GLN E N 1
ATOM 5625 C CA . GLN E 1 149 ? 20.497 6.633 -34.796 1.00 114.29 149 GLN E CA 1
ATOM 5626 C C . GLN E 1 149 ? 21.817 6.461 -34.012 1.00 118.97 149 GLN E C 1
ATOM 5627 O O . GLN E 1 149 ? 22.827 6.091 -34.596 1.00 121.51 149 GLN E O 1
ATOM 5633 N N . VAL E 1 150 ? 21.809 6.745 -32.704 1.00 124.23 150 VAL E N 1
ATOM 5634 C CA . VAL E 1 150 ? 23.041 6.703 -31.880 1.00 120.27 150 VAL E CA 1
ATOM 5635 C C . VAL E 1 150 ? 22.759 6.518 -30.381 1.00 124.07 150 VAL E C 1
ATOM 5636 O O . VAL E 1 150 ? 21.870 7.178 -29.843 1.00 125.83 150 VAL E O 1
ATOM 5638 N N . GLU E 1 151 ? 23.535 5.648 -29.717 1.00 122.52 151 GLU E N 1
ATOM 5639 C CA . GLU E 1 151 ? 23.311 5.257 -28.308 1.00 125.84 151 GLU E CA 1
ATOM 5640 C C . GLU E 1 151 ? 23.545 6.420 -27.336 1.00 127.76 151 GLU E C 1
ATOM 5641 O O . GLU E 1 151 ? 22.746 6.642 -26.430 1.00 129.08 151 GLU E O 1
ATOM 5647 N N . GLU E 1 152 ? 24.655 7.132 -27.507 1.00 126.46 152 GLU E N 1
ATOM 5648 C CA . GLU E 1 152 ? 24.926 8.354 -26.750 1.00 119.89 152 GLU E CA 1
ATOM 5649 C C . GLU E 1 152 ? 25.058 9.504 -27.763 1.00 118.22 152 GLU E C 1
ATOM 5650 O O . GLU E 1 152 ? 25.193 9.262 -28.968 1.00 115.07 152 GLU E O 1
ATOM 5652 N N . PHE E 1 153 ? 24.958 10.748 -27.295 1.00 122.08 153 PHE E N 1
ATOM 5653 C CA . PHE E 1 153 ? 25.239 11.909 -28.157 1.00 128.00 153 PHE E CA 1
ATOM 5654 C C . PHE E 1 153 ? 26.712 12.316 -28.015 1.00 131.95 153 PHE E C 1
ATOM 5655 O O . PHE E 1 153 ? 27.156 12.652 -26.913 1.00 135.09 153 PHE E O 1
ATOM 5663 N N . GLU E 1 154 ? 27.463 12.282 -29.120 1.00 132.06 154 GLU E N 1
ATOM 5664 C CA . GLU E 1 154 ? 28.884 12.684 -29.124 1.00 134.78 154 GLU E CA 1
ATOM 5665 C C . GLU E 1 154 ? 29.161 13.615 -30.296 1.00 129.16 154 GLU E C 1
ATOM 5666 O O . GLU E 1 154 ? 29.012 14.832 -30.180 1.00 118.29 154 GLU E O 1
ATOM 5668 N N . PHE E 1 164 ? 11.711 22.301 -21.145 1.00 107.37 164 PHE E N 1
ATOM 5669 C CA . PHE E 1 164 ? 10.475 23.060 -20.898 1.00 120.66 164 PHE E CA 1
ATOM 5670 C C . PHE E 1 164 ? 10.634 24.121 -19.808 1.00 121.96 164 PHE E C 1
ATOM 5671 O O . PHE E 1 164 ? 9.655 24.790 -19.438 1.00 112.51 164 PHE E O 1
ATOM 5679 N N . ASN F 1 3 ? 27.247 41.004 -38.212 1.00 99.40 3 ASN F N 1
ATOM 5680 C CA . ASN F 1 3 ? 26.104 40.259 -37.640 1.00 97.49 3 ASN F CA 1
ATOM 5681 C C . ASN F 1 3 ? 25.870 40.577 -36.160 1.00 100.57 3 ASN F C 1
ATOM 5682 O O . ASN F 1 3 ? 26.184 39.755 -35.308 1.00 106.82 3 ASN F O 1
ATOM 5684 N N . THR F 1 4 ? 25.367 41.780 -35.869 1.00 93.14 4 THR F N 1
ATOM 5685 C CA . THR F 1 4 ? 24.621 42.057 -34.625 1.00 97.39 4 THR F CA 1
ATOM 5686 C C . THR F 1 4 ? 23.166 42.443 -34.997 1.00 92.83 4 THR F C 1
ATOM 5687 O O . THR F 1 4 ? 22.882 42.803 -36.151 1.00 89.93 4 THR F O 1
ATOM 5691 N N . LEU F 1 5 ? 22.250 42.326 -34.036 1.00 84.16 5 LEU F N 1
ATOM 5692 C CA . LEU F 1 5 ? 20.856 42.781 -34.220 1.00 83.78 5 LEU F CA 1
ATOM 5693 C C . LEU F 1 5 ? 20.613 44.046 -33.386 1.00 77.85 5 LEU F C 1
ATOM 5694 O O . LEU F 1 5 ? 20.745 44.010 -32.161 1.00 70.77 5 LEU F O 1
ATOM 5699 N N . GLN F 1 6 ? 20.240 45.146 -34.039 1.00 71.74 6 GLN F N 1
ATOM 5700 C CA . GLN F 1 6 ? 19.799 46.350 -33.314 1.00 75.64 6 GLN F CA 1
ATOM 5701 C C . GLN F 1 6 ? 18.420 46.224 -32.613 1.00 80.58 6 GLN F C 1
ATOM 5702 O O . GLN F 1 6 ? 17.445 45.789 -33.209 1.00 79.25 6 GLN F O 1
ATOM 5708 N N . VAL F 1 7 ? 18.396 46.586 -31.324 1.00 77.87 7 VAL F N 1
ATOM 5709 C CA . VAL F 1 7 ? 17.203 46.629 -30.505 1.00 71.63 7 VAL F CA 1
ATOM 5710 C C . VAL F 1 7 ? 17.104 48.044 -29.930 1.00 71.34 7 VAL F C 1
ATOM 5711 O O . VAL F 1 7 ? 18.073 48.558 -29.366 1.00 76.67 7 VAL F O 1
ATOM 5715 N N . ARG F 1 8 ? 15.935 48.655 -30.083 1.00 80.59 8 ARG F N 1
ATOM 5716 C CA . ARG F 1 8 ? 15.514 49.882 -29.359 1.00 73.80 8 ARG F CA 1
ATOM 5717 C C . ARG F 1 8 ? 14.472 49.550 -28.275 1.00 74.36 8 ARG F C 1
ATOM 5718 O O . ARG F 1 8 ? 13.493 48.844 -28.555 1.00 65.04 8 ARG F O 1
ATOM 5726 N N . LEU F 1 9 ? 14.654 50.119 -27.077 1.00 73.34 9 LEU F N 1
ATOM 5727 C CA . LEU F 1 9 ? 13.630 50.108 -26.034 1.00 67.35 9 LEU F CA 1
ATOM 5728 C C . LEU F 1 9 ? 12.847 51.456 -26.164 1.00 69.61 9 LEU F C 1
ATOM 5729 O O . LEU F 1 9 ? 13.474 52.533 -26.133 1.00 56.90 9 LEU F O 1
ATOM 5734 N N . LEU F 1 10 ? 11.505 51.367 -26.342 1.00 62.06 10 LEU F N 1
ATOM 5735 C CA . LEU F 1 10 ? 10.599 52.513 -26.692 1.00 64.58 10 LEU F CA 1
ATOM 5736 C C . LEU F 1 10 ? 9.987 53.275 -25.471 1.00 65.37 10 LEU F C 1
ATOM 5737 O O . LEU F 1 10 ? 9.491 54.389 -25.615 1.00 62.14 10 LEU F O 1
ATOM 5742 N N . SER F 1 11 ? 10.007 52.639 -24.292 1.00 67.30 11 SER F N 1
ATOM 5743 C CA . SER F 1 11 ? 9.637 53.247 -22.998 1.00 66.39 11 SER F CA 1
ATOM 5744 C C . SER F 1 11 ? 10.454 52.619 -21.855 1.00 59.48 11 SER F C 1
ATOM 5745 O O . SER F 1 11 ? 11.156 51.621 -22.048 1.00 62.41 11 SER F O 1
ATOM 5748 N N . GLU F 1 12 ? 10.275 53.170 -20.664 1.00 62.59 12 GLU F N 1
ATOM 5749 C CA . GLU F 1 12 ? 10.790 52.610 -19.416 1.00 64.23 12 GLU F CA 1
ATOM 5750 C C . GLU F 1 12 ? 10.112 51.261 -19.023 1.00 66.42 12 GLU F C 1
ATOM 5751 O O . GLU F 1 12 ? 10.601 50.549 -18.118 1.00 66.29 12 GLU F O 1
ATOM 5753 N N . ASN F 1 13 ? 8.974 50.935 -19.652 1.00 64.09 13 ASN F N 1
ATOM 5754 C CA . ASN F 1 13 ? 8.264 49.652 -19.412 1.00 64.56 13 ASN F CA 1
ATOM 5755 C C . ASN F 1 13 ? 8.837 48.454 -20.183 1.00 64.20 13 ASN F C 1
ATOM 5756 O O . ASN F 1 13 ? 8.538 47.282 -19.849 1.00 70.64 13 ASN F O 1
ATOM 5761 N N . ALA F 1 14 ? 9.632 48.763 -21.214 1.00 57.23 14 ALA F N 1
ATOM 5762 C CA . ALA F 1 14 ? 10.370 47.760 -22.008 1.00 71.35 14 ALA F CA 1
ATOM 5763 C C . ALA F 1 14 ? 11.487 47.111 -21.162 1.00 74.07 14 ALA F C 1
ATOM 5764 O O . ALA F 1 14 ? 12.062 47.738 -20.241 1.00 74.98 14 ALA F O 1
ATOM 5766 N N . ARG F 1 15 ? 11.723 45.829 -21.451 1.00 73.28 15 ARG F N 1
ATOM 5767 C CA A ARG F 1 15 ? 12.902 45.114 -20.969 0.50 70.07 15 ARG F CA 1
ATOM 5768 C CA B ARG F 1 15 ? 12.888 45.093 -20.977 0.50 69.83 15 ARG F CA 1
ATOM 5769 C C . ARG F 1 15 ? 13.676 44.682 -22.203 1.00 68.94 15 ARG F C 1
ATOM 5770 O O . ARG F 1 15 ? 13.082 44.294 -23.229 1.00 67.62 15 ARG F O 1
ATOM 5785 N N . MET F 1 16 ? 14.998 44.744 -22.098 1.00 68.18 16 MET F N 1
ATOM 5786 C CA . MET F 1 16 ? 15.878 44.240 -23.132 1.00 71.94 16 MET F CA 1
ATOM 5787 C C . MET F 1 16 ? 15.576 42.744 -23.372 1.00 65.18 16 MET F C 1
ATOM 5788 O O . MET F 1 16 ? 15.571 41.975 -22.407 1.00 69.99 16 MET F O 1
ATOM 5793 N N . PRO F 1 17 ? 15.334 42.324 -24.638 1.00 65.39 17 PRO F N 1
ATOM 5794 C CA . PRO F 1 17 ? 15.265 40.881 -24.975 1.00 66.31 17 PRO F CA 1
ATOM 5795 C C . PRO F 1 17 ? 16.500 40.073 -24.559 1.00 68.51 17 PRO F C 1
ATOM 5796 O O . PRO F 1 17 ? 17.613 40.591 -24.669 1.00 65.58 17 PRO F O 1
ATOM 5800 N N . GLU F 1 18 ? 16.306 38.842 -24.084 1.00 65.12 18 GLU F N 1
ATOM 5801 C CA . GLU F 1 18 ? 17.425 37.985 -23.678 1.00 73.37 18 GLU F CA 1
ATOM 5802 C C . GLU F 1 18 ? 17.357 36.616 -24.289 1.00 71.32 18 GLU F C 1
ATOM 5803 O O . GLU F 1 18 ? 16.337 35.944 -24.161 1.00 72.11 18 GLU F O 1
ATOM 5809 N N . ARG F 1 19 ? 18.485 36.176 -24.847 1.00 85.01 19 ARG F N 1
ATOM 5810 C CA . ARG F 1 19 ? 18.714 34.775 -25.199 1.00 94.28 19 ARG F CA 1
ATOM 5811 C C . ARG F 1 19 ? 19.197 34.027 -23.948 1.00 101.93 19 ARG F C 1
ATOM 5812 O O . ARG F 1 19 ? 20.200 34.415 -23.338 1.00 95.86 19 ARG F O 1
ATOM 5820 N N . ASN F 1 20 ? 18.448 32.982 -23.574 1.00 102.52 20 ASN F N 1
ATOM 5821 C CA . ASN F 1 20 ? 18.752 32.092 -22.431 1.00 105.12 20 ASN F CA 1
ATOM 5822 C C . ASN F 1 20 ? 20.119 31.347 -22.602 1.00 106.70 20 ASN F C 1
ATOM 5823 O O . ASN F 1 20 ? 21.170 31.945 -22.321 1.00 102.50 20 ASN F O 1
ATOM 5828 N N . HIS F 1 21 ? 20.140 30.088 -23.071 1.00 106.19 21 HIS F N 1
ATOM 5829 C CA . HIS F 1 21 ? 21.431 29.381 -23.296 1.00 100.75 21 HIS F CA 1
ATOM 5830 C C . HIS F 1 21 ? 22.159 30.019 -24.456 1.00 99.50 21 HIS F C 1
ATOM 5831 O O . HIS F 1 21 ? 21.568 30.811 -25.191 1.00 89.47 21 HIS F O 1
ATOM 5833 N N . LYS F 1 22 ? 23.446 29.697 -24.632 1.00 103.74 22 LYS F N 1
ATOM 5834 C CA . LYS F 1 22 ? 24.273 30.353 -25.667 1.00 100.99 22 LYS F CA 1
ATOM 5835 C C . LYS F 1 22 ? 23.823 29.988 -27.107 1.00 102.85 22 LYS F C 1
ATOM 5836 O O . LYS F 1 22 ? 24.005 30.762 -28.058 1.00 100.71 22 LYS F O 1
ATOM 5838 N N . THR F 1 23 ? 23.196 28.824 -27.241 1.00 95.23 23 THR F N 1
ATOM 5839 C CA . THR F 1 23 ? 22.839 28.249 -28.527 1.00 90.19 23 THR F CA 1
ATOM 5840 C C . THR F 1 23 ? 21.312 28.125 -28.734 1.00 93.71 23 THR F C 1
ATOM 5841 O O . THR F 1 23 ? 20.854 27.493 -29.700 1.00 86.34 23 THR F O 1
ATOM 5845 N N . ASP F 1 24 ? 20.537 28.713 -27.821 1.00 83.66 24 ASP F N 1
ATOM 5846 C CA . ASP F 1 24 ? 19.097 28.874 -28.009 1.00 76.58 24 ASP F CA 1
ATOM 5847 C C . ASP F 1 24 ? 18.788 29.643 -29.320 1.00 77.12 24 ASP F C 1
ATOM 5848 O O . ASP F 1 24 ? 19.586 30.493 -29.774 1.00 76.93 24 ASP F O 1
ATOM 5853 N N . ALA F 1 25 ? 17.631 29.329 -29.924 1.00 71.78 25 ALA F N 1
ATOM 5854 C CA . ALA F 1 25 ? 17.218 29.915 -31.217 1.00 74.72 25 ALA F CA 1
ATOM 5855 C C . ALA F 1 25 ? 16.622 31.329 -31.102 1.00 74.92 25 ALA F C 1
ATOM 5856 O O . ALA F 1 25 ? 16.656 32.117 -32.073 1.00 85.80 25 ALA F O 1
ATOM 5858 N N . GLY F 1 26 ? 16.114 31.642 -29.909 1.00 79.86 26 GLY F N 1
ATOM 5859 C CA . GLY F 1 26 ? 15.252 32.787 -29.703 1.00 79.57 26 GLY F CA 1
ATOM 5860 C C . GLY F 1 26 ? 15.685 33.716 -28.582 1.00 83.79 26 GLY F C 1
ATOM 5861 O O . GLY F 1 26 ? 16.382 33.309 -27.631 1.00 78.58 26 GLY F O 1
ATOM 5862 N N . TYR F 1 27 ? 15.248 34.970 -28.716 1.00 76.26 27 TYR F N 1
ATOM 5863 C CA . TYR F 1 27 ? 15.459 36.021 -27.720 1.00 74.73 27 TYR F CA 1
ATOM 5864 C C . TYR F 1 27 ? 14.115 36.157 -27.055 1.00 69.87 27 TYR F C 1
ATOM 5865 O O . TYR F 1 27 ? 13.135 36.534 -27.712 1.00 64.07 27 TYR F O 1
ATOM 5874 N N . ASP F 1 28 ? 14.074 35.788 -25.773 1.00 66.23 28 ASP F N 1
ATOM 5875 C CA . ASP F 1 28 ? 12.857 35.804 -25.012 1.00 68.12 28 ASP F CA 1
ATOM 5876 C C . ASP F 1 28 ? 12.431 37.284 -24.897 1.00 72.57 28 ASP F C 1
ATOM 5877 O O . ASP F 1 28 ? 13.295 38.166 -24.739 1.00 66.82 28 ASP F O 1
ATOM 5882 N N . ILE F 1 29 ? 11.116 37.513 -25.075 1.00 63.96 29 ILE F N 1
ATOM 5883 C CA . ILE F 1 29 ? 10.506 38.837 -25.283 1.00 63.94 29 ILE F CA 1
ATOM 5884 C C . ILE F 1 29 ? 9.548 39.103 -24.144 1.00 62.82 29 ILE F C 1
ATOM 5885 O O . ILE F 1 29 ? 8.753 38.213 -23.772 1.00 61.25 29 ILE F O 1
ATOM 5890 N N . PHE F 1 30 ? 9.609 40.333 -23.622 1.00 61.25 30 PHE F N 1
ATOM 5891 C CA . PHE F 1 30 ? 8.942 40.710 -22.355 1.00 61.37 30 PHE F CA 1
ATOM 5892 C C . PHE F 1 30 ? 7.754 41.628 -22.608 1.00 60.24 30 PHE F C 1
ATOM 5893 O O . PHE F 1 30 ? 7.855 42.585 -23.393 1.00 61.32 30 PHE F O 1
ATOM 5901 N N . SER F 1 31 ? 6.635 41.351 -21.933 1.00 59.88 31 SER F N 1
ATOM 5902 C CA . SER F 1 31 ? 5.485 42.253 -21.963 1.00 59.10 31 SER F CA 1
ATOM 5903 C C . SER F 1 31 ? 5.850 43.594 -21.378 1.00 55.67 31 SER F C 1
ATOM 5904 O O . SER F 1 31 ? 6.437 43.650 -20.293 1.00 58.45 31 SER F O 1
ATOM 5907 N N . ALA F 1 32 ? 5.480 44.670 -22.061 1.00 58.78 32 ALA F N 1
ATOM 5908 C CA . ALA F 1 32 ? 5.619 46.012 -21.485 1.00 57.35 32 ALA F CA 1
ATOM 5909 C C . ALA F 1 32 ? 4.323 46.487 -20.877 1.00 55.31 32 ALA F C 1
ATOM 5910 O O . ALA F 1 32 ? 4.153 47.663 -20.636 1.00 64.35 32 ALA F O 1
ATOM 5912 N N . GLU F 1 33 ? 3.382 45.583 -20.641 1.00 61.45 33 GLU F N 1
ATOM 5913 C CA . GLU F 1 33 ? 2.078 45.999 -20.168 1.00 58.52 33 GLU F CA 1
ATOM 5914 C C . GLU F 1 33 ? 1.463 44.970 -19.211 1.00 55.68 33 GLU F C 1
ATOM 5915 O O . GLU F 1 33 ? 1.739 43.749 -19.285 1.00 56.05 33 GLU F O 1
ATOM 5921 N N . THR F 1 34 ? 0.664 45.512 -18.288 1.00 55.69 34 THR F N 1
ATOM 5922 C CA . THR F 1 34 ? -0.135 44.739 -17.339 1.00 56.73 34 THR F CA 1
ATOM 5923 C C . THR F 1 34 ? -1.579 44.737 -17.835 1.00 52.17 34 THR F C 1
ATOM 5924 O O . THR F 1 34 ? -2.223 45.787 -18.021 1.00 53.13 34 THR F O 1
ATOM 5928 N N . VAL F 1 35 ? -2.086 43.541 -18.075 1.00 56.57 35 VAL F N 1
ATOM 5929 C CA . VAL F 1 35 ? -3.427 43.407 -18.636 1.00 52.26 35 VAL F CA 1
ATOM 5930 C C . VAL F 1 35 ? -4.092 42.117 -18.134 1.00 53.27 35 VAL F C 1
ATOM 5931 O O . VAL F 1 35 ? -3.481 41.051 -18.101 1.00 53.07 35 VAL F O 1
ATOM 5935 N N . VAL F 1 36 ? -5.363 42.234 -17.766 1.00 53.60 36 VAL F N 1
ATOM 5936 C CA . VAL F 1 36 ? -6.168 41.093 -17.396 1.00 51.08 36 VAL F CA 1
ATOM 5937 C C . VAL F 1 36 ? -6.793 40.536 -18.685 1.00 47.95 36 VAL F C 1
ATOM 5938 O O . VAL F 1 36 ? -7.284 41.287 -19.517 1.00 46.45 36 VAL F O 1
ATOM 5942 N N . LEU F 1 37 ? -6.721 39.227 -18.880 1.00 46.09 37 LEU F N 1
ATOM 5943 C CA . LEU F 1 37 ? -7.261 38.577 -20.105 1.00 49.45 37 LEU F CA 1
ATOM 5944 C C . LEU F 1 37 ? -8.100 37.366 -19.660 1.00 45.26 37 LEU F C 1
ATOM 5945 O O . LEU F 1 37 ? -7.562 36.346 -19.150 1.00 43.44 37 LEU F O 1
ATOM 5950 N N . GLU F 1 38 ? -9.417 37.519 -19.822 1.00 46.42 38 GLU F N 1
ATOM 5951 C CA . GLU F 1 38 ? -10.400 36.558 -19.325 1.00 48.67 38 GLU F CA 1
ATOM 5952 C C . GLU F 1 38 ? -10.682 35.522 -20.415 1.00 48.33 38 GLU F C 1
ATOM 5953 O O . GLU F 1 38 ? -10.240 35.678 -21.549 1.00 48.40 38 GLU F O 1
ATOM 5959 N N . PRO F 1 39 ? -11.359 34.427 -20.056 1.00 49.83 39 PRO F N 1
ATOM 5960 C CA . PRO F 1 39 ? -11.661 33.408 -21.088 1.00 46.58 39 PRO F CA 1
ATOM 5961 C C . PRO F 1 39 ? -12.275 33.995 -22.389 1.00 45.42 39 PRO F C 1
ATOM 5962 O O . PRO F 1 39 ? -13.278 34.761 -22.371 1.00 45.42 39 PRO F O 1
ATOM 5966 N N . GLN F 1 40 ? -11.624 33.615 -23.485 1.00 45.31 40 GLN F N 1
ATOM 5967 C CA . GLN F 1 40 ? -11.994 33.899 -24.880 1.00 46.15 40 GLN F CA 1
ATOM 5968 C C . GLN F 1 40 ? -11.594 35.290 -25.368 1.00 45.95 40 GLN F C 1
ATOM 5969 O O . GLN F 1 40 ? -11.772 35.623 -26.548 1.00 49.70 40 GLN F O 1
ATOM 5975 N N . GLU F 1 41 ? -11.016 36.092 -24.481 1.00 47.52 41 GLU F N 1
ATOM 5976 C CA . GLU F 1 41 ? -10.605 37.430 -24.849 1.00 45.02 41 GLU F CA 1
ATOM 5977 C C . GLU F 1 41 ? -9.272 37.419 -25.615 1.00 44.97 41 GLU F C 1
ATOM 5978 O O . GLU F 1 41 ? -8.377 36.533 -25.397 1.00 47.67 41 GLU F O 1
ATOM 5984 N N . LYS F 1 42 ? -9.149 38.406 -26.510 1.00 43.83 42 LYS F N 1
ATOM 5985 C CA . LYS F 1 42 ? -7.984 38.589 -27.382 1.00 48.60 42 LYS F CA 1
ATOM 5986 C C . LYS F 1 42 ? -7.393 39.963 -27.044 1.00 47.26 42 LYS F C 1
ATOM 5987 O O . LYS F 1 42 ? -8.124 40.883 -26.658 1.00 43.06 42 LYS F O 1
ATOM 5993 N N . ALA F 1 43 ? -6.082 40.066 -27.188 1.00 45.77 43 ALA F N 1
ATOM 5994 C CA . ALA F 1 43 ? -5.359 41.322 -27.036 1.00 47.08 43 ALA F CA 1
ATOM 5995 C C . ALA F 1 43 ? -4.157 41.278 -27.944 1.00 49.82 43 ALA F C 1
ATOM 5996 O O . ALA F 1 43 ? -3.690 40.189 -28.319 1.00 48.53 43 ALA F O 1
ATOM 5998 N N . VAL F 1 44 ? -3.623 42.464 -28.221 1.00 55.58 44 VAL F N 1
ATOM 5999 C CA . VAL F 1 44 ? -2.252 42.620 -28.691 1.00 50.90 44 VAL F CA 1
ATOM 6000 C C . VAL F 1 44 ? -1.466 43.269 -27.559 1.00 55.38 44 VAL F C 1
ATOM 6001 O O . VAL F 1 44 ? -1.700 44.434 -27.227 1.00 50.28 44 VAL F O 1
ATOM 6005 N N . ILE F 1 45 ? -0.549 42.495 -26.957 1.00 58.07 45 ILE F N 1
ATOM 6006 C CA . ILE F 1 45 ? 0.286 42.937 -25.813 1.00 55.49 45 ILE F CA 1
ATOM 6007 C C . ILE F 1 45 ? 1.523 43.706 -26.345 1.00 53.35 45 ILE F C 1
ATOM 6008 O O . ILE F 1 45 ? 2.313 43.146 -27.137 1.00 54.36 45 ILE F O 1
ATOM 6013 N N . LYS F 1 46 ? 1.641 44.975 -25.937 1.00 56.77 46 LYS F N 1
ATOM 6014 C CA . LYS F 1 46 ? 2.760 45.878 -26.272 1.00 57.96 46 LYS F CA 1
ATOM 6015 C C . LYS F 1 46 ? 4.055 45.346 -25.626 1.00 57.74 46 LYS F C 1
ATOM 6016 O O . LYS F 1 46 ? 4.035 44.819 -24.498 1.00 52.45 46 LYS F O 1
ATOM 6019 N N . THR F 1 47 ? 5.157 45.451 -26.377 1.00 61.33 47 THR F N 1
ATOM 6020 C CA . THR F 1 47 ? 6.500 45.171 -25.842 1.00 56.39 47 THR F CA 1
ATOM 6021 C C . THR F 1 47 ? 7.324 46.462 -25.642 1.00 56.56 47 THR F C 1
ATOM 6022 O O . THR F 1 47 ? 8.232 46.519 -24.784 1.00 57.60 47 THR F O 1
ATOM 6026 N N . ASP F 1 48 ? 6.995 47.497 -26.401 1.00 56.30 48 ASP F N 1
ATOM 6027 C CA . ASP F 1 48 ? 7.786 48.717 -26.430 1.00 59.28 48 ASP F CA 1
ATOM 6028 C C . ASP F 1 48 ? 9.257 48.436 -26.817 1.00 58.87 48 ASP F C 1
ATOM 6029 O O . ASP F 1 48 ? 10.153 49.145 -26.418 1.00 61.29 48 ASP F O 1
ATOM 6034 N N . VAL F 1 49 ? 9.455 47.364 -27.576 1.00 57.66 49 VAL F N 1
ATOM 6035 C CA . VAL F 1 49 ? 10.706 46.974 -28.158 1.00 61.66 49 VAL F CA 1
ATOM 6036 C C . VAL F 1 49 ? 10.518 47.135 -29.677 1.00 63.14 49 VAL F C 1
ATOM 6037 O O . VAL F 1 49 ? 9.477 46.787 -30.199 1.00 62.96 49 VAL F O 1
ATOM 6041 N N . ALA F 1 50 ? 11.485 47.755 -30.357 1.00 68.16 50 ALA F N 1
ATOM 6042 C CA . ALA F 1 50 ? 11.612 47.717 -31.826 1.00 64.60 50 ALA F CA 1
ATOM 6043 C C . ALA F 1 50 ? 12.913 46.991 -32.109 1.00 68.77 50 ALA F C 1
ATOM 6044 O O . ALA F 1 50 ? 13.918 47.200 -31.393 1.00 69.80 50 ALA F O 1
ATOM 6046 N N . VAL F 1 51 ? 12.887 46.109 -33.101 1.00 66.52 51 VAL F N 1
ATOM 6047 C CA . VAL F 1 51 ? 14.091 45.493 -33.651 1.00 70.63 51 VAL F CA 1
ATOM 6048 C C . VAL F 1 51 ? 14.285 45.977 -35.106 1.00 79.72 51 VAL F C 1
ATOM 6049 O O . VAL F 1 51 ? 13.351 46.448 -35.756 1.00 76.40 51 VAL F O 1
ATOM 6053 N N . SER F 1 52 ? 15.524 45.872 -35.589 1.00 89.90 52 SER F N 1
ATOM 6054 C CA . SER F 1 52 ? 15.851 46.140 -36.985 1.00 85.85 52 SER F CA 1
ATOM 6055 C C . SER F 1 52 ? 16.395 44.866 -37.632 1.00 82.57 52 SER F C 1
ATOM 6056 O O . SER F 1 52 ? 17.613 44.593 -37.607 1.00 72.80 52 SER F O 1
ATOM 6059 N N . ILE F 1 53 ? 15.480 44.073 -38.196 1.00 79.13 53 ILE F N 1
ATOM 6060 C CA . ILE F 1 53 ? 15.869 42.817 -38.831 1.00 82.47 53 ILE F CA 1
ATOM 6061 C C . ILE F 1 53 ? 16.438 43.135 -40.237 1.00 83.23 53 ILE F C 1
ATOM 6062 O O . ILE F 1 53 ? 15.832 43.912 -40.978 1.00 81.38 53 ILE F O 1
ATOM 6067 N N . PRO F 1 54 ? 17.636 42.591 -40.573 1.00 82.71 54 PRO F N 1
ATOM 6068 C CA . PRO F 1 54 ? 18.191 42.834 -41.909 1.00 85.73 54 PRO F CA 1
ATOM 6069 C C . PRO F 1 54 ? 17.335 42.285 -43.071 1.00 79.86 54 PRO F C 1
ATOM 6070 O O . PRO F 1 54 ? 16.533 41.354 -42.878 1.00 72.66 54 PRO F O 1
ATOM 6074 N N . GLU F 1 55 ? 17.499 42.890 -44.252 1.00 82.13 55 GLU F N 1
ATOM 6075 C CA . GLU F 1 55 ? 16.953 42.359 -45.510 1.00 77.17 55 GLU F CA 1
ATOM 6076 C C . GLU F 1 55 ? 17.462 40.903 -45.674 1.00 79.09 55 GLU F C 1
ATOM 6077 O O . GLU F 1 55 ? 18.606 40.595 -45.276 1.00 79.12 55 GLU F O 1
ATOM 6079 N N . GLY F 1 56 ? 16.609 40.010 -46.198 1.00 79.89 56 GLY F N 1
ATOM 6080 C CA . GLY F 1 56 ? 16.952 38.584 -46.404 1.00 75.33 56 GLY F CA 1
ATOM 6081 C C . GLY F 1 56 ? 16.576 37.691 -45.232 1.00 77.88 56 GLY F C 1
ATOM 6082 O O . GLY F 1 56 ? 16.777 36.470 -45.271 1.00 74.62 56 GLY F O 1
ATOM 6083 N N . TYR F 1 57 ? 16.007 38.324 -44.204 1.00 76.80 57 TYR F N 1
ATOM 6084 C CA . TYR F 1 57 ? 15.610 37.704 -42.934 1.00 79.44 57 TYR F CA 1
ATOM 6085 C C . TYR F 1 57 ? 14.143 38.060 -42.583 1.00 73.66 57 TYR F C 1
ATOM 6086 O O . TYR F 1 57 ? 13.643 39.154 -42.932 1.00 70.52 57 TYR F O 1
ATOM 6095 N N . VAL F 1 58 ? 13.457 37.110 -41.931 1.00 74.88 58 VAL F N 1
ATOM 6096 C CA . VAL F 1 58 ? 12.209 37.378 -41.192 1.00 65.70 58 VAL F CA 1
ATOM 6097 C C . VAL F 1 58 ? 12.297 36.921 -39.724 1.00 65.14 58 VAL F C 1
ATOM 6098 O O . VAL F 1 58 ? 12.897 35.868 -39.419 1.00 64.46 58 VAL F O 1
ATOM 6102 N N . GLY F 1 59 ? 11.697 37.729 -38.840 1.00 67.25 59 GLY F N 1
ATOM 6103 C CA . GLY F 1 59 ? 11.523 37.416 -37.388 1.00 71.68 59 GLY F CA 1
ATOM 6104 C C . GLY F 1 59 ? 10.222 36.661 -37.149 1.00 67.89 59 GLY F C 1
ATOM 6105 O O . GLY F 1 59 ? 9.207 36.958 -37.792 1.00 60.78 59 GLY F O 1
ATOM 6106 N N . LEU F 1 60 ? 10.285 35.642 -36.285 1.00 67.01 60 LEU F N 1
ATOM 6107 C CA . LEU F 1 60 ? 9.112 34.852 -35.861 1.00 68.79 60 LEU F CA 1
ATOM 6108 C C . LEU F 1 60 ? 8.863 35.062 -34.362 1.00 67.74 60 LEU F C 1
ATOM 6109 O O . LEU F 1 60 ? 9.562 34.493 -33.476 1.00 64.71 60 LEU F O 1
ATOM 6114 N N . LEU F 1 61 ? 7.881 35.922 -34.108 1.00 62.97 61 LEU F N 1
ATOM 6115 C CA . LEU F 1 61 ? 7.451 36.260 -32.752 1.00 59.07 61 LEU F CA 1
ATOM 6116 C C . LEU F 1 61 ? 6.460 35.169 -32.344 1.00 58.44 61 LEU F C 1
ATOM 6117 O O . LEU F 1 61 ? 5.302 35.158 -32.822 1.00 55.84 61 LEU F O 1
ATOM 6122 N N . THR F 1 62 ? 6.924 34.275 -31.464 1.00 58.42 62 THR F N 1
ATOM 6123 C CA . THR F 1 62 ? 6.328 32.958 -31.274 1.00 58.94 62 THR F CA 1
ATOM 6124 C C . THR F 1 62 ? 6.254 32.550 -29.772 1.00 61.00 62 THR F C 1
ATOM 6125 O O . THR F 1 62 ? 6.905 33.160 -28.896 1.00 63.24 62 THR F O 1
ATOM 6129 N N . SER F 1 63 ? 5.444 31.535 -29.478 1.00 56.25 63 SER F N 1
ATOM 6130 C CA . SER F 1 63 ? 5.248 31.057 -28.116 1.00 55.28 63 SER F CA 1
ATOM 6131 C C . SER F 1 63 ? 6.475 30.404 -27.478 1.00 58.09 63 SER F C 1
ATOM 6132 O O . SER F 1 63 ? 7.362 29.877 -28.157 1.00 57.57 63 SER F O 1
ATOM 6135 N N . ARG F 1 64 ? 6.470 30.398 -26.147 1.00 55.96 64 ARG F N 1
ATOM 6136 C CA . ARG F 1 64 ? 7.399 29.624 -25.335 1.00 58.98 64 ARG F CA 1
ATOM 6137 C C . ARG F 1 64 ? 6.635 28.338 -24.987 1.00 64.02 64 ARG F C 1
ATOM 6138 O O . ARG F 1 64 ? 5.417 28.390 -24.735 1.00 62.23 64 ARG F O 1
ATOM 6146 N N . SER F 1 65 ? 7.304 27.184 -25.036 1.00 62.43 65 SER F N 1
ATOM 6147 C CA . SER F 1 65 ? 6.611 25.901 -24.794 1.00 69.35 65 SER F CA 1
ATOM 6148 C C . SER F 1 65 ? 6.019 25.852 -23.379 1.00 64.44 65 SER F C 1
ATOM 6149 O O . SER F 1 65 ? 5.069 25.098 -23.116 1.00 59.23 65 SER F O 1
ATOM 6152 N N . GLY F 1 66 ? 6.651 26.608 -22.469 1.00 67.96 66 GLY F N 1
ATOM 6153 C CA . GLY F 1 66 ? 6.194 26.781 -21.095 1.00 66.74 66 GLY F CA 1
ATOM 6154 C C . GLY F 1 66 ? 4.832 27.467 -20.951 1.00 61.42 66 GLY F C 1
ATOM 6155 O O . GLY F 1 66 ? 3.906 26.843 -20.449 1.00 58.53 66 GLY F O 1
ATOM 6156 N N . VAL F 1 67 ? 4.720 28.745 -21.347 1.00 61.71 67 VAL F N 1
ATOM 6157 C CA . VAL F 1 67 ? 3.432 29.467 -21.298 1.00 63.66 67 VAL F CA 1
ATOM 6158 C C . VAL F 1 67 ? 2.386 28.689 -22.104 1.00 59.09 67 VAL F C 1
ATOM 6159 O O . VAL F 1 67 ? 1.287 28.452 -21.611 1.00 55.51 67 VAL F O 1
ATOM 6161 N N . SER F 1 68 ? 2.785 28.220 -23.291 1.00 60.48 68 SER F N 1
ATOM 6162 C CA . SER F 1 68 ? 1.896 27.522 -24.256 1.00 56.83 68 SER F CA 1
ATOM 6163 C C . SER F 1 68 ? 1.284 26.219 -23.723 1.00 61.41 68 SER F C 1
ATOM 6164 O O . SER F 1 68 ? 0.047 26.025 -23.771 1.00 61.21 68 SER F O 1
ATOM 6167 N N . SER F 1 69 ? 2.145 25.321 -23.224 1.00 62.71 69 SER F N 1
ATOM 6168 C CA . SER F 1 69 ? 1.722 23.990 -22.719 1.00 60.02 69 SER F CA 1
ATOM 6169 C C . SER F 1 69 ? 0.982 24.046 -21.391 1.00 58.08 69 SER F C 1
ATOM 6170 O O . SER F 1 69 ? 0.172 23.171 -21.133 1.00 54.05 69 SER F O 1
ATOM 6173 N N . LYS F 1 70 ? 1.333 25.019 -20.534 1.00 60.33 70 LYS F N 1
ATOM 6174 C CA . LYS F 1 70 ? 0.874 25.039 -19.111 1.00 63.12 70 LYS F CA 1
ATOM 6175 C C . LYS F 1 70 ? -0.294 26.015 -18.837 1.00 58.18 70 LYS F C 1
ATOM 6176 O O . LYS F 1 70 ? -0.882 25.979 -17.715 1.00 55.75 70 LYS F O 1
ATOM 6181 N N . THR F 1 71 ? -0.575 26.891 -19.823 1.00 56.09 71 THR F N 1
ATOM 6182 C CA . THR F 1 71 ? -1.705 27.868 -19.801 1.00 56.69 71 THR F CA 1
ATOM 6183 C C . THR F 1 71 ? -2.607 27.802 -21.080 1.00 52.83 71 THR F C 1
ATOM 6184 O O . THR F 1 71 ? -2.284 27.124 -22.064 1.00 54.32 71 THR F O 1
ATOM 6188 N N . HIS F 1 72 ? -3.721 28.548 -21.047 1.00 52.97 72 HIS F N 1
ATOM 6189 C CA . HIS F 1 72 ? -4.651 28.729 -22.178 1.00 50.56 72 HIS F CA 1
ATOM 6190 C C . HIS F 1 72 ? -4.288 29.937 -23.045 1.00 52.07 72 HIS F C 1
ATOM 6191 O O . HIS F 1 72 ? -5.019 30.340 -23.971 1.00 48.29 72 HIS F O 1
ATOM 6198 N N . LEU F 1 73 ? -3.134 30.519 -22.765 1.00 52.29 73 LEU F N 1
ATOM 6199 C CA . LEU F 1 73 ? -2.640 31.652 -23.522 1.00 51.91 73 LEU F CA 1
ATOM 6200 C C . LEU F 1 73 ? -2.109 31.136 -24.852 1.00 52.18 73 LEU F C 1
ATOM 6201 O O . LEU F 1 73 ? -1.154 30.332 -24.887 1.00 55.42 73 LEU F O 1
ATOM 6206 N N . VAL F 1 74 ? -2.783 31.540 -25.937 1.00 55.48 74 VAL F N 1
ATOM 6207 C CA . VAL F 1 74 ? -2.400 31.125 -27.296 1.00 53.29 74 VAL F CA 1
ATOM 6208 C C . VAL F 1 74 ? -1.881 32.359 -28.007 1.00 52.76 74 VAL F C 1
ATOM 6209 O O . VAL F 1 74 ? -2.611 33.365 -28.205 1.00 47.09 74 VAL F O 1
ATOM 6213 N N . ILE F 1 75 ? -0.582 32.306 -28.301 1.00 50.64 75 ILE F N 1
ATOM 6214 C CA . ILE F 1 75 ? 0.063 33.320 -29.131 1.00 53.67 75 ILE F CA 1
ATOM 6215 C C . ILE F 1 75 ? 0.101 32.839 -30.592 1.00 53.33 75 ILE F C 1
ATOM 6216 O O . ILE F 1 75 ? 0.515 31.691 -30.896 1.00 52.16 75 ILE F O 1
ATOM 6221 N N . GLU F 1 76 ? -0.336 33.744 -31.474 1.00 51.91 76 GLU F N 1
ATOM 6222 C CA . GLU F 1 76 ? -0.241 33.576 -32.917 1.00 53.99 76 GLU F CA 1
ATOM 6223 C C . GLU F 1 76 ? 1.104 34.097 -33.423 1.00 57.79 76 GLU F C 1
ATOM 6224 O O . GLU F 1 76 ? 1.415 35.284 -33.236 1.00 49.44 76 GLU F O 1
ATOM 6230 N N . THR F 1 77 ? 1.878 33.207 -34.086 1.00 60.92 77 THR F N 1
ATOM 6231 C CA . THR F 1 77 ? 3.260 33.524 -34.500 1.00 59.78 77 THR F CA 1
ATOM 6232 C C . THR F 1 77 ? 3.184 34.679 -35.493 1.00 61.02 77 THR F C 1
ATOM 6233 O O . THR F 1 77 ? 2.420 34.623 -36.461 1.00 57.40 77 THR F O 1
ATOM 6237 N N . GLY F 1 78 ? 3.904 35.755 -35.176 1.00 63.43 78 GLY F N 1
ATOM 6238 C CA . GLY F 1 78 ? 3.915 36.960 -35.985 1.00 60.11 78 GLY F CA 1
ATOM 6239 C C . GLY F 1 78 ? 5.117 36.898 -36.905 1.00 59.36 78 GLY F C 1
ATOM 6240 O O . GLY F 1 78 ? 6.168 36.455 -36.482 1.00 58.48 78 GLY F O 1
ATOM 6241 N N . LYS F 1 79 ? 4.921 37.306 -38.163 1.00 61.27 79 LYS F N 1
ATOM 6242 C CA . LYS F 1 79 ? 5.995 37.438 -39.162 1.00 66.30 79 LYS F CA 1
ATOM 6243 C C . LYS F 1 79 ? 6.512 38.866 -39.096 1.00 62.18 79 LYS F C 1
ATOM 6244 O O . LYS F 1 79 ? 5.780 39.818 -39.427 1.00 56.28 79 LYS F O 1
ATOM 6250 N N . ILE F 1 80 ? 7.763 39.004 -38.629 1.00 65.66 80 ILE F N 1
ATOM 6251 C CA . ILE F 1 80 ? 8.375 40.309 -38.411 1.00 63.92 80 ILE F CA 1
ATOM 6252 C C . ILE F 1 80 ? 9.289 40.661 -39.588 1.00 65.54 80 ILE F C 1
ATOM 6253 O O . ILE F 1 80 ? 10.416 40.157 -39.680 1.00 68.15 80 ILE F O 1
ATOM 6258 N N . ASP F 1 81 ? 8.809 41.563 -40.446 1.00 64.10 81 ASP F N 1
ATOM 6259 C CA . ASP F 1 81 ? 9.491 41.895 -41.720 1.00 71.67 81 ASP F CA 1
ATOM 6260 C C . ASP F 1 81 ? 10.846 42.554 -41.466 1.00 83.70 81 ASP F C 1
ATOM 6261 O O . ASP F 1 81 ? 11.070 43.183 -40.396 1.00 78.95 81 ASP F O 1
ATOM 6266 N N . ALA F 1 82 ? 11.750 42.355 -42.436 1.00 83.44 82 ALA F N 1
ATOM 6267 C CA . ALA F 1 82 ? 13.014 43.061 -42.488 1.00 82.51 82 ALA F CA 1
ATOM 6268 C C . ALA F 1 82 ? 12.713 44.579 -42.424 1.00 81.10 82 ALA F C 1
ATOM 6269 O O . ALA F 1 82 ? 11.787 45.074 -43.090 1.00 76.74 82 ALA F O 1
ATOM 6271 N N . GLY F 1 83 ? 13.428 45.289 -41.550 1.00 82.69 83 GLY F N 1
ATOM 6272 C CA . GLY F 1 83 ? 13.255 46.746 -41.389 1.00 91.66 83 GLY F CA 1
ATOM 6273 C C . GLY F 1 83 ? 11.978 47.320 -40.743 1.00 86.55 83 GLY F C 1
ATOM 6274 O O . GLY F 1 83 ? 11.831 48.553 -40.687 1.00 81.62 83 GLY F O 1
ATOM 6275 N N . TYR F 1 84 ? 11.054 46.460 -40.291 1.00 78.47 84 TYR F N 1
ATOM 6276 C CA . TYR F 1 84 ? 9.879 46.912 -39.521 1.00 76.97 84 TYR F CA 1
ATOM 6277 C C . TYR F 1 84 ? 10.401 47.424 -38.186 1.00 76.95 84 TYR F C 1
ATOM 6278 O O . TYR F 1 84 ? 11.028 46.657 -37.412 1.00 68.11 84 TYR F O 1
ATOM 6287 N N . HIS F 1 85 ? 10.176 48.715 -37.938 1.00 71.85 85 HIS F N 1
ATOM 6288 C CA . HIS F 1 85 ? 10.859 49.388 -36.839 1.00 75.54 85 HIS F CA 1
ATOM 6289 C C . HIS F 1 85 ? 9.840 49.857 -35.842 1.00 75.16 85 HIS F C 1
ATOM 6290 O O . HIS F 1 85 ? 10.088 50.759 -35.067 1.00 67.18 85 HIS F O 1
ATOM 6297 N N . GLY F 1 86 ? 8.681 49.206 -35.840 1.00 69.02 86 GLY F N 1
ATOM 6298 C CA . GLY F 1 86 ? 7.599 49.562 -34.953 1.00 67.56 86 GLY F CA 1
ATOM 6299 C C . GLY F 1 86 ? 7.709 48.772 -33.663 1.00 66.72 86 GLY F C 1
ATOM 6300 O O . GLY F 1 86 ? 8.619 47.955 -33.459 1.00 73.19 86 GLY F O 1
ATOM 6301 N N . ASN F 1 87 ? 6.781 49.066 -32.784 1.00 65.93 87 ASN F N 1
ATOM 6302 C CA . ASN F 1 87 ? 6.627 48.390 -31.512 1.00 66.24 87 ASN F CA 1
ATOM 6303 C C . ASN F 1 87 ? 6.170 46.935 -31.787 1.00 62.43 87 ASN F C 1
ATOM 6304 O O . ASN F 1 87 ? 5.171 46.725 -32.462 1.00 58.41 87 ASN F O 1
ATOM 6309 N N . LEU F 1 88 ? 6.934 45.936 -31.341 1.00 61.00 88 LEU F N 1
ATOM 6310 C CA . LEU F 1 88 ? 6.518 44.537 -31.514 1.00 56.96 88 LEU F CA 1
ATOM 6311 C C . LEU F 1 88 ? 5.317 44.246 -30.592 1.00 59.83 88 LEU F C 1
ATOM 6312 O O . LEU F 1 88 ? 5.318 44.598 -29.375 1.00 57.60 88 LEU F O 1
ATOM 6317 N N . GLY F 1 89 ? 4.291 43.639 -31.197 1.00 60.09 89 GLY F N 1
ATOM 6318 C CA . GLY F 1 89 ? 2.981 43.388 -30.562 1.00 58.24 89 GLY F CA 1
ATOM 6319 C C . GLY F 1 89 ? 2.739 41.890 -30.537 1.00 54.34 89 GLY F C 1
ATOM 6320 O O . GLY F 1 89 ? 2.817 41.224 -31.583 1.00 51.93 89 GLY F O 1
ATOM 6321 N N . ILE F 1 90 ? 2.509 41.362 -29.336 1.00 49.38 90 ILE F N 1
ATOM 6322 C CA . ILE F 1 90 ? 2.335 39.922 -29.100 1.00 50.36 90 ILE F CA 1
ATOM 6323 C C . ILE F 1 90 ? 0.839 39.634 -29.244 1.00 54.18 90 ILE F C 1
ATOM 6324 O O . ILE F 1 90 ? 0.008 40.280 -28.612 1.00 51.79 90 ILE F O 1
ATOM 6329 N N . ASN F 1 91 ? 0.504 38.671 -30.093 1.00 54.81 91 ASN F N 1
ATOM 6330 C CA . ASN F 1 91 ? -0.860 38.508 -30.589 1.00 51.99 91 ASN F CA 1
ATOM 6331 C C . ASN F 1 91 ? -1.420 37.318 -29.839 1.00 54.13 91 ASN F C 1
ATOM 6332 O O . ASN F 1 91 ? -1.025 36.167 -30.085 1.00 58.06 91 ASN F O 1
ATOM 6337 N N . ILE F 1 92 ? -2.356 37.601 -28.939 1.00 51.74 92 ILE F N 1
ATOM 6338 C CA . ILE F 1 92 ? -2.723 36.683 -27.872 1.00 48.95 92 ILE F CA 1
ATOM 6339 C C . ILE F 1 92 ? -4.263 36.576 -27.695 1.00 51.30 92 ILE F C 1
ATOM 6340 O O . ILE F 1 92 ? -5.041 37.537 -27.933 1.00 43.27 92 ILE F O 1
ATOM 6345 N N . LYS F 1 93 ? -4.639 35.347 -27.346 1.00 44.76 93 LYS F N 1
ATOM 6346 C CA . LYS F 1 93 ? -5.938 34.956 -26.891 1.00 49.67 93 LYS F CA 1
ATOM 6347 C C . LYS F 1 93 ? -5.780 34.001 -25.676 1.00 50.36 93 LYS F C 1
ATOM 6348 O O . LYS F 1 93 ? -4.860 33.146 -25.645 1.00 51.99 93 LYS F O 1
ATOM 6354 N N . ASN F 1 94 ? -6.651 34.196 -24.685 1.00 48.22 94 ASN F N 1
ATOM 6355 C CA . ASN F 1 94 ? -6.988 33.218 -23.650 1.00 49.51 94 ASN F CA 1
ATOM 6356 C C . ASN F 1 94 ? -8.057 32.276 -24.229 1.00 50.42 94 ASN F C 1
ATOM 6357 O O . ASN F 1 94 ? -9.259 32.632 -24.347 1.00 45.62 94 AS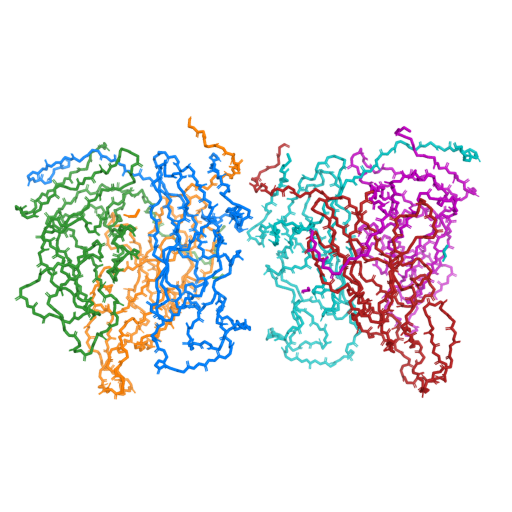N F O 1
ATOM 6362 N N . ASP F 1 95 ? -7.623 31.067 -24.601 1.00 50.68 95 ASP F N 1
ATOM 6363 C CA . ASP F 1 95 ? -8.526 30.122 -25.251 1.00 49.82 95 ASP F CA 1
ATOM 6364 C C . ASP F 1 95 ? -9.240 29.149 -24.280 1.00 46.88 95 ASP F C 1
ATOM 6365 O O . ASP F 1 95 ? -9.847 28.170 -24.735 1.00 46.76 95 ASP F O 1
ATOM 6370 N N . ALA F 1 96 ? -9.258 29.499 -22.980 1.00 48.27 96 ALA F N 1
ATOM 6371 C CA . ALA F 1 96 ? -10.153 28.895 -21.976 1.00 49.53 96 ALA F CA 1
ATOM 6372 C C . ALA F 1 96 ? -11.599 29.116 -22.376 1.00 47.37 96 ALA F C 1
ATOM 6373 O O . ALA F 1 96 ? -11.907 30.122 -22.989 1.00 49.25 96 ALA F O 1
ATOM 6375 N N . ILE F 1 97 ? -12.454 28.138 -22.075 1.00 53.28 97 ILE F N 1
ATOM 6376 C CA . ILE F 1 97 ? -13.901 28.242 -22.252 1.00 58.19 97 ILE F CA 1
ATOM 6377 C C . ILE F 1 97 ? -14.473 28.976 -21.036 1.00 59.72 97 ILE F C 1
ATOM 6378 O O . ILE F 1 97 ? -14.171 28.623 -19.909 1.00 63.50 97 ILE F O 1
ATOM 6383 N N . ALA F 1 98 ? -15.273 30.008 -21.305 1.00 65.21 98 ALA F N 1
ATOM 6384 C CA . ALA F 1 98 ? -16.030 30.772 -20.293 1.00 75.49 98 ALA F CA 1
ATOM 6385 C C . ALA F 1 98 ? -16.473 29.972 -19.029 1.00 77.26 98 ALA F C 1
ATOM 6386 O O . ALA F 1 98 ? -17.064 28.892 -19.125 1.00 68.44 98 ALA F O 1
ATOM 6388 N N . SER F 1 99 ? -16.132 30.512 -17.853 1.00 81.46 99 SER F N 1
ATOM 6389 C CA . SER F 1 99 ? -16.591 29.971 -16.561 1.00 89.67 99 SER F CA 1
ATOM 6390 C C . SER F 1 99 ? -18.114 30.297 -16.366 1.00 91.79 99 SER F C 1
ATOM 6391 O O . SER F 1 99 ? -18.742 29.811 -15.414 1.00 77.51 99 SER F O 1
ATOM 6393 N N . ASN F 1 100 ? -18.674 31.112 -17.286 1.00 97.02 100 ASN F N 1
ATOM 6394 C CA . ASN F 1 100 ? -20.094 31.521 -17.321 1.00 103.15 100 ASN F CA 1
ATOM 6395 C C . ASN F 1 100 ? -20.686 31.963 -15.953 1.00 103.24 100 ASN F C 1
ATOM 6396 O O . ASN F 1 100 ? -21.906 31.835 -15.724 1.00 110.08 100 ASN F O 1
ATOM 6398 N N . GLY F 1 101 ? -19.820 32.503 -15.077 1.00 99.93 101 GLY F N 1
ATOM 6399 C CA . GLY F 1 101 ? -20.227 33.045 -13.768 1.00 90.97 101 GLY F CA 1
ATOM 6400 C C . GLY F 1 101 ? -19.355 32.731 -12.547 1.00 82.70 101 GLY F C 1
ATOM 6401 O O . GLY F 1 101 ? -19.336 33.553 -11.636 1.00 87.70 101 GLY F O 1
ATOM 6402 N N . TYR F 1 102 ? -18.659 31.571 -12.505 1.00 71.68 102 TYR F N 1
ATOM 6403 C CA . TYR F 1 102 ? -17.831 31.148 -11.335 1.00 65.43 102 TYR F CA 1
ATOM 6404 C C . TYR F 1 102 ? -16.605 32.075 -11.127 1.00 56.12 102 TYR F C 1
ATOM 6405 O O . TYR F 1 102 ? -15.741 32.128 -12.000 1.00 61.96 102 TYR F O 1
ATOM 6407 N N . ILE F 1 103 ? -16.562 32.794 -9.991 1.00 50.34 103 ILE F N 1
ATOM 6408 C CA . ILE F 1 103 ? -15.485 33.750 -9.650 1.00 53.52 103 ILE F CA 1
ATOM 6409 C C . ILE F 1 103 ? -14.624 33.272 -8.450 1.00 59.14 103 ILE F C 1
ATOM 6410 O O . ILE F 1 103 ? -15.126 32.616 -7.540 1.00 57.78 103 ILE F O 1
ATOM 6415 N N . THR F 1 104 ? -13.325 33.588 -8.490 1.00 54.75 104 THR F N 1
ATOM 6416 C CA . THR F 1 104 ? -12.381 33.228 -7.441 1.00 63.90 104 THR F CA 1
ATOM 6417 C C . THR F 1 104 ? -11.494 34.476 -7.169 1.00 64.45 104 THR F C 1
ATOM 6418 O O . THR F 1 104 ? -11.268 35.291 -8.076 1.00 52.58 104 THR F O 1
ATOM 6420 N N . PRO F 1 105 ? -10.970 34.625 -5.929 1.00 63.02 105 PRO F N 1
ATOM 6421 C CA . PRO F 1 105 ? -10.061 35.770 -5.571 1.00 63.48 105 PRO F CA 1
ATOM 6422 C C . PRO F 1 105 ? -8.665 35.785 -6.233 1.00 64.55 105 PRO F C 1
ATOM 6423 O O . PRO F 1 105 ? -8.035 36.858 -6.352 1.00 71.74 105 PRO F O 1
ATOM 6427 N N . GLY F 1 106 ? -8.188 34.618 -6.662 1.00 64.15 106 GLY F N 1
ATOM 6428 C CA . GLY F 1 106 ? -6.930 34.532 -7.396 1.00 64.80 106 GLY F CA 1
ATOM 6429 C C . GLY F 1 106 ? -7.104 34.700 -8.901 1.00 62.29 106 GLY F C 1
ATOM 6430 O O . GLY F 1 106 ? -8.209 34.589 -9.402 1.00 62.94 106 GLY F O 1
ATOM 6431 N N . VAL F 1 107 ? -6.010 35.019 -9.597 1.00 59.54 107 VAL F N 1
ATOM 6432 C CA . VAL F 1 107 ? -5.908 34.966 -11.071 1.00 60.34 107 VAL F CA 1
ATOM 6433 C C . VAL F 1 107 ? -4.682 34.122 -11.441 1.00 58.95 107 VAL F C 1
ATOM 6434 O O . VAL F 1 107 ? -3.758 33.982 -10.639 1.00 56.35 107 VAL F O 1
ATOM 6438 N N . PHE F 1 108 ? -4.673 33.553 -12.643 1.00 62.68 108 PHE F N 1
ATOM 6439 C CA . PHE F 1 108 ? -3.515 32.761 -13.093 1.00 59.19 108 PHE F CA 1
ATOM 6440 C C . PHE F 1 108 ? -2.482 33.693 -13.670 1.00 56.32 108 PHE F C 1
ATOM 6441 O O . PHE F 1 108 ? -2.822 34.760 -14.176 1.00 57.89 108 PHE F O 1
ATOM 6449 N N . ASP F 1 109 ? -1.219 33.281 -13.567 1.00 57.58 109 ASP F N 1
ATOM 6450 C CA . ASP F 1 109 ? -0.122 33.964 -14.223 1.00 58.22 109 ASP F CA 1
ATOM 6451 C C . ASP F 1 109 ? 0.395 33.077 -15.376 1.00 58.23 109 ASP F C 1
ATOM 6452 O O . ASP F 1 109 ? -0.158 32.005 -15.644 1.00 57.79 109 ASP F O 1
ATOM 6457 N N . ILE F 1 110 ? 1.416 33.541 -16.087 1.00 61.21 110 ILE F N 1
ATOM 6458 C CA . ILE F 1 110 ? 1.924 32.810 -17.279 1.00 61.63 110 ILE F CA 1
ATOM 6459 C C . ILE F 1 110 ? 2.674 31.492 -16.964 1.00 62.66 110 ILE F C 1
ATOM 6460 O O . ILE F 1 110 ? 2.973 30.741 -17.886 1.00 64.63 110 ILE F O 1
ATOM 6465 N N . LYS F 1 111 ? 2.947 31.239 -15.674 1.00 62.34 111 LYS F N 1
ATOM 6466 C CA . LYS F 1 111 ? 3.513 29.972 -15.150 1.00 67.98 111 LYS F CA 1
ATOM 6467 C C . LYS F 1 111 ? 2.390 28.952 -14.774 1.00 68.59 111 LYS F C 1
ATOM 6468 O O . LYS F 1 111 ? 2.651 27.803 -14.405 1.00 71.17 111 LYS F O 1
ATOM 6470 N N . GLY F 1 112 ? 1.129 29.379 -14.863 1.00 66.43 112 GLY F N 1
ATOM 6471 C CA . GLY F 1 112 ? 0.025 28.551 -14.408 1.00 61.86 112 GLY F CA 1
ATOM 6472 C C . GLY F 1 112 ? -0.152 28.526 -12.901 1.00 62.27 112 GLY F C 1
ATOM 6473 O O . GLY F 1 112 ? -0.884 27.679 -12.408 1.00 67.29 112 GLY F O 1
ATOM 6474 N N . GLU F 1 113 ? 0.510 29.443 -12.176 1.00 63.91 113 GLU F N 1
ATOM 6475 C CA . GLU F 1 113 ? 0.355 29.564 -10.708 1.00 64.04 113 GLU F CA 1
ATOM 6476 C C . GLU F 1 113 ? -0.720 30.665 -10.383 1.00 61.86 113 GLU F C 1
ATOM 6477 O O . GLU F 1 113 ? -1.112 31.452 -11.250 1.00 58.20 113 GLU F O 1
ATOM 6479 N N . ILE F 1 114 ? -1.240 30.646 -9.157 1.00 61.38 114 ILE F N 1
ATOM 6480 C CA . ILE F 1 114 ? -2.348 31.485 -8.747 1.00 67.97 114 ILE F CA 1
ATOM 6481 C C . ILE F 1 114 ? -1.813 32.655 -7.911 1.00 64.15 114 ILE F C 1
ATOM 6482 O O . ILE F 1 114 ? -1.140 32.425 -6.926 1.00 69.77 114 ILE F O 1
ATOM 6487 N N . ASP F 1 115 ? -2.138 33.885 -8.303 1.00 64.24 115 ASP F N 1
ATOM 6488 C CA . ASP F 1 115 ? -1.768 35.103 -7.574 1.00 64.54 115 ASP F CA 1
ATOM 6489 C C . ASP F 1 115 ? -2.979 35.884 -7.039 1.00 67.53 115 ASP F C 1
ATOM 6490 O O . ASP F 1 115 ? -4.053 35.872 -7.665 1.00 61.04 115 ASP F O 1
ATOM 6495 N N . LEU F 1 116 ? -2.782 36.588 -5.913 1.00 64.58 116 LEU F N 1
ATOM 6496 C CA . LEU F 1 116 ? -3.756 37.578 -5.384 1.00 68.02 116 LEU F CA 1
ATOM 6497 C C . LEU F 1 116 ? -4.039 38.660 -6.435 1.00 63.01 116 LEU F C 1
ATOM 6498 O O . LEU F 1 116 ? -3.169 39.052 -7.194 1.00 63.70 116 LEU F O 1
ATOM 6500 N N . SER F 1 117 ? -5.287 39.097 -6.502 1.00 65.32 117 SER F N 1
ATOM 6501 C CA . SER F 1 117 ? -5.758 39.977 -7.578 1.00 61.08 117 SER F CA 1
ATOM 6502 C C . SER F 1 117 ? -6.470 41.182 -6.915 1.00 66.15 117 SER F C 1
ATOM 6503 O O . SER F 1 117 ? -6.811 41.088 -5.752 1.00 57.36 117 SER F O 1
ATOM 6506 N N . ASP F 1 118 ? -6.692 42.278 -7.657 1.00 61.11 118 ASP F N 1
ATOM 6507 C CA . ASP F 1 118 ? -7.447 43.441 -7.179 1.00 67.77 118 ASP F CA 1
ATOM 6508 C C . ASP F 1 118 ? -8.991 43.181 -7.152 1.00 64.06 118 ASP F C 1
ATOM 6509 O O . ASP F 1 118 ? -9.728 43.923 -6.525 1.00 60.76 118 ASP F O 1
ATOM 6514 N N . ALA F 1 119 ? -9.446 42.095 -7.790 1.00 57.75 119 ALA F N 1
ATOM 6515 C CA . ALA F 1 119 ? -10.857 41.786 -7.943 1.00 54.39 119 ALA F CA 1
ATOM 6516 C C . ALA F 1 119 ? -11.036 40.273 -7.773 1.00 57.42 119 ALA F C 1
ATOM 6517 O O . ALA F 1 119 ? -10.058 39.492 -7.884 1.00 56.50 119 ALA F O 1
ATOM 6519 N N . ILE F 1 120 ? -12.273 39.887 -7.471 1.00 49.70 120 ILE F N 1
ATOM 6520 C CA . ILE F 1 120 ? -12.720 38.492 -7.465 1.00 50.51 120 ILE F CA 1
ATOM 6521 C C . ILE F 1 120 ? -13.226 38.276 -8.894 1.00 48.70 120 ILE F C 1
ATOM 6522 O O . ILE F 1 120 ? -14.321 38.717 -9.255 1.00 43.41 120 ILE F O 1
ATOM 6527 N N . ARG F 1 121 ? -12.375 37.661 -9.696 1.00 46.89 121 ARG F N 1
ATOM 6528 C CA . ARG F 1 121 ? -12.539 37.475 -11.142 1.00 49.01 121 ARG F CA 1
ATOM 6529 C C . ARG F 1 121 ? -12.974 36.027 -11.599 1.00 51.14 121 ARG F C 1
ATOM 6530 O O . ARG F 1 121 ? -12.815 35.065 -10.839 1.00 46.57 121 ARG F O 1
ATOM 6538 N N . GLN F 1 122 ? -13.541 35.937 -12.817 1.00 48.45 122 GLN F N 1
ATOM 6539 C CA . GLN F 1 122 ? -14.005 34.690 -13.472 1.00 52.16 122 GLN F CA 1
ATOM 6540 C C . GLN F 1 122 ? -12.892 33.653 -13.525 1.00 52.15 122 GLN F C 1
ATOM 6541 O O . GLN F 1 122 ? -11.782 33.968 -13.966 1.00 48.66 122 GLN F O 1
ATOM 6547 N N . TYR F 1 123 ? -13.176 32.433 -13.059 1.00 53.74 123 TYR F N 1
ATOM 6548 C CA . TYR F 1 123 ? -12.197 31.339 -13.136 1.00 55.57 123 TYR F CA 1
ATOM 6549 C C . TYR F 1 123 ? -11.750 31.191 -14.600 1.00 52.23 123 TYR F C 1
ATOM 6550 O O . TYR F 1 123 ? -12.566 31.282 -15.518 1.00 57.28 123 TYR F O 1
ATOM 6559 N N . GLY F 1 124 ? -10.445 31.033 -14.789 1.00 55.24 124 GLY F N 1
ATOM 6560 C CA . GLY F 1 124 ? -9.797 30.951 -16.131 1.00 51.63 124 GLY F CA 1
ATOM 6561 C C . GLY F 1 124 ? -9.067 32.221 -16.556 1.00 51.49 124 GLY F C 1
ATOM 6562 O O . GLY F 1 124 ? -8.435 32.279 -17.626 1.00 48.44 124 GLY F O 1
ATOM 6563 N N . THR F 1 125 ? -9.184 33.270 -15.737 1.00 53.13 125 THR F N 1
ATOM 6564 C CA . THR F 1 125 ? -8.626 34.556 -16.074 1.00 50.10 125 THR F CA 1
ATOM 6565 C C . THR F 1 125 ? -7.159 34.518 -15.734 1.00 48.38 125 THR F C 1
ATOM 6566 O O . THR F 1 125 ? -6.771 33.950 -14.716 1.00 52.97 125 THR F O 1
ATOM 6570 N N . TYR F 1 126 ? -6.369 35.093 -16.630 1.00 48.04 126 TYR F N 1
ATOM 6571 C CA . TYR F 1 126 ? -4.964 35.332 -16.453 1.00 48.34 126 TYR F CA 1
ATOM 6572 C C . TYR F 1 126 ? -4.684 36.807 -16.225 1.00 50.59 126 TYR F C 1
ATOM 6573 O O . TYR F 1 126 ? -5.381 37.664 -16.724 1.00 47.51 126 TYR F O 1
ATOM 6582 N N . GLN F 1 127 ? -3.662 37.121 -15.435 1.00 56.12 127 GLN F N 1
ATOM 6583 C CA . GLN F 1 127 ? -3.146 38.491 -15.449 1.00 57.09 127 GLN F CA 1
ATOM 6584 C C . GLN F 1 127 ? -1.747 38.441 -16.008 1.00 51.95 127 GLN F C 1
ATOM 6585 O O . GLN F 1 127 ? -0.925 37.641 -15.538 1.00 60.06 127 GLN F O 1
ATOM 6591 N N . ILE F 1 128 ? -1.506 39.224 -17.051 1.00 50.65 128 ILE F N 1
ATOM 6592 C CA . ILE F 1 128 ? -0.174 39.356 -17.644 1.00 55.96 128 ILE F CA 1
ATOM 6593 C C . ILE F 1 128 ? 0.403 40.603 -16.980 1.00 56.46 128 ILE F C 1
ATOM 6594 O O . ILE F 1 128 ? -0.273 41.627 -16.878 1.00 52.23 128 ILE F O 1
ATOM 6599 N N . ASN F 1 129 ? 1.632 40.494 -16.479 1.00 58.59 129 ASN F N 1
ATOM 6600 C CA . ASN F 1 129 ? 2.270 41.621 -15.781 1.00 60.84 129 ASN F CA 1
ATOM 6601 C C . ASN F 1 129 ? 3.425 42.163 -16.583 1.00 58.43 129 ASN F C 1
ATOM 6602 O O . ASN F 1 129 ? 4.138 41.410 -17.243 1.00 55.95 129 ASN F O 1
ATOM 6607 N N . GLU F 1 130 ? 3.603 43.471 -16.508 1.00 62.22 130 GLU F N 1
ATOM 6608 C CA . GLU F 1 130 ? 4.760 44.081 -17.113 1.00 64.64 130 GLU F CA 1
ATOM 6609 C C . GLU F 1 130 ? 6.002 43.335 -16.654 1.00 60.56 130 GLU F C 1
ATOM 6610 O O . GLU F 1 130 ? 6.161 43.031 -15.469 1.00 56.88 130 GLU F O 1
ATOM 6616 N N . GLY F 1 131 ? 6.859 43.019 -17.615 1.00 59.63 131 GLY F N 1
ATOM 6617 C CA . GLY F 1 131 ? 8.105 42.284 -17.362 1.00 58.81 131 GLY F CA 1
ATOM 6618 C C . GLY F 1 131 ? 7.936 40.772 -17.470 1.00 60.27 131 GLY F C 1
ATOM 6619 O O . GLY F 1 131 ? 8.924 40.053 -17.295 1.00 58.60 131 GLY F O 1
ATOM 6620 N N . ASP F 1 132 ? 6.708 40.264 -17.716 1.00 59.54 132 ASP F N 1
ATOM 6621 C CA . ASP F 1 132 ? 6.519 38.805 -17.944 1.00 55.68 132 ASP F CA 1
ATOM 6622 C C . ASP F 1 132 ? 7.260 38.376 -19.203 1.00 61.06 132 ASP F C 1
ATOM 6623 O O . ASP F 1 132 ? 7.284 39.119 -20.162 1.00 57.87 132 ASP F O 1
ATOM 6628 N N . LYS F 1 133 ? 7.889 37.188 -19.153 1.00 67.18 133 LYS F N 1
ATOM 6629 C CA . LYS F 1 133 ? 8.644 36.583 -20.271 1.00 68.94 133 LYS F CA 1
ATOM 6630 C C . LYS F 1 133 ? 7.592 35.769 -21.075 1.00 60.10 133 LYS F C 1
ATOM 6631 O O . LYS F 1 133 ? 7.353 34.582 -20.794 1.00 62.79 133 LYS F O 1
ATOM 6635 N N . LEU F 1 134 ? 6.944 36.436 -22.032 1.00 57.85 134 LEU F N 1
ATOM 6636 C CA . LEU F 1 134 ? 5.653 35.959 -22.649 1.00 60.21 134 LEU F CA 1
ATOM 6637 C C . LEU F 1 134 ? 5.833 35.256 -23.997 1.00 57.81 134 LEU F C 1
ATOM 6638 O O . LEU F 1 134 ? 5.094 34.291 -24.290 1.00 61.37 134 LEU F O 1
ATOM 6643 N N . ALA F 1 135 ? 6.804 35.739 -24.797 1.00 57.68 135 ALA F N 1
ATOM 6644 C CA . ALA F 1 135 ? 7.127 35.172 -26.139 1.00 54.93 135 ALA F CA 1
ATOM 6645 C C . ALA F 1 135 ? 8.634 35.007 -26.379 1.00 55.81 135 ALA F C 1
ATOM 6646 O O . ALA F 1 135 ? 9.462 35.284 -25.500 1.00 59.17 135 ALA F O 1
ATOM 6648 N N . GLN F 1 136 ? 8.972 34.505 -27.576 1.00 60.18 136 GLN F N 1
ATOM 6649 C CA . GLN F 1 136 ? 10.344 34.459 -28.067 1.00 63.55 136 GLN F CA 1
ATOM 6650 C C . GLN F 1 136 ? 10.443 34.843 -29.541 1.00 65.17 136 GLN F C 1
ATOM 6651 O O . GLN F 1 136 ? 9.591 34.454 -30.353 1.00 66.35 136 GLN F O 1
ATOM 6657 N N . LEU F 1 137 ? 11.505 35.594 -29.870 1.00 59.17 137 LEU F N 1
ATOM 6658 C CA . LEU F 1 137 ? 11.796 36.013 -31.256 1.00 60.22 137 LEU F CA 1
ATOM 6659 C C . LEU F 1 137 ? 12.944 35.193 -31.873 1.00 62.29 137 LEU F C 1
ATOM 6660 O O . LEU F 1 137 ? 14.091 35.282 -31.427 1.00 67.63 137 LEU F O 1
ATOM 6665 N N . VAL F 1 138 ? 12.599 34.411 -32.898 1.00 72.15 138 VAL F N 1
ATOM 6666 C CA . VAL F 1 138 ? 13.545 33.601 -33.674 1.00 65.75 138 VAL F CA 1
ATOM 6667 C C . VAL F 1 138 ? 13.677 34.197 -35.075 1.00 69.58 138 VAL F C 1
ATOM 6668 O O . VAL F 1 138 ? 12.674 34.514 -35.734 1.00 61.71 138 VAL F O 1
ATOM 6672 N N . ILE F 1 139 ? 14.918 34.304 -35.544 1.00 72.91 139 ILE F N 1
ATOM 6673 C CA . ILE F 1 139 ? 15.205 34.944 -36.802 1.00 69.60 139 ILE F CA 1
ATOM 6674 C C . ILE F 1 139 ? 15.759 33.858 -37.730 1.00 77.64 139 ILE F C 1
ATOM 6675 O O . ILE F 1 139 ? 16.671 33.072 -37.376 1.00 70.80 139 ILE F O 1
ATOM 6680 N N . VAL F 1 140 ? 15.143 33.821 -38.908 1.00 73.19 140 VAL F N 1
ATOM 6681 C CA . VAL F 1 140 ? 15.290 32.774 -39.877 1.00 70.47 140 VAL F CA 1
ATOM 6682 C C . VAL F 1 140 ? 15.581 33.491 -41.221 1.00 78.45 140 VAL F C 1
ATOM 6683 O O . VAL F 1 140 ? 15.081 34.607 -41.455 1.00 76.17 140 VAL F O 1
ATOM 6687 N N . PRO F 1 141 ? 16.450 32.904 -42.080 1.00 75.08 141 PRO F N 1
ATOM 6688 C CA . PRO F 1 141 ? 16.630 33.505 -43.420 1.00 78.63 141 PRO F CA 1
ATOM 6689 C C . PRO F 1 141 ? 15.433 33.210 -44.354 1.00 76.80 141 PRO F C 1
ATOM 6690 O O . PRO F 1 141 ? 14.828 32.147 -44.246 1.00 79.99 141 PRO F O 1
ATOM 6694 N N . ILE F 1 142 ? 15.095 34.152 -45.241 1.00 82.82 142 ILE F N 1
ATOM 6695 C CA . ILE F 1 142 ? 14.028 33.957 -46.244 1.00 85.59 142 ILE F CA 1
ATOM 6696 C C . ILE F 1 142 ? 14.546 34.033 -47.701 1.00 91.95 142 ILE F C 1
ATOM 6697 O O . ILE F 1 142 ? 15.537 34.697 -48.000 1.00 83.35 142 ILE F O 1
ATOM 6702 N N . TRP F 1 143 ? 13.832 33.360 -48.596 1.00 96.35 143 TRP F N 1
ATOM 6703 C CA . TRP F 1 143 ? 14.047 33.463 -50.030 1.00 95.70 143 TRP F CA 1
ATOM 6704 C C . TRP F 1 143 ? 12.949 34.307 -50.616 1.00 93.71 143 TRP F C 1
ATOM 6705 O O . TRP F 1 143 ? 11.761 34.004 -50.452 1.00 93.76 143 TRP F O 1
ATOM 6716 N N . THR F 1 144 ? 13.338 35.371 -51.315 1.00 96.25 144 THR F N 1
ATOM 6717 C CA . THR F 1 144 ? 12.407 36.397 -51.771 1.00 93.69 144 THR F CA 1
ATOM 6718 C C . THR F 1 144 ? 12.459 36.607 -53.312 1.00 89.80 144 THR F C 1
ATOM 6719 O O . THR F 1 144 ? 12.724 37.704 -53.790 1.00 92.81 144 THR F O 1
ATOM 6723 N N . PRO F 1 145 ? 12.156 35.552 -54.096 1.00 89.61 145 PRO F N 1
ATOM 6724 C CA . PRO F 1 145 ? 12.217 35.601 -55.568 1.00 93.45 145 PRO F CA 1
ATOM 6725 C C . PRO F 1 145 ? 11.168 36.465 -56.275 1.00 90.49 145 PRO F C 1
ATOM 6726 O O . PRO F 1 145 ? 10.071 36.637 -55.752 1.00 85.41 145 PRO F O 1
ATOM 6730 N N . GLU F 1 146 ? 11.504 36.989 -57.461 1.00 88.37 146 GLU F N 1
ATOM 6731 C CA . GLU F 1 146 ? 10.494 37.560 -58.356 1.00 85.45 146 GLU F CA 1
ATOM 6732 C C . GLU F 1 146 ? 9.606 36.383 -58.819 1.00 86.91 146 GLU F C 1
ATOM 6733 O O . GLU F 1 146 ? 10.111 35.287 -59.047 1.00 84.42 146 GLU F O 1
ATOM 6735 N N . LEU F 1 147 ? 8.288 36.586 -58.887 1.00 87.00 147 LEU F N 1
ATOM 6736 C CA . LEU F 1 147 ? 7.356 35.536 -59.335 1.00 91.79 147 LEU F CA 1
ATOM 6737 C C . LEU F 1 147 ? 7.252 35.538 -60.848 1.00 94.35 147 LEU F C 1
ATOM 6738 O O . LEU F 1 147 ? 7.199 36.615 -61.459 1.00 93.84 147 LEU F O 1
ATOM 6743 N N . LYS F 1 148 ? 7.213 34.338 -61.437 1.00 94.15 148 LYS F N 1
ATOM 6744 C CA . LYS F 1 148 ? 6.988 34.157 -62.878 1.00 93.39 148 LYS F CA 1
ATOM 6745 C C . LYS F 1 148 ? 5.792 33.241 -63.073 1.00 91.36 148 LYS F C 1
ATOM 6746 O O . LYS F 1 148 ? 5.839 32.056 -62.710 1.00 90.22 148 LYS F O 1
ATOM 6748 N N . GLN F 1 149 ? 4.715 33.772 -63.651 1.00 87.91 149 GLN F N 1
ATOM 6749 C CA . GLN F 1 149 ? 3.565 32.927 -63.967 1.00 92.48 149 GLN F CA 1
ATOM 6750 C C . GLN F 1 149 ? 3.868 32.091 -65.199 1.00 92.96 149 GLN F C 1
ATOM 6751 O O . GLN F 1 149 ? 4.525 32.576 -66.116 1.00 96.16 149 GLN F O 1
ATOM 6757 N N . VAL F 1 150 ? 3.374 30.851 -65.204 1.00 95.58 150 VAL F N 1
ATOM 6758 C CA . VAL F 1 150 ? 3.682 29.856 -66.239 1.00 98.32 150 VAL F CA 1
ATOM 6759 C C . VAL F 1 150 ? 2.434 29.016 -66.586 1.00 102.61 150 VAL F C 1
ATOM 6760 O O . VAL F 1 150 ? 1.693 28.622 -65.684 1.00 104.22 150 VAL F O 1
ATOM 6764 N N . GLU F 1 151 ? 2.186 28.756 -67.878 1.00 103.99 151 GLU F N 1
ATOM 6765 C CA . GLU F 1 151 ? 1.047 27.914 -68.303 1.00 99.08 151 GLU F CA 1
ATOM 6766 C C . GLU F 1 151 ? 1.176 26.470 -67.766 1.00 101.42 151 GLU F C 1
ATOM 6767 O O . GLU F 1 151 ? 0.172 25.808 -67.486 1.00 99.55 151 GLU F O 1
ATOM 6769 N N . GLU F 1 152 ? 2.415 25.992 -67.633 1.00 98.34 152 GLU F N 1
ATOM 6770 C CA . GLU F 1 152 ? 2.695 24.631 -67.154 1.00 100.03 152 GLU F CA 1
ATOM 6771 C C . GLU F 1 152 ? 4.089 24.630 -66.505 1.00 100.87 152 GLU F C 1
ATOM 6772 O O . GLU F 1 152 ? 4.959 25.410 -66.898 1.00 106.38 152 GLU F O 1
ATOM 6774 N N . PHE F 1 153 ? 4.288 23.790 -65.490 1.00 104.47 153 PHE F N 1
ATOM 6775 C CA . PHE F 1 153 ? 5.536 23.803 -64.708 1.00 102.13 153 PHE F CA 1
ATOM 6776 C C . PHE F 1 153 ? 6.718 23.166 -65.455 1.00 112.34 153 PHE F C 1
ATOM 6777 O O . PHE F 1 153 ? 6.573 22.109 -66.075 1.00 102.82 153 PHE F O 1
ATOM 6785 N N . GLU F 1 154 ? 7.879 23.821 -65.364 1.00 111.42 154 GLU F N 1
ATOM 6786 C CA . GLU F 1 154 ? 9.098 23.387 -66.020 1.00 110.33 154 GLU F CA 1
ATOM 6787 C C . GLU F 1 154 ? 10.189 23.229 -64.978 1.00 110.93 154 GLU F C 1
ATOM 6788 O O . GLU F 1 154 ? 11.374 23.250 -65.306 1.00 119.83 154 GLU F O 1
ATOM 6790 N N . PHE F 1 164 ? -2.763 16.836 -49.015 1.00 109.61 164 PHE F N 1
ATOM 6791 C CA . PHE F 1 164 ? -3.131 16.720 -47.610 1.00 111.84 164 PHE F CA 1
ATOM 6792 C C . PHE F 1 164 ? -3.079 15.254 -47.163 1.00 116.15 164 PHE F C 1
ATOM 6793 O O . PHE F 1 1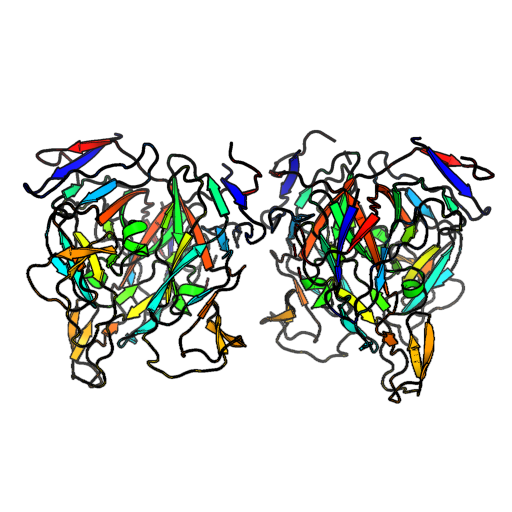64 ? -3.326 14.929 -45.997 1.00 107.48 164 PHE F O 1
#

Solvent-accessible surface area: 37192 Å² total; per-residue (Å²): 149,70,1,28,0,69,38,69,45,98,65,12,58,30,7,25,34,28,44,27,36,21,1,6,4,10,1,16,0,3,42,82,32,47,4,26,12,33,76,66,29,64,0,85,1,8,2,0,0,19,2,54,105,33,59,0,0,19,3,3,4,65,40,23,7,12,21,119,3,52,3,67,5,42,38,16,31,18,34,4,42,86,83,26,51,1,14,0,12,2,17,0,9,7,73,59,29,110,51,62,104,30,96,19,5,36,23,22,52,29,109,120,55,103,32,128,43,107,58,73,128,9,2,8,40,0,49,62,18,25,32,0,0,30,0,2,0,1,31,23,25,41,2,70,46,38,110,33,88,118,50,79,168,143,81,1,42,0,66,51,62,44,176,66,17,113,51,9,70,65,102,121,92,61,17,0,2,3,8,0,8,1,8,50,79,37,42,5,31,12,30,79,67,27,55,0,44,0,22,2,0,1,24,3,51,110,31,56,0,0,16,3,5,5,67,78,32,7,10,31,123,3,51,3,66,5,41,37,13,30,18,38,7,37,72,80,28,51,1,12,0,12,2,19,0,10,8,72,59,29,110,51,61,98,47,95,21,5,34,19,22,57,32,110,118,48,102,32,127,37,108,54,68,122,10,2,8,36,0,44,77,35,26,62,0,0,23,2,0,0,1,30,20,37,37,9,62,28,39,86,37,91,128,39,123,150,142,124,102,56,1,36,0,68,47,66,46,183,80,15,110,50,6,75,77,115,40,92,62,22,1,4,3,11,1,6,1,7,51,86,34,48,5,27,10,30,80,62,28,77,0,51,0,22,2,0,1,23,3,53,69,34,58,0,0,17,2,3,3,62,44,9,7,9,19,108,2,53,3,65,6,40,38,16,29,17,35,8,46,103,81,25,52,0,30,0,15,2,16,0,10,8,70,42,30,147,51,60,99,52,94,19,5,35,23,20,72,32,50,120,50,105,34,136,36,110,62,69,119,8,2,8,39,0,44,59,28,28,62,0,0,26,1,0,0,2,30,18,31,48,4,69,44,35,106,37,158,99,39,135,149,142,63,4,56,0,87,57,68,41,114,72,13,121,48,13,73,73,89,54,86,61,27,4,5,9,18,1,6,1,9,54,86,32,44,6,29,12,34,76,65,26,62,0,50,0,22,1,0,16,17,8,51,72,32,52,0,2,18,7,4,5,65,43,14,8,9,24,133,3,56,4,65,5,39,38,18,28,17,33,6,45,75,85,26,46,6,17,0,13,1,16,0,12,5,75,62,24,107,49,61,95,58,94,18,4,36,18,17,54,32,115,123,53,101,28,133,38,107,56,65,124,8,2,8,34,0,48,82,36,28,73,0,0,29,14,0,10,1,31,17,33,50,5,62,36,44,35,11,74,115,44,195,130,91,62,1,39,0,88,49,62,49,111,73,16,112,48,7,75,58,92,122,103,47,18,0,4,6,9,1,6,1,8,48,82,35,42,5,27,12,30,76,63,30,58,0,53,0,20,2,0,1,20,3,56,68,33,64,0,0,18,3,4,4,63,81,29,7,10,32,127,3,55,3,68,6,45,38,16,31,17,40,11,45,73,91,26,51,0,16,0,12,1,17,0,8,6,69,61,43,113,55,58,96,52,95,18,4,36,23,14,91,31,51,120,52,103,30,134,38,106,57,83,113,8,2,7,37,0,46,78,36,24,69,0,0,23,2,2,0,1,30,16,31,46,3,78,48,44,112,33,167,72,44,136,151,114,79,1,45,0,68,18,64,36,60,66,0,55,10,6,43,47,96,42,71,62,23,1,4,3,15,0,22,0,7,50,84,35,48,5,23,13,32,77,67,25,78,0,53,0,20,0,0,1,27,4,49,77,31,60,0,0,22,3,4,5,70,40,14,7,9,18,114,2,58,5,64,8,41,36,14,29,17,36,12,41,98,80,26,55,1,31,0,17,2,18,0,9,7,73,57,32,104,51,64,105,32,93,21,5,34,25,23,73,29,53,120,54,104,32,135,37,109,61,82,130,8,3,8,44,0,48,61,19,26,44,0,0,25,2,2,0,2,28,21,42,60,3,68,47,39,105,36,101,72,51,127,157

CATH classification: 2.70.40.10

Organism: Staphylococcus phage phi11 (NCBI:txid2681609)

Radius of gyration: 33.1 Å; Cα contacts (8 Å, |Δi|>4): 2652; chains: 6; bounding box: 84×78×97 Å

InterPro domains:
  IPR008181 Deoxyuridine triphosphate nucleotidohydrolase [PTHR11241] (3-169)
  IPR029054 dUTPase-like [PF00692] (13-95)
  IPR029054 dUTPase-like [PF00692] (100-168)
  IPR033704 dUTPase, trimeric [cd07557] (25-139)
  IPR036157 dUTPase-like superfamily [G3DSA:2.70.40.10] (1-169)
  IPR036157 dUTPase-like superfamily [SSF51283] (3-169)

Secondary structure (DSSP, 8-state):
-EEEEEE-STT----B--STT-SSEEEE-S--EEE-TT-EEEEE--EEE-PPTTEEEEEEE-HHHHHHSSEEEPPEEEETT--S--EEEEEE-SPP-TT-EEEEEE-TTS-EEEEEEEEETT-EEE-TT-EEEEEEEEE-B-PEEEE-SS---/-EEEEEE-STT----EESSTT-SEEEEE-S--EEE-TT-EEEEE--EEEEPPTTEEEEEEE-HHHHHHSSEEEPPEEE-TT--SPPEEEEEE-SPP-TT-EEEEEE-TTS-EEEEEEEEETT-EEE-TT-EEEEEEEEE-B-PEEEE-SS----/--EEEEEE-STT----B-SSTT-SEEEEE-SS-EEE-TT-EEEEE--EEE-PPTTEEEEEEE-HHHHHHSSEEEPPEEEETT--S--EEEEEE-SPP-TT-EEEEEE-TTS-EEEEEEEEETT-EEE-TT-EEEEEEEEE-B-PEEEE-SS---/-EEEEEE-STT----B-SSTT-SSEEE--SS-EEE-TT-EEEEE--EEEEPPTTEEEEEEE-HHHHHHSSEEEPPEEE-TT--SPPEEEEEE-SPP-TT-EEEEEE-TTS-EEEEEEEEETT-EEEPTT---EEEEEEE---PEEEE-SS--/--EEEEEE-STT----EESSTT-SEEEEE----EEE-TT-EEEEE--EEEEPPTTEEEEEE--HHHHHHSSEEEEPEEEETT--S--EEEEEE-PPP-TT-EEEEEE-TTS-EEEEEEEEETT-EEE-TT-EEEEEEEEE---PEEEE-SS---/-EEEEEE-STT----B-SSTT-SEEEEE----EEE-TT-EEEEE--EEEEPPTTEEEEEEE-HHHHHHSSEEEPPEEE-TT--S--EEEEEE-----TT-EEEEEE-TTS-EEEEEEEEETT-EEE-TT-EEEEEEEEE-B-PEEEE-SS---

Nearest PDB structures (foldseek):
  4gv8-assembly1_B  TM=1.004E+00  e=3.598E-29  Dubowvirus dv11
  4wrk-assembly2_D  TM=9.921E-01  e=1.537E-28  Dubowvirus dv11
  4wrk-assembly2_E  TM=9.994E-01  e=4.757E-29  Dubowvirus dv11
  6h4c-assembly1_G-4  TM=9.726E-01  e=4.967E-28  Dubowvirus dv11
  5cct-assembly1_A  TM=9.636E-01  e=3.234E-25  Dubowvirus dv80alpha